Protein AF-0000000081660974 (afdb_homodimer)

Radius of gyration: 31.5 Å; Cα contacts (8 Å, |Δi|>4): 2701; chains: 2; bounding box: 84×96×92 Å

pLDDT: mean 81.44, std 21.47, range [17.28, 98.81]

Structure (mmCIF, N/CA/C/O backbone):
data_AF-0000000081660974-model_v1
#
loop_
_entity.id
_entity.type
_entity.pdbx_description
1 polymer 'Uncharacterized protein LOC100376679'
#
loop_
_atom_site.group_PDB
_atom_site.id
_atom_site.type_symbol
_atom_site.label_atom_id
_atom_site.label_alt_id
_atom_site.label_comp_id
_atom_site.label_asym_id
_atom_site.label_entity_id
_atom_site.label_seq_id
_atom_site.pdbx_PDB_ins_code
_atom_site.Cartn_x
_atom_site.Cartn_y
_atom_site.Cartn_z
_atom_site.occupancy
_atom_site.B_iso_or_equiv
_atom_site.auth_seq_id
_atom_site.auth_comp_id
_atom_site.auth_asym_id
_atom_site.auth_atom_id
_atom_site.pdbx_PDB_model_num
ATOM 1 N N . MET A 1 1 ? -19.922 19.297 -21.625 1 21.47 1 MET A N 1
ATOM 2 C CA . MET A 1 1 ? -19.812 17.859 -21.906 1 21.47 1 MET A CA 1
ATOM 3 C C . MET A 1 1 ? -18.5 17.297 -21.375 1 21.47 1 MET A C 1
ATOM 5 O O . MET A 1 1 ? -18.422 16.125 -20.984 1 21.47 1 MET A O 1
ATOM 9 N N . GLY A 1 2 ? -17.344 17.953 -21.578 1 26.83 2 GLY A N 1
ATOM 10 C CA . GLY A 1 2 ? -15.922 17.859 -21.234 1 26.83 2 GLY A CA 1
ATOM 11 C C . GLY A 1 2 ? -15.664 17.938 -19.734 1 26.83 2 GLY A C 1
ATOM 12 O O . GLY A 1 2 ? -14.516 17.844 -19.297 1 26.83 2 GLY A O 1
ATOM 13 N N . ASN A 1 3 ? -16.547 18.469 -19.031 1 27.78 3 ASN A N 1
ATOM 14 C CA . ASN A 1 3 ? -16.188 19.062 -17.75 1 27.78 3 ASN A CA 1
ATOM 15 C C . ASN A 1 3 ? -15.922 18 -16.703 1 27.78 3 ASN A C 1
ATOM 17 O O . ASN A 1 3 ? -15.219 18.25 -15.719 1 27.78 3 ASN A O 1
ATOM 21 N N . SER A 1 4 ? -17.094 17.203 -16.438 1 29.16 4 SER A N 1
ATOM 22 C CA . SER A 1 4 ? -17.078 16.5 -15.164 1 29.16 4 SER A CA 1
ATOM 23 C C . SER A 1 4 ? -16.328 15.172 -15.273 1 29.16 4 SER A C 1
ATOM 25 O O . SER A 1 4 ? -16.266 14.398 -14.32 1 29.16 4 SER A O 1
ATOM 27 N N . CYS A 1 5 ? -16.266 14.641 -16.5 1 30.95 5 CYS A N 1
ATOM 28 C CA . CYS A 1 5 ? -15.766 13.273 -16.625 1 30.95 5 CYS A CA 1
ATOM 29 C C . CYS A 1 5 ? -14.297 13.195 -16.234 1 30.95 5 CYS A C 1
ATOM 31 O O . CYS A 1 5 ? -13.453 13.883 -16.812 1 30.95 5 CYS A O 1
ATOM 33 N N . SER A 1 6 ? -14.07 13.148 -15.023 1 30.02 6 SER A N 1
ATOM 34 C CA . SER A 1 6 ? -12.711 12.836 -14.578 1 30.02 6 SER A CA 1
ATOM 35 C C . SER A 1 6 ? -12.18 11.586 -15.273 1 30.02 6 SER A C 1
ATOM 37 O O . SER A 1 6 ? -11.328 10.883 -14.727 1 30.02 6 SER A O 1
ATOM 39 N N . CYS A 1 7 ? -12.883 11.094 -16.234 1 32.19 7 CYS A N 1
ATOM 40 C CA . CYS A 1 7 ? -12.633 9.875 -17 1 32.19 7 CYS A CA 1
ATOM 41 C C . CYS A 1 7 ? -11.203 9.859 -17.547 1 32.19 7 CYS A C 1
ATOM 43 O O . CYS A 1 7 ? -10.906 9.133 -18.484 1 32.19 7 CYS A O 1
ATOM 45 N N . VAL A 1 8 ? -10.461 10.852 -17.328 1 32.81 8 VAL A N 1
ATOM 46 C CA . VAL A 1 8 ? -9.07 10.711 -17.766 1 32.81 8 VAL A CA 1
ATOM 47 C C . VAL A 1 8 ? -8.523 9.359 -17.312 1 32.81 8 VAL A C 1
ATOM 49 O O . VAL A 1 8 ? -7.531 8.875 -17.859 1 32.81 8 VAL A O 1
ATOM 52 N N . ASP A 1 9 ? -9.125 8.836 -16.312 1 33.75 9 ASP A N 1
ATOM 53 C CA . ASP A 1 9 ? -8.633 7.52 -15.922 1 33.75 9 ASP A CA 1
ATOM 54 C C . ASP A 1 9 ? -9 6.469 -16.969 1 33.75 9 ASP A C 1
ATOM 56 O O . ASP A 1 9 ? -8.32 5.449 -17.094 1 33.75 9 ASP A O 1
ATOM 60 N N . CYS A 1 10 ? -10.242 6.441 -17.484 1 35.22 10 CYS A N 1
ATOM 61 C CA . CYS A 1 10 ? -10.664 5.441 -18.469 1 35.22 10 CYS A CA 1
ATOM 62 C C . CYS A 1 10 ? -9.836 5.547 -19.734 1 35.22 10 CYS A C 1
ATOM 64 O O . CYS A 1 10 ? -9.414 4.531 -20.297 1 35.22 10 CYS A O 1
ATOM 66 N N . CYS A 1 11 ? -10.055 6.715 -20.438 1 35.94 11 CYS A N 1
ATOM 67 C CA . CYS A 1 11 ? -9.453 6.789 -21.75 1 35.94 11 CYS A CA 1
ATOM 68 C C . CYS A 1 11 ? -7.934 6.781 -21.672 1 35.94 11 CYS A C 1
ATOM 70 O O . CYS A 1 11 ? -7.25 6.613 -22.672 1 35.94 11 CYS A O 1
ATOM 72 N N . PHE A 1 12 ? -7.449 7.441 -20.719 1 33.09 12 PHE A N 1
ATOM 73 C CA . PHE A 1 12 ? -6.008 7.664 -20.656 1 33.09 12 PHE A CA 1
ATOM 74 C C . PHE A 1 12 ? -5.273 6.367 -20.359 1 33.09 12 PHE A C 1
ATOM 76 O O . PHE A 1 12 ? -4.039 6.336 -20.344 1 33.09 12 PHE A O 1
ATOM 83 N N . GLY A 1 13 ? -5.867 5.477 -19.625 1 32.16 13 GLY A N 1
ATOM 84 C CA . GLY A 1 13 ? -5.07 4.273 -19.469 1 32.16 13 GLY A CA 1
ATOM 85 C C . GLY A 1 13 ? -4.609 3.68 -20.781 1 32.16 13 GLY A C 1
ATOM 86 O O . GLY A 1 13 ? -5.004 2.566 -21.141 1 32.16 13 GLY A O 1
ATOM 87 N N . LEU A 1 14 ? -4.629 4.387 -21.781 1 33.91 14 LEU A N 1
ATOM 88 C CA . LEU A 1 14 ? -3.84 3.879 -22.906 1 33.91 14 LEU A CA 1
ATOM 89 C C . LEU A 1 14 ? -2.498 3.338 -22.422 1 33.91 14 LEU A C 1
ATOM 91 O O . LEU A 1 14 ? -1.508 4.07 -22.375 1 33.91 14 LEU A O 1
ATOM 95 N N . ARG A 1 15 ? -2.459 2.961 -21.344 1 32.66 15 ARG A N 1
ATOM 96 C CA . ARG A 1 15 ? -1.166 2.404 -20.953 1 32.66 15 ARG A CA 1
ATOM 97 C C . ARG A 1 15 ? -0.509 1.685 -22.141 1 32.66 15 ARG A C 1
ATOM 99 O O . ARG A 1 15 ? -1.162 1.403 -23.141 1 32.66 15 ARG A O 1
ATOM 106 N N . LYS A 1 16 ? 0.643 1.191 -21.828 1 31.88 16 LYS A N 1
ATOM 107 C CA . LYS A 1 16 ? 1.523 0.52 -22.781 1 31.88 16 LYS A CA 1
ATOM 108 C C . LYS A 1 16 ? 0.741 -0.44 -23.672 1 31.88 16 LYS A C 1
ATOM 110 O O . LYS A 1 16 ? 1.082 -0.627 -24.844 1 31.88 16 LYS A O 1
ATOM 115 N N . TYR A 1 17 ? -0.188 -1.217 -23.062 1 32.28 17 TYR A N 1
ATOM 116 C CA . TYR A 1 17 ? -0.63 -2.256 -23.984 1 32.28 17 TYR A CA 1
ATOM 117 C C . TYR A 1 17 ? -1.712 -1.732 -24.922 1 32.28 17 TYR A C 1
ATOM 119 O O . TYR A 1 17 ? -2.49 -2.51 -25.484 1 32.28 17 TYR A O 1
ATOM 127 N N . GLY A 1 18 ? -1.571 -0.512 -25.484 1 29.7 18 GLY A N 1
ATOM 128 C CA . GLY A 1 18 ? -2.336 -0.144 -26.656 1 29.7 18 GLY A CA 1
ATOM 129 C C . GLY A 1 18 ? -3.826 -0.036 -26.391 1 29.7 18 GLY A C 1
ATOM 130 O O . GLY A 1 18 ? -4.637 -0.197 -27.312 1 29.7 18 GLY A O 1
ATOM 131 N N . GLN A 1 19 ? -4.293 -0.214 -25.25 1 29.94 19 GLN A N 1
ATOM 132 C CA . GLN A 1 19 ? -5.75 -0.218 -25.25 1 29.94 19 GLN A CA 1
ATOM 133 C C . GLN A 1 19 ? -6.305 1.193 -25.438 1 29.94 19 GLN A C 1
ATOM 135 O O . GLN A 1 19 ? -6.055 2.072 -24.609 1 29.94 19 GLN A O 1
ATOM 140 N N . CYS A 1 20 ? -6.156 1.876 -26.578 1 33.44 20 CYS A N 1
ATOM 141 C CA . CYS A 1 20 ? -6.824 3.09 -27.031 1 33.44 20 CYS A CA 1
ATOM 142 C C . CYS A 1 20 ? -8.32 3.023 -26.766 1 33.44 20 CYS A C 1
ATOM 144 O O . CYS A 1 20 ? -9.023 2.18 -27.328 1 33.44 20 CYS A O 1
ATOM 146 N N . TRP A 1 21 ? -8.812 3.133 -25.594 1 33.34 21 TRP A N 1
ATOM 147 C CA . TRP A 1 21 ? -10.258 3.123 -25.797 1 33.34 21 TRP A CA 1
ATOM 148 C C . TRP A 1 21 ? -10.695 4.305 -26.656 1 33.34 21 TRP A C 1
ATOM 150 O O . TRP A 1 21 ? -9.945 5.266 -26.828 1 33.34 21 TRP A O 1
ATOM 160 N N . TRP A 1 22 ? -12.039 4.133 -27.156 1 33.41 22 TRP A N 1
ATOM 161 C CA . TRP A 1 22 ? -13.008 4.945 -27.875 1 33.41 22 TRP A CA 1
ATOM 162 C C . TRP A 1 22 ? -13.125 6.336 -27.266 1 33.41 22 TRP A C 1
ATOM 164 O O . TRP A 1 22 ? -12.805 6.527 -26.094 1 33.41 22 TRP A O 1
ATOM 174 N N . PRO A 1 23 ? -13.539 7.32 -28.031 1 31.92 23 PRO A N 1
ATOM 175 C CA . PRO A 1 23 ? -14.062 8.609 -27.578 1 31.92 23 PRO A CA 1
ATOM 176 C C . PRO A 1 23 ? -14.758 8.531 -26.219 1 31.92 23 PRO A C 1
ATOM 178 O O . PRO A 1 23 ? -15.281 7.473 -25.859 1 31.92 23 PRO A O 1
ATOM 181 N N . CYS A 1 24 ? -14.406 9.336 -25.219 1 37.97 24 CYS A N 1
ATOM 182 C CA . CYS A 1 24 ? -15.102 9.508 -23.953 1 37.97 24 CYS A CA 1
ATOM 183 C C . CYS A 1 24 ? -16.594 9.195 -24.094 1 37.97 24 CYS A C 1
ATOM 185 O O . CYS A 1 24 ? -17.344 9.984 -24.656 1 37.97 24 CYS A O 1
ATOM 187 N N . ILE A 1 25 ? -17 8.117 -24.594 1 34.34 25 ILE A N 1
ATOM 188 C CA . ILE A 1 25 ? -18.453 7.98 -24.484 1 34.34 25 ILE A CA 1
ATOM 189 C C . ILE A 1 25 ? -18.891 8.188 -23.047 1 34.34 25 ILE A C 1
ATOM 191 O O . ILE A 1 25 ? -18.234 7.703 -22.109 1 34.34 25 ILE A O 1
ATOM 195 N N . GLN A 1 26 ? -19.359 9.375 -22.703 1 36.81 26 GLN A N 1
ATOM 196 C CA . GLN A 1 26 ? -20.062 9.672 -21.469 1 36.81 26 GLN A CA 1
ATOM 197 C C . GLN A 1 26 ? -20.406 8.391 -20.703 1 36.81 26 GLN A C 1
ATOM 199 O O . GLN A 1 26 ? -20.75 8.438 -19.531 1 36.81 26 GLN A O 1
ATOM 204 N N . SER A 1 27 ? -20.5 7.363 -21.375 1 37.72 27 SER A N 1
ATOM 205 C CA . SER A 1 27 ? -20.953 6.117 -20.766 1 37.72 27 SER A CA 1
ATOM 206 C C . SER A 1 27 ? -19.906 5.566 -19.781 1 37.72 27 SER A C 1
ATOM 208 O O . SER A 1 27 ? -20.156 4.582 -19.094 1 37.72 27 SER A O 1
ATOM 210 N N . CYS A 1 28 ? -18.703 6.055 -19.938 1 44.09 28 CYS A N 1
ATOM 211 C CA . CYS A 1 28 ? -17.656 5.484 -19.109 1 44.09 28 CYS A CA 1
ATOM 212 C C . CYS A 1 28 ? -17.703 6.051 -17.703 1 44.09 28 CYS A C 1
ATOM 214 O O . CYS A 1 28 ? -16.984 5.582 -16.812 1 44.09 28 CYS A O 1
ATOM 216 N N . SER A 1 29 ? -18.234 7.293 -17.531 1 44.97 29 SER A N 1
ATOM 217 C CA . SER A 1 29 ? -18.234 7.824 -16.172 1 44.97 29 SER A CA 1
ATOM 218 C C . SER A 1 29 ? -19.328 7.195 -15.336 1 44.97 29 SER A C 1
ATOM 220 O O . SER A 1 29 ? -20.422 6.902 -15.836 1 44.97 29 SER A O 1
ATOM 222 N N . TYR A 1 30 ? -18.891 6.258 -14.461 1 51.25 30 TYR A N 1
ATOM 223 C CA . TYR A 1 30 ? -19.891 5.891 -13.461 1 51.25 30 TYR A CA 1
ATOM 224 C C . TYR A 1 30 ? -20.656 7.113 -12.992 1 51.25 30 TYR A C 1
ATOM 226 O O . TYR A 1 30 ? -20.391 7.648 -11.914 1 51.25 30 TYR A O 1
ATOM 234 N N . GLY A 1 31 ? -21.188 7.949 -13.938 1 50.75 31 GLY A N 1
ATOM 235 C CA . GLY A 1 31 ? -21.828 9.234 -13.719 1 50.75 31 GLY A CA 1
ATOM 236 C C . GLY A 1 31 ? -22.469 9.359 -12.344 1 50.75 31 GLY A C 1
ATOM 237 O O . GLY A 1 31 ? -22.469 10.438 -11.742 1 50.75 31 GLY A O 1
ATOM 238 N N . HIS A 1 32 ? -23.031 8.219 -11.859 1 59.94 32 HIS A N 1
ATOM 239 C CA . HIS A 1 32 ? -23.734 8.383 -10.594 1 59.94 32 HIS A CA 1
ATOM 240 C C . HIS A 1 32 ? -22.797 8.164 -9.406 1 59.94 32 HIS A C 1
ATOM 242 O O . HIS A 1 32 ? -23.172 8.422 -8.258 1 59.94 32 HIS A O 1
ATOM 248 N N . LYS A 1 33 ? -21.641 7.723 -9.75 1 71.44 33 LYS A N 1
ATOM 249 C CA . LYS A 1 33 ? -20.672 7.531 -8.664 1 71.44 33 LYS A CA 1
ATOM 250 C C . LYS A 1 33 ? -19.516 8.523 -8.773 1 71.44 33 LYS A C 1
ATOM 252 O O . LYS A 1 33 ? -18.953 8.711 -9.852 1 71.44 33 LYS A O 1
ATOM 257 N N . ARG A 1 34 ? -19.344 9.258 -7.746 1 74.5 34 ARG A N 1
ATOM 258 C CA . ARG A 1 34 ? -18.312 10.281 -7.695 1 74.5 34 ARG A CA 1
ATOM 259 C C . ARG A 1 34 ? -17.031 9.734 -7.07 1 74.5 34 ARG A C 1
ATOM 261 O O . ARG A 1 34 ? -17.078 9.008 -6.078 1 74.5 34 ARG A O 1
ATOM 268 N N . SER A 1 35 ? -15.938 10 -7.777 1 77.94 35 SER A N 1
ATOM 269 C CA . SER A 1 35 ? -14.625 9.68 -7.242 1 77.94 35 SER A CA 1
ATOM 270 C C . SER A 1 35 ? -13.984 10.898 -6.57 1 77.94 35 SER A C 1
ATOM 272 O O . SER A 1 35 ? -14.297 12.039 -6.922 1 77.94 35 SER A O 1
ATOM 274 N N . PHE A 1 36 ? -13.242 10.68 -5.527 1 83.75 36 PHE A N 1
ATOM 275 C CA . PHE A 1 36 ? -12.438 11.719 -4.891 1 83.75 36 PHE A CA 1
ATOM 276 C C . PHE A 1 36 ? -10.969 11.578 -5.266 1 83.75 36 PHE A C 1
ATOM 278 O O . PHE A 1 36 ? -10.445 10.461 -5.328 1 83.75 36 PHE A O 1
ATOM 285 N N . TYR A 1 37 ? -10.336 12.688 -5.586 1 79.81 37 TYR A N 1
ATOM 286 C CA . TYR A 1 37 ? -8.906 12.742 -5.852 1 79.81 37 TYR A CA 1
ATOM 287 C C . TYR A 1 37 ? -8.188 13.586 -4.801 1 79.81 37 TYR A C 1
ATOM 289 O O . TYR A 1 37 ? -8.672 14.648 -4.406 1 79.81 37 TYR A O 1
ATOM 297 N N . ASN A 1 38 ? -7.098 13.047 -4.336 1 82.38 38 ASN A N 1
ATOM 298 C CA . ASN A 1 38 ? -6.312 13.875 -3.43 1 82.38 38 ASN A CA 1
ATOM 299 C C . ASN A 1 38 ? -5.648 15.039 -4.164 1 82.38 38 ASN A C 1
ATOM 301 O O . ASN A 1 38 ? -5.816 15.188 -5.375 1 82.38 38 ASN A O 1
ATOM 305 N N . TYR A 1 39 ? -4.941 15.844 -3.443 1 76.06 39 TYR A N 1
ATOM 306 C CA . TYR A 1 39 ? -4.457 17.156 -3.873 1 76.06 39 TYR A CA 1
ATOM 307 C C . TYR A 1 39 ? -3.67 17.047 -5.172 1 76.06 39 TYR A C 1
ATOM 309 O O . TYR A 1 39 ? -3.775 17.906 -6.047 1 76.06 39 TYR A O 1
ATOM 317 N N . ASP A 1 40 ? -2.914 15.945 -5.371 1 70.06 40 ASP A N 1
ATOM 318 C CA . ASP A 1 40 ? -2.094 15.859 -6.578 1 70.06 40 ASP A CA 1
ATOM 319 C C . ASP A 1 40 ? -2.574 14.734 -7.492 1 70.06 40 ASP A C 1
ATOM 321 O O . ASP A 1 40 ? -1.931 14.43 -8.5 1 70.06 40 ASP A O 1
ATOM 325 N N . GLY A 1 41 ? -3.613 14.055 -7.082 1 70.31 41 GLY A N 1
ATOM 326 C CA . GLY A 1 41 ? -4.246 13.07 -7.945 1 70.31 41 GLY A CA 1
ATOM 327 C C . GLY A 1 41 ? -3.617 11.688 -7.84 1 70.31 41 GLY A C 1
ATOM 328 O O . GLY A 1 41 ? -3.998 10.773 -8.57 1 70.31 41 GLY A O 1
ATOM 329 N N . THR A 1 42 ? -2.75 11.523 -7.035 1 72.12 42 THR A N 1
ATOM 330 C CA . THR A 1 42 ? -2.059 10.242 -6.941 1 72.12 42 THR A CA 1
ATOM 331 C C . THR A 1 42 ? -2.922 9.219 -6.211 1 72.12 42 THR A C 1
ATOM 333 O O . THR A 1 42 ? -2.684 8.008 -6.316 1 72.12 42 THR A O 1
ATOM 336 N N . GLU A 1 43 ? -3.881 9.695 -5.504 1 77.38 43 GLU A N 1
ATOM 337 C CA . GLU A 1 43 ? -4.824 8.805 -4.832 1 77.38 43 GLU A CA 1
ATOM 338 C C . GLU A 1 43 ? -6.25 9.031 -5.328 1 77.38 43 GLU A C 1
ATOM 340 O O . GLU A 1 43 ? -6.723 10.164 -5.367 1 77.38 43 GLU A O 1
ATOM 345 N N . ILE A 1 44 ? -6.805 7.934 -5.699 1 77.38 44 ILE A N 1
ATOM 346 C CA . ILE A 1 44 ? -8.203 7.949 -6.102 1 77.38 44 ILE A CA 1
ATOM 347 C C . ILE A 1 44 ? -9.031 7.129 -5.113 1 77.38 44 ILE A C 1
ATOM 349 O O . ILE A 1 44 ? -8.664 6.004 -4.77 1 77.38 44 ILE A O 1
ATOM 353 N N . VAL A 1 45 ? -10 7.73 -4.637 1 84 45 VAL A N 1
ATOM 354 C CA . VAL A 1 45 ? -10.914 7.066 -3.711 1 84 45 VAL A CA 1
ATOM 355 C C . VAL A 1 45 ? -12.281 6.883 -4.371 1 84 45 VAL A C 1
ATOM 357 O O . VAL A 1 45 ? -12.883 7.852 -4.84 1 84 45 VAL A O 1
ATOM 360 N N . ASN A 1 46 ? -12.734 5.637 -4.434 1 83.56 46 ASN A N 1
ATOM 361 C CA . ASN A 1 46 ? -14.039 5.293 -4.992 1 83.56 46 ASN A CA 1
ATOM 362 C C . ASN A 1 46 ? -14.969 4.703 -3.936 1 83.56 46 ASN A C 1
ATOM 364 O O . ASN A 1 46 ? -15.039 3.484 -3.779 1 83.56 46 ASN A O 1
ATOM 368 N N . PRO A 1 47 ? -15.68 5.602 -3.24 1 87.94 47 PRO A N 1
ATOM 369 C CA . PRO A 1 47 ? -16.609 5.059 -2.238 1 87.94 47 PRO A CA 1
ATOM 370 C C . PRO A 1 47 ? -17.734 4.234 -2.857 1 87.94 47 PRO A C 1
ATOM 372 O O . PRO A 1 47 ? -18.438 4.719 -3.748 1 87.94 47 PRO A O 1
ATOM 375 N N . MET A 1 48 ? -18 3.125 -2.393 1 87 48 MET A N 1
ATOM 376 C CA . MET A 1 48 ? -18.953 2.195 -2.99 1 87 48 MET A CA 1
ATOM 377 C C . MET A 1 48 ? -20.391 2.625 -2.705 1 87 48 MET A C 1
ATOM 379 O O . MET A 1 48 ? -21.297 2.34 -3.49 1 87 48 MET A O 1
ATOM 383 N N . VAL A 1 49 ? -20.531 3.301 -1.61 1 87.88 49 VAL A N 1
ATOM 384 C CA . VAL A 1 49 ? -21.891 3.574 -1.169 1 87.88 49 VAL A CA 1
ATOM 385 C C . VAL A 1 49 ? -22.266 5.027 -1.477 1 87.88 49 VAL A C 1
ATOM 387 O O . VAL A 1 49 ? -23.266 5.297 -2.127 1 87.88 49 VAL A O 1
ATOM 390 N N . ALA A 1 50 ? -21.344 5.965 -0.967 1 89.06 50 ALA A N 1
ATOM 391 C CA . ALA A 1 50 ? -21.766 7.348 -1.188 1 89.06 50 ALA A CA 1
ATOM 392 C C . ALA A 1 50 ? -20.594 8.312 -1.006 1 89.06 50 ALA A C 1
ATOM 394 O O . ALA A 1 50 ? -19.656 8.031 -0.246 1 89.06 50 ALA A O 1
ATOM 395 N N . TYR A 1 51 ? -20.656 9.352 -1.788 1 88.69 51 TYR A N 1
ATOM 396 C CA . TYR A 1 51 ? -19.891 10.578 -1.587 1 88.69 51 TYR A CA 1
ATOM 397 C C . TYR A 1 51 ? -20.781 11.695 -1.06 1 88.69 51 TYR A C 1
ATOM 399 O O . TYR A 1 51 ? -21.641 12.211 -1.78 1 88.69 51 TYR A O 1
ATOM 407 N N . LEU A 1 52 ? -20.547 12.047 0.235 1 91.69 52 LEU A N 1
ATOM 408 C CA . LEU A 1 52 ? -21.453 12.984 0.895 1 91.69 52 LEU A CA 1
ATOM 409 C C . LEU A 1 52 ? -20.734 14.289 1.229 1 91.69 52 LEU A C 1
ATOM 411 O O . LEU A 1 52 ? -19.562 14.273 1.625 1 91.69 52 LEU A O 1
ATOM 415 N N . GLN A 1 53 ? -21.469 15.398 1.096 1 93.81 53 GLN A N 1
ATOM 416 C CA . GLN A 1 53 ? -21.031 16.719 1.531 1 93.81 53 GLN A CA 1
ATOM 417 C C . GLN A 1 53 ? -22.047 17.359 2.465 1 93.81 53 GLN A C 1
ATOM 419 O O . GLN A 1 53 ? -23 18 2.006 1 93.81 53 GLN A O 1
ATOM 424 N N . PRO A 1 54 ? -21.812 17.188 3.768 1 96.38 54 PRO A N 1
ATOM 425 C CA . PRO A 1 54 ? -22.734 17.891 4.672 1 96.38 54 PRO A CA 1
ATOM 426 C C . PRO A 1 54 ? -22.75 19.391 4.449 1 96.38 54 PRO A C 1
ATOM 428 O O . PRO A 1 54 ? -21.75 19.969 3.979 1 96.38 54 PRO A O 1
ATOM 431 N N . VAL A 1 55 ? -23.875 19.984 4.836 1 95.81 55 VAL A N 1
ATOM 432 C CA . VAL A 1 55 ? -24.031 21.406 4.586 1 95.81 55 VAL A CA 1
ATOM 433 C C . VAL A 1 55 ? -24.516 22.109 5.859 1 95.81 55 VAL A C 1
ATOM 435 O O . VAL A 1 55 ? -25.031 21.469 6.766 1 95.81 55 VAL A O 1
ATOM 438 N N . ASN A 1 56 ? -24.344 23.406 5.914 1 96.81 56 ASN A N 1
ATOM 439 C CA . ASN A 1 56 ? -24.703 24.203 7.086 1 96.81 56 ASN A CA 1
ATOM 440 C C . ASN A 1 56 ? -26.203 24.531 7.098 1 96.81 56 ASN A C 1
ATOM 442 O O . ASN A 1 56 ? -26.703 25.125 8.055 1 96.81 56 ASN A O 1
ATOM 446 N N . ARG A 1 57 ? -26.984 24.078 6.258 1 94.38 57 ARG A N 1
ATOM 447 C CA . ARG A 1 57 ? -28.438 24.281 6.258 1 94.38 57 ARG A CA 1
ATOM 448 C C . ARG A 1 57 ? -29.156 23.047 6.762 1 94.38 57 ARG A C 1
ATOM 450 O O . ARG A 1 57 ? -28.578 21.953 6.809 1 94.38 57 ARG A O 1
ATOM 457 N N . ILE A 1 58 ? -30.359 23.203 7.102 1 94.69 58 ILE A N 1
ATOM 458 C CA . ILE A 1 58 ? -31.172 22.094 7.59 1 94.69 58 ILE A CA 1
ATOM 459 C C . ILE A 1 58 ? -31.531 21.172 6.43 1 94.69 58 ILE A C 1
ATOM 461 O O . ILE A 1 58 ? -31.984 21.641 5.379 1 94.69 58 ILE A O 1
ATOM 465 N N . VAL A 1 59 ? -31.297 19.875 6.609 1 92.5 59 VAL A N 1
ATOM 466 C CA . VAL A 1 59 ? -31.594 18.891 5.586 1 92.5 59 VAL A CA 1
ATOM 467 C C . VAL A 1 59 ? -32.625 17.891 6.109 1 92.5 59 VAL A C 1
ATOM 469 O O . VAL A 1 59 ? -32.562 17.469 7.262 1 92.5 59 VAL A O 1
ATOM 472 N N . ARG A 1 60 ? -33.594 17.531 5.266 1 90 60 ARG A N 1
ATOM 473 C CA . ARG A 1 60 ? -34.688 16.672 5.699 1 90 60 ARG A CA 1
ATOM 474 C C . ARG A 1 60 ? -34.719 15.391 4.867 1 90 60 ARG A C 1
ATOM 476 O O . ARG A 1 60 ? -35.625 14.562 5.035 1 90 60 ARG A O 1
ATOM 483 N N . LYS A 1 61 ? -33.875 15.25 3.914 1 83.19 61 LYS A N 1
ATOM 484 C CA . LYS A 1 61 ? -33.875 14.07 3.049 1 83.19 61 LYS A CA 1
ATOM 485 C C . LYS A 1 61 ? -32.562 13.273 3.242 1 83.19 61 LYS A C 1
ATOM 487 O O . LYS A 1 61 ? -31.609 13.781 3.801 1 83.19 61 LYS A O 1
ATOM 492 N N . THR A 1 62 ? -32.75 12.078 2.715 1 72.44 62 THR A N 1
ATOM 493 C CA . THR A 1 62 ? -31.641 11.156 2.916 1 72.44 62 THR A CA 1
ATOM 494 C C . THR A 1 62 ? -30.469 11.516 2.01 1 72.44 62 THR A C 1
ATOM 496 O O . THR A 1 62 ? -30.672 11.961 0.878 1 72.44 62 THR A O 1
ATOM 499 N N . ALA A 1 63 ? -29.375 11.234 2.666 1 68.38 63 ALA A N 1
ATOM 500 C CA . ALA A 1 63 ? -28.125 11.586 2.012 1 68.38 63 ALA A CA 1
ATOM 501 C C . ALA A 1 63 ? -27.531 10.383 1.281 1 68.38 63 ALA A C 1
ATOM 503 O O . ALA A 1 63 ? -26.719 10.539 0.367 1 68.38 63 ALA A O 1
ATOM 504 N N . ILE A 1 64 ? -27.875 9.227 1.715 1 83.06 64 ILE A N 1
ATOM 505 C CA . ILE A 1 64 ? -27.188 8.031 1.233 1 83.06 64 ILE A CA 1
ATOM 506 C C . ILE A 1 64 ? -28.219 6.973 0.826 1 83.06 64 ILE A C 1
ATOM 508 O O . ILE A 1 64 ? -29.234 6.801 1.493 1 83.06 64 ILE A O 1
ATOM 512 N N . PRO A 1 65 ? -27.984 6.355 -0.285 1 76.69 65 PRO A N 1
ATOM 513 C CA . PRO A 1 65 ? -28.875 5.246 -0.654 1 76.69 65 PRO A CA 1
ATOM 514 C C . PRO A 1 65 ? -29 4.207 0.457 1 76.69 65 PRO A C 1
ATOM 516 O O . PRO A 1 65 ? -28 3.82 1.071 1 76.69 65 PRO A O 1
ATOM 519 N N . GLY A 1 66 ? -30.234 3.861 0.829 1 78.19 66 GLY A N 1
ATOM 520 C CA . GLY A 1 66 ? -30.484 2.826 1.821 1 78.19 66 GLY A CA 1
ATOM 521 C C . GLY A 1 66 ? -30.656 3.375 3.225 1 78.19 66 GLY A C 1
ATOM 522 O O . GLY A 1 66 ? -31.078 2.654 4.129 1 78.19 66 GLY A O 1
ATOM 523 N N . MET A 1 67 ? -30.297 4.574 3.336 1 86.56 67 MET A N 1
ATOM 524 C CA . MET A 1 67 ? -30.438 5.195 4.652 1 86.56 67 MET A CA 1
ATOM 525 C C . MET A 1 67 ? -31.859 5.715 4.867 1 86.56 67 MET A C 1
ATOM 527 O O . MET A 1 67 ? -32.438 6.305 3.961 1 86.56 67 MET A O 1
ATOM 531 N N . VAL A 1 68 ? -32.375 5.336 6.027 1 84.62 68 VAL A N 1
ATOM 532 C CA . VAL A 1 68 ? -33.719 5.789 6.391 1 84.62 68 VAL A CA 1
ATOM 533 C C . VAL A 1 68 ? -33.656 6.742 7.582 1 84.62 68 VAL A C 1
ATOM 535 O O . VAL A 1 68 ? -32.969 6.457 8.562 1 84.62 68 VAL A O 1
ATOM 538 N N . LEU A 1 69 ? -34.312 7.824 7.406 1 87.19 69 LEU A N 1
ATOM 539 C CA . LEU A 1 69 ? -34.344 8.797 8.492 1 87.19 69 LEU A CA 1
ATOM 540 C C . LEU A 1 69 ? -35.531 8.516 9.414 1 87.19 69 LEU A C 1
ATOM 542 O O . LEU A 1 69 ? -36.594 8.047 8.961 1 87.19 69 LEU A O 1
ATOM 546 N N . ASP A 1 70 ? -35.281 8.734 10.68 1 83.06 70 ASP A N 1
ATOM 547 C CA . ASP A 1 70 ? -36.406 8.625 11.594 1 83.06 70 ASP A CA 1
ATOM 548 C C . ASP A 1 70 ? -37.375 9.789 11.391 1 83.06 70 ASP A C 1
ATOM 550 O O . ASP A 1 70 ? -37.062 10.766 10.719 1 83.06 70 ASP A O 1
ATOM 554 N N . MET A 1 71 ? -38.625 9.617 11.914 1 79.38 71 MET A N 1
ATOM 555 C CA . MET A 1 71 ? -39.688 10.594 11.742 1 79.38 71 MET A CA 1
ATOM 556 C C . MET A 1 71 ? -39.25 11.977 12.211 1 79.38 71 MET A C 1
ATOM 558 O O . MET A 1 71 ? -39.562 12.977 11.562 1 79.38 71 MET A O 1
ATOM 562 N N . GLY A 1 72 ? -38.625 12.062 13.367 1 78.81 72 GLY A N 1
ATOM 563 C CA . GLY A 1 72 ? -38.125 13.344 13.852 1 78.81 72 GLY A CA 1
ATOM 564 C C . GLY A 1 72 ? -37.125 14 12.906 1 78.81 72 GLY A C 1
ATOM 565 O O . GLY A 1 72 ? -37.219 15.203 12.648 1 78.81 72 GLY A O 1
ATOM 566 N N . GLU A 1 73 ? -36.25 13.227 12.352 1 84.38 73 GLU A N 1
ATOM 567 C CA . GLU A 1 73 ? -35.219 13.719 11.43 1 84.38 73 GLU A CA 1
ATOM 568 C C . GLU A 1 73 ? -35.844 14.211 10.125 1 84.38 73 GLU A C 1
ATOM 570 O O . GLU A 1 73 ? -35.406 15.203 9.547 1 84.38 73 GLU A O 1
ATOM 575 N N . SER A 1 74 ? -36.875 13.562 9.742 1 84.75 74 SER A N 1
ATOM 576 C CA . SER A 1 74 ? -37.531 13.953 8.5 1 84.75 74 SER A CA 1
ATOM 577 C C . SER A 1 74 ? -38.438 15.172 8.711 1 84.75 74 SER A C 1
ATOM 579 O O . SER A 1 74 ? -38.594 15.992 7.812 1 84.75 74 SER A O 1
ATOM 581 N N . GLU A 1 75 ? -38.969 15.352 9.859 1 87.06 75 GLU A N 1
ATOM 582 C CA . GLU A 1 75 ? -39.906 16.438 10.125 1 87.06 75 GLU A CA 1
ATOM 583 C C . GLU A 1 75 ? -39.156 17.703 10.57 1 87.06 75 GLU A C 1
ATOM 585 O O . GLU A 1 75 ? -39.375 18.781 10.023 1 87.06 75 GLU A O 1
ATOM 590 N N . VAL A 1 76 ? -38.375 17.547 11.531 1 88.94 76 VAL A N 1
ATOM 591 C CA . VAL A 1 76 ? -37.656 18.688 12.102 1 88.94 76 VAL A CA 1
ATOM 592 C C . VAL A 1 76 ? -36.438 19.031 11.234 1 88.94 76 VAL A C 1
ATOM 594 O O . VAL A 1 76 ? -36.094 20.203 11.102 1 88.94 76 VAL A O 1
ATOM 597 N N . GLY A 1 77 ? -35.906 17.984 10.688 1 92.44 77 GLY A N 1
ATOM 598 C CA . GLY A 1 77 ? -34.719 18.188 9.891 1 92.44 77 GLY A CA 1
ATOM 599 C C . GLY A 1 77 ? -33.438 18 10.688 1 92.44 77 GLY A C 1
ATOM 600 O O . GLY A 1 77 ? -33.469 17.938 11.922 1 92.44 77 GLY A O 1
ATOM 601 N N . MET A 1 78 ? -32.281 17.938 9.992 1 93.81 78 MET A N 1
ATOM 602 C CA . MET A 1 78 ? -30.953 17.719 10.578 1 93.81 78 MET A CA 1
ATOM 603 C C . MET A 1 78 ? -30.031 18.906 10.297 1 93.81 78 MET A C 1
ATOM 605 O O . MET A 1 78 ? -29.922 19.359 9.148 1 93.81 78 MET A O 1
ATOM 609 N N . ASP A 1 79 ? -29.422 19.453 11.336 1 95.56 79 ASP A N 1
ATOM 610 C CA . ASP A 1 79 ? -28.344 20.422 11.109 1 95.56 79 ASP A CA 1
ATOM 611 C C . ASP A 1 79 ? -27.062 19.719 10.703 1 95.56 79 ASP A C 1
ATOM 613 O O . ASP A 1 79 ? -27.047 18.5 10.453 1 95.56 79 ASP A O 1
ATOM 617 N N . ALA A 1 80 ? -26 20.484 10.586 1 96.19 80 ALA A N 1
ATOM 618 C CA . ALA A 1 80 ? -24.766 19.969 10 1 96.19 80 ALA A CA 1
ATOM 619 C C . ALA A 1 80 ? -24.25 18.75 10.773 1 96.19 80 ALA A C 1
ATOM 621 O O . ALA A 1 80 ? -23.922 17.719 10.18 1 96.19 80 ALA A O 1
ATOM 622 N N . VAL A 1 81 ? -24.109 18.891 12.117 1 97.5 81 VAL A N 1
ATOM 623 C CA . VAL A 1 81 ? -23.531 17.812 12.914 1 97.5 81 VAL A CA 1
ATOM 624 C C . VAL A 1 81 ? -24.484 16.625 12.938 1 97.5 81 VAL A C 1
ATOM 626 O O . VAL A 1 81 ? -24.047 15.461 12.953 1 97.5 81 VAL A O 1
ATOM 629 N N . GLU A 1 82 ? -25.781 16.859 12.891 1 96.19 82 GLU A N 1
ATOM 630 C CA . GLU A 1 82 ? -26.781 15.789 12.867 1 96.19 82 GLU A CA 1
ATOM 631 C C . GLU A 1 82 ? -26.734 15.023 11.547 1 96.19 82 GLU A C 1
ATOM 633 O O . GLU A 1 82 ? -26.969 13.812 11.523 1 96.19 82 GLU A O 1
ATOM 638 N N . GLN A 1 83 ? -26.516 15.758 10.453 1 96 83 GLN A N 1
ATOM 639 C CA . GLN A 1 83 ? -26.312 15.086 9.172 1 96 83 GLN A CA 1
ATOM 640 C C . GLN A 1 83 ? -25.188 14.055 9.266 1 96 83 GLN A C 1
ATOM 642 O O . GLN A 1 83 ? -25.359 12.914 8.828 1 96 83 GLN A O 1
ATOM 647 N N . ILE A 1 84 ? -24.062 14.445 9.859 1 97.38 84 ILE A N 1
ATOM 648 C CA . ILE A 1 84 ? -22.906 13.562 10.016 1 97.38 84 ILE A CA 1
ATOM 649 C C . ILE A 1 84 ? -23.281 12.391 10.93 1 97.38 84 ILE A C 1
ATOM 651 O O . ILE A 1 84 ? -22.969 11.242 10.617 1 97.38 84 ILE A O 1
ATOM 655 N N . ALA A 1 85 ? -23.922 12.711 12.016 1 97.12 85 ALA A N 1
ATOM 656 C CA . ALA A 1 85 ? -24.312 11.695 12.992 1 97.12 85 ALA A CA 1
ATOM 657 C C . ALA A 1 85 ? -25.203 10.633 12.352 1 97.12 85 ALA A C 1
ATOM 659 O O . ALA A 1 85 ? -25.031 9.438 12.602 1 97.12 85 ALA A O 1
ATOM 660 N N . ALA A 1 86 ? -26.156 11.055 11.57 1 95.5 86 ALA A N 1
ATOM 661 C CA . ALA A 1 86 ? -27.094 10.133 10.922 1 95.5 86 ALA A CA 1
ATOM 662 C C . ALA A 1 86 ? -26.359 9.18 9.984 1 95.5 86 ALA A C 1
ATOM 664 O O . ALA A 1 86 ? -26.656 7.988 9.945 1 95.5 86 ALA A O 1
ATOM 665 N N . VAL A 1 87 ? -25.438 9.719 9.266 1 95.75 87 VAL A N 1
ATOM 666 C CA . VAL A 1 87 ? -24.672 8.922 8.305 1 95.75 87 VAL A CA 1
ATOM 667 C C . VAL A 1 87 ? -23.812 7.91 9.047 1 95.75 87 VAL A C 1
ATOM 669 O O . VAL A 1 87 ? -23.734 6.742 8.656 1 95.75 87 VAL A O 1
ATOM 672 N N . VAL A 1 88 ? -23.094 8.367 10.102 1 97.06 88 VAL A N 1
ATOM 673 C CA . VAL A 1 88 ? -22.219 7.492 10.867 1 97.06 88 VAL A CA 1
ATOM 674 C C . VAL A 1 88 ? -23.047 6.398 11.539 1 97.06 88 VAL A C 1
ATOM 676 O O . VAL A 1 88 ? -22.594 5.25 11.633 1 97.06 88 VAL A O 1
ATOM 679 N N . ARG A 1 89 ? -24.203 6.742 11.977 1 96.19 89 ARG A N 1
ATOM 680 C CA . ARG A 1 89 ? -25.109 5.746 12.562 1 96.19 89 ARG A CA 1
ATOM 681 C C . ARG A 1 89 ? -25.484 4.68 11.531 1 96.19 89 ARG A C 1
ATOM 683 O O . ARG A 1 89 ? -25.453 3.484 11.836 1 96.19 89 ARG A O 1
ATOM 690 N N . HIS A 1 90 ? -25.875 5.18 10.391 1 94.25 90 HIS A N 1
ATOM 691 C CA . HIS A 1 90 ? -26.234 4.258 9.32 1 94.25 90 HIS A CA 1
ATOM 692 C C . HIS A 1 90 ? -25.078 3.316 8.992 1 94.25 90 HIS A C 1
ATOM 694 O O . HIS A 1 90 ? -25.281 2.113 8.812 1 94.25 90 HIS A O 1
ATOM 700 N N . ALA A 1 91 ? -23.875 3.893 8.906 1 95.06 91 ALA A N 1
ATOM 701 C CA . ALA A 1 91 ? -22.688 3.086 8.625 1 95.06 91 ALA A CA 1
ATOM 702 C C . ALA A 1 91 ? -22.5 2.014 9.695 1 95.06 91 ALA A C 1
ATOM 704 O O . ALA A 1 91 ? -22.266 0.847 9.375 1 95.06 91 ALA A O 1
ATOM 705 N N . TYR A 1 92 ? -22.625 2.453 10.938 1 95.75 92 TYR A N 1
ATOM 706 C CA . TYR A 1 92 ? -22.453 1.532 12.055 1 95.75 92 TYR A CA 1
ATOM 707 C C . TYR A 1 92 ? -23.469 0.405 12 1 95.75 92 TYR A C 1
ATOM 709 O O . TYR A 1 92 ? -23.125 -0.771 12.117 1 95.75 92 TYR A O 1
ATOM 717 N N . ARG A 1 93 ? -24.703 0.703 11.734 1 93.44 93 ARG A N 1
ATOM 718 C CA . ARG A 1 93 ? -25.812 -0.256 11.766 1 93.44 93 ARG A CA 1
ATOM 719 C C . ARG A 1 93 ? -25.719 -1.236 10.602 1 93.44 93 ARG A C 1
ATOM 721 O O . ARG A 1 93 ? -26.109 -2.396 10.734 1 93.44 93 ARG A O 1
ATOM 728 N N . THR A 1 94 ? -25.219 -0.73 9.508 1 90.19 94 THR A N 1
ATOM 729 C CA . THR A 1 94 ? -25.203 -1.545 8.297 1 90.19 94 THR A CA 1
ATOM 730 C C . THR A 1 94 ? -23.797 -2.061 8.016 1 90.19 94 THR A C 1
ATOM 732 O O . THR A 1 94 ? -23.516 -2.539 6.91 1 90.19 94 THR A O 1
ATOM 735 N N . LYS A 1 95 ? -22.859 -1.861 8.961 1 89.25 95 LYS A N 1
ATOM 736 C CA . LYS A 1 95 ? -21.484 -2.381 8.914 1 89.25 95 LYS A CA 1
ATOM 737 C C . LYS A 1 95 ? -20.734 -1.832 7.707 1 89.25 95 LYS A C 1
ATOM 739 O O . LYS A 1 95 ? -20.094 -2.588 6.973 1 89.25 95 LYS A O 1
ATOM 744 N N . LEU A 1 96 ? -20.938 -0.607 7.488 1 92.75 96 LEU A N 1
ATOM 745 C CA . LEU A 1 96 ? -20.203 0.128 6.465 1 92.75 96 LEU A CA 1
ATOM 746 C C . LEU A 1 96 ? -19.047 0.914 7.086 1 92.75 96 LEU A C 1
ATOM 748 O O . LEU A 1 96 ? -19 1.103 8.305 1 92.75 96 LEU A O 1
ATOM 752 N N . HIS A 1 97 ? -18.125 1.258 6.285 1 94.94 97 HIS A N 1
ATOM 753 C CA . HIS A 1 97 ? -17.031 2.139 6.695 1 94.94 97 HIS A CA 1
ATOM 754 C C . HIS A 1 97 ? -17.266 3.566 6.211 1 94.94 97 HIS A C 1
ATOM 756 O O . HIS A 1 97 ? -17.844 3.773 5.141 1 94.94 97 HIS A O 1
ATOM 762 N N . ALA A 1 98 ? -16.844 4.516 6.992 1 96.12 98 ALA A N 1
ATOM 763 C CA . ALA A 1 98 ? -16.938 5.934 6.648 1 96.12 98 ALA A CA 1
ATOM 764 C C . ALA A 1 98 ? -15.648 6.672 7 1 96.12 98 ALA A C 1
ATOM 766 O O . ALA A 1 98 ? -14.969 6.324 7.969 1 96.12 98 ALA A O 1
ATOM 767 N N . ARG A 1 99 ? -15.289 7.625 6.195 1 96.38 99 ARG A N 1
ATOM 768 C CA . ARG A 1 99 ? -14.094 8.43 6.43 1 96.38 99 ARG A CA 1
ATOM 769 C C . ARG A 1 99 ? -14.328 9.883 6.023 1 96.38 99 ARG A C 1
ATOM 771 O O . ARG A 1 99 ? -15.031 10.156 5.047 1 96.38 99 ARG A O 1
ATOM 778 N N . ALA A 1 100 ? -13.766 10.797 6.82 1 97 100 ALA A N 1
ATOM 779 C CA . ALA A 1 100 ? -13.82 12.211 6.473 1 97 100 ALA A CA 1
ATOM 780 C C . ALA A 1 100 ? -12.625 12.609 5.605 1 97 100 ALA A C 1
ATOM 782 O O . ALA A 1 100 ? -11.555 12 5.699 1 97 100 ALA A O 1
ATOM 783 N N . VAL A 1 101 ? -12.875 13.578 4.781 1 96.12 101 VAL A N 1
ATOM 784 C CA . VAL A 1 101 ? -11.797 14.141 3.979 1 96.12 101 VAL A CA 1
ATOM 785 C C . VAL A 1 101 ? -11.938 15.656 3.908 1 96.12 101 VAL A C 1
ATOM 787 O O . VAL A 1 101 ? -13.047 16.188 4.027 1 96.12 101 VAL A O 1
ATOM 790 N N . GLY A 1 102 ? -10.812 16.344 3.918 1 96.06 102 GLY A N 1
ATOM 791 C CA . GLY A 1 102 ? -10.773 17.766 3.596 1 96.06 102 GLY A CA 1
ATOM 792 C C . GLY A 1 102 ? -10.336 18.031 2.168 1 96.06 102 GLY A C 1
ATOM 793 O O . GLY A 1 102 ? -10.977 17.578 1.22 1 96.06 102 GLY A O 1
ATOM 794 N N . THR A 1 103 ? -9.156 18.609 2.057 1 92.38 103 THR A N 1
ATOM 795 C CA . THR A 1 103 ? -8.68 18.984 0.731 1 92.38 103 THR A CA 1
ATOM 796 C C . THR A 1 103 ? -7.836 17.859 0.119 1 92.38 103 THR A C 1
ATOM 798 O O . THR A 1 103 ? -7.355 18 -1.009 1 92.38 103 THR A O 1
ATOM 801 N N . GLY A 1 104 ? -7.652 16.797 0.811 1 91.62 104 GLY A N 1
ATOM 802 C CA . GLY A 1 104 ? -6.891 15.688 0.272 1 91.62 104 GLY A CA 1
ATOM 803 C C . GLY A 1 104 ? -5.402 15.969 0.179 1 91.62 104 GLY A C 1
ATOM 804 O O . GLY A 1 104 ? -4.742 15.539 -0.768 1 91.62 104 GLY A O 1
ATOM 805 N N . SER A 1 105 ? -4.828 16.641 1.145 1 90.12 105 SER A N 1
ATOM 806 C CA . SER A 1 105 ? -3.439 17.078 1.104 1 90.12 105 SER A CA 1
ATOM 807 C C . SER A 1 105 ? -2.502 16.031 1.68 1 90.12 105 SER A C 1
ATOM 809 O O . SER A 1 105 ? -1.354 16.328 2.018 1 90.12 105 SER A O 1
ATOM 811 N N . SER A 1 106 ? -2.961 14.836 1.854 1 91.12 106 SER A N 1
ATOM 812 C CA . SER A 1 106 ? -2.133 13.766 2.402 1 91.12 106 SER A CA 1
ATOM 813 C C . SER A 1 106 ? -1.747 12.758 1.326 1 91.12 106 SER A C 1
ATOM 815 O O . SER A 1 106 ? -2.496 12.547 0.369 1 91.12 106 SER A O 1
ATOM 817 N N . TRP A 1 107 ? -0.561 12.156 1.481 1 89.62 107 TRP A N 1
ATOM 818 C CA . TRP A 1 107 ? -0.086 11.133 0.551 1 89.62 107 TRP A CA 1
ATOM 819 C C . TRP A 1 107 ? -0.118 9.75 1.194 1 89.62 107 TRP A C 1
ATOM 821 O O . TRP A 1 107 ? 0.241 8.758 0.56 1 89.62 107 TRP A O 1
ATOM 831 N N . SER A 1 108 ? -0.514 9.586 2.391 1 87.06 108 SER A N 1
ATOM 832 C CA . SER A 1 108 ? -0.379 8.336 3.139 1 87.06 108 SER A CA 1
ATOM 833 C C . SER A 1 108 ? -1.676 7.535 3.117 1 87.06 108 SER A C 1
ATOM 835 O O . SER A 1 108 ? -1.878 6.648 3.949 1 87.06 108 SER A O 1
ATOM 837 N N . LYS A 1 109 ? -2.629 7.832 2.266 1 85.44 109 LYS A N 1
ATOM 838 C CA . LYS A 1 109 ? -3.891 7.117 2.078 1 85.44 109 LYS A CA 1
ATOM 839 C C . LYS A 1 109 ? -4.801 7.289 3.291 1 85.44 109 LYS A C 1
ATOM 841 O O . LYS A 1 109 ? -5.629 6.422 3.576 1 85.44 109 LYS A O 1
ATOM 846 N N . LEU A 1 110 ? -4.691 8.344 3.967 1 89.69 110 LEU A N 1
ATOM 847 C CA . LEU A 1 110 ? -5.52 8.641 5.133 1 89.69 110 LEU A CA 1
ATOM 848 C C . LEU A 1 110 ? -6.988 8.75 4.746 1 89.69 110 LEU A C 1
ATOM 850 O O . LEU A 1 110 ? -7.871 8.477 5.562 1 89.69 110 LEU A O 1
ATOM 854 N N . THR A 1 111 ? -7.262 9.031 3.471 1 85.25 111 THR A N 1
ATOM 855 C CA . THR A 1 111 ? -8.633 9.344 3.076 1 85.25 111 THR A CA 1
ATOM 856 C C . THR A 1 111 ? -9.266 8.164 2.346 1 85.25 111 THR A C 1
ATOM 858 O O . THR A 1 111 ? -10.43 8.219 1.954 1 85.25 111 THR A O 1
ATOM 861 N N . SER A 1 112 ? -8.508 7.082 2.232 1 86.56 112 SER A N 1
ATOM 862 C CA . SER A 1 112 ? -9.094 5.902 1.603 1 86.56 112 SER A CA 1
ATOM 863 C C . SER A 1 112 ? -10.336 5.434 2.352 1 86.56 112 SER A C 1
ATOM 865 O O . SER A 1 112 ? -10.414 5.57 3.574 1 86.56 112 SER A O 1
ATOM 867 N N . VAL A 1 113 ? -11.359 5.016 1.59 1 86.56 113 VAL A N 1
ATOM 868 C CA . VAL A 1 113 ? -12.539 4.492 2.266 1 86.56 113 VAL A CA 1
ATOM 869 C C . VAL A 1 113 ? -13.203 3.418 1.399 1 86.56 113 VAL A C 1
ATOM 871 O O . VAL A 1 113 ? -13.094 3.449 0.172 1 86.56 113 VAL A O 1
ATOM 874 N N . ARG A 1 114 ? -13.883 2.588 2.045 1 84.38 114 ARG A N 1
ATOM 875 C CA . ARG A 1 114 ? -14.594 1.505 1.377 1 84.38 114 ARG A CA 1
ATOM 876 C C . ARG A 1 114 ? -15.961 1.973 0.886 1 84.38 114 ARG A C 1
ATOM 878 O O . ARG A 1 114 ? -16.312 1.756 -0.274 1 84.38 114 ARG A O 1
ATOM 885 N N . ASP A 1 115 ? -16.688 2.695 1.812 1 90.19 115 ASP A N 1
ATOM 886 C CA . ASP A 1 115 ? -18.125 2.793 1.544 1 90.19 115 ASP A CA 1
ATOM 887 C C . ASP A 1 115 ? -18.562 4.25 1.431 1 90.19 115 ASP A C 1
ATOM 889 O O . ASP A 1 115 ? -19.125 4.66 0.41 1 90.19 115 ASP A O 1
ATOM 893 N N . ILE A 1 116 ? -18.312 5.055 2.459 1 94 116 ILE A N 1
ATOM 894 C CA . ILE A 1 116 ? -18.859 6.406 2.494 1 94 116 ILE A CA 1
ATOM 895 C C . ILE A 1 116 ? -17.734 7.414 2.723 1 94 116 ILE A C 1
ATOM 897 O O . ILE A 1 116 ? -17.031 7.344 3.73 1 94 116 ILE A O 1
ATOM 901 N N . LEU A 1 117 ? -17.547 8.273 1.768 1 94.56 117 LEU A N 1
ATOM 902 C CA . LEU A 1 117 ? -16.625 9.398 1.93 1 94.56 117 LEU A CA 1
ATOM 903 C C . LEU A 1 117 ? -17.391 10.672 2.287 1 94.56 117 LEU A C 1
ATOM 905 O O . LEU A 1 117 ? -18.328 11.062 1.585 1 94.56 117 LEU A O 1
ATOM 909 N N . ILE A 1 118 ? -17.016 11.258 3.398 1 96.44 118 ILE A N 1
ATOM 910 C CA . ILE A 1 118 ? -17.656 12.492 3.852 1 96.44 118 ILE A CA 1
ATOM 911 C C . ILE A 1 118 ? -16.719 13.68 3.607 1 96.44 118 ILE A C 1
ATOM 913 O O . ILE A 1 118 ? -15.742 13.859 4.336 1 96.44 118 ILE A O 1
ATOM 917 N N . ASP A 1 119 ? -17.016 14.453 2.594 1 95.5 119 ASP A N 1
ATOM 918 C CA . ASP A 1 119 ? -16.266 15.664 2.262 1 95.5 119 ASP A CA 1
ATOM 919 C C . ASP A 1 119 ? -16.703 16.844 3.137 1 95.5 119 ASP A C 1
ATOM 921 O O . ASP A 1 119 ? -17.797 17.375 2.959 1 95.5 119 ASP A O 1
ATOM 925 N N . MET A 1 120 ? -15.867 17.312 3.99 1 97.81 120 MET A N 1
ATOM 926 C CA . MET A 1 120 ? -16.219 18.219 5.078 1 97.81 120 MET A CA 1
ATOM 927 C C . MET A 1 120 ? -16.094 19.672 4.637 1 97.81 120 MET A C 1
ATOM 929 O O . MET A 1 120 ? -16.406 20.594 5.398 1 97.81 120 MET A O 1
ATOM 933 N N . LYS A 1 121 ? -15.766 20.031 3.457 1 96.88 121 LYS A N 1
ATOM 934 C CA . LYS A 1 121 ? -15.289 21.344 3.041 1 96.88 121 LYS A CA 1
ATOM 935 C C . LYS A 1 121 ? -16.406 22.375 3.076 1 96.88 121 LYS A C 1
ATOM 937 O O . LYS A 1 121 ? -16.141 23.578 3.129 1 96.88 121 LYS A O 1
ATOM 942 N N . ASN A 1 122 ? -17.656 21.922 3.039 1 97.12 122 ASN A N 1
ATOM 943 C CA . ASN A 1 122 ? -18.75 22.875 3.104 1 97.12 122 ASN A CA 1
ATOM 944 C C . ASN A 1 122 ? -18.953 23.406 4.52 1 97.12 122 ASN A C 1
ATOM 946 O O . ASN A 1 122 ? -19.641 24.406 4.719 1 97.12 122 ASN A O 1
ATOM 950 N N . LEU A 1 123 ? -18.484 22.703 5.473 1 98.5 123 LEU A N 1
ATOM 951 C CA . LEU A 1 123 ? -18.578 23.141 6.859 1 98.5 123 LEU A CA 1
ATOM 952 C C . LEU A 1 123 ? -17.375 24 7.234 1 98.5 123 LEU A C 1
ATOM 954 O O . LEU A 1 123 ? -16.438 23.531 7.895 1 98.5 123 LEU A O 1
ATOM 958 N N . ASP A 1 124 ? -17.453 25.281 6.91 1 98.31 124 ASP A N 1
ATOM 959 C CA . ASP A 1 124 ? -16.297 26.172 6.914 1 98.31 124 ASP A CA 1
ATOM 960 C C . ASP A 1 124 ? -16.594 27.469 7.664 1 98.31 124 ASP A C 1
ATOM 962 O O . ASP A 1 124 ? -16.219 28.547 7.223 1 98.31 124 ASP A O 1
ATOM 966 N N . ARG A 1 125 ? -17.188 27.359 8.805 1 98 125 ARG A N 1
ATOM 967 C CA . ARG A 1 125 ? -17.562 28.562 9.547 1 98 125 ARG A CA 1
ATOM 968 C C . ARG A 1 125 ? -16.859 28.609 10.898 1 98 125 ARG A C 1
ATOM 970 O O . ARG A 1 125 ? -16.562 27.578 11.484 1 98 125 ARG A O 1
ATOM 977 N N . ILE A 1 126 ? -16.578 29.812 11.352 1 98.12 126 ILE A N 1
ATOM 978 C CA . ILE A 1 126 ? -16.234 30.062 12.742 1 98.12 126 ILE A CA 1
ATOM 979 C C . ILE A 1 126 ? -17.516 30.219 13.562 1 98.12 126 ILE A C 1
ATOM 981 O O . ILE A 1 126 ? -18.344 31.078 13.281 1 98.12 126 ILE A O 1
ATOM 985 N N . LEU A 1 127 ? -17.703 29.422 14.547 1 97.62 127 LEU A N 1
ATOM 986 C CA . LEU A 1 127 ? -18.984 29.328 15.242 1 97.62 127 LEU A CA 1
ATOM 987 C C . LEU A 1 127 ? -18.984 30.172 16.516 1 97.62 127 LEU A C 1
ATOM 989 O O . LEU A 1 127 ? -20.031 30.641 16.969 1 97.62 127 LEU A O 1
ATOM 993 N N . ASP A 1 128 ? -17.812 30.266 17.125 1 96.31 128 ASP A N 1
ATOM 994 C CA . ASP A 1 128 ? -17.734 30.953 18.406 1 96.31 128 ASP A CA 1
ATOM 995 C C . ASP A 1 128 ? -16.344 31.516 18.641 1 96.31 128 ASP A C 1
ATOM 997 O O . ASP A 1 128 ? -15.344 30.938 18.219 1 96.31 128 ASP A O 1
ATOM 1001 N N . VAL A 1 129 ? -16.219 32.719 19.234 1 95.56 129 VAL A N 1
ATOM 1002 C CA . VAL A 1 129 ? -14.992 33.375 19.672 1 95.56 129 VAL A CA 1
ATOM 1003 C C . VAL A 1 129 ? -15.164 33.906 21.094 1 95.56 129 VAL A C 1
ATOM 1005 O O . VAL A 1 129 ? -15.992 34.781 21.328 1 95.56 129 VAL A O 1
ATOM 1008 N N . ARG A 1 130 ? -14.336 33.344 21.969 1 92 130 ARG A N 1
ATOM 1009 C CA . ARG A 1 130 ? -14.469 33.781 23.375 1 92 130 ARG A CA 1
ATOM 1010 C C . ARG A 1 130 ? -13.102 33.969 24.016 1 92 130 ARG A C 1
ATOM 1012 O O . ARG A 1 130 ? -12.164 33.25 23.734 1 92 130 ARG A O 1
ATOM 1019 N N . SER A 1 131 ? -13.055 34.906 24.844 1 87.69 131 SER A N 1
ATOM 1020 C CA . SER A 1 131 ? -11.836 35.094 25.625 1 87.69 131 SER A CA 1
ATOM 1021 C C . SER A 1 131 ? -11.734 34.094 26.75 1 87.69 131 SER A C 1
ATOM 1023 O O . SER A 1 131 ? -12.734 33.781 27.406 1 87.69 131 SER A O 1
ATOM 1025 N N . SER A 1 132 ? -10.648 33.375 26.891 1 76 132 SER A N 1
ATOM 1026 C CA . SER A 1 132 ? -10.492 32.312 27.875 1 76 132 SER A CA 1
ATOM 1027 C C . SER A 1 132 ? -9.719 32.781 29.094 1 76 132 SER A C 1
ATOM 1029 O O . SER A 1 132 ? -9.648 32.094 30.109 1 76 132 SER A O 1
ATOM 1031 N N . SER A 1 133 ? -9.055 33.906 28.969 1 74.25 133 SER A N 1
ATOM 1032 C CA . SER A 1 133 ? -8.25 34.406 30.078 1 74.25 133 SER A CA 1
ATOM 1033 C C . SER A 1 133 ? -8.625 35.844 30.453 1 74.25 133 SER A C 1
ATOM 1035 O O . SER A 1 133 ? -9.109 36.594 29.625 1 74.25 133 SER A O 1
ATOM 1037 N N . SER A 1 134 ? -8.438 36.031 31.656 1 69.69 134 SER A N 1
ATOM 1038 C CA . SER A 1 134 ? -8.766 37.344 32.188 1 69.69 134 SER A CA 1
ATOM 1039 C C . SER A 1 134 ? -7.906 38.438 31.531 1 69.69 134 SER A C 1
ATOM 1041 O O . SER A 1 134 ? -8.352 39.562 31.375 1 69.69 134 SER A O 1
ATOM 1043 N N . ASP A 1 135 ? -6.723 38 31.188 1 70.56 135 ASP A N 1
ATOM 1044 C CA . ASP A 1 135 ? -5.816 39 30.609 1 70.56 135 ASP A CA 1
ATOM 1045 C C . ASP A 1 135 ? -5.973 39.062 29.094 1 70.56 135 ASP A C 1
ATOM 1047 O O . ASP A 1 135 ? -5.238 39.781 28.422 1 70.56 135 ASP A O 1
ATOM 1051 N N . HIS A 1 136 ? -6.953 38.406 28.672 1 73.69 136 HIS A N 1
ATOM 1052 C CA . HIS A 1 136 ? -7.312 38.438 27.266 1 73.69 136 HIS A CA 1
ATOM 1053 C C . HIS A 1 136 ? -6.121 38.062 26.391 1 73.69 136 HIS A C 1
ATOM 1055 O O . HIS A 1 136 ? -5.945 38.625 25.312 1 73.69 136 HIS A O 1
ATOM 1061 N N . SER A 1 137 ? -5.348 37.188 26.859 1 80.25 137 SER A N 1
ATOM 1062 C CA . SER A 1 137 ? -4.18 36.781 26.094 1 80.25 137 SER A CA 1
ATOM 1063 C C . SER A 1 137 ? -4.492 35.594 25.219 1 80.25 137 SER A C 1
ATOM 1065 O O . SER A 1 137 ? -3.834 35.344 24.203 1 80.25 137 SER A O 1
ATOM 1067 N N . VAL A 1 138 ? -5.441 34.875 25.609 1 87.44 138 VAL A N 1
ATOM 1068 C CA . VAL A 1 138 ? -5.801 33.656 24.859 1 87.44 138 VAL A CA 1
ATOM 1069 C C . VAL A 1 138 ? -7.297 33.688 24.547 1 87.44 138 VAL A C 1
ATOM 1071 O O . VAL A 1 138 ? -8.109 34.031 25.406 1 87.44 138 VAL A O 1
ATOM 1074 N N . TYR A 1 139 ? -7.613 33.344 23.344 1 93.62 139 TYR A N 1
ATOM 1075 C CA . TYR A 1 139 ? -8.992 33.25 22.891 1 93.62 139 TYR A CA 1
ATOM 1076 C C . TYR A 1 139 ? -9.312 31.859 22.406 1 93.62 139 TYR A C 1
ATOM 1078 O O . TYR A 1 139 ? -8.508 31.234 21.703 1 93.62 139 TYR A O 1
ATOM 1086 N N . HIS A 1 140 ? -10.398 31.359 22.844 1 95.38 140 HIS A N 1
ATOM 1087 C CA . HIS A 1 140 ? -10.914 30.109 22.297 1 95.38 140 HIS A CA 1
ATOM 1088 C C . HIS A 1 140 ? -11.797 30.359 21.078 1 95.38 140 HIS A C 1
ATOM 1090 O O . HIS A 1 140 ? -12.781 31.094 21.172 1 95.38 140 HIS A O 1
ATOM 1096 N N . VAL A 1 141 ? -11.438 29.859 19.984 1 97.75 141 VAL A N 1
ATOM 1097 C CA . VAL A 1 141 ? -12.172 30.016 18.734 1 97.75 141 VAL A CA 1
ATOM 1098 C C . VAL A 1 141 ? -12.641 28.656 18.219 1 97.75 141 VAL A C 1
ATOM 1100 O O . VAL A 1 141 ? -11.82 27.781 17.938 1 97.75 141 VAL A O 1
ATOM 1103 N N . THR A 1 142 ? -13.93 28.453 18.109 1 98.31 142 THR A N 1
ATOM 1104 C CA . THR A 1 142 ? -14.484 27.188 17.625 1 98.31 142 THR A CA 1
ATOM 1105 C C . THR A 1 142 ? -14.742 27.266 16.109 1 98.31 142 THR A C 1
ATOM 1107 O O . THR A 1 142 ? -15.492 28.125 15.648 1 98.31 142 THR A O 1
ATOM 1110 N N . VAL A 1 143 ? -14.125 26.391 15.422 1 98.69 143 VAL A N 1
ATOM 1111 C CA . VAL A 1 143 ? -14.133 26.422 13.961 1 98.69 143 VAL A CA 1
ATOM 1112 C C . VAL A 1 143 ? -14.625 25.078 13.422 1 98.69 143 VAL A C 1
ATOM 1114 O O . VAL A 1 143 ? -14.258 24.031 13.945 1 98.69 143 VAL A O 1
ATOM 1117 N N . GLN A 1 144 ? -15.492 25.125 12.398 1 98.81 144 GLN A N 1
ATOM 1118 C CA . GLN A 1 144 ? -15.906 23.891 11.727 1 98.81 144 GLN A CA 1
ATOM 1119 C C . GLN A 1 144 ? -14.719 23.219 11.031 1 98.81 144 GLN A C 1
ATOM 1121 O O . GLN A 1 144 ? -13.867 23.906 10.461 1 98.81 144 GLN A O 1
ATOM 1126 N N . GLY A 1 145 ? -14.664 21.922 11.102 1 98.56 145 GLY A N 1
ATOM 1127 C CA . GLY A 1 145 ? -13.492 21.156 10.719 1 98.56 145 GLY A CA 1
ATOM 1128 C C . GLY A 1 145 ? -13.141 21.281 9.25 1 98.56 145 GLY A C 1
ATOM 1129 O O . GLY A 1 145 ? -11.992 21.047 8.867 1 98.56 145 GLY A O 1
ATOM 1130 N N . GLY A 1 146 ? -14.039 21.656 8.406 1 98.38 146 GLY A N 1
ATOM 1131 C CA . GLY A 1 146 ? -13.828 21.688 6.973 1 98.38 146 GLY A CA 1
ATOM 1132 C C . GLY A 1 146 ? -13.242 23 6.488 1 98.38 146 GLY A C 1
ATOM 1133 O O . GLY A 1 146 ? -12.93 23.156 5.305 1 98.38 146 GLY A O 1
ATOM 1134 N N . MET A 1 147 ? -13.031 23.906 7.387 1 98.44 147 MET A N 1
ATOM 1135 C CA . MET A 1 147 ? -12.5 25.203 6.984 1 98.44 147 MET A CA 1
ATOM 1136 C C . MET A 1 147 ? -11.031 25.094 6.602 1 98.44 147 MET A C 1
ATOM 1138 O O . MET A 1 147 ? -10.242 24.453 7.301 1 98.44 147 MET A O 1
ATOM 1142 N N . LYS A 1 148 ? -10.711 25.734 5.523 1 96.94 148 LYS A N 1
ATOM 1143 C CA . LYS A 1 148 ? -9.305 25.766 5.117 1 96.94 148 LYS A CA 1
ATOM 1144 C C . LYS A 1 148 ? -8.492 26.688 6.023 1 96.94 148 LYS A C 1
ATOM 1146 O O . LYS A 1 148 ? -8.969 27.766 6.418 1 96.94 148 LYS A O 1
ATOM 1151 N N . VAL A 1 149 ? -7.312 26.344 6.238 1 97.06 149 VAL A N 1
ATOM 1152 C CA . VAL A 1 149 ? -6.457 27.094 7.152 1 97.06 149 VAL A CA 1
ATOM 1153 C C . VAL A 1 149 ? -6.246 28.5 6.621 1 97.06 149 VAL A C 1
ATOM 1155 O O . VAL A 1 149 ? -6.324 29.484 7.379 1 97.06 149 VAL A O 1
ATOM 1158 N N . HIS A 1 150 ? -6.012 28.656 5.363 1 93.75 150 HIS A N 1
ATOM 1159 C CA . HIS A 1 150 ? -5.777 29.969 4.773 1 93.75 150 HIS A CA 1
ATOM 1160 C C . HIS A 1 150 ? -6.977 30.891 4.977 1 93.75 150 HIS A C 1
ATOM 1162 O O . HIS A 1 150 ? -6.812 32.062 5.277 1 93.75 150 HIS A O 1
ATOM 1168 N N . ASP A 1 151 ? -8.156 30.391 4.82 1 95.31 151 ASP A N 1
ATOM 1169 C CA . ASP A 1 151 ? -9.359 31.172 5.051 1 95.31 151 ASP A CA 1
ATOM 1170 C C . ASP A 1 151 ? -9.539 31.484 6.539 1 95.31 151 ASP A C 1
ATOM 1172 O O . ASP A 1 151 ? -9.898 32.594 6.906 1 95.31 151 ASP A O 1
ATOM 1176 N N . CYS A 1 152 ? -9.289 30.516 7.297 1 97.5 152 CYS A N 1
ATOM 1177 C CA . CYS A 1 152 ? -9.453 30.656 8.742 1 97.5 152 CYS A CA 1
ATOM 1178 C C . CYS A 1 152 ? -8.578 31.781 9.281 1 97.5 152 CYS A C 1
ATOM 1180 O O . CYS A 1 152 ? -9.07 32.656 9.992 1 97.5 152 CYS A O 1
ATOM 1182 N N . VAL A 1 153 ? -7.285 31.797 8.93 1 96.06 153 VAL A N 1
ATOM 1183 C CA . VAL A 1 153 ? -6.359 32.781 9.508 1 96.06 153 VAL A CA 1
ATOM 1184 C C . VAL A 1 153 ? -6.691 34.156 8.992 1 96.06 153 VAL A C 1
ATOM 1186 O O . VAL A 1 153 ? -6.531 35.156 9.711 1 96.06 153 VAL A O 1
ATOM 1189 N N . ARG A 1 154 ? -7.184 34.312 7.816 1 94.25 154 ARG A N 1
ATOM 1190 C CA . ARG A 1 154 ? -7.57 35.594 7.266 1 94.25 154 ARG A CA 1
ATOM 1191 C C . ARG A 1 154 ? -8.805 36.156 7.969 1 94.25 154 ARG A C 1
ATOM 1193 O O . ARG A 1 154 ? -8.867 37.344 8.289 1 94.25 154 ARG A O 1
ATOM 1200 N N . ILE A 1 155 ? -9.75 35.281 8.172 1 96.56 155 ILE A N 1
ATOM 1201 C CA . ILE A 1 155 ? -10.961 35.688 8.859 1 96.56 155 ILE A CA 1
ATOM 1202 C C . ILE A 1 155 ? -10.641 36.062 10.305 1 96.56 155 ILE A C 1
ATOM 1204 O O . ILE A 1 155 ? -11.148 37.062 10.828 1 96.56 155 ILE A O 1
ATOM 1208 N N . LEU A 1 156 ? -9.828 35.281 10.945 1 97.31 156 LEU A N 1
ATOM 1209 C CA . LEU A 1 156 ? -9.398 35.594 12.305 1 97.31 156 LEU A CA 1
ATOM 1210 C C . LEU A 1 156 ? -8.758 36.969 12.367 1 97.31 156 LEU A C 1
ATOM 1212 O O . LEU A 1 156 ? -9.016 37.75 13.297 1 97.31 156 LEU A O 1
ATOM 1216 N N . ASP A 1 157 ? -7.93 37.281 11.406 1 95 157 ASP A N 1
ATOM 1217 C CA . ASP A 1 157 ? -7.246 38.562 11.336 1 95 157 ASP A CA 1
ATOM 1218 C C . ASP A 1 157 ? -8.242 39.688 11.109 1 95 157 ASP A C 1
ATOM 1220 O O . ASP A 1 157 ? -8.359 40.594 11.938 1 95 157 ASP A O 1
ATOM 1224 N N . LYS A 1 158 ? -9.023 39.594 10.086 1 94.81 158 LYS A N 1
ATOM 1225 C CA . LYS A 1 158 ? -9.859 40.719 9.625 1 94.81 158 LYS A CA 1
ATOM 1226 C C . LYS A 1 158 ? -11.031 40.938 10.57 1 94.81 158 LYS A C 1
ATOM 1228 O O . LYS A 1 158 ? -11.367 42.094 10.867 1 94.81 158 LYS A O 1
ATOM 1233 N N . ALA A 1 159 ? -11.562 39.906 11.039 1 95.31 159 ALA A N 1
ATOM 1234 C CA . ALA A 1 159 ? -12.805 40.031 11.797 1 95.31 159 ALA A CA 1
ATOM 1235 C C . ALA A 1 159 ? -12.523 40.094 13.297 1 95.31 159 ALA A C 1
ATOM 1237 O O . ALA A 1 159 ? -13.289 40.719 14.047 1 95.31 159 ALA A O 1
ATOM 1238 N N . HIS A 1 160 ? -11.406 39.531 13.781 1 94.81 160 HIS A N 1
ATOM 1239 C CA . HIS A 1 160 ? -11.281 39.375 15.227 1 94.81 160 HIS A CA 1
ATOM 1240 C C . HIS A 1 160 ? -9.914 39.844 15.711 1 94.81 160 HIS A C 1
ATOM 1242 O O . HIS A 1 160 ? -9.688 39.969 16.922 1 94.81 160 HIS A O 1
ATOM 1248 N N . GLY A 1 161 ? -9.016 40.125 14.82 1 94.94 161 GLY A N 1
ATOM 1249 C CA . GLY A 1 161 ? -7.676 40.531 15.227 1 94.94 161 GLY A CA 1
ATOM 1250 C C . GLY A 1 161 ? -6.922 39.438 15.953 1 94.94 161 GLY A C 1
ATOM 1251 O O . GLY A 1 161 ? -6.188 39.719 16.906 1 94.94 161 GLY A O 1
ATOM 1252 N N . LEU A 1 162 ? -7.156 38.219 15.609 1 96.69 162 LEU A N 1
ATOM 1253 C CA . LEU A 1 162 ? -6.559 37.094 16.281 1 96.69 162 LEU A CA 1
ATOM 1254 C C . LEU A 1 162 ? -5.668 36.281 15.32 1 96.69 162 LEU A C 1
ATOM 1256 O O . LEU A 1 162 ? -5.73 36.5 14.102 1 96.69 162 LEU A O 1
ATOM 1260 N N . ALA A 1 163 ? -4.816 35.469 15.898 1 96.19 163 ALA A N 1
ATOM 1261 C CA . ALA A 1 163 ? -3.869 34.656 15.141 1 96.19 163 ALA A CA 1
ATOM 1262 C C . ALA A 1 163 ? -3.668 33.281 15.805 1 96.19 163 ALA A C 1
ATOM 1264 O O . ALA A 1 163 ? -3.877 33.156 17.016 1 96.19 163 ALA A O 1
ATOM 1265 N N . PHE A 1 164 ? -3.365 32.219 14.961 1 95.19 164 PHE A N 1
ATOM 1266 C CA . PHE A 1 164 ? -2.74 31.031 15.523 1 95.19 164 PHE A CA 1
ATOM 1267 C C . PHE A 1 164 ? -1.328 31.328 16.016 1 95.19 164 PHE A C 1
ATOM 1269 O O . PHE A 1 164 ? -0.691 32.281 15.523 1 95.19 164 PHE A O 1
ATOM 1276 N N . PRO A 1 165 ? -0.841 30.562 16.953 1 91.12 165 PRO A N 1
ATOM 1277 C CA . PRO A 1 165 ? 0.544 30.781 17.375 1 91.12 165 PRO A CA 1
ATOM 1278 C C . PRO A 1 165 ? 1.552 30.531 16.266 1 91.12 165 PRO A C 1
ATOM 1280 O O . PRO A 1 165 ? 2.592 31.188 16.203 1 91.12 165 PRO A O 1
ATOM 1283 N N . ALA A 1 166 ? 1.341 29.547 15.453 1 92.19 166 ALA A N 1
ATOM 1284 C CA . ALA A 1 166 ? 2.205 29.172 14.336 1 92.19 166 ALA A CA 1
ATOM 1285 C C . ALA A 1 166 ? 1.416 28.438 13.266 1 92.19 166 ALA A C 1
ATOM 1287 O O . ALA A 1 166 ? 0.247 28.094 13.461 1 92.19 166 ALA A O 1
ATOM 1288 N N . MET A 1 167 ? 2.051 28.297 12.172 1 93.38 167 MET A N 1
ATOM 1289 C CA . MET A 1 167 ? 1.434 27.516 11.102 1 93.38 167 MET A CA 1
ATOM 1290 C C . MET A 1 167 ? 2.492 26.953 10.156 1 93.38 167 MET A C 1
ATOM 1292 O O . MET A 1 167 ? 3.65 27.375 10.195 1 93.38 167 MET A O 1
ATOM 1296 N N . GLY A 1 168 ? 2.066 25.969 9.414 1 92.06 168 GLY A N 1
ATOM 1297 C CA . GLY A 1 168 ? 2.963 25.422 8.414 1 92.06 168 GLY A CA 1
ATOM 1298 C C . GLY A 1 168 ? 3.148 26.328 7.207 1 92.06 168 GLY A C 1
ATOM 1299 O O . GLY A 1 168 ? 2.564 27.406 7.145 1 92.06 168 GLY A O 1
ATOM 1300 N N . ASN A 1 169 ? 3.98 25.859 6.27 1 89.5 169 ASN A N 1
ATOM 1301 C CA . ASN A 1 169 ? 4.312 26.688 5.113 1 89.5 169 ASN A CA 1
ATOM 1302 C C . ASN A 1 169 ? 3.27 26.531 4.004 1 89.5 169 ASN A C 1
ATOM 1304 O O . ASN A 1 169 ? 3.348 27.219 2.982 1 89.5 169 ASN A O 1
ATOM 1308 N N . TYR A 1 170 ? 2.414 25.641 4.164 1 89.69 170 TYR A N 1
ATOM 1309 C CA . TYR A 1 170 ? 1.254 25.453 3.301 1 89.69 170 TYR A CA 1
ATOM 1310 C C . TYR A 1 170 ? -0.039 25.516 4.105 1 89.69 170 TYR A C 1
ATOM 1312 O O . TYR A 1 170 ? -0.143 24.922 5.18 1 89.69 170 TYR A O 1
ATOM 1320 N N . ALA A 1 171 ? -0.998 26.266 3.6 1 92 171 ALA A N 1
ATOM 1321 C CA . ALA A 1 171 ? -2.211 26.484 4.383 1 92 171 ALA A CA 1
ATOM 1322 C C . ALA A 1 171 ? -3.451 26.062 3.604 1 92 171 ALA A C 1
ATOM 1324 O O . ALA A 1 171 ? -4.566 26.484 3.926 1 92 171 ALA A O 1
ATOM 1325 N N . GLY A 1 172 ? -3.26 25.25 2.629 1 91.75 172 GLY A N 1
ATOM 1326 C CA . GLY A 1 172 ? -4.395 24.797 1.837 1 91.75 172 GLY A CA 1
ATOM 1327 C C . GLY A 1 172 ? -5.156 23.656 2.48 1 91.75 172 GLY A C 1
ATOM 1328 O O . GLY A 1 172 ? -6.242 23.297 2.023 1 91.75 172 GLY A O 1
ATOM 1329 N N . GLN A 1 173 ? -4.754 23.141 3.602 1 95.44 173 GLN A N 1
ATOM 1330 C CA . GLN A 1 173 ? -5.406 22.047 4.305 1 95.44 173 GLN A CA 1
ATOM 1331 C C . GLN A 1 173 ? -6.613 22.547 5.098 1 95.44 173 GLN A C 1
ATOM 1333 O O . GLN A 1 173 ? -6.77 23.75 5.312 1 95.44 173 GLN A O 1
ATOM 1338 N N . THR A 1 174 ? -7.43 21.656 5.52 1 97.5 174 THR A N 1
ATOM 1339 C CA . THR A 1 174 ? -8.5 22 6.445 1 97.5 174 THR A CA 1
ATOM 1340 C C . THR A 1 174 ? -8 21.969 7.887 1 97.5 174 THR A C 1
ATOM 1342 O O . THR A 1 174 ? -7.004 21.312 8.188 1 97.5 174 THR A O 1
ATOM 1345 N N . VAL A 1 175 ? -8.695 22.641 8.75 1 98.19 175 VAL A N 1
ATOM 1346 C CA . VAL A 1 175 ? -8.242 22.766 10.133 1 98.19 175 VAL A CA 1
ATOM 1347 C C . VAL A 1 175 ? -8.305 21.391 10.812 1 98.19 175 VAL A C 1
ATOM 1349 O O . VAL A 1 175 ? -7.434 21.062 11.609 1 98.19 175 VAL A O 1
ATOM 1352 N N . ALA A 1 176 ? -9.344 20.578 10.547 1 98.06 176 ALA A N 1
ATOM 1353 C CA . ALA A 1 176 ? -9.391 19.234 11.125 1 98.06 176 ALA A CA 1
ATOM 1354 C C . ALA A 1 176 ? -8.25 18.375 10.602 1 98.06 176 ALA A C 1
ATOM 1356 O O . ALA A 1 176 ? -7.707 17.547 11.336 1 98.06 176 ALA A O 1
ATOM 1357 N N . GLY A 1 177 ? -7.918 18.578 9.344 1 97.06 177 GLY A N 1
ATOM 1358 C CA . GLY A 1 177 ? -6.828 17.812 8.75 1 97.06 177 GLY A CA 1
ATOM 1359 C C . GLY A 1 177 ? -5.484 18.094 9.398 1 97.06 177 GLY A C 1
ATOM 1360 O O . GLY A 1 177 ? -4.738 17.172 9.711 1 97.06 177 GLY A O 1
ATOM 1361 N N . ILE A 1 178 ? -5.168 19.359 9.648 1 97.19 178 ILE A N 1
ATOM 1362 C CA . ILE A 1 178 ? -3.854 19.703 10.18 1 97.19 178 ILE A CA 1
ATOM 1363 C C . ILE A 1 178 ? -3.725 19.203 11.617 1 97.19 178 ILE A C 1
ATOM 1365 O O . ILE A 1 178 ? -2.645 18.781 12.039 1 97.19 178 ILE A O 1
ATOM 1369 N N . VAL A 1 179 ? -4.805 19.203 12.336 1 97.25 179 VAL A N 1
ATOM 1370 C CA . VAL A 1 179 ? -4.766 18.75 13.719 1 97.25 179 VAL A CA 1
ATOM 1371 C C . VAL A 1 179 ? -4.652 17.234 13.773 1 97.25 179 VAL A C 1
ATOM 1373 O O . VAL A 1 179 ? -3.834 16.688 14.516 1 97.25 179 VAL A O 1
ATOM 1376 N N . SER A 1 180 ? -5.387 16.562 12.906 1 97.31 180 SER A N 1
ATOM 1377 C CA . SER A 1 180 ? -5.445 15.109 12.906 1 97.31 180 SER A CA 1
ATOM 1378 C C . SER A 1 180 ? -4.098 14.492 12.539 1 97.31 180 SER A C 1
ATOM 1380 O O . SER A 1 180 ? -3.832 13.336 12.852 1 97.31 180 SER A O 1
ATOM 1382 N N . THR A 1 181 ? -3.223 15.266 11.891 1 97.31 181 THR A N 1
ATOM 1383 C CA . THR A 1 181 ? -1.974 14.703 11.391 1 97.31 181 THR A CA 1
ATOM 1384 C C . THR A 1 181 ? -0.773 15.375 12.055 1 97.31 181 THR A C 1
ATOM 1386 O O . THR A 1 181 ? 0.364 15.203 11.609 1 97.31 181 THR A O 1
ATOM 1389 N N . SER A 1 182 ? -1.009 16.219 13.008 1 97.31 182 SER A N 1
ATOM 1390 C CA . SER A 1 182 ? 0.034 16.844 13.805 1 97.31 182 SER A CA 1
ATOM 1391 C C . SER A 1 182 ? 0.916 17.75 12.945 1 97.31 182 SER A C 1
ATOM 1393 O O . SER A 1 182 ? 2.145 17.688 13.031 1 97.31 182 SER A O 1
ATOM 1395 N N . THR A 1 183 ? 0.318 18.5 12.164 1 96.06 183 THR A N 1
ATOM 1396 C CA . THR A 1 183 ? 1.051 19.5 11.391 1 96.06 183 THR A CA 1
ATOM 1397 C C . THR A 1 183 ? 1.793 20.469 12.312 1 96.06 183 THR A C 1
ATOM 1399 O O . THR A 1 183 ? 1.334 20.75 13.422 1 96.06 183 THR A O 1
ATOM 1402 N N . HIS A 1 184 ? 2.955 20.953 11.844 1 94.81 184 HIS A N 1
ATOM 1403 C CA . HIS A 1 184 ? 3.756 21.859 12.664 1 94.81 184 HIS A CA 1
ATOM 1404 C C . HIS A 1 184 ? 4.281 23.031 11.844 1 94.81 184 HIS A C 1
ATOM 1406 O O . HIS A 1 184 ? 4.281 22.984 10.609 1 94.81 184 HIS A O 1
ATOM 1412 N N . GLY A 1 185 ? 4.664 24.047 12.539 1 92.19 185 GLY A N 1
ATOM 1413 C CA . GLY A 1 185 ? 5.258 25.234 11.93 1 92.19 185 GLY A CA 1
ATOM 1414 C C . GLY A 1 185 ? 6.742 25.359 12.203 1 92.19 185 GLY A C 1
ATOM 1415 O O . GLY A 1 185 ? 7.453 24.359 12.297 1 92.19 185 GLY A O 1
ATOM 1416 N N . SER A 1 186 ? 7.203 26.656 12.227 1 88.69 186 SER A N 1
ATOM 1417 C CA . SER A 1 186 ? 8.641 26.891 12.344 1 88.69 186 SER A CA 1
ATOM 1418 C C . SER A 1 186 ? 8.961 27.703 13.594 1 88.69 186 SER A C 1
ATOM 1420 O O . SER A 1 186 ? 10.094 28.172 13.766 1 88.69 186 SER A O 1
ATOM 1422 N N . LEU A 1 187 ? 8.039 27.922 14.43 1 84.25 187 LEU A N 1
ATOM 1423 C CA . LEU A 1 187 ? 8.305 28.656 15.656 1 84.25 187 LEU A CA 1
ATOM 1424 C C . LEU A 1 187 ? 9.031 27.781 16.672 1 84.25 187 LEU A C 1
ATOM 1426 O O . LEU A 1 187 ? 8.453 26.844 17.203 1 84.25 187 LEU A O 1
ATOM 1430 N N . VAL A 1 188 ? 10.195 28.234 16.984 1 89 188 VAL A N 1
ATOM 1431 C CA . VAL A 1 188 ? 11.008 27.453 17.906 1 89 188 VAL A CA 1
ATOM 1432 C C . VAL A 1 188 ? 10.414 27.516 19.312 1 89 188 VAL A C 1
ATOM 1434 O O . VAL A 1 188 ? 9.984 28.578 19.75 1 89 188 VAL A O 1
ATOM 1437 N N . GLY A 1 189 ? 10.32 26.422 19.906 1 89.75 189 GLY A N 1
ATOM 1438 C CA . GLY A 1 189 ? 9.773 26.359 21.25 1 89.75 189 GLY A CA 1
ATOM 1439 C C . GLY A 1 189 ? 8.266 26.203 21.281 1 89.75 189 GLY A C 1
ATOM 1440 O O . GLY A 1 189 ? 7.656 26.25 22.359 1 89.75 189 GLY A O 1
ATOM 1441 N N . THR A 1 190 ? 7.73 26.031 20.188 1 92.25 190 THR A N 1
ATOM 1442 C CA . THR A 1 190 ? 6.289 25.828 20.094 1 92.25 190 THR A CA 1
ATOM 1443 C C . THR A 1 190 ? 5.969 24.406 19.656 1 92.25 190 THR A C 1
ATOM 1445 O O . THR A 1 190 ? 6.695 23.828 18.844 1 92.25 190 THR A O 1
ATOM 1448 N N . GLN A 1 191 ? 4.891 23.938 20.188 1 95.38 191 GLN A N 1
ATOM 1449 C CA . GLN A 1 191 ? 4.461 22.578 19.859 1 95.38 191 GLN A CA 1
ATOM 1450 C C . GLN A 1 191 ? 3.723 22.547 18.531 1 95.38 191 GLN A C 1
ATOM 1452 O O . GLN A 1 191 ? 3.578 23.562 17.859 1 95.38 191 GLN A O 1
ATOM 1457 N N . THR A 1 192 ? 3.367 21.281 18.078 1 96.69 192 THR A N 1
ATOM 1458 C CA . THR A 1 192 ? 2.643 21.109 16.828 1 96.69 192 THR A CA 1
ATOM 1459 C C . THR A 1 192 ? 1.264 21.766 16.906 1 96.69 192 THR A C 1
ATOM 1461 O O . THR A 1 192 ? 0.791 22.094 18 1 96.69 192 THR A O 1
ATOM 1464 N N . MET A 1 193 ? 0.638 21.938 15.836 1 96.75 193 MET A N 1
ATOM 1465 C CA . MET A 1 193 ? -0.622 22.672 15.758 1 96.75 193 MET A CA 1
ATOM 1466 C C . MET A 1 193 ? -1.748 21.891 16.422 1 96.75 193 MET A C 1
ATOM 1468 O O . MET A 1 193 ? -2.783 22.453 16.781 1 96.75 193 MET A O 1
ATOM 1472 N N . SER A 1 194 ? -1.592 20.578 16.562 1 97.69 194 SER A N 1
ATOM 1473 C CA . SER A 1 194 ? -2.557 19.781 17.312 1 97.69 194 SER A CA 1
ATOM 1474 C C . SER A 1 194 ? -2.646 20.25 18.766 1 97.69 194 SER A C 1
ATOM 1476 O O . SER A 1 194 ? -3.67 20.047 19.422 1 97.69 194 SER A O 1
ATOM 1478 N N . ASN A 1 195 ? -1.59 20.875 19.219 1 96.56 195 ASN A N 1
ATOM 1479 C CA . ASN A 1 195 ? -1.533 21.344 20.609 1 96.56 195 ASN A CA 1
ATOM 1480 C C . ASN A 1 195 ? -2.158 22.719 20.766 1 96.56 195 ASN A C 1
ATOM 1482 O O . ASN A 1 195 ? -2.326 23.203 21.891 1 96.56 195 ASN A O 1
ATOM 1486 N N . PHE A 1 196 ? -2.537 23.359 19.656 1 96.19 196 PHE A N 1
ATOM 1487 C CA . PHE A 1 196 ? -3.229 24.641 19.719 1 96.19 196 PHE A CA 1
ATOM 1488 C C . PHE A 1 196 ? -4.715 24.438 20 1 96.19 196 PHE A C 1
ATOM 1490 O O . PHE A 1 196 ? -5.492 25.391 19.969 1 96.19 196 PHE A O 1
ATOM 1497 N N . THR A 1 197 ? -5.074 23.219 20.25 1 96.81 197 THR A N 1
ATOM 1498 C CA . THR A 1 197 ? -6.488 22.891 20.406 1 96.81 197 THR A CA 1
ATOM 1499 C C . THR A 1 197 ? -6.84 22.703 21.891 1 96.81 197 THR A C 1
ATOM 1501 O O . THR A 1 197 ? -6.047 22.141 22.656 1 96.81 197 THR A O 1
ATOM 1504 N N . SER A 1 198 ? -7.996 23.172 22.25 1 94.62 198 SER A N 1
ATOM 1505 C CA . SER A 1 198 ? -8.469 23 23.609 1 94.62 198 SER A CA 1
ATOM 1506 C C . SER A 1 198 ? -9.703 22.094 23.656 1 94.62 198 SER A C 1
ATOM 1508 O O . SER A 1 198 ? -10.102 21.625 24.719 1 94.62 198 SER A O 1
ATOM 1510 N N . GLY A 1 199 ? -10.234 21.844 22.469 1 96.81 199 GLY A N 1
ATOM 1511 C CA . GLY A 1 199 ? -11.406 20.984 22.469 1 96.81 199 GLY A CA 1
ATOM 1512 C C . GLY A 1 199 ? -11.82 20.516 21.078 1 96.81 199 GLY A C 1
ATOM 1513 O O . GLY A 1 199 ? -11.438 21.125 20.078 1 96.81 199 GLY A O 1
ATOM 1514 N N . PHE A 1 200 ? -12.609 19.438 21.125 1 98.44 200 PHE A N 1
ATOM 1515 C CA . PHE A 1 200 ? -13.133 18.844 19.906 1 98.44 200 PHE A CA 1
ATOM 1516 C C . PHE A 1 200 ? -14.602 18.484 20.047 1 98.44 200 PHE A C 1
ATOM 1518 O O . PHE A 1 200 ? -15.047 18.109 21.141 1 98.44 200 PHE A O 1
ATOM 1525 N N . HIS A 1 201 ? -15.359 18.703 19.031 1 98.75 201 HIS A N 1
ATOM 1526 C CA . HIS A 1 201 ? -16.672 18.094 18.859 1 98.75 201 HIS A CA 1
ATOM 1527 C C . HIS A 1 201 ? -16.656 17.062 17.734 1 98.75 201 HIS A C 1
ATOM 1529 O O . HIS A 1 201 ? -16.438 17.406 16.578 1 98.75 201 HIS A O 1
ATOM 1535 N N . LEU A 1 202 ? -16.828 15.789 18.109 1 98.31 202 LEU A N 1
ATOM 1536 C CA . LEU A 1 202 ? -16.734 14.68 17.156 1 98.31 202 LEU A CA 1
ATOM 1537 C C . LEU A 1 202 ? -18.062 13.914 17.094 1 98.31 202 LEU A C 1
ATOM 1539 O O . LEU A 1 202 ? -18.859 13.977 18.031 1 98.31 202 LEU A O 1
ATOM 1543 N N . VAL A 1 203 ? -18.266 13.227 16.016 1 98.81 203 VAL A N 1
ATOM 1544 C CA . VAL A 1 203 ? -19.266 12.172 15.906 1 98.81 203 VAL A CA 1
ATOM 1545 C C . VAL A 1 203 ? -18.562 10.812 15.836 1 98.81 203 VAL A C 1
ATOM 1547 O O . VAL A 1 203 ? -17.844 10.523 14.875 1 98.81 203 VAL A O 1
ATOM 1550 N N . ILE A 1 204 ? -18.703 9.992 16.828 1 98.75 204 ILE A N 1
ATOM 1551 C CA . ILE A 1 204 ? -18.031 8.695 16.891 1 98.75 204 ILE A CA 1
ATOM 1552 C C . ILE A 1 204 ? -18.984 7.598 16.438 1 98.75 204 ILE A C 1
ATOM 1554 O O . ILE A 1 204 ? -20.125 7.875 16.031 1 98.75 204 ILE A O 1
ATOM 1558 N N . SER A 1 205 ? -18.5 6.363 16.422 1 97.81 205 SER A N 1
ATOM 1559 C CA . SER A 1 205 ? -19.297 5.23 15.953 1 97.81 205 SER A CA 1
ATOM 1560 C C . SER A 1 205 ? -20.672 5.215 16.609 1 97.81 205 SER A C 1
ATOM 1562 O O . SER A 1 205 ? -20.828 5.609 17.766 1 97.81 205 SER A O 1
ATOM 1564 N N . GLY A 1 206 ? -21.688 4.785 15.867 1 96.81 206 GLY A N 1
ATOM 1565 C CA . GLY A 1 206 ? -23.062 4.773 16.359 1 96.81 206 GLY A CA 1
ATOM 1566 C C . GLY A 1 206 ? -23.766 6.102 16.156 1 96.81 206 GLY A C 1
ATOM 1567 O O . GLY A 1 206 ? -24.969 6.215 16.422 1 96.81 206 GLY A O 1
ATOM 1568 N N . GLY A 1 207 ? -23.031 7.078 15.625 1 97.81 207 GLY A N 1
ATOM 1569 C CA . GLY A 1 207 ? -23.609 8.406 15.445 1 97.81 207 GLY A CA 1
ATOM 1570 C C . GLY A 1 207 ? -23.656 9.211 16.719 1 97.81 207 GLY A C 1
ATOM 1571 O O . GLY A 1 207 ? -24.438 10.148 16.844 1 97.81 207 GLY A O 1
ATOM 1572 N N . ILE A 1 208 ? -22.859 8.859 17.719 1 98.5 208 ILE A N 1
ATOM 1573 C CA . ILE A 1 208 ? -22.828 9.5 19.016 1 98.5 208 ILE A CA 1
ATOM 1574 C C . ILE A 1 208 ? -21.969 10.758 18.969 1 98.5 208 ILE A C 1
ATOM 1576 O O . ILE A 1 208 ? -20.828 10.711 18.484 1 98.5 208 ILE A O 1
ATOM 1580 N N . GLN A 1 209 ? -22.516 11.828 19.438 1 98.62 209 GLN A N 1
ATOM 1581 C CA . GLN A 1 209 ? -21.75 13.07 19.516 1 98.62 209 GLN A CA 1
ATOM 1582 C C . GLN A 1 209 ? -20.984 13.172 20.828 1 98.62 209 GLN A C 1
ATOM 1584 O O . GLN A 1 209 ? -21.547 12.906 21.891 1 98.62 209 GLN A O 1
ATOM 1589 N N . VAL A 1 210 ? -19.719 13.5 20.75 1 98.81 210 VAL A N 1
ATOM 1590 C CA . VAL A 1 210 ? -18.891 13.688 21.953 1 98.81 210 VAL A CA 1
ATOM 1591 C C . VAL A 1 210 ? -18.141 15.016 21.859 1 98.81 210 VAL A C 1
ATOM 1593 O O . VAL A 1 210 ? -17.719 15.422 20.766 1 98.81 210 VAL A O 1
ATOM 1596 N N . LYS A 1 211 ? -18.047 15.703 22.938 1 98.69 211 LYS A N 1
ATOM 1597 C CA . LYS A 1 211 ? -17.172 16.859 23.094 1 98.69 211 LYS A CA 1
ATOM 1598 C C . LYS A 1 211 ? -16.016 16.547 24.047 1 98.69 211 LYS A C 1
ATOM 1600 O O . LYS A 1 211 ? -16.234 16.219 25.219 1 98.69 211 LYS A O 1
ATOM 1605 N N . VAL A 1 212 ? -14.828 16.562 23.516 1 98.75 212 VAL A N 1
ATOM 1606 C CA . VAL A 1 212 ? -13.641 16.188 24.281 1 98.75 212 VAL A CA 1
ATOM 1607 C C . VAL A 1 212 ? -12.797 17.422 24.562 1 98.75 212 VAL A C 1
ATOM 1609 O O . VAL A 1 212 ? -12.531 18.219 23.656 1 98.75 212 VAL A O 1
ATOM 1612 N N . ARG A 1 213 ? -12.43 17.625 25.766 1 97.25 213 ARG A N 1
ATOM 1613 C CA . ARG A 1 213 ? -11.523 18.719 26.109 1 97.25 213 ARG A CA 1
ATOM 1614 C C . ARG A 1 213 ? -10.617 18.328 27.266 1 97.25 213 ARG A C 1
ATOM 1616 O O . ARG A 1 213 ? -10.875 17.344 27.953 1 97.25 213 ARG A O 1
ATOM 1623 N N . LYS A 1 214 ? -9.578 19.109 27.453 1 94.06 214 LYS A N 1
ATOM 1624 C CA . LYS A 1 214 ? -8.703 18.969 28.609 1 94.06 214 LYS A CA 1
ATOM 1625 C C . LYS A 1 214 ? -9.336 19.594 29.844 1 94.06 214 LYS A C 1
ATOM 1627 O O . LYS A 1 214 ? -10.094 20.562 29.75 1 94.06 214 LYS A O 1
ATOM 1632 N N . PRO A 1 215 ? -8.992 19 30.984 1 94.94 215 PRO A N 1
ATOM 1633 C CA . PRO A 1 215 ? -9.484 19.625 32.219 1 94.94 215 PRO A CA 1
ATOM 1634 C C . PRO A 1 215 ? -8.828 20.984 32.469 1 94.94 215 PRO A C 1
ATOM 1636 O O . PRO A 1 215 ? -7.633 21.156 32.25 1 94.94 215 PRO A O 1
ATOM 1639 N N . GLU A 1 216 ? -9.672 21.891 32.812 1 88.44 216 GLU A N 1
ATOM 1640 C CA . GLU A 1 216 ? -9.156 23.172 33.312 1 88.44 216 GLU A CA 1
ATOM 1641 C C . GLU A 1 216 ? -8.68 23.062 34.75 1 88.44 216 GLU A C 1
ATOM 1643 O O . GLU A 1 216 ? -8.859 22.031 35.406 1 88.44 216 GLU A O 1
ATOM 1648 N N . THR A 1 217 ? -8.016 24.188 35.156 1 86.38 217 THR A N 1
ATOM 1649 C CA . THR A 1 217 ? -7.551 24.203 36.531 1 86.38 217 THR A CA 1
ATOM 1650 C C . THR A 1 217 ? -8.711 23.969 37.5 1 86.38 217 THR A C 1
ATOM 1652 O O . THR A 1 217 ? -9.742 24.641 37.406 1 86.38 217 THR A O 1
ATOM 1655 N N . GLY A 1 218 ? -8.562 23.062 38.406 1 89.31 218 GLY A N 1
ATOM 1656 C CA . GLY A 1 218 ? -9.57 22.797 39.406 1 89.31 218 GLY A CA 1
ATOM 1657 C C . GLY A 1 218 ? -10.562 21.719 39 1 89.31 218 GLY A C 1
ATOM 1658 O O . GLY A 1 218 ? -11.344 21.234 39.812 1 89.31 218 GLY A O 1
ATOM 1659 N N . GLU A 1 219 ? -10.547 21.328 37.719 1 93.69 219 GLU A N 1
ATOM 1660 C CA . GLU A 1 219 ? -11.469 20.312 37.219 1 93.69 219 GLU A CA 1
ATOM 1661 C C . GLU A 1 219 ? -10.867 18.906 37.344 1 93.69 219 GLU A C 1
ATOM 1663 O O . GLU A 1 219 ? -9.648 18.75 37.312 1 93.69 219 GLU A O 1
ATOM 1668 N N . THR A 1 220 ? -11.719 17.953 37.531 1 95.38 220 THR A N 1
ATOM 1669 C CA . THR A 1 220 ? -11.281 16.562 37.656 1 95.38 220 THR A CA 1
ATOM 1670 C C . THR A 1 220 ? -10.961 16 36.25 1 95.38 220 THR A C 1
ATOM 1672 O O . THR A 1 220 ? -11.703 16.219 35.312 1 95.38 220 THR A O 1
ATOM 1675 N N . ASP A 1 221 ? -9.859 15.328 36.156 1 97.5 221 ASP A N 1
ATOM 1676 C CA . ASP A 1 221 ? -9.484 14.594 34.969 1 97.5 221 ASP A CA 1
ATOM 1677 C C . ASP A 1 221 ? -10.164 13.234 34.906 1 97.5 221 ASP A C 1
ATOM 1679 O O . ASP A 1 221 ? -9.781 12.312 35.625 1 97.5 221 ASP A O 1
ATOM 1683 N N . GLU A 1 222 ? -11.109 13.102 34.062 1 97.69 222 GLU A N 1
ATOM 1684 C CA . GLU A 1 222 ? -11.938 11.906 34.031 1 97.69 222 GLU A CA 1
ATOM 1685 C C . GLU A 1 222 ? -11.117 10.688 33.594 1 97.69 222 GLU A C 1
ATOM 1687 O O . GLU A 1 222 ? -10.391 10.734 32.625 1 97.69 222 GLU A O 1
ATOM 1692 N N . GLU A 1 223 ? -11.305 9.586 34.312 1 97.06 223 GLU A N 1
ATOM 1693 C CA . GLU A 1 223 ? -10.609 8.344 34 1 97.06 223 GLU A CA 1
ATOM 1694 C C . GLU A 1 223 ? -11.234 7.652 32.781 1 97.06 223 GLU A C 1
ATOM 1696 O O . GLU A 1 223 ? -12.445 7.719 32.594 1 97.06 223 GLU A O 1
ATOM 1701 N N . PHE A 1 224 ? -10.406 6.926 32.156 1 97.31 224 PHE A N 1
ATOM 1702 C CA . PHE A 1 224 ? -10.844 6.273 30.938 1 97.31 224 PHE A CA 1
ATOM 1703 C C . PHE A 1 224 ? -11.992 5.312 31.203 1 97.31 224 PHE A C 1
ATOM 1705 O O . PHE A 1 224 ? -12.914 5.18 30.406 1 97.31 224 PHE A O 1
ATOM 1712 N N . SER A 1 225 ? -11.953 4.555 32.312 1 96.94 225 SER A N 1
ATOM 1713 C CA . SER A 1 225 ? -13 3.592 32.625 1 96.94 225 SER A CA 1
ATOM 1714 C C . SER A 1 225 ? -14.359 4.27 32.719 1 96.94 225 SER A C 1
ATOM 1716 O O . SER A 1 225 ? -15.367 3.707 32.281 1 96.94 225 SER A O 1
ATOM 1718 N N . SER A 1 226 ? -14.336 5.41 33.25 1 97.69 226 SER A N 1
ATOM 1719 C CA . SER A 1 226 ? -15.57 6.188 33.344 1 97.69 226 SER A CA 1
ATOM 1720 C C . SER A 1 226 ? -16.047 6.633 31.969 1 97.69 226 SER A C 1
ATOM 1722 O O . SER A 1 226 ? -17.234 6.555 31.656 1 97.69 226 SER A O 1
ATOM 1724 N N . VAL A 1 227 ? -15.156 7.137 31.188 1 98.25 227 VAL A N 1
ATOM 1725 C CA . VAL A 1 227 ? -15.477 7.543 29.812 1 98.25 227 VAL A CA 1
ATOM 1726 C C . VAL A 1 227 ? -16.062 6.359 29.047 1 98.25 227 VAL A C 1
ATOM 1728 O O . VAL A 1 227 ? -17.062 6.504 28.344 1 98.25 227 VAL A O 1
ATOM 1731 N N . GLU A 1 228 ? -15.414 5.203 29.172 1 97.75 228 GLU A N 1
ATOM 1732 C CA . GLU A 1 228 ? -15.852 3.992 28.484 1 97.75 228 GLU A CA 1
ATOM 1733 C C . GLU A 1 228 ? -17.297 3.643 28.859 1 97.75 228 GLU A C 1
ATOM 1735 O O . GLU A 1 228 ? -18.109 3.344 27.969 1 97.75 228 GLU A O 1
ATOM 1740 N N . GLU A 1 229 ? -17.609 3.682 30.109 1 97.69 229 GLU A N 1
ATOM 1741 C CA . GLU A 1 229 ? -18.953 3.373 30.562 1 97.69 229 GLU A CA 1
ATOM 1742 C C . GLU A 1 229 ? -19.969 4.352 29.984 1 97.69 229 GLU A C 1
ATOM 1744 O O . GLU A 1 229 ? -21.031 3.941 29.516 1 97.69 229 GLU A O 1
ATOM 1749 N N . ARG A 1 230 ? -19.672 5.562 29.984 1 98 230 ARG A N 1
ATOM 1750 C CA . ARG A 1 230 ? -20.594 6.594 29.516 1 98 230 ARG A CA 1
ATOM 1751 C C . ARG A 1 230 ? -20.797 6.516 28.016 1 98 230 ARG A C 1
ATOM 1753 O O . ARG A 1 230 ? -21.906 6.688 27.516 1 98 230 ARG A O 1
ATOM 1760 N N . VAL A 1 231 ? -19.719 6.277 27.312 1 98 231 VAL A N 1
ATOM 1761 C CA . VAL A 1 231 ? -19.812 6.141 25.859 1 98 231 VAL A CA 1
ATOM 1762 C C . VAL A 1 231 ? -20.656 4.906 25.516 1 98 231 VAL A C 1
ATOM 1764 O O . VAL A 1 231 ? -21.484 4.945 24.609 1 98 231 VAL A O 1
ATOM 1767 N N . ASN A 1 232 ? -20.484 3.822 26.25 1 96.38 232 ASN A N 1
ATOM 1768 C CA . ASN A 1 232 ? -21.219 2.584 26 1 96.38 232 ASN A CA 1
ATOM 1769 C C . ASN A 1 232 ? -22.703 2.756 26.266 1 96.38 232 ASN A C 1
ATOM 1771 O O . ASN A 1 232 ? -23.531 2.043 25.688 1 96.38 232 ASN A O 1
ATOM 1775 N N . ASN A 1 233 ? -23.047 3.684 27.078 1 96.75 233 ASN A N 1
ATOM 1776 C CA . ASN A 1 233 ? -24.453 3.902 27.438 1 96.75 233 ASN A CA 1
ATOM 1777 C C . ASN A 1 233 ? -25.047 5.078 26.672 1 96.75 233 ASN A C 1
ATOM 1779 O O . ASN A 1 233 ? -26.219 5.414 26.844 1 96.75 233 ASN A O 1
ATOM 1783 N N . ALA A 1 234 ? -24.203 5.691 25.859 1 97.12 234 ALA A N 1
ATOM 1784 C CA . ALA A 1 234 ? -24.688 6.852 25.109 1 97.12 234 ALA A CA 1
ATOM 1785 C C . ALA A 1 234 ? -25.688 6.434 24.031 1 97.12 234 ALA A C 1
ATOM 1787 O O . ALA A 1 234 ? -25.625 5.312 23.516 1 97.12 234 ALA A O 1
ATOM 1788 N N . THR A 1 235 ? -26.594 7.336 23.688 1 95 235 THR A N 1
ATOM 1789 C CA . THR A 1 235 ? -27.625 7.035 22.719 1 95 235 THR A CA 1
ATOM 1790 C C . THR A 1 235 ? -27.609 8.039 21.562 1 95 235 THR A C 1
ATOM 1792 O O . THR A 1 235 ? -27.359 9.227 21.781 1 95 235 THR A O 1
ATOM 1795 N N . TYR A 1 236 ? -27.906 7.598 20.438 1 95.25 236 TYR A N 1
ATOM 1796 C CA . TYR A 1 236 ? -28.047 8.438 19.25 1 95.25 236 TYR A CA 1
ATOM 1797 C C . TYR A 1 236 ? -29.141 9.477 19.438 1 95.25 236 TYR A C 1
ATOM 1799 O O . TYR A 1 236 ? -30.219 9.172 19.969 1 95.25 236 TYR A O 1
ATOM 1807 N N . GLY A 1 237 ? -28.875 10.664 19.016 1 92.31 237 GLY A N 1
ATOM 1808 C CA . GLY A 1 237 ? -29.859 11.719 19.078 1 92.31 237 GLY A CA 1
ATOM 1809 C C . GLY A 1 237 ? -29.797 12.539 20.344 1 92.31 237 GLY A C 1
ATOM 1810 O O . GLY A 1 237 ? -30.391 13.625 20.422 1 92.31 237 GLY A O 1
ATOM 1811 N N . ALA A 1 238 ? -29.078 12.023 21.344 1 94.62 238 ALA A N 1
ATOM 1812 C CA . ALA A 1 238 ? -28.922 12.766 22.594 1 94.62 238 ALA A CA 1
ATOM 1813 C C . ALA A 1 238 ? -27.953 13.922 22.438 1 94.62 238 ALA A C 1
ATOM 1815 O O . ALA A 1 238 ? -27.266 14.016 21.406 1 94.62 238 ALA A O 1
ATOM 1816 N N . ASP A 1 239 ? -27.938 14.789 23.406 1 96 239 ASP A N 1
ATOM 1817 C CA . ASP A 1 239 ? -26.938 15.844 23.438 1 96 239 ASP A CA 1
ATOM 1818 C C . ASP A 1 239 ? -25.516 15.258 23.5 1 96 239 ASP A C 1
ATOM 1820 O O . ASP A 1 239 ? -25.328 14.141 23.984 1 96 239 ASP A O 1
ATOM 1824 N N . PRO A 1 240 ? -24.578 16 23 1 98.06 240 PRO A N 1
ATOM 1825 C CA . PRO A 1 240 ? -23.203 15.484 22.984 1 98.06 240 PRO A CA 1
ATOM 1826 C C . PRO A 1 240 ? -22.703 15.109 24.391 1 98.06 240 PRO A C 1
ATOM 1828 O O . PRO A 1 240 ? -22.984 15.828 25.344 1 98.06 240 PRO A O 1
ATOM 1831 N N . LEU A 1 241 ? -22.047 14.008 24.453 1 98.12 241 LEU A N 1
ATOM 1832 C CA . LEU A 1 241 ? -21.391 13.609 25.703 1 98.12 241 LEU A CA 1
ATOM 1833 C C . LEU A 1 241 ? -20.156 14.461 25.969 1 98.12 241 LEU A C 1
ATOM 1835 O O . LEU A 1 241 ? -19.234 14.5 25.156 1 98.12 241 LEU A O 1
ATOM 1839 N N . GLU A 1 242 ? -20.141 15.133 27.094 1 98 242 GLU A N 1
ATOM 1840 C CA . GLU A 1 242 ? -18.984 15.945 27.469 1 98 242 GLU A CA 1
ATOM 1841 C C . GLU A 1 242 ? -17.906 15.094 28.156 1 98 242 GLU A C 1
ATOM 1843 O O . GLU A 1 242 ? -18.156 14.547 29.234 1 98 242 GLU A O 1
ATOM 1848 N N . ILE A 1 243 ? -16.828 14.977 27.547 1 98.62 243 ILE A N 1
ATOM 1849 C CA . ILE A 1 243 ? -15.711 14.188 28.078 1 98.62 243 ILE A CA 1
ATOM 1850 C C . ILE A 1 243 ? -14.555 15.109 28.453 1 98.62 243 ILE A C 1
ATOM 1852 O O . ILE A 1 243 ? -13.938 15.719 27.578 1 98.62 243 ILE A O 1
ATOM 1856 N N . VAL A 1 244 ? -14.289 15.227 29.734 1 98.38 244 VAL A N 1
ATOM 1857 C CA . VAL A 1 244 ? -13.148 15.992 30.25 1 98.38 244 VAL A CA 1
ATOM 1858 C C . VAL A 1 244 ? -12.055 15.031 30.719 1 98.38 244 VAL A C 1
ATOM 1860 O O . VAL A 1 244 ? -12.031 14.648 31.891 1 98.38 244 VAL A O 1
ATOM 1863 N N . SER A 1 245 ? -11.188 14.688 29.844 1 98.44 245 SER A N 1
ATOM 1864 C CA . SER A 1 245 ? -10.164 13.68 30.078 1 98.44 245 SER A CA 1
ATOM 1865 C C . SER A 1 245 ? -8.898 13.969 29.281 1 98.44 245 SER A C 1
ATOM 1867 O O . SER A 1 245 ? -8.938 14.062 28.062 1 98.44 245 SER A O 1
ATOM 1869 N N . SER A 1 246 ? -7.746 14.055 30.016 1 97.56 246 SER A N 1
ATOM 1870 C CA . SER A 1 246 ? -6.465 14.281 29.359 1 97.56 246 SER A CA 1
ATOM 1871 C C . SER A 1 246 ? -6.102 13.109 28.453 1 97.56 246 SER A C 1
ATOM 1873 O O . SER A 1 246 ? -5.57 13.305 27.359 1 97.56 246 SER A O 1
ATOM 1875 N N . ASP A 1 247 ? -6.426 11.922 28.906 1 97.88 247 ASP A N 1
ATOM 1876 C CA . ASP A 1 247 ? -6.086 10.71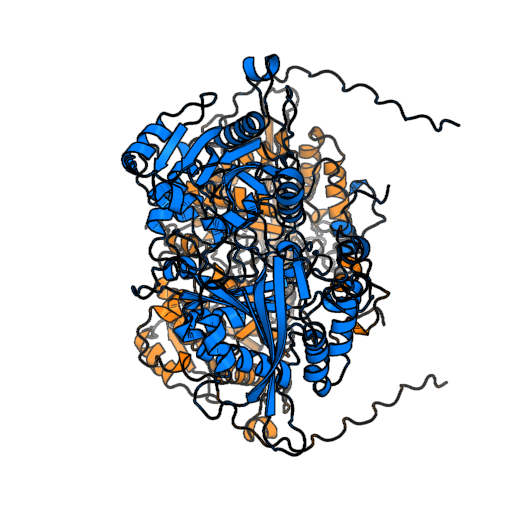9 28.156 1 97.88 247 ASP A CA 1
ATOM 1877 C C . ASP A 1 247 ? -6.855 10.656 26.844 1 97.88 247 ASP A C 1
ATOM 1879 O O . ASP A 1 247 ? -6.273 10.391 25.781 1 97.88 247 ASP A O 1
ATOM 1883 N N . VAL A 1 248 ? -8.117 10.945 26.906 1 98.69 248 VAL A N 1
ATOM 1884 C CA . VAL A 1 248 ? -8.938 10.898 25.703 1 98.69 248 VAL A CA 1
ATOM 1885 C C . VAL A 1 248 ? -8.531 12.031 24.766 1 98.69 248 VAL A C 1
ATOM 1887 O O . VAL A 1 248 ? -8.461 11.844 23.547 1 98.69 248 VAL A O 1
ATOM 1890 N N . PHE A 1 249 ? -8.234 13.156 25.359 1 98.62 249 PHE A N 1
ATOM 1891 C CA . PHE A 1 249 ? -7.812 14.305 24.562 1 98.62 249 PHE A CA 1
ATOM 1892 C C . PHE A 1 249 ? -6.52 13.992 23.812 1 98.62 249 PHE A C 1
ATOM 1894 O O . PHE A 1 249 ? -6.402 14.281 22.609 1 98.62 249 PHE A O 1
ATOM 1901 N N . ARG A 1 250 ? -5.527 13.375 24.516 1 98.12 250 ARG A N 1
ATOM 1902 C CA . ARG A 1 250 ? -4.23 13.055 23.938 1 98.12 250 ARG A CA 1
ATOM 1903 C C . ARG A 1 250 ? -4.387 12.102 22.75 1 98.12 250 ARG A C 1
ATOM 1905 O O . ARG A 1 250 ? -3.607 12.148 21.797 1 98.12 250 ARG A O 1
ATOM 1912 N N . ALA A 1 251 ? -5.402 11.297 22.766 1 98.56 251 ALA A N 1
ATOM 1913 C CA . ALA A 1 251 ? -5.652 10.336 21.688 1 98.56 251 ALA A CA 1
ATOM 1914 C C . ALA A 1 251 ? -6.34 11.008 20.516 1 98.56 251 ALA A C 1
ATOM 1916 O O . ALA A 1 251 ? -5.934 10.82 19.359 1 98.56 251 ALA A O 1
ATOM 1917 N N . VAL A 1 252 ? -7.289 11.867 20.75 1 98.38 252 VAL A N 1
ATOM 1918 C CA . VAL A 1 252 ? -8.164 12.445 19.734 1 98.38 252 VAL A CA 1
ATOM 1919 C C . VAL A 1 252 ? -7.406 13.523 18.969 1 98.38 252 VAL A C 1
ATOM 1921 O O . VAL A 1 252 ? -7.617 13.688 17.766 1 98.38 252 VAL A O 1
ATOM 1924 N N . ALA A 1 253 ? -6.5 14.164 19.609 1 98.12 253 ALA A N 1
ATOM 1925 C CA . ALA A 1 253 ? -5.801 15.305 19.016 1 98.12 253 ALA A CA 1
ATOM 1926 C C . ALA A 1 253 ? -5.012 14.875 17.781 1 98.12 253 ALA A C 1
ATOM 1928 O O . ALA A 1 253 ? -4.867 15.648 16.828 1 98.12 253 ALA A O 1
ATOM 1929 N N . VAL A 1 254 ? -4.465 13.711 17.859 1 98.38 254 VAL A N 1
ATOM 1930 C CA . VAL A 1 254 ? -3.861 13.094 16.688 1 98.38 254 VAL A CA 1
ATOM 1931 C C . VAL A 1 254 ? -4.531 11.75 16.422 1 98.38 254 VAL A C 1
ATOM 1933 O O . VAL A 1 254 ? -3.908 10.695 16.562 1 98.38 254 VAL A O 1
ATOM 1936 N N . GLY A 1 255 ? -5.746 11.898 15.969 1 97.56 255 GLY A N 1
ATOM 1937 C CA . GLY A 1 255 ? -6.586 10.727 15.781 1 97.56 255 GLY A CA 1
ATOM 1938 C C . GLY A 1 255 ? -6.535 10.172 14.375 1 97.56 255 GLY A C 1
ATOM 1939 O O . GLY A 1 255 ? -7.059 9.094 14.109 1 97.56 255 GLY A O 1
ATOM 1940 N N . LEU A 1 256 ? -5.926 10.867 13.453 1 97.5 256 LEU A N 1
ATOM 1941 C CA . LEU A 1 256 ? -5.691 10.445 12.078 1 97.5 256 LEU A CA 1
ATOM 1942 C C . LEU A 1 256 ? -7.012 10.141 11.375 1 97.5 256 LEU A C 1
ATOM 1944 O O . LEU A 1 256 ? -7.07 9.266 10.508 1 97.5 256 LEU A O 1
ATOM 1948 N N . GLY A 1 257 ? -8.094 10.734 11.844 1 95.94 257 GLY A N 1
ATOM 1949 C CA . GLY A 1 257 ? -9.398 10.523 11.242 1 95.94 257 GLY A CA 1
ATOM 1950 C C . GLY A 1 257 ? -10 9.18 11.586 1 95.94 257 GLY A C 1
ATOM 1951 O O . GLY A 1 257 ? -11.023 8.781 11.016 1 95.94 257 GLY A O 1
ATOM 1952 N N . SER A 1 258 ? -9.484 8.492 12.539 1 96.25 258 SER A N 1
ATOM 1953 C CA . SER A 1 258 ? -9.875 7.105 12.797 1 96.25 258 SER A CA 1
ATOM 1954 C C . SER A 1 258 ? -10.727 6.996 14.062 1 96.25 258 SER A C 1
ATOM 1956 O O . SER A 1 258 ? -11.086 5.895 14.477 1 96.25 258 SER A O 1
ATOM 1958 N N . MET A 1 259 ? -11.031 8.094 14.734 1 96.56 259 MET A N 1
ATOM 1959 C CA . MET A 1 259 ? -11.75 8.047 16 1 96.56 259 MET A CA 1
ATOM 1960 C C . MET A 1 259 ? -13.086 8.766 15.891 1 96.56 259 MET A C 1
ATOM 1962 O O . MET A 1 259 ? -13.75 9.016 16.906 1 96.56 259 MET A O 1
ATOM 1966 N N . GLY A 1 260 ? -13.414 9.055 14.719 1 97.94 260 GLY A N 1
ATOM 1967 C CA . GLY A 1 260 ? -14.641 9.797 14.484 1 97.94 260 GLY A CA 1
ATOM 1968 C C . GLY A 1 260 ? -14.469 10.953 13.531 1 97.94 260 GLY A C 1
ATOM 1969 O O . GLY A 1 260 ? -13.352 11.273 13.125 1 97.94 260 GLY A O 1
ATOM 1970 N N . ILE A 1 261 ? -15.57 11.539 13.203 1 98.5 261 ILE A N 1
ATOM 1971 C CA . ILE A 1 261 ? -15.57 12.695 12.312 1 98.5 261 ILE A CA 1
ATOM 1972 C C . ILE A 1 261 ? -15.539 13.977 13.141 1 98.5 261 ILE A C 1
ATOM 1974 O O . ILE A 1 261 ? -16.453 14.234 13.938 1 98.5 261 ILE A O 1
ATOM 1978 N N . ILE A 1 262 ? -14.5 14.766 12.961 1 98.75 262 ILE A N 1
ATOM 1979 C CA . ILE A 1 262 ? -14.391 16.031 13.68 1 98.75 262 ILE A CA 1
ATOM 1980 C C . ILE A 1 262 ? -15.328 17.062 13.055 1 98.75 262 ILE A C 1
ATOM 1982 O O . ILE A 1 262 ? -15.117 17.5 11.922 1 98.75 262 ILE A O 1
ATOM 1986 N N . TYR A 1 263 ? -16.297 17.453 13.789 1 98.81 263 TYR A N 1
ATOM 1987 C CA . TYR A 1 263 ? -17.219 18.5 13.344 1 98.81 263 TYR A CA 1
ATOM 1988 C C . TYR A 1 263 ? -16.609 19.875 13.57 1 98.81 263 TYR A C 1
ATOM 1990 O O . TYR A 1 263 ? -16.562 20.703 12.656 1 98.81 263 TYR A O 1
ATOM 1998 N N . THR A 1 264 ? -16.172 20.078 14.828 1 98.75 264 THR A N 1
ATOM 1999 C CA . THR A 1 264 ? -15.531 21.359 15.125 1 98.75 264 THR A CA 1
ATOM 2000 C C . THR A 1 264 ? -14.266 21.141 15.961 1 98.75 264 THR A C 1
ATOM 2002 O O . THR A 1 264 ? -14.141 20.125 16.656 1 98.75 264 THR A O 1
ATOM 2005 N N . VAL A 1 265 ? -13.398 22.062 15.812 1 98.56 265 VAL A N 1
ATOM 2006 C CA . VAL A 1 265 ? -12.203 22.172 16.641 1 98.56 265 VAL A CA 1
ATOM 2007 C C . VAL A 1 265 ? -12.195 23.531 17.344 1 98.56 265 VAL A C 1
ATOM 2009 O O . VAL A 1 265 ? -12.539 24.562 16.75 1 98.56 265 VAL A O 1
ATOM 2012 N N . THR A 1 266 ? -11.867 23.516 18.578 1 98.06 266 THR A N 1
ATOM 2013 C CA . THR A 1 266 ? -11.656 24.766 19.297 1 98.06 266 THR A CA 1
ATOM 2014 C C . THR A 1 266 ? -10.164 25.062 19.453 1 98.06 266 THR A C 1
ATOM 2016 O O . THR A 1 266 ? -9.438 24.297 20.094 1 98.06 266 THR A O 1
ATOM 2019 N N . PHE A 1 267 ? -9.758 26.188 18.906 1 97.69 267 PHE A N 1
ATOM 2020 C CA . PHE A 1 267 ? -8.344 26.562 18.906 1 97.69 267 PHE A CA 1
ATOM 2021 C C . PHE A 1 267 ? -8.078 27.625 19.984 1 97.69 267 PHE A C 1
ATOM 2023 O O . PHE A 1 267 ? -8.93 28.469 20.25 1 97.69 267 PHE A O 1
ATOM 2030 N N . ASP A 1 268 ? -6.895 27.531 20.531 1 95.62 268 ASP A N 1
ATOM 2031 C CA . ASP A 1 268 ? -6.352 28.625 21.344 1 95.62 268 ASP A CA 1
ATOM 2032 C C . ASP A 1 268 ? -5.625 29.641 20.453 1 95.62 268 ASP A C 1
ATOM 2034 O O . ASP A 1 268 ? -4.562 29.344 19.906 1 95.62 268 ASP A O 1
ATOM 2038 N N . CYS A 1 269 ? -6.16 30.812 20.328 1 96.38 269 CYS A N 1
ATOM 2039 C CA . CYS A 1 269 ? -5.613 31.859 19.469 1 96.38 269 CYS A CA 1
ATOM 2040 C C . CYS A 1 269 ? -5.023 33 20.297 1 96.38 269 CYS A C 1
ATOM 2042 O O . CYS A 1 269 ? -5.297 33.094 21.5 1 96.38 269 CYS A O 1
ATOM 2044 N N . ARG A 1 270 ? -4.211 33.75 19.719 1 94.19 270 ARG A N 1
ATOM 2045 C CA . ARG A 1 270 ? -3.604 34.938 20.344 1 94.19 270 ARG A CA 1
ATOM 2046 C C . ARG A 1 270 ? -3.848 36.188 19.5 1 94.19 270 ARG A C 1
ATOM 2048 O O . ARG A 1 270 ? -4.457 36.125 18.422 1 94.19 270 ARG A O 1
ATOM 2055 N N . LYS A 1 271 ? -3.404 37.219 20.031 1 94.25 271 LYS A N 1
ATOM 2056 C CA . LYS A 1 271 ? -3.568 38.5 19.312 1 94.25 271 LYS A CA 1
ATOM 2057 C C . LYS A 1 271 ? -2.734 38.5 18.031 1 94.25 271 LYS A C 1
ATOM 2059 O O . LYS A 1 271 ? -1.647 37.906 17.984 1 94.25 271 LYS A O 1
ATOM 2064 N N . MET A 1 272 ? -3.221 39.219 17.094 1 94.25 272 MET A N 1
ATOM 2065 C CA . MET A 1 272 ? -2.566 39.312 15.789 1 94.25 272 MET A CA 1
ATOM 2066 C C . MET A 1 272 ? -1.171 39.938 15.93 1 94.25 272 MET A C 1
ATOM 2068 O O . MET A 1 272 ? -0.914 40.688 16.859 1 94.25 272 MET A O 1
ATOM 2072 N N . PHE A 1 273 ? -0.251 39.531 15.039 1 93.62 273 PHE A N 1
ATOM 2073 C CA . PHE A 1 273 ? 1.113 40.062 15.031 1 93.62 273 PHE A CA 1
ATOM 2074 C C . PHE A 1 273 ? 1.698 40 13.625 1 93.62 273 PHE A C 1
ATOM 2076 O O . PHE A 1 273 ? 1.104 39.438 12.719 1 93.62 273 PHE A O 1
ATOM 2083 N N . ASN A 1 274 ? 2.771 40.688 13.406 1 91.5 274 ASN A N 1
ATOM 2084 C CA . ASN A 1 274 ? 3.572 40.625 12.188 1 91.5 274 ASN A CA 1
ATOM 2085 C C . ASN A 1 274 ? 4.93 39.969 12.438 1 91.5 274 ASN A C 1
ATOM 2087 O O . ASN A 1 274 ? 5.336 39.812 13.586 1 91.5 274 ASN A O 1
ATOM 2091 N N . ILE A 1 275 ? 5.52 39.531 11.391 1 91.75 275 ILE A N 1
ATOM 2092 C CA . ILE A 1 275 ? 6.852 38.969 11.492 1 91.75 275 ILE A CA 1
ATOM 2093 C C . ILE A 1 275 ? 7.828 39.75 10.633 1 91.75 275 ILE A C 1
ATOM 2095 O O . ILE A 1 275 ? 7.504 40.125 9.5 1 91.75 275 ILE A O 1
ATOM 2099 N N . LYS A 1 276 ? 8.906 40.094 11.188 1 90.25 276 LYS A N 1
ATOM 2100 C CA . LYS A 1 276 ? 10.078 40.562 10.438 1 90.25 276 LYS A CA 1
ATOM 2101 C C . LYS A 1 276 ? 11.039 39.406 10.164 1 90.25 276 LYS A C 1
ATOM 2103 O O . LYS A 1 276 ? 11.703 38.906 11.078 1 90.25 276 LYS A O 1
ATOM 2108 N N . GLU A 1 277 ? 11.133 39 8.93 1 89.88 277 GLU A N 1
ATOM 2109 C CA . GLU A 1 277 ? 11.93 37.812 8.57 1 89.88 277 GLU A CA 1
ATOM 2110 C C . GLU A 1 277 ? 13.188 38.219 7.805 1 89.88 277 GLU A C 1
ATOM 2112 O O . GLU A 1 277 ? 13.133 39.062 6.922 1 89.88 277 GLU A O 1
ATOM 2117 N N . ARG A 1 278 ? 14.273 37.625 8.203 1 86.62 278 ARG A N 1
ATOM 2118 C CA . ARG A 1 278 ? 15.547 37.75 7.496 1 86.62 278 ARG A CA 1
ATOM 2119 C C . ARG A 1 278 ? 15.945 36.406 6.863 1 86.62 278 ARG A C 1
ATOM 2121 O O . ARG A 1 278 ? 15.805 35.344 7.488 1 86.62 278 ARG A O 1
ATOM 2128 N N . ARG A 1 279 ? 16.344 36.5 5.656 1 88.19 279 ARG A N 1
ATOM 2129 C CA . ARG A 1 279 ? 16.812 35.312 4.918 1 88.19 279 ARG A CA 1
ATOM 2130 C C . ARG A 1 279 ? 18.297 35.438 4.594 1 88.19 279 ARG A C 1
ATOM 2132 O O . ARG A 1 279 ? 18.719 36.344 3.867 1 88.19 279 ARG A O 1
ATOM 2139 N N . THR A 1 280 ? 19.047 34.531 5.125 1 88 280 THR A N 1
ATOM 2140 C CA . THR A 1 280 ? 20.5 34.625 5.02 1 88 280 THR A CA 1
ATOM 2141 C C . THR A 1 280 ? 21.094 33.344 4.414 1 88 280 THR A C 1
ATOM 2143 O O . THR A 1 280 ? 20.766 32.25 4.84 1 88 280 THR A O 1
ATOM 2146 N N . GLU A 1 281 ? 21.969 33.562 3.463 1 89.44 281 GLU A N 1
ATOM 2147 C CA . GLU A 1 281 ? 22.672 32.469 2.848 1 89.44 281 GLU A CA 1
ATOM 2148 C C . GLU A 1 281 ? 23.906 32.062 3.668 1 89.44 281 GLU A C 1
ATOM 2150 O O . GLU A 1 281 ? 24.609 32.938 4.195 1 89.44 281 GLU A O 1
ATOM 2155 N N . VAL A 1 282 ? 24.125 30.781 3.77 1 88.62 282 VAL A N 1
ATOM 2156 C CA . VAL A 1 282 ? 25.312 30.281 4.449 1 88.62 282 VAL A CA 1
ATOM 2157 C C . VAL A 1 282 ? 25.922 29.141 3.633 1 88.62 282 VAL A C 1
ATOM 2159 O O . VAL A 1 282 ? 25.203 28.406 2.959 1 88.62 282 VAL A O 1
ATOM 2162 N N . LYS A 1 283 ? 27.234 29.062 3.676 1 87.88 283 LYS A N 1
ATOM 2163 C CA . LYS A 1 283 ? 27.984 27.984 3.049 1 87.88 283 LYS A CA 1
ATOM 2164 C C . LYS A 1 283 ? 28.578 27.047 4.098 1 87.88 283 LYS A C 1
ATOM 2166 O O . LYS A 1 283 ? 29.266 27.5 5.016 1 87.88 283 LYS A O 1
ATOM 2171 N N . ILE A 1 284 ? 28.281 25.844 4.016 1 88.62 284 ILE A N 1
ATOM 2172 C CA . ILE A 1 284 ? 28.75 24.844 4.969 1 88.62 284 ILE A CA 1
ATOM 2173 C C . ILE A 1 284 ? 29.766 23.922 4.297 1 88.62 284 ILE A C 1
ATOM 2175 O O . ILE A 1 284 ? 29.469 23.297 3.283 1 88.62 284 ILE A O 1
ATOM 2179 N N . ASP A 1 285 ? 30.906 23.734 4.902 1 85.06 285 ASP A N 1
ATOM 2180 C CA . ASP A 1 285 ? 31.969 22.938 4.312 1 85.06 285 ASP A CA 1
ATOM 2181 C C . ASP A 1 285 ? 31.547 21.484 4.156 1 85.06 285 ASP A C 1
ATOM 2183 O O . ASP A 1 285 ? 30.891 20.922 5.039 1 85.06 285 ASP A O 1
ATOM 2187 N N . TRP A 1 286 ? 32.031 20.922 3.023 1 86.5 286 TRP A N 1
ATOM 2188 C CA . TRP A 1 286 ? 31.703 19.531 2.711 1 86.5 286 TRP A CA 1
ATOM 2189 C C . TRP A 1 286 ? 32.875 18.859 1.973 1 86.5 286 TRP A C 1
ATOM 2191 O O . TRP A 1 286 ? 33.438 19.453 1.046 1 86.5 286 TRP A O 1
ATOM 2201 N N . PRO A 1 287 ? 33.25 17.516 2.279 1 80.44 287 PRO A N 1
ATOM 2202 C CA . PRO A 1 287 ? 32.719 16.688 3.367 1 80.44 287 PRO A CA 1
ATOM 2203 C C . PRO A 1 287 ? 33.156 17.188 4.746 1 80.44 287 PRO A C 1
ATOM 2205 O O . PRO A 1 287 ? 34.094 17.969 4.859 1 80.44 287 PRO A O 1
ATOM 2208 N N . PRO A 1 288 ? 32.312 16.766 5.688 1 75.31 288 PRO A N 1
ATOM 2209 C CA . PRO A 1 288 ? 32.688 17.234 7.023 1 75.31 288 PRO A CA 1
ATOM 2210 C C . PRO A 1 288 ? 34.094 16.766 7.457 1 75.31 288 PRO A C 1
ATOM 2212 O O . PRO A 1 288 ? 34.5 15.68 7.082 1 75.31 288 PRO A O 1
ATOM 2215 N N . ASN A 1 289 ? 34.812 17.734 7.973 1 63.72 289 ASN A N 1
ATOM 2216 C CA . ASN A 1 289 ? 36.125 17.391 8.516 1 63.72 289 ASN A CA 1
ATOM 2217 C C . ASN A 1 289 ? 36 16.438 9.711 1 63.72 289 ASN A C 1
ATOM 2219 O O . ASN A 1 289 ? 36.938 15.695 10.016 1 63.72 289 ASN A O 1
ATOM 2223 N N . THR A 1 290 ? 34.906 16.625 10.289 1 63.12 290 THR A N 1
ATOM 2224 C CA . THR A 1 290 ? 34.594 15.742 11.406 1 63.12 290 THR A CA 1
ATOM 2225 C C . THR A 1 290 ? 33.625 14.625 10.969 1 63.12 290 THR A C 1
ATOM 2227 O O . THR A 1 290 ? 33.281 14.539 9.789 1 63.12 290 THR A O 1
ATOM 2230 N N . GLU A 1 291 ? 33.438 13.695 11.891 1 59.84 291 GLU A N 1
ATOM 2231 C CA . GLU A 1 291 ? 32.531 12.57 11.648 1 59.84 291 GLU A CA 1
ATOM 2232 C C . GLU A 1 291 ? 31.172 13.055 11.148 1 59.84 291 GLU A C 1
ATOM 2234 O O . GLU A 1 291 ? 30.594 12.453 10.234 1 59.84 291 GLU A O 1
ATOM 2239 N N . ASN A 1 292 ? 30.797 14.25 11.648 1 69.94 292 ASN A N 1
ATOM 2240 C CA . ASN A 1 292 ? 29.5 14.805 11.25 1 69.94 292 ASN A CA 1
ATOM 2241 C C . ASN A 1 292 ? 29.641 16.234 10.727 1 69.94 292 ASN A C 1
ATOM 2243 O O . ASN A 1 292 ? 30.547 16.953 11.125 1 69.94 292 ASN A O 1
ATOM 2247 N N . PHE A 1 293 ? 28.781 16.516 9.719 1 76.25 293 PHE A N 1
ATOM 2248 C CA . PHE A 1 293 ? 28.75 17.906 9.297 1 76.25 293 PHE A CA 1
ATOM 2249 C C . PHE A 1 293 ? 28.25 18.797 10.43 1 76.25 293 PHE A C 1
ATOM 2251 O O . PHE A 1 293 ? 27.516 18.344 11.305 1 76.25 293 PHE A O 1
ATOM 2258 N N . ARG A 1 294 ? 28.797 20.016 10.594 1 82 294 ARG A N 1
ATOM 2259 C CA . ARG A 1 294 ? 28.438 20.953 11.656 1 82 294 ARG A CA 1
ATOM 2260 C C . ARG A 1 294 ? 27.828 22.219 11.086 1 82 294 ARG A C 1
ATOM 2262 O O . ARG A 1 294 ? 28.391 22.828 10.172 1 82 294 ARG A O 1
ATOM 2269 N N . LEU A 1 295 ? 26.625 22.469 11.562 1 87.81 295 LEU A N 1
ATOM 2270 C CA . LEU A 1 295 ? 26.016 23.75 11.219 1 87.81 295 LEU A CA 1
ATOM 2271 C C . LEU A 1 295 ? 26.797 24.906 11.836 1 87.81 295 LEU A C 1
ATOM 2273 O O . LEU A 1 295 ? 27.375 24.766 12.922 1 87.81 295 LEU A O 1
ATOM 2277 N N . PRO A 1 296 ? 26.844 25.969 11.133 1 87.12 296 PRO A N 1
ATOM 2278 C CA . PRO A 1 296 ? 27.516 27.156 11.695 1 87.12 296 PRO A CA 1
ATOM 2279 C C . PRO A 1 296 ? 26.953 27.531 13.062 1 87.12 296 PRO A C 1
ATOM 2281 O O . PRO A 1 296 ? 25.766 27.344 13.328 1 87.12 296 PRO A O 1
ATOM 2284 N N . GLU A 1 297 ? 27.766 28.109 13.867 1 86.75 297 GLU A N 1
ATOM 2285 C CA . GLU A 1 297 ? 27.438 28.453 15.25 1 86.75 297 GLU A CA 1
ATOM 2286 C C . GLU A 1 297 ? 26.25 29.406 15.312 1 86.75 297 GLU A C 1
ATOM 2288 O O . GLU A 1 297 ? 25.406 29.297 16.203 1 86.75 297 GLU A O 1
ATOM 2293 N N . ASP A 1 298 ? 26.188 30.297 14.438 1 84.75 298 ASP A N 1
ATOM 2294 C CA . ASP A 1 298 ? 25.109 31.266 14.422 1 84.75 298 ASP A CA 1
ATOM 2295 C C . ASP A 1 298 ? 23.766 30.578 14.148 1 84.75 298 ASP A C 1
ATOM 2297 O O . ASP A 1 298 ? 22.75 30.938 14.742 1 84.75 298 ASP A O 1
ATOM 2301 N N . VAL A 1 299 ? 23.844 29.672 13.312 1 87.25 299 VAL A N 1
ATOM 2302 C CA . VAL A 1 299 ? 22.641 28.922 12.977 1 87.25 299 VAL A CA 1
ATOM 2303 C C . VAL A 1 299 ? 22.219 28.078 14.18 1 87.25 299 VAL A C 1
ATOM 2305 O O . VAL A 1 299 ? 21.031 28.031 14.523 1 87.25 299 VAL A O 1
ATOM 2308 N N . ARG A 1 300 ? 23.109 27.484 14.844 1 88.06 300 ARG A N 1
ATOM 2309 C CA . ARG A 1 300 ? 22.828 26.672 16.016 1 88.06 300 ARG A CA 1
ATOM 2310 C C . ARG A 1 300 ? 22.234 27.516 17.141 1 88.06 300 ARG A C 1
ATOM 2312 O O . ARG A 1 300 ? 21.328 27.078 17.844 1 88.06 300 ARG A O 1
ATOM 2319 N N . ALA A 1 301 ? 22.734 28.625 17.234 1 86.12 301 ALA A N 1
ATOM 2320 C CA . ALA A 1 301 ? 22.25 29.547 18.266 1 86.12 301 ALA A CA 1
ATOM 2321 C C . ALA A 1 301 ? 20.812 29.953 18 1 86.12 301 ALA A C 1
ATOM 2323 O O . ALA A 1 301 ? 20.031 30.156 18.922 1 86.12 301 ALA A O 1
ATOM 2324 N N . MET A 1 302 ? 20.5 30.031 16.844 1 84 302 MET A N 1
ATOM 2325 C CA . MET A 1 302 ? 19.188 30.531 16.469 1 84 302 MET A CA 1
ATOM 2326 C C . MET A 1 302 ? 18.109 29.484 16.781 1 84 302 MET A C 1
ATOM 2328 O O . MET A 1 302 ? 17.016 29.828 17.25 1 84 302 MET A O 1
ATOM 2332 N N . TYR A 1 303 ? 18.359 28.25 16.5 1 83 303 TYR A N 1
ATOM 2333 C CA . TYR A 1 303 ? 17.297 27.281 16.75 1 83 303 TYR A CA 1
ATOM 2334 C C . TYR A 1 303 ? 17.297 26.844 18.219 1 83 303 TYR A C 1
ATOM 2336 O O . TYR A 1 303 ? 16.453 26.062 18.641 1 83 303 TYR A O 1
ATOM 2344 N N . SER A 1 304 ? 18.219 27.375 18.953 1 82.25 304 SER A N 1
ATOM 2345 C CA . SER A 1 304 ? 18.234 27.125 20.391 1 82.25 304 SER A CA 1
ATOM 2346 C C . SER A 1 304 ? 17.453 28.203 21.141 1 82.25 304 SER A C 1
ATOM 2348 O O . SER A 1 304 ? 17.141 28.047 22.312 1 82.25 304 SER A O 1
ATOM 2350 N N . GLN A 1 305 ? 17.188 29.281 20.422 1 77.94 305 GLN A N 1
ATOM 2351 C CA . GLN A 1 305 ? 16.438 30.375 21.047 1 77.94 305 GLN A CA 1
ATOM 2352 C C . GLN A 1 305 ? 14.938 30.156 20.922 1 77.94 305 GLN A C 1
ATOM 2354 O O . GLN A 1 305 ? 14.414 30.016 19.812 1 77.94 305 GLN A O 1
ATOM 2359 N N . GLN A 1 306 ? 14.305 30.281 22.031 1 81.5 306 GLN A N 1
ATOM 2360 C CA . GLN A 1 306 ? 12.859 30.078 22.047 1 81.5 306 GLN A CA 1
ATOM 2361 C C . GLN A 1 306 ? 12.117 31.328 21.578 1 81.5 306 GLN A C 1
ATOM 2363 O O . GLN A 1 306 ? 12.594 32.438 21.781 1 81.5 306 GLN A O 1
ATOM 2368 N N . GLY A 1 307 ? 11.07 31.156 20.891 1 82.25 307 GLY A N 1
ATOM 2369 C CA . GLY A 1 307 ? 10.18 32.25 20.547 1 82.25 307 GLY A CA 1
ATOM 2370 C C . GLY A 1 307 ? 10.523 32.906 19.219 1 82.25 307 GLY A C 1
ATOM 2371 O O . GLY A 1 307 ? 10.023 34 18.922 1 82.25 307 GLY A O 1
ATOM 2372 N N . LYS A 1 308 ? 11.422 32.375 18.531 1 88.31 308 LYS A N 1
ATOM 2373 C CA . LYS A 1 308 ? 11.766 32.875 17.219 1 88.31 308 LYS A CA 1
ATOM 2374 C C . LYS A 1 308 ? 11.375 31.906 16.125 1 88.31 308 LYS A C 1
ATOM 2376 O O . LYS A 1 308 ? 11.445 30.688 16.312 1 88.31 308 LYS A O 1
ATOM 2381 N N . PHE A 1 309 ? 10.828 32.562 15.078 1 93.31 309 PHE A N 1
ATOM 2382 C CA . PHE A 1 309 ? 10.602 31.75 13.898 1 93.31 309 PHE A CA 1
ATOM 2383 C C . PHE A 1 309 ? 11.914 31.422 13.203 1 93.31 309 PHE A C 1
ATOM 2385 O O . PHE A 1 309 ? 12.758 32.281 13.008 1 93.31 309 PHE A O 1
ATOM 2392 N N . PHE A 1 310 ? 12.117 30.141 12.938 1 94.06 310 PHE A N 1
ATOM 2393 C CA . PHE A 1 310 ? 13.383 29.734 12.328 1 94.06 310 PHE A CA 1
ATOM 2394 C C . PHE A 1 310 ? 13.211 28.5 11.469 1 94.06 310 PHE A C 1
ATOM 2396 O O . PHE A 1 310 ? 12.5 27.562 11.852 1 94.06 310 PHE A O 1
ATOM 2403 N N . SER A 1 311 ? 13.781 28.484 10.328 1 94.12 311 SER A N 1
ATOM 2404 C CA . SER A 1 311 ? 13.867 27.312 9.461 1 94.12 311 SER A CA 1
ATOM 2405 C C . SER A 1 311 ? 15.133 27.344 8.609 1 94.12 311 SER A C 1
ATOM 2407 O O . SER A 1 311 ? 15.773 28.391 8.484 1 94.12 311 SER A O 1
ATOM 2409 N N . LEU A 1 312 ? 15.516 26.219 8.211 1 94.06 312 LEU A N 1
ATOM 2410 C CA . LEU A 1 312 ? 16.75 26.047 7.438 1 94.06 312 LEU A CA 1
ATOM 2411 C C . LEU A 1 312 ? 16.469 25.281 6.145 1 94.06 312 LEU A C 1
ATOM 2413 O O . LEU A 1 312 ? 15.82 24.25 6.16 1 94.06 312 LEU A O 1
ATOM 2417 N N . LEU A 1 313 ? 16.875 25.828 5.016 1 93.25 313 LEU A N 1
ATOM 2418 C CA . LEU A 1 313 ? 16.844 25.172 3.715 1 93.25 313 LEU A CA 1
ATOM 2419 C C . LEU A 1 313 ? 18.25 24.781 3.273 1 93.25 313 LEU A C 1
ATOM 2421 O O . LEU A 1 313 ? 19.172 25.609 3.328 1 93.25 313 LEU A O 1
ATOM 2425 N N . ILE A 1 314 ? 18.438 23.547 2.82 1 93.5 314 ILE A N 1
ATOM 2426 C CA . ILE A 1 314 ? 19.766 23.062 2.492 1 93.5 314 ILE A CA 1
ATOM 2427 C C . ILE A 1 314 ? 19.766 22.422 1.107 1 93.5 314 ILE A C 1
ATOM 2429 O O . ILE A 1 314 ? 18.906 21.578 0.812 1 93.5 314 ILE A O 1
ATOM 2433 N N . ASN A 1 315 ? 20.641 22.844 0.278 1 92.81 315 ASN A N 1
ATOM 2434 C CA . ASN A 1 315 ? 20.969 22.109 -0.946 1 92.81 315 ASN A CA 1
ATOM 2435 C C . ASN A 1 315 ? 21.938 20.969 -0.679 1 92.81 315 ASN A C 1
ATOM 2437 O O . ASN A 1 315 ? 23.109 21.188 -0.366 1 92.81 315 ASN A O 1
ATOM 2441 N N . PRO A 1 316 ? 21.484 19.781 -0.848 1 90.94 316 PRO A N 1
ATOM 2442 C CA . PRO A 1 316 ? 22.344 18.641 -0.466 1 90.94 316 PRO A CA 1
ATOM 2443 C C . PRO A 1 316 ? 23.5 18.422 -1.445 1 90.94 316 PRO A C 1
ATOM 2445 O O . PRO A 1 316 ? 24.406 17.641 -1.164 1 90.94 316 PRO A O 1
ATOM 2448 N N . PHE A 1 317 ? 23.547 19.062 -2.541 1 89.5 317 PHE A N 1
ATOM 2449 C CA . PHE A 1 317 ? 24.578 18.844 -3.545 1 89.5 317 PHE A CA 1
ATOM 2450 C C . PHE A 1 317 ? 25.75 19.812 -3.359 1 89.5 317 PHE A C 1
ATOM 2452 O O . PHE A 1 317 ? 25.547 21.031 -3.352 1 89.5 317 PHE A O 1
ATOM 2459 N N . ALA A 1 318 ? 26.906 19.25 -3.256 1 86.88 318 ALA A N 1
ATOM 2460 C CA . ALA A 1 318 ? 28.109 20.031 -2.953 1 86.88 318 ALA A CA 1
ATOM 2461 C C . ALA A 1 318 ? 28.594 20.797 -4.184 1 86.88 318 ALA A C 1
ATOM 2463 O O . ALA A 1 318 ? 28.469 20.312 -5.312 1 86.88 318 ALA A O 1
ATOM 2464 N N . ARG A 1 319 ? 29.078 21.938 -3.924 1 85 319 ARG A N 1
ATOM 2465 C CA . ARG A 1 319 ? 29.672 22.781 -4.949 1 85 319 ARG A CA 1
ATOM 2466 C C . ARG A 1 319 ? 31.141 23.047 -4.66 1 85 319 ARG A C 1
ATOM 2468 O O . ARG A 1 319 ? 31.562 23.031 -3.504 1 85 319 ARG A O 1
ATOM 2475 N N . ASN A 1 320 ? 31.781 23.219 -5.793 1 80.19 320 ASN A N 1
ATOM 2476 C CA . ASN A 1 320 ? 33.188 23.547 -5.664 1 80.19 320 ASN A CA 1
ATOM 2477 C C . ASN A 1 320 ? 33.375 25.016 -5.285 1 80.19 320 ASN A C 1
ATOM 2479 O O . ASN A 1 320 ? 32.625 25.875 -5.703 1 80.19 320 ASN A O 1
ATOM 2483 N N . ARG A 1 321 ? 34.281 25.172 -4.324 1 73.81 321 ARG A N 1
ATOM 2484 C CA . ARG A 1 321 ? 34.688 26.547 -4.012 1 73.81 321 ARG A CA 1
ATOM 2485 C C . ARG A 1 321 ? 35.719 27.062 -5.027 1 73.81 321 ARG A C 1
ATOM 2487 O O . ARG A 1 321 ? 36.531 26.297 -5.516 1 73.81 321 ARG A O 1
ATOM 2494 N N . CYS A 1 322 ? 35.469 28.328 -5.328 1 65.25 322 CYS A N 1
A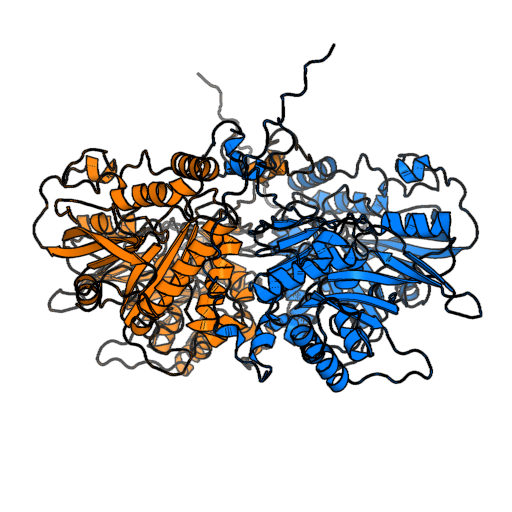TOM 2495 C CA . CYS A 1 322 ? 36.469 28.922 -6.215 1 65.25 322 CYS A CA 1
ATOM 2496 C C . CYS A 1 322 ? 37.844 28.891 -5.594 1 65.25 322 CYS A C 1
ATOM 2498 O O . CYS A 1 322 ? 38.031 29.344 -4.465 1 65.25 322 CYS A O 1
ATOM 2500 N N . CYS A 1 323 ? 38.875 28.266 -6.211 1 63.19 323 CYS A N 1
ATOM 2501 C CA . CYS A 1 323 ? 40.281 28.328 -5.871 1 63.19 323 CYS A CA 1
ATOM 2502 C C . CYS A 1 323 ? 40.594 27.422 -4.684 1 63.19 323 CYS A C 1
ATOM 2504 O O . CYS A 1 323 ? 41.5 27.703 -3.912 1 63.19 323 CYS A O 1
ATOM 2506 N N . SER A 1 324 ? 39.625 26.719 -4.238 1 66.44 324 SER A N 1
ATOM 2507 C CA . SER A 1 324 ? 39.906 25.781 -3.146 1 66.44 324 SER A CA 1
ATOM 2508 C C . SER A 1 324 ? 39.5 24.359 -3.52 1 66.44 324 SER A C 1
ATOM 2510 O O . SER A 1 324 ? 38.656 24.172 -4.402 1 66.44 324 SER A O 1
ATOM 2512 N N . SER A 1 325 ? 40.156 23.453 -3.01 1 69.56 325 SER A N 1
ATOM 2513 C CA . SER A 1 325 ? 39.875 22.031 -3.24 1 69.56 325 SER A CA 1
ATOM 2514 C C . SER A 1 325 ? 38.688 21.578 -2.393 1 69.56 325 SER A C 1
ATOM 2516 O O . SER A 1 325 ? 38.156 20.5 -2.623 1 69.56 325 SER A O 1
ATOM 2518 N N . ARG A 1 326 ? 38.281 22.516 -1.494 1 75.88 326 ARG A N 1
ATOM 2519 C CA . ARG A 1 326 ? 37.188 22.094 -0.628 1 75.88 326 ARG A CA 1
ATOM 2520 C C . ARG A 1 326 ? 35.844 22.438 -1.248 1 75.88 326 ARG A C 1
ATOM 2522 O O . ARG A 1 326 ? 35.719 23.438 -1.951 1 75.88 326 ARG A O 1
ATOM 2529 N N . LYS A 1 327 ? 34.906 21.562 -1.016 1 87.81 327 LYS A N 1
ATOM 2530 C CA . LYS A 1 327 ? 33.531 21.766 -1.488 1 87.81 327 LYS A CA 1
ATOM 2531 C C . LYS A 1 327 ? 32.625 22.266 -0.363 1 87.81 327 LYS A C 1
ATOM 2533 O O . LYS A 1 327 ? 33.062 22.344 0.791 1 87.81 327 LYS A O 1
ATOM 2538 N N . TYR A 1 328 ? 31.547 22.875 -0.692 1 88.31 328 TYR A N 1
ATOM 2539 C CA . TYR A 1 328 ? 30.578 23.312 0.301 1 88.31 328 TYR A CA 1
ATOM 2540 C C . TYR A 1 328 ? 29.156 22.969 -0.133 1 88.31 328 TYR A C 1
ATOM 2542 O O . TYR A 1 328 ? 28.906 22.734 -1.318 1 88.31 328 TYR A O 1
ATOM 2550 N N . VAL A 1 329 ? 28.312 22.875 0.889 1 90.38 329 VAL A N 1
ATOM 2551 C CA . VAL A 1 329 ? 26.875 22.812 0.654 1 90.38 329 VAL A CA 1
ATOM 2552 C C . VAL A 1 329 ? 26.25 24.156 1.021 1 90.38 329 VAL A C 1
ATOM 2554 O O . VAL A 1 329 ? 26.594 24.766 2.039 1 90.38 329 VAL A O 1
ATOM 2557 N N . LYS A 1 330 ? 25.422 24.625 0.139 1 91.25 330 LYS A N 1
ATOM 2558 C CA . LYS A 1 330 ? 24.766 25.922 0.34 1 91.25 330 LYS A CA 1
ATOM 2559 C C . LYS A 1 330 ? 23.469 25.75 1.124 1 91.25 330 LYS A C 1
ATOM 2561 O O . LYS A 1 330 ? 22.719 24.797 0.908 1 91.25 330 LYS A O 1
ATOM 2566 N N . ALA A 1 331 ? 23.234 26.656 2.072 1 92.19 331 ALA A N 1
ATOM 2567 C CA . ALA A 1 331 ? 22 26.688 2.854 1 92.19 331 ALA A CA 1
ATOM 2568 C C . ALA A 1 331 ? 21.484 28.109 3.035 1 92.19 331 ALA A C 1
ATOM 2570 O O . ALA A 1 331 ? 22.234 29.062 2.85 1 92.19 331 ALA A O 1
ATOM 2571 N N . VAL A 1 332 ? 20.219 28.234 3.223 1 90.81 332 VAL A N 1
ATOM 2572 C CA . VAL A 1 332 ? 19.578 29.5 3.568 1 90.81 332 VAL A CA 1
ATOM 2573 C C . VAL A 1 332 ? 18.75 29.328 4.84 1 90.81 332 VAL A C 1
ATOM 2575 O O . VAL A 1 332 ? 17.938 28.406 4.941 1 90.81 332 VAL A O 1
ATOM 2578 N N . TYR A 1 333 ? 19.016 30.109 5.812 1 91.75 333 TYR A N 1
ATOM 2579 C CA . TYR A 1 333 ? 18.125 30.047 6.973 1 91.75 333 TYR A CA 1
ATOM 2580 C C . TYR A 1 333 ? 17.203 31.266 7.012 1 91.75 333 TYR A C 1
ATOM 2582 O O . TYR A 1 333 ? 17.578 32.344 6.562 1 91.75 333 TYR A O 1
ATOM 2590 N N . LEU A 1 334 ? 16.016 31.016 7.457 1 90.31 334 LEU A N 1
ATOM 2591 C CA . LEU A 1 334 ? 14.977 32.031 7.676 1 90.31 334 LEU A CA 1
ATOM 2592 C C . LEU A 1 334 ? 14.773 32.281 9.164 1 90.31 334 LEU A C 1
ATOM 2594 O O . LEU A 1 334 ? 14.477 31.359 9.922 1 90.31 334 LEU A O 1
ATOM 2598 N N . ALA A 1 335 ? 15.023 33.5 9.539 1 91 335 ALA A N 1
ATOM 2599 C CA . ALA A 1 335 ? 14.844 33.906 10.93 1 91 335 ALA A CA 1
ATOM 2600 C C . ALA A 1 335 ? 13.828 35.062 11.047 1 91 335 ALA A C 1
ATOM 2602 O O . ALA A 1 335 ? 13.938 36.062 10.359 1 91 335 ALA A O 1
ATOM 2603 N N . GLY A 1 336 ? 12.844 34.812 11.852 1 91.62 336 GLY A N 1
ATOM 2604 C CA . GLY A 1 336 ? 11.773 35.781 11.992 1 91.62 336 GLY A CA 1
ATOM 2605 C C . GLY A 1 336 ? 11.523 36.188 13.438 1 91.62 336 GLY A C 1
ATOM 2606 O O . GLY A 1 336 ? 11.586 35.344 14.344 1 91.62 336 GLY A O 1
ATOM 2607 N N . ASP A 1 337 ? 11.242 37.531 13.586 1 92.12 337 ASP A N 1
ATOM 2608 C CA . ASP A 1 337 ? 10.844 38.094 14.875 1 92.12 337 ASP A CA 1
ATOM 2609 C C . ASP A 1 337 ? 9.422 38.656 14.812 1 92.12 337 ASP A C 1
ATOM 2611 O O . ASP A 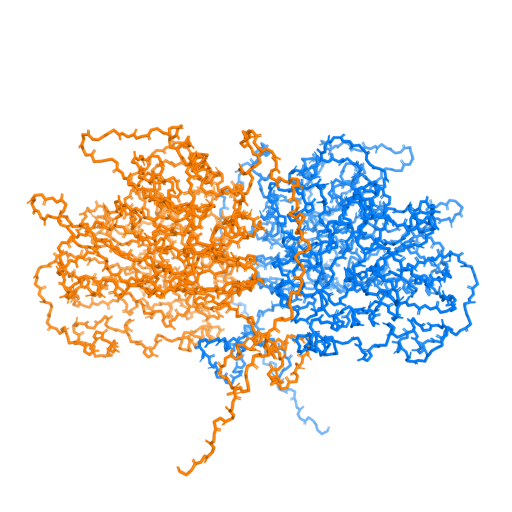1 337 ? 9.016 39.219 13.797 1 92.12 337 ASP A O 1
ATOM 2615 N N . GLU A 1 338 ? 8.773 38.438 15.922 1 92.94 338 GLU A N 1
ATOM 2616 C CA . GLU A 1 338 ? 7.469 39.094 16.031 1 92.94 338 GLU A CA 1
ATOM 2617 C C . GLU A 1 338 ? 7.621 40.594 16.172 1 92.94 338 GLU A C 1
ATOM 2619 O O . GLU A 1 338 ? 8.461 41.094 16.938 1 92.94 338 GLU A O 1
ATOM 2624 N 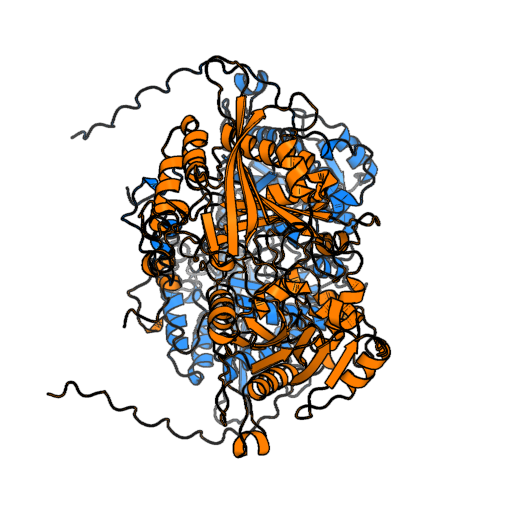N . VAL A 1 339 ? 6.852 41.281 15.352 1 91.75 339 VAL A N 1
ATOM 2625 C CA . VAL A 1 339 ? 6.863 42.719 15.438 1 91.75 339 VAL A CA 1
ATOM 2626 C C . VAL A 1 339 ? 5.43 43.25 15.445 1 91.75 339 VAL A C 1
ATOM 2628 O O . VAL A 1 339 ? 4.496 42.531 15.07 1 91.75 339 VAL A O 1
ATOM 2631 N N . ASP A 1 340 ? 5.266 44.438 15.883 1 87.38 340 ASP A N 1
ATOM 2632 C CA . ASP A 1 340 ? 3.934 45.031 15.969 1 87.38 340 ASP A CA 1
ATOM 2633 C C . ASP A 1 340 ? 3.752 46.125 14.922 1 87.38 340 ASP A C 1
ATOM 2635 O O . ASP A 1 340 ? 2.701 46.781 14.859 1 87.38 340 ASP A O 1
ATOM 2639 N N . TYR A 1 341 ? 4.812 46.375 14.117 1 84.56 341 TYR A N 1
ATOM 2640 C CA . TYR A 1 341 ? 4.703 47.406 13.086 1 84.56 341 TYR A CA 1
ATOM 2641 C C . TYR A 1 341 ? 4.594 46.781 11.703 1 84.56 341 TYR A C 1
ATOM 2643 O O . TYR A 1 341 ? 4.883 45.594 11.523 1 84.56 341 TYR A O 1
ATOM 2651 N N . ASN A 1 342 ? 4.031 47.594 10.758 1 76.62 342 ASN A N 1
ATOM 2652 C CA . ASN A 1 342 ? 3.822 47.156 9.391 1 76.62 342 ASN A CA 1
ATOM 2653 C C . ASN A 1 342 ? 5.055 47.406 8.523 1 76.62 342 ASN A C 1
ATOM 2655 O O . ASN A 1 342 ? 5.844 48.312 8.797 1 76.62 342 ASN A O 1
ATOM 2659 N N . GLY A 1 343 ? 5.281 46.406 7.621 1 72 343 GLY A N 1
ATOM 2660 C CA . GLY A 1 343 ? 6.328 46.625 6.637 1 72 343 GLY A CA 1
ATOM 2661 C C . GLY A 1 343 ? 5.938 47.625 5.574 1 72 343 GLY A C 1
ATOM 2662 O O . GLY A 1 343 ? 4.812 48.125 5.574 1 72 343 GLY A O 1
ATOM 2663 N N . CYS A 1 344 ? 6.898 48.094 4.777 1 58.16 344 CYS A N 1
ATOM 2664 C CA . CYS A 1 344 ? 6.648 49.156 3.795 1 58.16 344 CYS A CA 1
ATOM 2665 C C . CYS A 1 344 ? 5.637 48.688 2.754 1 58.16 344 CYS A C 1
ATOM 2667 O O . CYS A 1 344 ? 4.668 49.406 2.469 1 58.16 344 CYS A O 1
ATOM 2669 N N . CYS A 1 345 ? 5.902 47.781 1.694 1 54.12 345 CYS A N 1
ATOM 2670 C CA . CYS A 1 345 ? 4.992 47.469 0.595 1 54.12 345 CYS A CA 1
ATOM 2671 C C . CYS A 1 345 ? 4.066 46.312 0.951 1 54.12 345 CYS A C 1
ATOM 2673 O O . CYS A 1 345 ? 4.504 45.156 1.017 1 54.12 345 CYS A O 1
ATOM 2675 N N . GLN A 1 346 ? 3.117 46.531 1.658 1 51.34 346 GLN A N 1
ATOM 2676 C CA . GLN A 1 346 ? 2.059 45.625 2.029 1 51.34 346 GLN A CA 1
ATOM 2677 C C . GLN A 1 346 ? 0.903 45.656 1.034 1 51.34 346 GLN A C 1
ATOM 2679 O O . GLN A 1 346 ? -0.265 45.625 1.428 1 51.34 346 GLN A O 1
ATOM 2684 N N . CYS A 1 347 ? 1.183 45.875 -0.32 1 50.41 347 CYS A N 1
ATOM 2685 C CA . CYS A 1 347 ? 0.038 46 -1.213 1 50.41 347 CYS A CA 1
ATOM 2686 C C . CYS A 1 347 ? -0.644 44.656 -1.432 1 50.41 347 CYS A C 1
ATOM 2688 O O . CYS A 1 347 ? 0.004 43.594 -1.371 1 50.41 347 CYS A O 1
ATOM 2690 N N . ASP A 1 348 ? -1.978 44.719 -1.402 1 48.16 348 ASP A N 1
ATOM 2691 C CA . ASP A 1 348 ? -2.863 43.562 -1.591 1 48.16 348 ASP A CA 1
ATOM 2692 C C . ASP A 1 348 ? -2.48 42.781 -2.842 1 48.16 348 ASP A C 1
ATOM 2694 O O . ASP A 1 348 ? -2.633 41.562 -2.879 1 48.16 348 ASP A O 1
ATOM 2698 N N . TYR A 1 349 ? -2.191 43.562 -3.83 1 47.31 349 TYR A N 1
ATOM 2699 C CA . TYR A 1 349 ? -1.875 42.906 -5.102 1 47.31 349 TYR A CA 1
ATOM 2700 C C . TYR A 1 349 ? -0.676 42 -4.965 1 47.31 349 TYR A C 1
ATOM 2702 O O . TYR A 1 349 ? -0.669 40.875 -5.52 1 47.31 349 TYR A O 1
ATOM 2710 N N . CYS A 1 350 ? 0.243 42.438 -4.355 1 51.34 350 CYS A N 1
ATOM 2711 C CA . CYS A 1 350 ? 1.422 41.594 -4.129 1 51.34 350 CYS A CA 1
ATOM 2712 C C . CYS A 1 350 ? 1.065 40.344 -3.33 1 51.34 350 CYS A C 1
ATOM 2714 O O . CYS A 1 350 ? 1.618 39.281 -3.57 1 51.34 350 CYS A O 1
ATOM 2716 N N . LEU A 1 351 ? 0.191 40.594 -2.379 1 46.31 351 LEU A N 1
ATOM 2717 C CA . LEU A 1 351 ? -0.236 39.5 -1.505 1 46.31 351 LEU A CA 1
ATOM 2718 C C . LEU A 1 351 ? -0.907 38.375 -2.305 1 46.31 351 LEU A C 1
ATOM 2720 O O . LEU A 1 351 ? -0.713 37.188 -2.016 1 46.31 351 LEU A O 1
ATOM 2724 N N . ASP A 1 352 ? -1.894 38.969 -3.135 1 45.47 352 ASP A N 1
ATOM 2725 C CA . ASP A 1 352 ? -2.736 38 -3.832 1 45.47 352 ASP A CA 1
ATOM 2726 C C . ASP A 1 352 ? -2.047 37.5 -5.094 1 45.47 352 ASP A C 1
ATOM 2728 O O . ASP A 1 352 ? -2.184 36.312 -5.445 1 45.47 352 ASP A O 1
ATOM 2732 N N . CYS A 1 353 ? -1.551 38.594 -5.836 1 46.38 353 CYS A N 1
ATOM 2733 C CA . CYS A 1 353 ? -1.074 38.219 -7.164 1 46.38 353 CYS A CA 1
ATOM 2734 C C . CYS A 1 353 ? 0.391 37.812 -7.121 1 46.38 353 CYS A C 1
ATOM 2736 O O . CYS A 1 353 ? 0.918 37.281 -8.102 1 46.38 353 CYS A O 1
ATOM 2738 N N . GLN A 1 354 ? 0.929 37.594 -5.844 1 48.38 354 GLN A N 1
ATOM 2739 C CA . GLN A 1 354 ? 2.342 37.219 -5.789 1 48.38 354 GLN A CA 1
ATOM 2740 C C . GLN A 1 354 ? 3.141 37.969 -6.859 1 48.38 354 GLN A C 1
ATOM 2742 O O . GLN A 1 354 ? 3.641 37.344 -7.805 1 48.38 354 GLN A O 1
ATOM 2747 N N . CYS A 1 355 ? 3.139 39.25 -7.191 1 47.91 355 CYS A N 1
ATOM 2748 C CA . CYS A 1 355 ? 3.605 40.125 -8.258 1 47.91 355 CYS A CA 1
ATOM 2749 C C . CYS A 1 355 ? 5.129 40.125 -8.336 1 47.91 355 CYS A C 1
ATOM 2751 O O . CYS A 1 355 ? 5.805 39.844 -7.355 1 47.91 355 CYS A O 1
ATOM 2753 N N . GLY A 1 356 ? 5.742 39.656 -9.273 1 49.66 356 GLY A N 1
ATOM 2754 C CA . GLY A 1 356 ? 7.145 39.781 -9.633 1 49.66 356 GLY A CA 1
ATOM 2755 C C . GLY A 1 356 ? 7.754 41.094 -9.203 1 49.66 356 GLY A C 1
ATOM 2756 O O . GLY A 1 356 ? 8.82 41.5 -9.688 1 49.66 356 GLY A O 1
ATOM 2757 N N . CYS A 1 357 ? 7.008 41.812 -8.484 1 48.47 357 CYS A N 1
ATOM 2758 C CA . CYS A 1 357 ? 7.574 43.125 -8.133 1 48.47 357 CYS A CA 1
ATOM 2759 C C . CYS A 1 357 ? 8.523 43 -6.949 1 48.47 357 CYS A C 1
ATOM 2761 O O . CYS A 1 357 ? 8.375 42.094 -6.121 1 48.47 357 CYS A O 1
ATOM 2763 N N . CYS A 1 358 ? 9.758 42.969 -7.066 1 45.06 358 CYS A N 1
ATOM 2764 C CA . CYS A 1 358 ? 10.812 43.031 -6.066 1 45.06 358 CYS A CA 1
ATOM 2765 C C . CYS A 1 358 ? 10.398 43.906 -4.895 1 45.06 358 CYS A C 1
ATOM 2767 O O . CYS A 1 358 ? 11.234 44.594 -4.273 1 45.06 358 CYS A O 1
ATOM 2769 N N . CYS A 1 359 ? 9.133 44.062 -4.727 1 46.44 359 CYS A N 1
ATOM 2770 C CA . CYS A 1 359 ? 8.805 44.938 -3.604 1 46.44 359 CYS A CA 1
ATOM 2771 C C . CYS A 1 359 ? 8.961 44.188 -2.279 1 46.44 359 CYS A C 1
ATOM 2773 O O . CYS A 1 359 ? 9 42.969 -2.254 1 46.44 359 CYS A O 1
ATOM 2775 N N . SER A 1 360 ? 9.312 44.875 -1.289 1 44.69 360 SER A N 1
ATOM 2776 C CA . SER A 1 360 ? 9.578 44.375 0.059 1 44.69 360 SER A CA 1
ATOM 2777 C C . SER A 1 360 ? 8.461 43.469 0.54 1 44.69 360 SER A C 1
ATOM 2779 O O . SER A 1 360 ? 8.641 42.719 1.508 1 44.69 360 SER A O 1
ATOM 2781 N N . GLY A 1 361 ? 7.246 43.688 0.135 1 47.88 361 GLY A N 1
ATOM 2782 C CA . GLY A 1 361 ? 6.133 42.875 0.6 1 47.88 361 GLY A CA 1
ATOM 2783 C C . GLY A 1 361 ? 5.996 41.562 -0.151 1 47.88 361 GLY A C 1
ATOM 2784 O O . GLY A 1 361 ? 5.207 40.688 0.238 1 47.88 361 GLY A O 1
ATOM 2785 N N . CYS A 1 362 ? 6.781 41.531 -1.215 1 53.78 362 CYS A N 1
ATOM 2786 C CA . CYS A 1 362 ? 6.676 40.312 -2.018 1 53.78 362 CYS A CA 1
ATOM 2787 C C . CYS A 1 362 ? 7.695 39.25 -1.564 1 53.78 362 CYS A C 1
ATOM 2789 O O . CYS A 1 362 ? 8.758 39.625 -1.041 1 53.78 362 CYS A O 1
ATOM 2791 N N . ARG A 1 363 ? 7.16 38.094 -1.291 1 60.91 363 ARG A N 1
ATOM 2792 C CA . ARG A 1 363 ? 8.078 37.031 -0.881 1 60.91 363 ARG A CA 1
ATOM 2793 C C . ARG A 1 363 ? 9.141 36.781 -1.945 1 60.91 363 ARG A C 1
ATOM 2795 O O . ARG A 1 363 ? 9.781 35.75 -1.95 1 60.91 363 ARG A O 1
ATOM 2802 N N . GLY A 1 364 ? 9.258 37.875 -2.834 1 56.34 364 GLY A N 1
ATOM 2803 C CA . GLY A 1 364 ? 10.273 37.719 -3.861 1 56.34 364 GLY A CA 1
ATOM 2804 C C . GLY A 1 364 ? 9.906 36.688 -4.902 1 56.34 364 GLY A C 1
ATOM 2805 O O . GLY A 1 364 ? 8.727 36.469 -5.184 1 56.34 364 GLY A O 1
ATOM 2806 N N . LYS A 1 365 ? 10.852 36.156 -5.551 1 54.69 365 LYS A N 1
ATOM 2807 C CA . LYS A 1 365 ? 10.742 35.188 -6.652 1 54.69 365 LYS A CA 1
ATOM 2808 C C . LYS A 1 365 ? 10.023 33.938 -6.215 1 54.69 365 LYS A C 1
ATOM 2810 O O . LYS A 1 365 ? 9.359 33.281 -7.02 1 54.69 365 LYS A O 1
ATOM 2815 N N . SER A 1 366 ? 10.07 33.812 -4.941 1 56.97 366 SER A N 1
ATOM 2816 C CA . SER A 1 366 ? 9.469 32.562 -4.457 1 56.97 366 SER A CA 1
ATOM 2817 C C . SER A 1 366 ? 7.945 32.625 -4.512 1 56.97 366 SER A C 1
ATOM 2819 O O . SER A 1 366 ? 7.273 31.594 -4.508 1 56.97 366 SER A O 1
ATOM 2821 N N . ALA A 1 367 ? 7.477 33.844 -4.684 1 58.16 367 ALA A N 1
ATOM 2822 C CA . ALA A 1 367 ? 6.023 34 -4.68 1 58.16 367 ALA A CA 1
ATOM 2823 C C . ALA A 1 367 ? 5.48 34.125 -6.102 1 58.16 367 ALA A C 1
ATOM 2825 O O . ALA A 1 367 ? 4.273 34.25 -6.301 1 58.16 367 ALA A O 1
ATOM 2826 N N . CYS A 1 368 ? 6.402 34.094 -6.941 1 59.34 368 CYS A N 1
ATOM 2827 C CA . CYS A 1 368 ? 5.953 34.281 -8.312 1 59.34 368 CYS A CA 1
ATOM 2828 C C . CYS A 1 368 ? 5.117 33.094 -8.781 1 59.34 368 CYS A C 1
ATOM 2830 O O . CYS A 1 368 ? 5.664 32.031 -9.133 1 59.34 368 CYS A O 1
ATOM 2832 N N . GLN A 1 369 ? 3.904 33.25 -8.844 1 58.91 369 GLN A N 1
ATOM 2833 C CA . GLN A 1 369 ? 2.947 32.188 -9.109 1 58.91 369 GLN A CA 1
ATOM 2834 C C . GLN A 1 369 ? 3.07 31.688 -10.547 1 58.91 369 GLN A C 1
ATOM 2836 O O . GLN A 1 369 ? 2.74 30.531 -10.836 1 58.91 369 GLN A O 1
ATOM 2841 N N . VAL A 1 370 ? 3.543 32.625 -11.32 1 54.62 370 VAL A N 1
ATOM 2842 C CA . VAL A 1 370 ? 3.652 32.219 -12.719 1 54.62 370 VAL A CA 1
ATOM 2843 C C . VAL A 1 370 ? 4.672 31.094 -12.859 1 54.62 370 VAL A C 1
ATOM 2845 O O . VAL A 1 370 ? 4.535 30.219 -13.727 1 54.62 370 VAL A O 1
ATOM 2848 N N . VAL A 1 371 ? 5.535 31.234 -11.883 1 59.75 371 VAL A N 1
ATOM 2849 C CA . VAL A 1 371 ? 6.59 30.234 -11.992 1 59.75 371 VAL A CA 1
ATOM 2850 C C . VAL A 1 371 ? 6.285 29.047 -11.078 1 59.75 371 VAL A C 1
ATOM 2852 O O . VAL A 1 371 ? 6.863 27.969 -11.227 1 59.75 371 VAL A O 1
ATOM 2855 N N . GLN A 1 372 ? 5.328 29.266 -10.297 1 66.56 372 GLN A N 1
ATOM 2856 C CA . GLN A 1 372 ? 4.996 28.188 -9.359 1 66.56 372 GLN A CA 1
ATOM 2857 C C . GLN A 1 372 ? 3.84 27.344 -9.875 1 66.56 372 GLN A C 1
ATOM 2859 O O . GLN A 1 372 ? 2.76 27.328 -9.281 1 66.56 372 GLN A O 1
ATOM 2864 N N . THR A 1 373 ? 4.043 26.797 -10.961 1 65.44 373 THR A N 1
ATOM 2865 C CA . THR A 1 373 ? 3.059 25.891 -11.547 1 65.44 373 THR A CA 1
ATOM 2866 C C . THR A 1 373 ? 3.668 24.516 -11.797 1 65.44 373 THR A C 1
ATOM 2868 O O . THR A 1 373 ? 4.891 24.375 -11.875 1 65.44 373 THR A O 1
ATOM 2871 N N . ASP A 1 374 ? 2.764 23.656 -11.938 1 68.88 374 ASP A N 1
ATOM 2872 C CA . ASP A 1 374 ? 3.23 22.312 -12.258 1 68.88 374 ASP A CA 1
ATOM 2873 C C . ASP A 1 374 ? 3.967 22.281 -13.594 1 68.88 374 ASP A C 1
ATOM 2875 O O . ASP A 1 374 ? 4.941 21.547 -13.758 1 68.88 374 ASP A O 1
ATOM 2879 N N . CYS A 1 375 ? 3.521 23.078 -14.414 1 65.25 375 CYS A N 1
ATOM 2880 C CA . CYS A 1 375 ? 4.148 23.141 -15.727 1 65.25 375 CYS A CA 1
ATOM 2881 C C . CYS A 1 375 ? 5.582 23.641 -15.625 1 65.25 375 CYS A C 1
ATOM 2883 O O . CYS A 1 375 ? 6.496 23.031 -16.188 1 65.25 375 CYS A O 1
ATOM 2885 N N . SER A 1 376 ? 5.703 24.719 -14.914 1 69 376 SER A N 1
ATOM 2886 C CA . SER A 1 376 ? 7.047 25.266 -14.742 1 69 376 SER A CA 1
ATOM 2887 C C . SER A 1 376 ? 7.945 24.297 -13.977 1 69 376 SER A C 1
ATOM 2889 O O . SER A 1 376 ? 9.117 24.125 -14.312 1 69 376 SER A O 1
ATOM 2891 N N . ALA A 1 377 ? 7.402 23.703 -12.992 1 74.31 377 ALA A N 1
ATOM 2892 C CA . ALA A 1 377 ? 8.148 22.75 -12.188 1 74.31 377 ALA A CA 1
ATOM 2893 C C . ALA A 1 377 ? 8.602 21.547 -13.023 1 74.31 377 ALA A C 1
ATOM 2895 O O . ALA A 1 377 ? 9.734 21.094 -12.898 1 74.31 377 ALA A O 1
ATOM 2896 N N . MET A 1 378 ? 7.742 21.125 -13.836 1 69.88 378 MET A N 1
ATOM 2897 C CA . MET A 1 378 ? 8.055 19.984 -14.695 1 69.88 378 MET A CA 1
ATOM 2898 C C . MET A 1 378 ? 9.133 20.359 -15.711 1 69.88 378 MET A C 1
ATOM 2900 O O . MET A 1 378 ? 9.969 19.516 -16.062 1 69.88 378 MET A O 1
ATOM 2904 N N . CYS A 1 379 ? 9.047 21.531 -16.188 1 69.62 379 CYS A N 1
ATOM 2905 C CA . CYS A 1 379 ? 10.062 22 -17.125 1 69.62 379 CYS A CA 1
ATOM 2906 C C . CYS A 1 379 ? 11.445 22.016 -16.469 1 69.62 379 CYS A C 1
ATOM 2908 O O . CYS A 1 379 ? 12.43 21.609 -17.094 1 69.62 379 CYS A O 1
ATOM 2910 N N . ILE A 1 380 ? 11.445 22.438 -15.32 1 73.75 380 ILE A N 1
ATOM 2911 C CA . ILE A 1 380 ? 12.711 22.469 -14.594 1 73.75 380 ILE A CA 1
ATOM 2912 C C . ILE A 1 380 ? 13.211 21.047 -14.359 1 73.75 380 ILE A C 1
ATOM 2914 O O . ILE A 1 380 ? 14.406 20.781 -14.508 1 73.75 380 ILE A O 1
ATOM 2918 N N . GLN A 1 381 ? 12.312 20.188 -14 1 75.44 381 GLN A N 1
ATOM 2919 C CA . GLN A 1 381 ? 12.664 18.797 -13.766 1 75.44 381 GLN A CA 1
ATOM 2920 C C . GLN A 1 381 ? 13.203 18.141 -15.031 1 75.44 381 GLN A C 1
ATOM 2922 O O . GLN A 1 381 ? 14.18 17.391 -14.977 1 75.44 381 GLN A O 1
ATOM 2927 N N . ASN A 1 382 ? 12.594 18.469 -16.094 1 69.31 382 ASN A N 1
ATOM 2928 C CA . ASN A 1 382 ? 13.023 17.922 -17.375 1 69.31 382 ASN A CA 1
ATOM 2929 C C . ASN A 1 382 ? 14.383 18.484 -17.797 1 69.31 382 ASN A C 1
ATOM 2931 O O . ASN A 1 382 ? 15.203 17.766 -18.375 1 69.31 382 ASN A O 1
ATOM 2935 N N . CYS A 1 383 ? 14.547 19.672 -17.531 1 69.12 383 CYS A N 1
ATOM 2936 C CA . CYS A 1 383 ? 15.836 20.297 -17.828 1 69.12 383 CYS A CA 1
ATOM 2937 C C . CYS A 1 383 ? 16.953 19.641 -17.031 1 69.12 383 CYS A C 1
ATOM 2939 O O . CYS A 1 383 ? 18.047 19.406 -17.562 1 69.12 383 CYS A O 1
ATOM 2941 N N . ALA A 1 384 ? 16.656 19.344 -15.852 1 71.25 384 ALA A N 1
ATOM 2942 C CA . ALA A 1 384 ? 17.641 18.688 -15 1 71.25 384 ALA A CA 1
ATOM 2943 C C . ALA A 1 384 ? 18.016 17.312 -15.531 1 71.25 384 ALA A C 1
ATOM 2945 O O . ALA A 1 384 ? 19.172 16.891 -15.445 1 71.25 384 ALA A O 1
ATOM 2946 N N . HIS A 1 385 ? 17.078 16.734 -16.062 1 66.94 385 HIS A N 1
ATOM 2947 C CA . HIS A 1 385 ? 17.312 15.391 -16.609 1 66.94 385 HIS A CA 1
ATOM 2948 C C . HIS A 1 385 ? 18.156 15.445 -17.875 1 66.94 385 HIS A C 1
ATOM 2950 O O . HIS A 1 385 ? 18.922 14.516 -18.156 1 66.94 385 HIS A O 1
ATOM 2956 N N . CYS A 1 386 ? 17.906 16.547 -18.578 1 63.59 386 CYS A N 1
ATOM 2957 C CA . CYS A 1 386 ? 18.594 16.656 -19.859 1 63.59 386 CYS A CA 1
ATOM 2958 C C . CYS A 1 386 ? 19.969 17.297 -19.688 1 63.59 386 CYS A C 1
ATOM 2960 O O . CYS A 1 386 ? 20.828 17.172 -20.562 1 63.59 386 CYS A O 1
ATOM 2962 N N . CYS A 1 387 ? 20.016 18 -18.641 1 62.78 387 CYS A N 1
ATOM 2963 C CA . CYS A 1 387 ? 21.281 18.719 -18.438 1 62.78 387 CYS A CA 1
ATOM 2964 C C . CYS A 1 387 ? 22.328 17.812 -17.812 1 62.78 387 CYS A C 1
ATOM 2966 O O . CYS A 1 387 ? 22 16.734 -17.312 1 62.78 387 CYS A O 1
ATOM 2968 N N . CYS A 1 388 ? 23.484 18.188 -18.062 1 60.03 388 CYS A N 1
ATOM 2969 C CA . CYS A 1 388 ? 24.609 17.484 -17.453 1 60.03 388 CYS A CA 1
ATOM 2970 C C . CYS A 1 388 ? 24.516 17.5 -15.938 1 60.03 388 CYS A C 1
ATOM 2972 O O . CYS A 1 388 ? 24.062 18.5 -15.352 1 60.03 388 CYS A O 1
ATOM 2974 N N . THR A 1 389 ? 24.656 16.359 -15.305 1 63.06 389 THR A N 1
ATOM 2975 C CA . THR A 1 389 ? 24.656 16.125 -13.859 1 63.06 389 THR A CA 1
ATOM 2976 C C . THR A 1 389 ? 25.453 17.219 -13.141 1 63.06 389 THR A C 1
ATOM 2978 O O . THR A 1 389 ? 25.141 17.562 -12 1 63.06 389 THR A O 1
ATOM 2981 N N . GLN A 1 390 ? 26.328 17.844 -13.906 1 64.44 390 GLN A N 1
ATOM 2982 C CA . GLN A 1 390 ? 27.203 18.828 -13.281 1 64.44 390 GLN A CA 1
ATOM 2983 C C . GLN A 1 390 ? 26.469 20.125 -13.008 1 64.44 390 GLN A C 1
ATOM 2985 O O . GLN A 1 390 ? 26.922 20.938 -12.188 1 64.44 390 GLN A O 1
ATOM 2990 N N . CYS A 1 391 ? 25.359 20.25 -13.656 1 72.19 391 CYS A N 1
ATOM 2991 C CA . CYS A 1 391 ? 24.625 21.516 -13.516 1 72.19 391 CYS A CA 1
ATOM 2992 C C . CYS A 1 391 ? 23.625 21.438 -12.375 1 72.19 391 CYS A C 1
ATOM 2994 O O . CYS A 1 391 ? 23.062 22.469 -11.977 1 72.19 391 CYS A O 1
ATOM 2996 N N . MET A 1 392 ? 23.578 20.297 -11.766 1 75.38 392 MET A N 1
ATOM 2997 C CA . MET A 1 392 ? 22.484 20.062 -10.828 1 75.38 392 MET A CA 1
ATOM 2998 C C . MET A 1 392 ? 22.625 20.953 -9.594 1 75.38 392 MET A C 1
ATOM 3000 O O . MET A 1 392 ? 21.656 21.547 -9.141 1 75.38 392 MET A O 1
ATOM 3004 N N . PRO A 1 393 ? 23.859 21 -9.039 1 74.62 393 PRO A N 1
ATOM 3005 C CA . PRO A 1 393 ? 23.969 21.875 -7.875 1 74.62 393 PRO A CA 1
ATOM 3006 C C . PRO A 1 393 ? 23.562 23.312 -8.18 1 74.62 393 PRO A C 1
ATOM 3008 O O . PRO A 1 393 ? 22.906 23.969 -7.355 1 74.62 393 PRO A O 1
ATOM 3011 N N . GLY A 1 394 ? 23.812 23.734 -9.445 1 74.44 394 GLY A N 1
ATOM 3012 C CA . GLY A 1 394 ? 23.438 25.078 -9.852 1 74.44 394 GLY A CA 1
ATOM 3013 C C . GLY A 1 394 ? 21.953 25.266 -10 1 74.44 394 GLY A C 1
ATOM 3014 O O . GLY A 1 394 ? 21.406 26.312 -9.617 1 74.44 394 GLY A O 1
ATOM 3015 N N . ILE A 1 395 ? 21.391 24.312 -10.438 1 75.56 395 ILE A N 1
ATOM 3016 C CA . ILE A 1 395 ? 19.953 24.391 -10.641 1 75.56 395 ILE A CA 1
ATOM 3017 C C . ILE A 1 395 ? 19.234 24.422 -9.289 1 75.56 395 ILE A C 1
ATOM 3019 O O . ILE A 1 395 ? 18.312 25.219 -9.094 1 75.56 395 ILE A O 1
ATOM 3023 N N . THR A 1 396 ? 19.641 23.609 -8.375 1 78.69 396 THR A N 1
ATOM 3024 C CA . THR A 1 396 ? 19.047 23.578 -7.051 1 78.69 396 THR A CA 1
ATOM 3025 C C . THR A 1 396 ? 19.328 24.875 -6.301 1 78.69 396 THR A C 1
ATOM 3027 O O . THR A 1 396 ? 18.5 25.344 -5.512 1 78.69 396 THR A O 1
ATOM 3030 N N . ASP A 1 397 ? 20.469 25.453 -6.605 1 78.12 397 ASP A N 1
ATOM 3031 C CA . ASP A 1 397 ? 20.812 26.734 -5.996 1 78.12 397 ASP A CA 1
ATOM 3032 C C . ASP A 1 397 ? 19.844 27.828 -6.445 1 78.12 397 ASP A C 1
ATOM 3034 O O . ASP A 1 397 ? 19.562 28.766 -5.691 1 78.12 397 ASP A O 1
ATOM 3038 N N . CYS A 1 398 ? 19.422 27.656 -7.648 1 70.75 398 CYS A N 1
ATOM 3039 C CA . CYS A 1 398 ? 18.469 28.641 -8.141 1 70.75 398 CYS A CA 1
ATOM 3040 C C . CYS A 1 398 ? 17.203 28.641 -7.281 1 70.75 398 CYS A C 1
ATOM 3042 O O . CYS A 1 398 ? 16.625 29.703 -7.02 1 70.75 398 CYS A O 1
ATOM 3044 N N . GLY A 1 399 ? 16.812 27.469 -6.848 1 70.31 399 GLY A N 1
ATOM 3045 C CA . GLY A 1 399 ? 15.688 27.375 -5.938 1 70.31 399 GLY A CA 1
ATOM 3046 C C . GLY A 1 399 ? 15.961 28 -4.582 1 70.31 399 GLY A C 1
ATOM 3047 O O . GLY A 1 399 ? 15.094 28.672 -4.016 1 70.31 399 GLY A O 1
ATOM 3048 N N . LEU A 1 400 ? 17.188 27.828 -4.172 1 78.62 400 LEU A N 1
ATOM 3049 C CA . LEU A 1 400 ? 17.578 28.359 -2.875 1 78.62 400 LEU A CA 1
ATOM 3050 C C . LEU A 1 400 ? 17.703 29.875 -2.934 1 78.62 400 LEU A C 1
ATOM 3052 O O . LEU A 1 400 ? 17.359 30.578 -1.977 1 78.62 400 LEU A O 1
ATOM 3056 N N . ASP A 1 401 ? 18.203 30.328 -4.078 1 73.06 401 ASP A N 1
ATOM 3057 C CA . ASP A 1 401 ? 18.438 31.766 -4.238 1 73.06 401 ASP A CA 1
ATOM 3058 C C . ASP A 1 401 ? 17.125 32.531 -4.164 1 73.06 401 ASP A C 1
ATOM 3060 O O . ASP A 1 401 ? 17.109 33.688 -3.725 1 73.06 401 ASP A O 1
ATOM 3064 N N . ASN A 1 402 ? 16.141 31.875 -4.512 1 68.31 402 ASN A N 1
ATOM 3065 C CA . ASN A 1 402 ? 14.828 32.531 -4.449 1 68.31 402 ASN A CA 1
ATOM 3066 C C . ASN A 1 402 ? 14.383 32.75 -3.006 1 68.31 402 ASN A C 1
ATOM 3068 O O . ASN A 1 402 ? 13.492 33.562 -2.746 1 68.31 402 ASN A O 1
ATOM 3072 N N . PHE A 1 403 ? 15.094 32.094 -2.098 1 72.12 403 PHE A N 1
ATOM 3073 C CA . PHE A 1 403 ? 14.758 32.281 -0.689 1 72.12 403 PHE A CA 1
ATOM 3074 C C . PHE A 1 403 ? 15.758 33.188 0.006 1 72.12 403 PHE A C 1
ATOM 3076 O O . PHE A 1 403 ? 15.742 33.312 1.231 1 72.12 403 PHE A O 1
ATOM 3083 N N . SER A 1 404 ? 16.594 33.75 -0.729 1 69.5 404 SER A N 1
ATOM 3084 C CA . SER A 1 404 ? 17.531 34.688 -0.125 1 69.5 404 SER A CA 1
ATOM 3085 C C . SER A 1 404 ? 17.141 36.125 -0.432 1 69.5 404 SER A C 1
ATOM 3087 O O . SER A 1 404 ? 16.641 36.438 -1.521 1 69.5 404 SER A O 1
ATOM 3089 N N . ARG A 1 405 ? 17.203 36.906 0.718 1 70.81 405 ARG A N 1
ATOM 3090 C CA . ARG A 1 405 ? 16.875 38.312 0.576 1 70.81 405 ARG A CA 1
ATOM 3091 C C . ARG A 1 405 ? 17.891 39.188 1.307 1 70.81 405 ARG A C 1
ATOM 3093 O O . ARG A 1 405 ? 18.359 38.844 2.393 1 70.81 405 ARG A O 1
ATOM 3100 N N . PHE A 1 406 ? 18.078 40.344 0.598 1 67.62 406 PHE A N 1
ATOM 3101 C CA . PHE A 1 406 ? 19 41.281 1.215 1 67.62 406 PHE A CA 1
ATOM 3102 C C . PHE A 1 406 ? 18.328 42.031 2.344 1 67.62 406 PHE A C 1
ATOM 3104 O O . PHE A 1 406 ? 18.938 42.312 3.381 1 67.62 406 PHE A O 1
ATOM 3111 N N . LEU A 1 407 ? 17.078 42.375 2.146 1 72.81 407 LEU A N 1
ATOM 3112 C CA . LEU A 1 407 ? 16.344 43.125 3.154 1 72.81 407 LEU A CA 1
ATOM 3113 C C . LEU A 1 407 ? 15.305 42.25 3.844 1 72.81 407 LEU A C 1
ATOM 3115 O O . LEU A 1 407 ? 14.781 41.312 3.242 1 72.81 407 LEU A O 1
ATOM 3119 N N . PRO A 1 408 ? 15.062 42.625 5.078 1 79.19 408 PRO A N 1
ATOM 3120 C CA . PRO A 1 408 ? 14.047 41.844 5.805 1 79.19 408 PRO A CA 1
ATOM 3121 C C . PRO A 1 408 ? 12.656 42 5.195 1 79.19 408 PRO A C 1
ATOM 3123 O O . PRO A 1 408 ? 12.336 43.031 4.617 1 79.19 408 PRO A O 1
ATOM 3126 N N . TYR A 1 409 ? 11.938 40.969 5.324 1 78.94 409 TYR A N 1
ATOM 3127 C CA . TYR A 1 409 ? 10.547 40.906 4.906 1 78.94 409 TYR A CA 1
ATOM 3128 C C . TYR A 1 409 ? 9.609 41 6.109 1 78.94 409 TYR A C 1
ATOM 3130 O O . TYR A 1 409 ? 9.703 40.219 7.047 1 78.94 409 TYR A O 1
ATOM 3138 N N . ILE A 1 410 ? 8.773 42.125 6.137 1 83.38 410 ILE A N 1
ATOM 3139 C CA . ILE A 1 410 ? 7.855 42.312 7.25 1 83.38 410 ILE A CA 1
ATOM 3140 C C . ILE A 1 410 ? 6.414 42.25 6.746 1 83.38 410 ILE A C 1
ATOM 3142 O O . ILE A 1 410 ? 6.016 43.062 5.887 1 83.38 410 ILE A O 1
ATOM 3146 N N . HIS A 1 411 ? 5.652 41.406 7.277 1 85.12 411 HIS A N 1
ATOM 3147 C CA . HIS A 1 411 ? 4.254 41.25 6.898 1 85.12 411 HIS A CA 1
ATOM 3148 C C . HIS A 1 411 ? 3.473 40.5 7.98 1 85.12 411 HIS A C 1
ATOM 3150 O O . HIS A 1 411 ? 4.043 40.094 8.992 1 85.12 411 HIS A O 1
ATOM 3156 N N . LYS A 1 412 ? 2.195 40.438 7.734 1 87.81 412 LYS A N 1
ATOM 3157 C CA . LYS A 1 412 ? 1.382 39.625 8.625 1 87.81 412 LYS A CA 1
ATOM 3158 C C . LYS A 1 412 ? 1.968 38.219 8.766 1 87.81 412 LYS A C 1
ATOM 3160 O O . LYS A 1 412 ? 2.48 37.656 7.797 1 87.81 412 LYS A O 1
ATOM 3165 N N . TRP A 1 413 ? 1.88 37.688 9.898 1 90.62 413 TRP A N 1
ATOM 3166 C CA . TRP A 1 413 ? 2.547 36.438 10.242 1 90.62 413 TRP A CA 1
ATOM 3167 C C . TRP A 1 413 ? 2.207 35.344 9.242 1 90.62 413 TRP A C 1
ATOM 3169 O O . TRP A 1 413 ? 3.088 34.594 8.812 1 90.62 413 TRP A O 1
ATOM 3179 N N . TYR A 1 414 ? 0.901 35.156 8.859 1 89.81 414 TYR A N 1
ATOM 3180 C CA . TYR A 1 414 ? 0.489 34.062 8.008 1 89.81 414 TYR A CA 1
ATOM 3181 C C . TYR A 1 414 ? 0.956 34.25 6.574 1 89.81 414 TYR A C 1
ATOM 3183 O O . TYR A 1 414 ? 1.096 33.281 5.816 1 89.81 414 TYR A O 1
ATOM 3191 N N . ASN A 1 415 ? 1.225 35.438 6.176 1 84.19 415 ASN A N 1
ATOM 3192 C CA . ASN A 1 415 ? 1.806 35.688 4.863 1 84.19 415 ASN A CA 1
ATOM 3193 C C . ASN A 1 415 ? 3.293 35.344 4.832 1 84.19 415 ASN A C 1
ATOM 3195 O O . ASN A 1 415 ? 3.799 34.844 3.83 1 84.19 415 ASN A O 1
ATOM 3199 N N . VAL A 1 416 ? 3.982 35.688 5.906 1 84.62 416 VAL A N 1
ATOM 3200 C CA . VAL A 1 416 ? 5.414 35.406 5.988 1 84.62 416 VAL A CA 1
ATOM 3201 C C . VAL A 1 416 ? 5.652 33.906 6.012 1 84.62 416 VAL A C 1
ATOM 3203 O O . VAL A 1 416 ? 6.566 33.406 5.355 1 84.62 416 VAL A O 1
ATOM 3206 N N . LEU A 1 417 ? 4.828 33.188 6.699 1 89.12 417 LEU A N 1
ATOM 3207 C CA . LEU A 1 417 ? 5.066 31.75 6.926 1 89.12 417 LEU A CA 1
ATOM 3208 C C . LEU A 1 417 ? 4.586 30.922 5.738 1 89.12 417 LEU A C 1
ATOM 3210 O O . LEU A 1 417 ? 4.969 29.766 5.594 1 89.12 417 LEU A O 1
ATOM 3214 N N . THR A 1 418 ? 3.748 31.438 4.887 1 85.06 418 THR A N 1
ATOM 3215 C CA . THR A 1 418 ? 3.244 30.703 3.732 1 85.06 418 THR A CA 1
ATOM 3216 C C . THR A 1 418 ? 4.23 30.766 2.57 1 85.06 418 THR A C 1
ATOM 3218 O O . THR A 1 418 ? 4.5 31.859 2.049 1 85.06 418 THR A O 1
ATOM 3221 N N . PHE A 1 419 ? 4.715 29.609 2.139 1 78.62 419 PHE A N 1
ATOM 3222 C CA . PHE A 1 419 ? 5.68 29.562 1.049 1 78.62 419 PHE A CA 1
ATOM 3223 C C . PHE A 1 419 ? 4.988 29.266 -0.278 1 78.62 419 PHE A C 1
ATOM 3225 O O . PHE A 1 419 ? 5.496 29.625 -1.341 1 78.62 419 PHE A O 1
ATOM 3232 N N . THR A 1 420 ? 3.918 28.5 -0.172 1 75.69 420 THR A N 1
ATOM 3233 C CA . THR A 1 420 ? 3.277 28.047 -1.406 1 75.69 420 THR A CA 1
ATOM 3234 C C . THR A 1 420 ? 1.758 28.109 -1.273 1 75.69 420 THR A C 1
ATOM 3236 O O . THR A 1 420 ? 1.218 27.906 -0.183 1 75.69 420 THR A O 1
ATOM 3239 N N . ASN A 1 421 ? 1.171 28.375 -2.404 1 72.31 421 ASN A N 1
ATOM 3240 C CA . ASN A 1 421 ? -0.288 28.359 -2.445 1 72.31 421 ASN A CA 1
ATOM 3241 C C . ASN A 1 421 ? -0.828 27.031 -2.936 1 72.31 421 ASN A C 1
ATOM 3243 O O . ASN A 1 421 ? -2.031 26.875 -3.156 1 72.31 421 ASN A O 1
ATOM 3247 N N . GLY A 1 422 ? 0.009 26.203 -3.137 1 72.44 422 GLY A N 1
ATOM 3248 C CA . GLY A 1 422 ? -0.416 24.859 -3.518 1 72.44 422 GLY A CA 1
ATOM 3249 C C . GLY A 1 422 ? -0.554 24.688 -5.02 1 72.44 422 GLY A C 1
ATOM 3250 O O . GLY A 1 422 ? -1.253 23.781 -5.48 1 72.44 422 GLY A O 1
ATOM 3251 N N . ASN A 1 423 ? 0.096 25.516 -5.758 1 70 423 ASN A N 1
ATOM 3252 C CA . ASN A 1 423 ? 0.017 25.438 -7.211 1 70 423 ASN A CA 1
ATOM 3253 C C . ASN A 1 423 ? 1.007 24.422 -7.77 1 70 423 ASN A C 1
ATOM 3255 O O . ASN A 1 423 ? 0.848 23.938 -8.898 1 70 423 ASN A O 1
ATOM 3259 N N . ILE A 1 424 ? 2.055 24.234 -6.98 1 76.19 424 ILE A N 1
ATOM 3260 C CA . ILE A 1 424 ? 2.992 23.188 -7.348 1 76.19 424 ILE A CA 1
ATOM 3261 C C . ILE A 1 424 ? 2.707 21.938 -6.52 1 76.19 424 ILE A C 1
ATOM 3263 O O . ILE A 1 424 ? 2.738 21.969 -5.289 1 76.19 424 ILE A O 1
ATOM 3267 N N . HIS A 1 425 ? 2.436 20.891 -7.25 1 80.25 425 HIS A N 1
ATOM 3268 C CA . HIS A 1 425 ? 2.098 19.656 -6.555 1 80.25 425 HIS A CA 1
ATOM 3269 C C . HIS A 1 425 ? 3.342 18.828 -6.281 1 80.25 425 HIS A C 1
ATOM 3271 O O . HIS A 1 425 ? 3.564 17.797 -6.93 1 80.25 425 HIS A O 1
ATOM 3277 N N . ILE A 1 426 ? 4.016 19.219 -5.281 1 85.56 426 ILE A N 1
ATOM 3278 C CA . ILE A 1 426 ? 5.219 18.484 -4.895 1 85.56 426 ILE A CA 1
ATOM 3279 C C . ILE A 1 426 ? 4.84 17.234 -4.105 1 85.56 426 ILE A C 1
ATOM 3281 O O . ILE A 1 426 ? 3.748 17.156 -3.533 1 85.56 426 ILE A O 1
ATOM 3285 N N . LYS A 1 427 ? 5.602 16.266 -4.156 1 89.69 427 LYS A N 1
ATOM 3286 C CA . LYS A 1 427 ? 5.531 15.125 -3.238 1 89.69 427 LYS A CA 1
ATOM 3287 C C . LYS A 1 427 ? 6.684 15.156 -2.236 1 89.69 427 LYS A C 1
ATOM 3289 O O . LYS A 1 427 ? 7.844 15.297 -2.623 1 89.69 427 LYS A O 1
ATOM 3294 N N . THR A 1 428 ? 6.312 15.039 -0.933 1 93.88 428 THR A N 1
ATOM 3295 C CA . THR A 1 428 ? 7.371 15.219 0.057 1 93.88 428 THR A CA 1
ATOM 3296 C C . THR A 1 428 ? 7.234 14.203 1.186 1 93.88 428 THR A C 1
ATOM 3298 O O . THR A 1 428 ? 6.195 13.555 1.325 1 93.88 428 THR A O 1
ATOM 3301 N N . ALA A 1 429 ? 8.328 13.891 1.795 1 96.81 429 ALA A N 1
ATOM 3302 C CA . ALA A 1 429 ? 8.422 13.117 3.029 1 96.81 429 ALA A CA 1
ATOM 3303 C C . ALA A 1 429 ? 9.125 13.922 4.125 1 96.81 429 ALA A C 1
ATOM 3305 O O . ALA A 1 429 ? 10.008 14.727 3.84 1 96.81 429 ALA A O 1
ATOM 3306 N N . GLU A 1 430 ? 8.688 13.758 5.293 1 98.19 430 GLU A N 1
ATOM 3307 C CA . GLU A 1 430 ? 9.227 14.508 6.426 1 98.19 430 GLU A CA 1
ATOM 3308 C C . GLU A 1 430 ? 9.391 13.609 7.648 1 98.19 430 GLU A C 1
ATOM 3310 O O . GLU A 1 430 ? 8.523 12.789 7.949 1 98.19 430 GLU A O 1
ATOM 3315 N N . TYR A 1 431 ? 10.531 13.789 8.352 1 98.5 431 TYR A N 1
ATOM 3316 C CA . TYR A 1 431 ? 10.859 12.914 9.469 1 98.5 431 TYR A CA 1
ATOM 3317 C C . TYR A 1 431 ? 11.203 13.719 10.711 1 98.5 431 TYR A C 1
ATOM 3319 O O . TYR A 1 431 ? 11.984 14.672 10.641 1 98.5 431 TYR A O 1
ATOM 3327 N N . CYS A 1 432 ? 10.602 13.344 11.805 1 98.56 432 CYS A N 1
ATOM 3328 C CA . CYS A 1 432 ? 10.805 13.977 13.102 1 98.56 432 CYS A CA 1
ATOM 3329 C C . CYS A 1 432 ? 11.828 13.203 13.922 1 98.56 432 CYS A C 1
ATOM 3331 O O . CYS A 1 432 ? 11.719 11.984 14.07 1 98.56 432 CYS A O 1
ATOM 3333 N N . LEU A 1 433 ? 12.828 13.844 14.438 1 97.5 433 LEU A N 1
ATOM 3334 C CA . LEU A 1 433 ? 13.836 13.227 15.305 1 97.5 433 LEU A CA 1
ATOM 3335 C C . LEU A 1 433 ? 14.359 14.227 16.328 1 97.5 433 LEU A C 1
ATOM 3337 O O . LEU A 1 433 ? 14.164 15.43 16.172 1 97.5 433 LEU A O 1
ATOM 3341 N N . PRO A 1 434 ? 14.953 13.734 17.391 1 96.62 434 PRO A N 1
ATOM 3342 C CA . PRO A 1 434 ? 15.492 14.641 18.406 1 96.62 434 PRO A CA 1
ATOM 3343 C C . PRO A 1 434 ? 16.516 15.617 17.844 1 96.62 434 PRO A C 1
ATOM 3345 O O . PRO A 1 434 ? 17.328 15.25 17 1 96.62 434 PRO A O 1
ATOM 3348 N N . VAL A 1 435 ? 16.484 16.859 18.359 1 95 435 VAL A N 1
ATOM 3349 C CA . VAL A 1 435 ? 17.344 17.922 17.859 1 95 435 VAL A CA 1
ATOM 3350 C C . VAL A 1 435 ? 18.797 17.531 18.016 1 95 435 VAL A C 1
ATOM 3352 O O . VAL A 1 435 ? 19.641 17.875 17.188 1 95 435 VAL A O 1
ATOM 3355 N N . CYS A 1 436 ? 19.156 16.75 19.062 1 93.31 436 CYS A N 1
ATOM 3356 C CA . CYS A 1 436 ? 20.547 16.375 19.328 1 93.31 436 CYS A CA 1
ATOM 3357 C C . CYS A 1 436 ? 21.078 15.469 18.219 1 93.31 436 CYS A C 1
ATOM 3359 O O . CYS A 1 436 ? 22.297 15.312 18.078 1 93.31 436 CYS A O 1
ATOM 3361 N N . GLN A 1 437 ? 20.203 14.938 17.422 1 95 437 GLN A N 1
ATOM 3362 C CA . GLN A 1 437 ? 20.625 14.023 16.359 1 95 437 GLN A CA 1
ATOM 3363 C C . GLN A 1 437 ? 20.578 14.711 15 1 95 437 GLN A C 1
ATOM 3365 O O . GLN A 1 437 ? 20.859 14.094 13.969 1 95 437 GLN A O 1
ATOM 3370 N N . LEU A 1 438 ? 20.266 15.977 14.938 1 95.5 438 LEU A N 1
ATOM 3371 C CA . LEU A 1 438 ? 20 16.703 13.695 1 95.5 438 LEU A CA 1
ATOM 3372 C C . LEU A 1 438 ? 21.219 16.656 12.781 1 95.5 438 LEU A C 1
ATOM 3374 O O . LEU A 1 438 ? 21.109 16.281 11.609 1 95.5 438 LEU A O 1
ATOM 3378 N N . GLU A 1 439 ? 22.391 17.031 13.297 1 94.19 439 GLU A N 1
ATOM 3379 C CA . GLU A 1 439 ? 23.578 17.172 12.453 1 94.19 439 GLU A CA 1
ATOM 3380 C C . GLU A 1 439 ? 24.031 15.82 11.914 1 94.19 439 GLU A C 1
ATOM 3382 O O . GLU A 1 439 ? 24.453 15.711 10.758 1 94.19 439 GLU A O 1
ATOM 3387 N N . SER A 1 440 ? 23.906 14.781 12.734 1 94.62 440 SER A N 1
ATOM 3388 C CA . SER A 1 440 ? 24.219 13.438 12.266 1 94.62 440 SER A CA 1
ATOM 3389 C C . SER A 1 440 ? 23.25 12.984 11.18 1 94.62 440 SER A C 1
ATOM 3391 O O . SER A 1 440 ? 23.656 12.398 10.172 1 94.62 440 SER A O 1
ATOM 3393 N N . ALA A 1 441 ? 21.984 13.219 11.414 1 96.62 441 ALA A N 1
ATOM 3394 C CA . ALA A 1 441 ? 20.969 12.836 10.445 1 96.62 441 ALA A CA 1
ATOM 3395 C C . ALA A 1 441 ? 21.141 13.594 9.133 1 96.62 441 ALA A C 1
ATOM 3397 O O . ALA A 1 441 ? 21.016 13.016 8.047 1 96.62 441 ALA A O 1
ATOM 3398 N N . LEU A 1 442 ? 21.453 14.891 9.219 1 95.62 442 LEU A N 1
ATOM 3399 C CA . LEU A 1 442 ? 21.672 15.695 8.023 1 95.62 442 LEU A CA 1
ATOM 3400 C C . LEU A 1 442 ? 22.859 15.172 7.223 1 95.62 442 LEU A C 1
ATOM 3402 O O . LEU A 1 442 ? 22.812 15.148 5.988 1 95.62 442 LEU A O 1
ATOM 3406 N N . THR A 1 443 ? 23.891 14.781 7.926 1 94.75 443 THR A N 1
ATOM 3407 C CA . THR A 1 443 ? 25.062 14.211 7.262 1 94.75 443 THR A CA 1
ATOM 3408 C C . THR A 1 443 ? 24.672 12.992 6.43 1 94.75 443 THR A C 1
ATOM 3410 O O . THR A 1 443 ? 25.031 12.891 5.258 1 94.75 443 THR A O 1
ATOM 3413 N N . ASP A 1 444 ? 23.875 12.156 7.043 1 94.75 444 ASP A N 1
ATOM 3414 C CA . ASP A 1 444 ? 23.484 10.922 6.367 1 94.75 444 ASP A CA 1
ATOM 3415 C C . ASP A 1 444 ? 22.547 11.219 5.191 1 94.75 444 ASP A C 1
ATOM 3417 O O . ASP A 1 444 ? 22.656 10.586 4.141 1 94.75 444 ASP A O 1
ATOM 3421 N N . VAL A 1 445 ? 21.641 12.148 5.355 1 95.56 445 VAL A N 1
ATOM 3422 C CA . VAL A 1 445 ? 20.688 12.492 4.305 1 95.56 445 VAL A CA 1
ATOM 3423 C C . VAL A 1 445 ? 21.422 13.117 3.121 1 95.56 445 VAL A C 1
ATOM 3425 O O . VAL A 1 445 ? 21.109 12.82 1.965 1 95.56 445 VAL A O 1
ATOM 3428 N N . ILE A 1 446 ? 22.391 13.977 3.402 1 93.56 446 ILE A N 1
ATOM 3429 C CA . ILE A 1 446 ? 23.172 14.625 2.359 1 93.56 446 ILE A CA 1
ATOM 3430 C C . ILE A 1 446 ? 24 13.586 1.607 1 93.56 446 ILE A C 1
ATOM 3432 O O . ILE A 1 446 ? 24.031 13.578 0.375 1 93.56 446 ILE A O 1
ATOM 3436 N N . LYS A 1 447 ? 24.609 12.672 2.336 1 92.31 447 LYS A N 1
ATOM 3437 C CA . LYS A 1 447 ? 25.391 11.609 1.711 1 92.31 447 LYS A CA 1
ATOM 3438 C C . LYS A 1 447 ? 24.531 10.742 0.811 1 92.31 447 LYS A C 1
ATOM 3440 O O . LYS A 1 447 ? 24.938 10.359 -0.286 1 92.31 447 LYS A O 1
ATOM 3445 N N . LEU A 1 448 ? 23.391 10.445 1.312 1 92.19 448 LEU A N 1
ATOM 3446 C CA . LEU A 1 448 ? 22.469 9.625 0.535 1 92.19 448 LEU A CA 1
ATOM 3447 C C . LEU A 1 448 ? 22.078 10.328 -0.76 1 92.19 448 LEU A C 1
ATOM 3449 O O . LEU A 1 448 ? 22.047 9.703 -1.824 1 92.19 448 LEU A O 1
ATOM 3453 N N . SER A 1 449 ? 21.734 11.602 -0.644 1 91.25 449 SER A N 1
ATOM 3454 C CA . SER A 1 449 ? 21.344 12.383 -1.815 1 91.25 449 SER A CA 1
ATOM 3455 C C . SER A 1 449 ? 22.469 12.445 -2.838 1 91.25 449 SER A C 1
ATOM 3457 O O . SER A 1 449 ? 22.234 12.32 -4.043 1 91.25 449 SER A O 1
ATOM 3459 N N . GLN A 1 450 ? 23.641 12.586 -2.385 1 88.94 450 GLN A N 1
ATOM 3460 C CA . GLN A 1 450 ? 24.781 12.695 -3.277 1 88.94 450 GLN A CA 1
ATOM 3461 C C . GLN A 1 450 ? 25.125 11.352 -3.914 1 88.94 450 GLN A C 1
ATOM 3463 O O . GLN A 1 450 ? 25.562 11.297 -5.062 1 88.94 450 GLN A O 1
ATOM 3468 N N . PHE A 1 451 ? 24.891 10.344 -3.217 1 86.69 451 PHE A N 1
ATOM 3469 C CA . PHE A 1 451 ? 25.125 9.008 -3.756 1 86.69 451 PHE A CA 1
ATOM 3470 C C . PHE A 1 451 ? 24.219 8.742 -4.949 1 86.69 451 PHE A C 1
ATOM 3472 O O . PHE A 1 451 ? 24.703 8.352 -6.023 1 86.69 451 PHE A O 1
ATOM 3479 N N . TYR A 1 452 ? 22.984 8.938 -4.785 1 86 452 TYR A N 1
ATOM 3480 C CA . TYR A 1 452 ? 22.031 8.609 -5.844 1 86 452 TYR A CA 1
ATOM 3481 C C . TYR A 1 452 ? 22.125 9.609 -6.988 1 86 452 TYR A C 1
ATOM 3483 O O . TYR A 1 452 ? 21.906 9.258 -8.148 1 86 452 TYR A O 1
ATOM 3491 N N . SER A 1 453 ? 22.406 10.836 -6.633 1 80.12 453 SER A N 1
ATOM 3492 C CA . SER A 1 453 ? 22.562 11.812 -7.703 1 80.12 453 SER A CA 1
ATOM 3493 C C . SER A 1 453 ? 23.828 11.555 -8.516 1 80.12 453 SER A C 1
ATOM 3495 O O . SER A 1 453 ? 23.797 11.625 -9.75 1 80.12 453 SER A O 1
ATOM 3497 N N . GLY A 1 454 ? 24.953 11.289 -7.941 1 74.69 454 GLY A N 1
ATOM 3498 C CA . GLY A 1 454 ? 26.234 11.125 -8.609 1 74.69 454 GLY A CA 1
ATOM 3499 C C . GLY A 1 454 ? 26.312 9.844 -9.422 1 74.69 454 GLY A C 1
ATOM 3500 O O . GLY A 1 454 ? 26.828 9.844 -10.539 1 74.69 454 GLY A O 1
ATOM 3501 N N . THR A 1 455 ? 25.75 8.82 -8.812 1 70.81 455 THR A N 1
ATOM 3502 C CA . THR A 1 455 ? 25.969 7.523 -9.43 1 70.81 455 THR A CA 1
ATOM 3503 C C . THR A 1 455 ? 24.766 7.105 -10.266 1 70.81 455 THR A C 1
ATOM 3505 O O . THR A 1 455 ? 24.906 6.398 -11.266 1 70.81 455 THR A O 1
ATOM 3508 N N . HIS A 1 456 ? 23.656 7.672 -9.914 1 73.25 456 HIS A N 1
ATOM 3509 C CA . HIS A 1 456 ? 22.469 7.094 -10.531 1 73.25 456 HIS A CA 1
ATOM 3510 C C . HIS A 1 456 ? 21.547 8.18 -11.086 1 73.25 456 HIS A C 1
ATOM 3512 O O . HIS A 1 456 ? 20.438 7.887 -11.547 1 73.25 456 HIS A O 1
ATOM 3518 N N . ASN A 1 457 ? 21.891 9.406 -11 1 75.69 457 ASN A N 1
ATOM 3519 C CA . ASN A 1 457 ? 21.203 10.555 -11.594 1 75.69 457 ASN A CA 1
ATOM 3520 C C . ASN A 1 457 ? 19.797 10.711 -11.031 1 75.69 457 ASN A C 1
ATOM 3522 O O . ASN A 1 457 ? 18.844 10.93 -11.781 1 75.69 457 ASN A O 1
ATOM 3526 N N . VAL A 1 458 ? 19.625 10.422 -9.828 1 76.62 458 VAL A N 1
ATOM 3527 C CA . VAL A 1 458 ? 18.391 10.688 -9.102 1 76.62 458 VAL A CA 1
ATOM 3528 C C . VAL A 1 458 ? 18.578 11.914 -8.203 1 76.62 458 VAL A C 1
ATOM 3530 O O . VAL A 1 458 ? 19.391 11.898 -7.277 1 76.62 458 VAL A O 1
ATOM 3533 N N . TYR A 1 459 ? 17.75 13.031 -8.508 1 78.06 459 TYR A N 1
ATOM 3534 C CA . TYR A 1 459 ? 17.984 14.297 -7.828 1 78.06 459 TYR A CA 1
ATOM 3535 C C . TYR A 1 459 ? 16.688 14.852 -7.242 1 78.06 459 TYR A C 1
ATOM 3537 O O . TYR A 1 459 ? 15.625 14.75 -7.863 1 78.06 459 TYR A O 1
ATOM 3545 N N . THR A 1 460 ? 16.891 15.383 -6.074 1 82.25 460 THR A N 1
ATOM 3546 C CA . THR A 1 460 ? 15.875 16.281 -5.543 1 82.25 460 THR A CA 1
ATOM 3547 C C . THR A 1 460 ? 16.172 17.734 -5.906 1 82.25 460 THR A C 1
ATOM 3549 O O . THR A 1 460 ? 17.172 18.297 -5.457 1 82.25 460 THR A O 1
ATOM 3552 N N . LEU A 1 461 ? 15.422 18.344 -6.715 1 81.75 461 LEU A N 1
ATOM 3553 C CA . LEU A 1 461 ? 15.711 19.703 -7.191 1 81.75 461 LEU A CA 1
ATOM 3554 C C . LEU A 1 461 ? 15.25 20.734 -6.18 1 81.75 461 LEU A C 1
ATOM 3556 O O . LEU A 1 461 ? 15.609 21.922 -6.281 1 81.75 461 LEU A O 1
ATOM 3560 N N . LEU A 1 462 ? 14.508 20.344 -5.223 1 86.44 462 LEU A N 1
ATOM 3561 C CA . LEU A 1 462 ? 14.109 21.234 -4.145 1 86.44 462 LEU A CA 1
ATOM 3562 C C . LEU A 1 462 ? 15 21.047 -2.92 1 86.44 462 LEU A C 1
ATOM 3564 O O . LEU A 1 462 ? 15.422 19.922 -2.623 1 86.44 462 LEU A O 1
ATOM 3568 N N . PRO A 1 463 ? 15.289 22.156 -2.264 1 89.88 463 PRO A N 1
ATOM 3569 C CA . PRO A 1 463 ? 16.109 22.016 -1.064 1 89.88 463 PRO A CA 1
ATOM 3570 C C . PRO A 1 463 ? 15.414 21.25 0.052 1 89.88 463 PRO A C 1
ATOM 3572 O O . PRO A 1 463 ? 14.188 21.281 0.155 1 89.88 463 PRO A O 1
ATOM 3575 N N . MET A 1 464 ? 16.234 20.609 0.812 1 93.94 464 MET A N 1
ATOM 3576 C CA . MET A 1 464 ? 15.711 20.031 2.047 1 93.94 464 MET A CA 1
ATOM 3577 C C . MET A 1 464 ? 15.266 21.125 3.014 1 93.94 464 MET A C 1
ATOM 3579 O O . MET A 1 464 ? 15.867 22.203 3.061 1 93.94 464 MET A O 1
ATOM 3583 N N . TYR A 1 465 ? 14.297 20.891 3.74 1 94.88 465 TYR A N 1
ATOM 3584 C CA . TYR A 1 465 ? 13.695 21.875 4.641 1 94.88 465 TYR A CA 1
ATOM 3585 C C . TYR A 1 465 ? 13.719 21.375 6.082 1 94.88 465 TYR A C 1
ATOM 3587 O O . TYR A 1 465 ? 13.211 20.297 6.387 1 94.88 465 TYR A O 1
ATOM 3595 N N . VAL A 1 466 ? 14.391 22.141 6.957 1 96.31 466 VAL A N 1
ATOM 3596 C CA . VAL A 1 466 ? 14.523 21.75 8.359 1 96.31 466 VAL A CA 1
ATOM 3597 C C . VAL A 1 466 ? 13.758 22.734 9.242 1 96.31 466 VAL A C 1
ATOM 3599 O O . VAL A 1 466 ? 13.961 23.953 9.148 1 96.31 466 VAL A O 1
ATOM 3602 N N . ARG A 1 467 ? 12.914 22.219 10.102 1 96 467 ARG A N 1
ATOM 3603 C CA . ARG A 1 467 ? 12.156 23 11.07 1 96 467 ARG A CA 1
ATOM 3604 C C . ARG A 1 467 ? 12.25 22.375 12.461 1 96 467 ARG A C 1
ATOM 3606 O O . ARG A 1 467 ? 12.82 21.297 12.633 1 96 467 ARG A O 1
ATOM 3613 N N . PHE A 1 468 ? 11.719 23.156 13.43 1 94.81 468 PHE A N 1
ATOM 3614 C CA . PHE A 1 468 ? 11.867 22.719 14.82 1 94.81 468 PHE A CA 1
ATOM 3615 C C . PHE A 1 468 ? 10.531 22.797 15.547 1 94.81 468 PHE A C 1
ATOM 3617 O O . PHE A 1 468 ? 9.664 23.594 15.195 1 94.81 468 PHE A O 1
ATOM 3624 N N . ALA A 1 469 ? 10.336 21.922 16.516 1 94.81 469 ALA A N 1
ATOM 3625 C CA . ALA A 1 469 ? 9.117 21.891 17.328 1 94.81 469 ALA A CA 1
ATOM 3626 C C . ALA A 1 469 ? 9.422 21.438 18.75 1 94.81 469 ALA A C 1
ATOM 3628 O O . ALA A 1 469 ? 10.273 20.578 18.969 1 94.81 469 ALA A O 1
ATOM 3629 N N . LYS A 1 470 ? 8.75 22.078 19.656 1 95.75 470 LYS A N 1
ATOM 3630 C CA . LYS A 1 470 ? 8.805 21.609 21.047 1 95.75 470 LYS A CA 1
ATOM 3631 C C . LYS A 1 470 ? 8.078 20.281 21.219 1 95.75 470 LYS A C 1
ATOM 3633 O O . LYS A 1 470 ? 7.082 20.016 20.531 1 95.75 470 LYS A O 1
ATOM 3638 N N . ALA A 1 471 ? 8.555 19.5 22.125 1 97.06 471 ALA A N 1
ATOM 3639 C CA . ALA A 1 471 ? 7.945 18.203 22.391 1 97.06 471 ALA A CA 1
ATOM 3640 C C . ALA A 1 471 ? 6.555 18.359 22.984 1 97.06 471 ALA A C 1
ATOM 3642 O O . ALA A 1 471 ? 6.254 19.375 23.609 1 97.06 471 ALA A O 1
ATOM 3643 N N . ASP A 1 472 ? 5.715 17.375 22.781 1 97.69 472 ASP A N 1
ATOM 3644 C CA . ASP A 1 472 ? 4.387 17.297 23.375 1 97.69 472 ASP A CA 1
ATOM 3645 C C . ASP A 1 472 ? 4.121 15.914 23.953 1 97.69 472 ASP A C 1
ATOM 3647 O O . ASP A 1 472 ? 5.059 15.156 24.203 1 97.69 472 ASP A O 1
ATOM 3651 N N . ASP A 1 473 ? 2.852 15.672 24.312 1 96.81 473 ASP A N 1
ATOM 3652 C CA . ASP A 1 473 ? 2.557 14.367 24.906 1 96.81 473 ASP A CA 1
ATOM 3653 C C . ASP A 1 473 ? 1.334 13.727 24.25 1 96.81 473 ASP A C 1
ATOM 3655 O O . ASP A 1 473 ? 0.651 12.906 24.859 1 96.81 473 ASP A O 1
ATOM 3659 N N . LEU A 1 474 ? 1.017 14.227 23.125 1 98.31 474 LEU A N 1
ATOM 3660 C CA . LEU A 1 474 ? -0.029 13.547 22.359 1 98.31 474 LEU A CA 1
ATOM 3661 C C . LEU A 1 474 ? 0.442 12.172 21.906 1 98.31 474 LEU A C 1
ATOM 3663 O O . LEU A 1 474 ? 1.558 12.023 21.406 1 98.31 474 LEU A O 1
ATOM 3667 N N . TYR A 1 475 ? -0.343 11.164 22 1 98.44 475 TYR A N 1
ATOM 3668 C CA . TYR A 1 475 ? 0.091 9.773 21.922 1 98.44 475 TYR A CA 1
ATOM 3669 C C . TYR A 1 475 ? 0.737 9.484 20.562 1 98.44 475 TYR A C 1
ATOM 3671 O O . TYR A 1 475 ? 1.786 8.844 20.5 1 98.44 475 TYR A O 1
ATOM 3679 N N . LEU A 1 476 ? 0.148 9.961 19.469 1 98.31 476 LEU A N 1
ATOM 3680 C CA . LEU A 1 476 ? 0.663 9.617 18.141 1 98.31 476 LEU A CA 1
ATOM 3681 C C . LEU A 1 476 ? 1.271 10.836 17.453 1 98.31 476 LEU A C 1
ATOM 3683 O O . LEU A 1 476 ? 1.392 10.867 16.234 1 98.31 476 LEU A O 1
ATOM 3687 N N . SER A 1 477 ? 1.613 11.867 18.25 1 98.5 477 SER A N 1
ATOM 3688 C CA . SER A 1 477 ? 2.385 12.977 17.703 1 98.5 477 SER A CA 1
ATOM 3689 C C . SER A 1 477 ? 3.812 12.555 17.375 1 98.5 477 SER A C 1
ATOM 3691 O O . SER A 1 477 ? 4.473 11.898 18.188 1 98.5 477 SER A O 1
ATOM 3693 N N . PRO A 1 478 ? 4.281 12.891 16.203 1 98.12 478 PRO A N 1
ATOM 3694 C CA . PRO A 1 478 ? 5.695 12.609 15.945 1 98.12 478 PRO A CA 1
ATOM 3695 C C . PRO A 1 478 ? 6.629 13.312 16.922 1 98.12 478 PRO A C 1
ATOM 3697 O O . PRO A 1 478 ? 7.762 12.867 17.141 1 98.12 478 PRO A O 1
ATOM 3700 N N . ALA A 1 479 ? 6.137 14.383 17.562 1 98 479 ALA A N 1
ATOM 3701 C CA . ALA A 1 479 ? 6.949 15.133 18.516 1 98 479 ALA A CA 1
ATOM 3702 C C . ALA A 1 479 ? 6.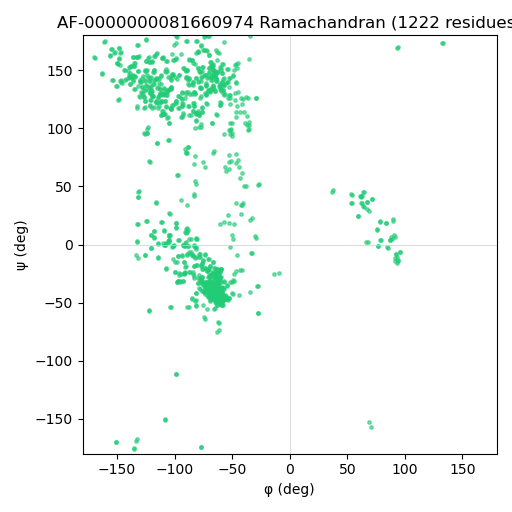629 14.727 19.953 1 98 479 ALA A C 1
ATOM 3704 O O . ALA A 1 479 ? 6.84 15.5 20.875 1 98 479 ALA A O 1
ATOM 3705 N N . ASN A 1 480 ? 6.023 13.578 20.094 1 98.12 480 ASN A N 1
ATOM 3706 C CA . ASN A 1 480 ? 5.781 13.07 21.438 1 98.12 480 ASN A CA 1
ATOM 3707 C C . ASN A 1 480 ? 7.082 12.914 22.219 1 98.12 480 ASN A C 1
ATOM 3709 O O . ASN A 1 480 ? 8.039 12.305 21.734 1 98.12 480 ASN A O 1
ATOM 3713 N N . ARG A 1 481 ? 7.129 13.359 23.391 1 97.94 481 ARG A N 1
ATOM 3714 C CA . ARG A 1 481 ? 8.352 13.445 24.188 1 97.94 481 ARG A CA 1
ATOM 3715 C C . ARG A 1 481 ? 8.859 12.055 24.547 1 97.94 481 ARG A C 1
ATOM 3717 O O . ARG A 1 481 ? 10.039 11.883 24.859 1 97.94 481 ARG A O 1
ATOM 3724 N N . HIS A 1 482 ? 7.996 11.055 24.609 1 97.12 482 HIS A N 1
ATOM 3725 C CA . HIS A 1 482 ? 8.414 9.695 24.938 1 97.12 482 HIS A CA 1
ATOM 3726 C C . HIS A 1 482 ? 9.031 9.008 23.719 1 97.12 482 HIS A C 1
ATOM 3728 O O . HIS A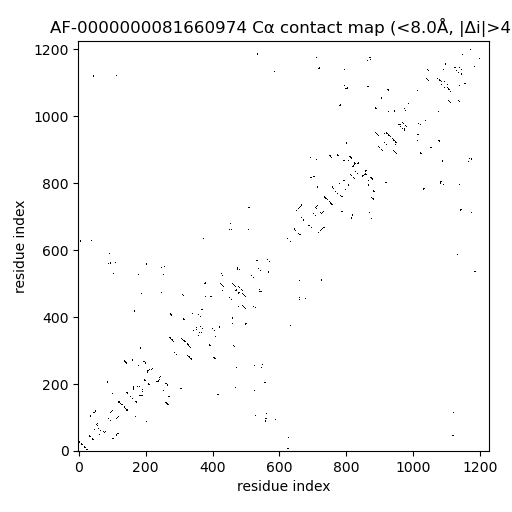 1 482 ? 8.32 8.648 22.781 1 97.12 482 HIS A O 1
ATOM 3734 N N . CYS A 1 483 ? 10.258 8.766 23.766 1 94.81 483 CYS A N 1
ATOM 3735 C CA . CYS A 1 483 ? 10.992 8.203 22.641 1 94.81 483 CYS A CA 1
ATOM 3736 C C . CYS A 1 483 ? 10.938 6.676 22.672 1 94.81 483 CYS A C 1
ATOM 3738 O O . CYS A 1 483 ? 10.672 6.074 23.703 1 94.81 483 CYS A O 1
ATOM 3740 N N . PRO A 1 484 ? 11.172 6.047 21.547 1 91.88 484 PRO A N 1
ATOM 3741 C CA . PRO A 1 484 ? 11.117 4.586 21.453 1 91.88 484 PRO A CA 1
ATOM 3742 C C . PRO A 1 484 ? 12.141 3.898 22.359 1 91.88 484 PRO A C 1
ATOM 3744 O O . PRO A 1 484 ? 11.906 2.77 22.797 1 91.88 484 PRO A O 1
ATOM 3747 N N . ASP A 1 485 ? 13.219 4.5 22.641 1 90.62 485 ASP A N 1
ATOM 3748 C CA . ASP A 1 485 ? 14.258 3.885 23.453 1 90.62 485 ASP A CA 1
ATOM 3749 C C . ASP A 1 485 ? 13.984 4.102 24.938 1 90.62 485 ASP A C 1
ATOM 3751 O O . ASP A 1 485 ? 14.797 3.73 25.797 1 90.62 485 ASP A O 1
ATOM 3755 N N . GLY A 1 486 ? 12.859 4.699 25.234 1 92.19 486 GLY A N 1
ATOM 3756 C CA . GLY A 1 486 ? 12.477 4.91 26.625 1 92.19 486 GLY A CA 1
ATOM 3757 C C . GLY A 1 486 ? 12.922 6.258 27.172 1 92.19 486 GLY A C 1
ATOM 3758 O O . GLY A 1 486 ? 12.492 6.668 28.25 1 92.19 486 GLY A O 1
ATOM 3759 N N . SER A 1 487 ? 13.734 6.977 26.391 1 94.62 487 SER A N 1
ATOM 3760 C CA . SER A 1 487 ? 14.203 8.289 26.828 1 94.62 487 SER A CA 1
ATOM 3761 C C . SER A 1 487 ? 13.148 9.359 26.609 1 94.62 487 SER A C 1
ATOM 3763 O O . SER A 1 487 ? 12.133 9.109 25.953 1 94.62 487 SER A O 1
ATOM 3765 N N . ILE A 1 488 ? 13.383 10.523 27.25 1 96.75 488 ILE A N 1
ATOM 3766 C CA . ILE A 1 488 ? 12.516 11.688 27.078 1 96.75 488 ILE A CA 1
ATOM 3767 C C . ILE A 1 488 ? 13.258 12.773 26.312 1 96.75 488 ILE A C 1
ATOM 3769 O O . ILE A 1 488 ? 14.43 13.047 26.562 1 96.75 488 ILE A O 1
ATOM 3773 N N . CYS A 1 489 ? 12.594 13.266 25.297 1 96.06 489 CYS A N 1
ATOM 3774 C CA . CYS A 1 489 ? 13.141 14.352 24.484 1 96.06 489 CYS A CA 1
ATOM 3775 C C . CYS A 1 489 ? 12.258 15.594 24.578 1 96.06 489 CYS A C 1
ATOM 3777 O O . CYS A 1 489 ? 11.031 15.484 24.562 1 96.06 489 CYS A O 1
ATOM 3779 N N . GLU A 1 490 ? 12.914 16.781 24.625 1 95.31 490 GLU A N 1
ATOM 3780 C CA . GLU A 1 490 ? 12.141 18 24.828 1 95.31 490 GLU A CA 1
ATOM 3781 C C . GLU A 1 490 ? 12.055 18.828 23.531 1 95.31 490 GLU A C 1
ATOM 3783 O O . GLU A 1 490 ? 11.211 19.719 23.422 1 95.31 490 GLU A O 1
ATOM 3788 N N . GLU A 1 491 ? 12.992 18.547 22.688 1 94.62 491 GLU A N 1
ATOM 3789 C CA . GLU A 1 491 ? 13.016 19.312 21.453 1 94.62 491 GLU A CA 1
ATOM 3790 C C . GLU A 1 491 ? 13.234 18.406 20.25 1 94.62 491 GLU A C 1
ATOM 3792 O O . GLU A 1 491 ? 14.117 17.547 20.266 1 94.62 491 GLU A O 1
ATOM 3797 N N . PHE A 1 492 ? 12.406 18.672 19.266 1 96.62 492 PHE A N 1
ATOM 3798 C CA . PHE A 1 492 ? 12.5 17.875 18.047 1 96.62 492 PHE A CA 1
ATOM 3799 C C . PHE A 1 492 ? 12.766 18.75 16.844 1 96.62 492 PHE A C 1
ATOM 3801 O O . PHE A 1 492 ? 12.594 19.969 16.906 1 96.62 492 PHE A O 1
ATOM 3808 N N . CYS A 1 493 ? 13.312 18.156 15.836 1 96.88 493 CYS A N 1
ATOM 3809 C CA . CYS A 1 493 ? 13.438 18.781 14.523 1 96.88 493 CYS A CA 1
ATOM 3810 C C . CYS A 1 493 ? 12.805 17.906 13.445 1 96.88 493 CYS A C 1
ATOM 3812 O O . CYS A 1 493 ? 12.555 16.719 13.672 1 96.88 493 CYS A O 1
ATOM 3814 N N . TYR A 1 494 ? 12.469 18.531 12.375 1 97.94 494 TYR A N 1
ATOM 3815 C CA . TYR A 1 494 ? 11.883 17.859 11.211 1 97.94 494 TYR A CA 1
ATOM 3816 C C . TYR A 1 494 ? 12.75 18.078 9.977 1 97.94 494 TYR A C 1
ATOM 3818 O O . TYR A 1 494 ? 13.141 19.203 9.672 1 97.94 494 TYR A O 1
ATOM 3826 N N . ILE A 1 495 ? 13.07 17.016 9.258 1 98.06 495 ILE A N 1
ATOM 3827 C CA . ILE A 1 495 ? 13.766 17.078 7.977 1 98.06 495 ILE A CA 1
ATOM 3828 C C . ILE A 1 495 ? 12.812 16.688 6.852 1 98.06 495 ILE A C 1
ATOM 3830 O O . ILE A 1 495 ? 12.352 15.539 6.793 1 98.06 495 ILE A O 1
ATOM 3834 N N . GLU A 1 496 ? 12.5 17.625 6.035 1 97.5 496 GLU A N 1
ATOM 3835 C CA . GLU A 1 496 ? 11.625 17.391 4.887 1 97.5 496 GLU A CA 1
ATOM 3836 C C . GLU A 1 496 ? 12.43 17.312 3.59 1 97.5 496 GLU A C 1
ATOM 3838 O O . GLU A 1 496 ? 13.344 18.109 3.371 1 97.5 496 GLU A O 1
ATOM 3843 N N . VAL A 1 497 ? 12.125 16.328 2.752 1 96.5 497 VAL A N 1
ATOM 3844 C CA . VAL A 1 497 ? 12.797 16.125 1.472 1 96.5 497 VAL A CA 1
ATOM 3845 C C . VAL A 1 497 ? 11.766 16.109 0.344 1 96.5 497 VAL A C 1
ATOM 3847 O O . VAL A 1 497 ? 11.258 15.055 -0.027 1 96.5 497 VAL A O 1
ATOM 3850 N N . PRO A 1 498 ? 11.555 17.234 -0.311 1 92.88 498 PRO A N 1
ATOM 3851 C CA . PRO A 1 498 ? 10.523 17.344 -1.35 1 92.88 498 PRO A CA 1
ATOM 3852 C C . PRO A 1 498 ? 11.07 17.062 -2.748 1 92.88 498 PRO A C 1
ATOM 3854 O O . PRO A 1 498 ? 12.258 17.281 -3.01 1 92.88 498 PRO A O 1
ATOM 3857 N N . PHE A 1 499 ? 10.219 16.578 -3.609 1 89.44 499 PHE A N 1
ATOM 3858 C CA . PHE A 1 499 ? 10.477 16.375 -5.031 1 89.44 499 PHE A CA 1
ATOM 3859 C C . PHE A 1 499 ? 9.477 17.156 -5.875 1 89.44 499 PHE A C 1
ATOM 3861 O O . PHE A 1 499 ? 8.297 17.234 -5.531 1 89.44 499 PHE A O 1
ATOM 3868 N N . LEU A 1 500 ? 9.953 17.719 -6.934 1 83.12 500 LEU A N 1
ATOM 3869 C CA . LEU A 1 500 ? 9.062 18.359 -7.902 1 83.12 500 LEU A CA 1
ATOM 3870 C C . LEU A 1 500 ? 8.219 17.312 -8.625 1 83.12 500 LEU A C 1
ATOM 3872 O O . LEU A 1 500 ? 8.617 16.156 -8.727 1 83.12 500 LEU A O 1
ATOM 3876 N N . PRO A 1 501 ? 7.07 17.797 -9.07 1 76.56 501 PRO A N 1
ATOM 3877 C CA . PRO A 1 501 ? 6.281 16.859 -9.867 1 76.56 501 PRO A CA 1
ATOM 3878 C C . PRO A 1 501 ? 7.023 16.359 -11.102 1 76.56 501 PRO A C 1
ATOM 3880 O O . PRO A 1 501 ? 7.746 17.125 -11.742 1 76.56 501 PRO A O 1
ATOM 3883 N N . GLY A 1 502 ? 6.91 15.07 -11.375 1 70.75 502 GLY A N 1
ATOM 3884 C CA . GLY A 1 502 ? 7.539 14.5 -12.555 1 70.75 502 GLY A CA 1
ATOM 3885 C C . GLY A 1 502 ? 8.898 13.891 -12.273 1 70.75 502 GLY A C 1
ATOM 3886 O O . GLY A 1 502 ? 9.508 13.289 -13.164 1 70.75 502 GLY A O 1
ATOM 3887 N N . ALA A 1 503 ? 9.375 14.062 -11.062 1 78.06 503 ALA A N 1
ATOM 3888 C CA . ALA A 1 503 ? 10.648 13.445 -10.703 1 78.06 503 ALA A CA 1
ATOM 3889 C C . ALA A 1 503 ? 10.555 11.922 -10.758 1 78.06 503 ALA A C 1
ATOM 3891 O O . ALA A 1 503 ? 9.484 11.352 -10.531 1 78.06 503 ALA A O 1
ATOM 3892 N N . PHE A 1 504 ? 11.672 11.352 -11.102 1 77.75 504 PHE A N 1
ATOM 3893 C CA . PHE A 1 504 ? 11.742 9.898 -11.234 1 77.75 504 PHE A CA 1
ATOM 3894 C C . PHE A 1 504 ? 12 9.242 -9.891 1 77.75 504 PHE A C 1
ATOM 3896 O O . PHE A 1 504 ? 12.781 9.75 -9.086 1 77.75 504 PHE A O 1
ATOM 3903 N N . ALA A 1 505 ? 11.312 8.125 -9.539 1 84 505 ALA A N 1
ATOM 3904 C CA . ALA A 1 505 ? 11.578 7.199 -8.445 1 84 505 ALA A CA 1
ATOM 3905 C C . ALA A 1 505 ? 11.453 7.898 -7.094 1 84 505 ALA A C 1
ATOM 3907 O O . ALA A 1 505 ? 12.344 7.777 -6.242 1 84 505 ALA A O 1
ATOM 3908 N N . ILE A 1 506 ? 10.438 8.734 -6.953 1 86.88 506 ILE A N 1
ATOM 3909 C CA . ILE A 1 506 ? 10.227 9.477 -5.715 1 86.88 506 ILE A CA 1
ATOM 3910 C C . ILE A 1 506 ? 9.977 8.508 -4.566 1 86.88 506 ILE A C 1
ATOM 3912 O O . ILE A 1 506 ? 10.617 8.602 -3.514 1 86.88 506 ILE A O 1
ATOM 3916 N N . ASP A 1 507 ? 9.078 7.562 -4.805 1 87.62 507 ASP A N 1
ATOM 3917 C CA . ASP A 1 507 ? 8.711 6.629 -3.748 1 87.62 507 ASP A CA 1
ATOM 3918 C C . ASP A 1 507 ? 9.898 5.762 -3.342 1 87.62 507 ASP A C 1
ATOM 3920 O O . ASP A 1 507 ? 10.109 5.504 -2.154 1 87.62 507 ASP A O 1
ATOM 3924 N N . GLU A 1 508 ? 10.656 5.336 -4.328 1 87.56 508 GLU A N 1
ATOM 3925 C CA . GLU A 1 508 ? 11.828 4.508 -4.059 1 87.56 508 GLU A CA 1
ATOM 3926 C C . GLU A 1 508 ? 12.859 5.266 -3.227 1 87.56 508 GLU A C 1
ATOM 3928 O O . GLU A 1 508 ? 13.422 4.719 -2.273 1 87.56 508 GLU A O 1
ATOM 3933 N N . TYR A 1 509 ? 13.078 6.488 -3.57 1 91.75 509 TYR A N 1
ATOM 3934 C CA . TYR A 1 509 ? 14.023 7.316 -2.832 1 91.75 509 TYR A CA 1
ATOM 3935 C C . TYR A 1 509 ? 13.547 7.551 -1.403 1 91.75 509 TYR A C 1
ATOM 3937 O O . TYR A 1 509 ? 14.312 7.402 -0.451 1 91.75 509 TYR A O 1
ATOM 3945 N N . HIS A 1 510 ? 12.289 7.922 -1.266 1 94.38 510 HIS A N 1
ATOM 3946 C CA . HIS A 1 510 ? 11.734 8.172 0.061 1 94.38 510 HIS A CA 1
ATOM 3947 C C . HIS A 1 510 ? 11.773 6.914 0.921 1 94.38 510 HIS A C 1
ATOM 3949 O O . HIS A 1 510 ? 11.977 6.996 2.137 1 94.38 510 HIS A O 1
ATOM 3955 N N . ARG A 1 511 ? 11.539 5.828 0.328 1 91.56 511 ARG A N 1
ATOM 3956 C CA . ARG A 1 511 ? 11.633 4.574 1.067 1 91.56 511 ARG A CA 1
ATOM 3957 C C . ARG A 1 511 ? 13.047 4.352 1.588 1 91.56 511 ARG A C 1
ATOM 3959 O O . ARG A 1 511 ? 13.234 3.916 2.727 1 91.56 511 ARG A O 1
ATOM 3966 N N . THR A 1 512 ? 14.062 4.57 0.729 1 92.25 512 THR A N 1
ATOM 3967 C CA . THR A 1 512 ? 15.461 4.434 1.117 1 92.25 512 THR A CA 1
ATOM 3968 C C . THR A 1 512 ? 15.797 5.379 2.27 1 92.25 512 THR A C 1
ATOM 3970 O O . THR A 1 512 ? 16.453 4.98 3.23 1 92.25 512 THR A O 1
ATOM 3973 N N . LEU A 1 513 ? 15.297 6.531 2.082 1 95.5 513 LEU A N 1
ATOM 3974 C CA . LEU A 1 513 ? 15.523 7.543 3.109 1 95.5 513 LEU A CA 1
ATOM 3975 C C . LEU A 1 513 ? 14.875 7.137 4.426 1 95.5 513 LEU A C 1
ATOM 3977 O O . LEU A 1 513 ? 15.5 7.23 5.484 1 95.5 513 LEU A O 1
ATOM 3981 N N . GLU A 1 514 ? 13.656 6.727 4.395 1 95.94 514 GLU A N 1
ATOM 3982 C CA . GLU A 1 514 ? 12.922 6.344 5.598 1 95.94 514 GLU A CA 1
ATOM 3983 C C . GLU A 1 514 ? 13.594 5.16 6.293 1 95.94 514 GLU A C 1
ATOM 3985 O O . GLU A 1 514 ? 13.68 5.125 7.523 1 95.94 514 GLU A O 1
ATOM 3990 N N . ASN A 1 515 ? 14.062 4.164 5.5 1 92.56 515 ASN A N 1
ATOM 3991 C CA . ASN A 1 515 ? 14.766 3.027 6.078 1 92.56 515 ASN A CA 1
ATOM 3992 C C . ASN A 1 515 ? 16.016 3.467 6.832 1 92.56 515 ASN A C 1
ATOM 3994 O O . ASN A 1 515 ? 16.266 3.006 7.945 1 92.56 515 ASN A O 1
ATOM 3998 N N . LEU A 1 516 ? 16.734 4.352 6.242 1 94.88 516 LEU A N 1
ATOM 3999 C CA . LEU A 1 516 ? 17.953 4.867 6.855 1 94.88 516 LEU A CA 1
ATOM 4000 C C . LEU A 1 516 ? 17.656 5.574 8.172 1 94.88 516 LEU A C 1
ATOM 4002 O O . LEU A 1 516 ? 18.266 5.289 9.195 1 94.88 516 LEU A O 1
ATOM 4006 N N . LEU A 1 517 ? 16.688 6.406 8.141 1 97.62 517 LEU A N 1
ATOM 4007 C CA . LEU A 1 517 ? 16.375 7.234 9.305 1 97.62 517 LEU A CA 1
ATOM 4008 C C . LEU A 1 517 ? 15.695 6.414 10.391 1 97.62 517 LEU A C 1
ATOM 4010 O O . LEU A 1 517 ? 15.852 6.699 11.578 1 97.62 517 LEU A O 1
ATOM 4014 N N . PHE A 1 518 ? 14.898 5.453 10 1 95.81 518 PHE A N 1
ATOM 4015 C CA . PHE A 1 518 ? 14.289 4.547 10.969 1 95.81 518 PHE A CA 1
ATOM 4016 C C . PHE A 1 518 ? 15.352 3.703 11.656 1 95.81 518 PHE A C 1
ATOM 4018 O O . PHE A 1 518 ? 15.352 3.582 12.883 1 95.81 518 PHE A O 1
ATOM 4025 N N . ASP A 1 519 ? 16.281 3.15 10.914 1 93.62 519 ASP A N 1
ATOM 4026 C CA . ASP A 1 519 ? 17.266 2.209 11.43 1 93.62 519 ASP A CA 1
ATOM 4027 C C . ASP A 1 519 ? 18.25 2.904 12.367 1 93.62 519 ASP A C 1
ATOM 4029 O O . ASP A 1 519 ? 18.578 2.385 13.438 1 93.62 519 ASP A O 1
ATOM 4033 N N . LYS A 1 520 ? 18.672 4.094 12.008 1 95.25 520 LYS A N 1
ATOM 4034 C CA . LYS A 1 520 ? 19.766 4.727 12.742 1 95.25 520 LYS A CA 1
ATOM 4035 C C . LYS A 1 520 ? 19.234 5.656 13.82 1 95.25 520 LYS A C 1
ATOM 4037 O O . LYS A 1 520 ? 19.859 5.809 14.875 1 95.25 520 LYS A O 1
ATOM 4042 N N . TYR A 1 521 ? 18.047 6.266 13.555 1 96.69 521 TYR A N 1
ATOM 4043 C CA . TYR A 1 521 ? 17.656 7.359 14.438 1 96.69 521 TYR A CA 1
ATOM 4044 C C . TYR A 1 521 ? 16.266 7.125 15.016 1 96.69 521 TYR A C 1
ATOM 4046 O O . TYR A 1 521 ? 15.805 7.883 15.867 1 96.69 521 TYR A O 1
ATOM 4054 N N . ARG A 1 522 ? 15.531 6.098 14.531 1 96.38 522 ARG A N 1
ATOM 4055 C CA . ARG A 1 522 ? 14.141 5.867 14.898 1 96.38 522 ARG A CA 1
ATOM 4056 C C . ARG A 1 522 ? 13.297 7.117 14.672 1 96.38 522 ARG A C 1
ATOM 4058 O O . ARG A 1 522 ? 12.547 7.539 15.547 1 96.38 522 ARG A O 1
ATOM 4065 N N . ALA A 1 523 ? 13.547 7.73 13.531 1 98.12 523 ALA A N 1
ATOM 4066 C CA . ALA A 1 523 ? 12.82 8.945 13.18 1 98.12 523 ALA A CA 1
ATOM 4067 C C . ALA A 1 523 ? 11.352 8.648 12.898 1 98.12 523 ALA A C 1
ATOM 4069 O O . ALA A 1 523 ? 11.016 7.594 12.352 1 98.12 523 ALA A O 1
ATOM 4070 N N . ARG A 1 524 ? 10.492 9.508 13.305 1 98.5 524 ARG A N 1
ATOM 4071 C CA . ARG A 1 524 ? 9.055 9.359 13.109 1 98.5 524 ARG A CA 1
ATOM 4072 C C . ARG A 1 524 ? 8.586 10.125 11.875 1 98.5 524 ARG A C 1
ATOM 4074 O O . ARG A 1 524 ? 8.719 11.352 11.812 1 98.5 524 ARG A O 1
ATOM 4081 N N . PRO A 1 525 ? 8.07 9.422 10.898 1 97.94 525 PRO A N 1
ATOM 4082 C CA . PRO A 1 525 ? 7.562 10.117 9.711 1 97.94 525 PRO A CA 1
ATOM 4083 C C . PRO A 1 525 ? 6.312 10.945 10 1 97.94 525 PRO A C 1
ATOM 4085 O O . PRO A 1 525 ? 5.512 10.578 10.867 1 97.94 525 PRO A O 1
ATOM 4088 N N . HIS A 1 526 ? 6.188 12.094 9.336 1 97.94 526 HIS A N 1
ATOM 4089 C CA . HIS A 1 526 ? 4.945 12.852 9.391 1 97.94 526 HIS A CA 1
ATOM 4090 C C . HIS A 1 526 ? 3.781 12.047 8.828 1 97.94 526 HIS A C 1
ATOM 4092 O O . HIS A 1 526 ? 3.869 11.5 7.727 1 97.94 526 HIS A O 1
ATOM 4098 N N . TRP A 1 527 ? 2.664 12.055 9.438 1 97.19 527 TRP A N 1
ATOM 4099 C CA . TRP A 1 527 ? 1.552 11.148 9.156 1 97.19 527 TRP A CA 1
ATOM 4100 C C . TRP A 1 527 ? 0.927 11.469 7.801 1 97.19 527 TRP A C 1
ATOM 4102 O O . TRP A 1 527 ? 0.415 10.578 7.121 1 97.19 527 TRP A O 1
ATOM 4112 N N . ALA A 1 528 ? 0.906 12.727 7.418 1 95.38 528 ALA A N 1
ATOM 4113 C CA . ALA A 1 528 ? 0.176 13.133 6.223 1 95.38 528 ALA A CA 1
ATOM 4114 C C . ALA A 1 528 ? 1.075 13.078 4.988 1 95.38 528 ALA A C 1
ATOM 4116 O O . ALA A 1 528 ? 0.587 13.102 3.855 1 95.38 528 ALA A O 1
ATOM 4117 N N . LYS A 1 529 ? 2.352 13.078 5.184 1 96 529 LYS A N 1
ATOM 4118 C CA . LYS A 1 529 ? 3.281 13.078 4.059 1 96 529 LYS A CA 1
ATOM 4119 C C . LYS A 1 529 ? 3.621 11.656 3.621 1 96 529 LYS A C 1
ATOM 4121 O O . LYS A 1 529 ? 3.086 10.695 4.164 1 96 529 LYS A O 1
ATOM 4126 N N . ASN A 1 530 ? 4.395 11.586 2.514 1 94.69 530 ASN A N 1
ATOM 4127 C CA . ASN A 1 530 ? 4.75 10.266 1.999 1 94.69 530 ASN A CA 1
ATOM 4128 C C . ASN A 1 530 ? 5.531 9.461 3.027 1 94.69 530 ASN A C 1
ATOM 4130 O O . ASN A 1 530 ? 6.535 9.93 3.566 1 94.69 530 ASN A O 1
ATOM 4134 N N . ASN A 1 531 ? 5.008 8.328 3.412 1 94.94 531 ASN A N 1
ATOM 4135 C CA . ASN A 1 531 ? 5.703 7.453 4.348 1 94.94 531 ASN A CA 1
ATOM 4136 C C . ASN A 1 531 ? 5.383 5.984 4.086 1 94.94 531 ASN A C 1
ATOM 4138 O O . ASN A 1 531 ? 4.527 5.668 3.252 1 94.94 531 ASN A O 1
ATOM 4142 N N . PHE A 1 532 ? 6.07 5.121 4.684 1 92.25 532 PHE A N 1
ATOM 4143 C CA . PHE A 1 532 ? 5.977 3.684 4.461 1 92.25 532 PHE A CA 1
ATOM 4144 C C . PHE A 1 532 ? 5.883 2.934 5.781 1 92.25 532 PHE A C 1
ATOM 4146 O O . PHE A 1 532 ? 6.516 1.892 5.957 1 92.25 532 PHE A O 1
ATOM 4153 N N . LEU A 1 533 ? 5.102 3.535 6.645 1 92.75 533 LEU A N 1
ATOM 4154 C CA . LEU A 1 533 ? 4.875 2.943 7.957 1 92.75 533 LEU A CA 1
ATOM 4155 C C . LEU A 1 533 ? 4.074 1.65 7.84 1 92.75 533 LEU A C 1
ATOM 4157 O O . LEU A 1 533 ? 3.273 1.493 6.914 1 92.75 533 LEU A O 1
ATOM 4161 N N . ASN A 1 534 ? 4.355 0.747 8.664 1 91.69 534 ASN A N 1
ATOM 4162 C CA . ASN A 1 534 ? 3.607 -0.496 8.82 1 91.69 534 ASN A CA 1
ATOM 4163 C C . ASN A 1 534 ? 3.367 -0.825 10.289 1 91.69 534 ASN A C 1
ATOM 4165 O O . ASN A 1 534 ? 3.705 -0.034 11.172 1 91.69 534 ASN A O 1
ATOM 4169 N N . CYS A 1 535 ? 2.793 -1.948 10.5 1 93.06 535 CYS A N 1
ATOM 4170 C CA . CYS A 1 535 ? 2.418 -2.346 11.852 1 93.06 535 CYS A CA 1
ATOM 4171 C C . CYS A 1 535 ? 3.635 -2.373 12.773 1 93.06 535 CYS A C 1
ATOM 4173 O O . CYS A 1 535 ? 3.592 -1.841 13.883 1 93.06 535 CYS A O 1
ATOM 4175 N N . TYR A 1 536 ? 4.703 -2.904 12.297 1 90.75 536 TYR A N 1
ATOM 4176 C CA . TYR A 1 536 ? 5.906 -3.072 13.109 1 90.75 536 TYR A CA 1
ATOM 4177 C C . TYR A 1 536 ? 6.539 -1.725 13.43 1 90.75 536 TYR A C 1
ATOM 4179 O O . TYR A 1 536 ? 6.855 -1.44 14.586 1 90.75 536 TYR A O 1
ATOM 4187 N N . ARG A 1 537 ? 6.691 -0.905 12.43 1 93.56 537 ARG A N 1
ATOM 4188 C CA . ARG A 1 537 ? 7.359 0.38 12.617 1 93.56 537 ARG A CA 1
ATOM 4189 C C . ARG A 1 537 ? 6.559 1.284 13.547 1 93.56 537 ARG A C 1
ATOM 4191 O O . ARG A 1 537 ? 7.129 1.972 14.398 1 93.56 537 ARG A O 1
ATOM 4198 N N . VAL A 1 538 ? 5.234 1.275 13.398 1 96.44 538 VAL A N 1
ATOM 4199 C CA . VAL A 1 538 ? 4.395 2.107 14.258 1 96.44 538 VAL A CA 1
ATOM 4200 C C . VAL A 1 538 ? 4.535 1.66 15.711 1 96.44 538 VAL A C 1
ATOM 4202 O O . VAL A 1 538 ? 4.676 2.49 16.609 1 96.44 538 VAL A O 1
ATOM 4205 N N . SER A 1 539 ? 4.52 0.352 15.906 1 94.38 539 SER A N 1
ATOM 4206 C CA . SER A 1 539 ? 4.641 -0.18 17.25 1 94.38 539 SER A CA 1
ATOM 4207 C C . SER A 1 539 ? 6 0.16 17.859 1 94.38 539 SER A C 1
ATOM 4209 O O . SER A 1 539 ? 6.105 0.394 19.062 1 94.38 539 SER A O 1
ATOM 4211 N N . GLU A 1 540 ? 7.031 0.229 17.047 1 94.31 540 GLU A N 1
ATOM 4212 C CA . GLU A 1 540 ? 8.383 0.529 17.516 1 94.31 540 GLU A CA 1
ATOM 4213 C C . GLU A 1 540 ? 8.547 2.018 17.812 1 94.31 540 GLU A C 1
ATOM 4215 O O . GLU A 1 540 ? 9.266 2.395 18.734 1 94.31 540 GLU A O 1
ATOM 4220 N N . LEU A 1 541 ? 7.852 2.814 17.125 1 97.44 541 LEU A N 1
ATOM 4221 C CA . LEU A 1 541 ? 8.117 4.25 17.156 1 97.44 541 LEU A CA 1
ATOM 4222 C C . LEU A 1 541 ? 7.281 4.93 18.234 1 97.44 541 LEU A C 1
ATOM 4224 O O . LEU A 1 541 ? 7.641 6.008 18.719 1 97.44 541 LEU A O 1
ATOM 4228 N N . TYR A 1 542 ? 6.164 4.309 18.609 1 97.94 542 TYR A N 1
ATOM 4229 C CA . TYR A 1 542 ? 5.262 4.996 19.516 1 97.94 542 TYR A CA 1
ATOM 4230 C C . TYR A 1 542 ? 4.996 4.152 20.766 1 97.94 542 TYR A C 1
ATOM 4232 O O . TYR A 1 542 ? 4.082 3.328 20.781 1 97.94 542 TYR A O 1
ATOM 4240 N N . PRO A 1 543 ? 5.664 4.453 21.828 1 96.44 543 PRO A N 1
ATOM 4241 C CA . PRO A 1 543 ? 5.578 3.656 23.062 1 96.44 543 PRO A CA 1
ATOM 4242 C C . PRO A 1 543 ? 4.191 3.697 23.703 1 96.44 543 PRO A C 1
ATOM 4244 O O . PRO A 1 543 ? 3.816 2.781 24.438 1 96.44 543 PRO A O 1
ATOM 4247 N N . GLN A 1 544 ? 3.422 4.73 23.438 1 97.06 544 GLN A N 1
ATOM 4248 C CA . GLN A 1 544 ? 2.109 4.844 24.062 1 97.06 544 GLN A CA 1
ATOM 4249 C C . GLN A 1 544 ? 0.998 4.508 23.078 1 97.06 544 GLN A C 1
ATOM 4251 O O . GLN A 1 544 ? -0.116 5.023 23.188 1 97.06 544 GLN A O 1
ATOM 4256 N N . LEU A 1 545 ? 1.313 3.691 22.109 1 97.62 545 LEU A N 1
ATOM 4257 C CA . LEU A 1 545 ? 0.365 3.262 21.094 1 97.62 545 LEU A CA 1
ATOM 4258 C C . LEU A 1 545 ? -0.838 2.568 21.719 1 97.62 545 LEU A C 1
ATOM 4260 O O . LEU A 1 545 ? -1.972 2.752 21.266 1 97.62 545 LEU A O 1
ATOM 4264 N N . ASN A 1 546 ? -0.683 1.798 22.766 1 96.56 546 ASN A N 1
ATOM 4265 C CA . ASN A 1 546 ? -1.771 1.062 23.406 1 96.56 546 ASN A CA 1
ATOM 4266 C C . ASN A 1 546 ? -2.77 2.004 24.078 1 96.56 546 ASN A C 1
ATOM 4268 O O . ASN A 1 546 ? -3.971 1.725 24.094 1 96.56 546 ASN A O 1
ATOM 4272 N N . GLU A 1 547 ? -2.26 3.07 24.688 1 97.5 547 GLU A N 1
ATOM 4273 C CA . GLU A 1 547 ? -3.156 4.059 25.266 1 97.5 547 GLU A CA 1
ATOM 4274 C C . GLU A 1 547 ? -4.023 4.723 24.203 1 97.5 547 GLU A C 1
ATOM 4276 O O . GLU A 1 547 ? -5.219 4.945 24.422 1 97.5 547 GLU A O 1
ATOM 4281 N N . TRP A 1 548 ? -3.381 5.012 23.125 1 98.31 548 TRP A N 1
ATOM 4282 C CA . TRP A 1 548 ? -4.117 5.551 21.984 1 98.31 548 TRP A CA 1
ATOM 4283 C C . TRP A 1 548 ? -5.172 4.559 21.5 1 98.31 548 TRP A C 1
ATOM 4285 O O . TRP A 1 548 ? -6.312 4.945 21.219 1 98.31 548 TRP A O 1
ATOM 4295 N N . ALA A 1 549 ? -4.824 3.303 21.453 1 98 549 ALA A N 1
ATOM 4296 C CA . ALA A 1 549 ? -5.664 2.242 20.906 1 98 549 ALA A CA 1
ATOM 4297 C C . ALA A 1 549 ? -6.926 2.053 21.75 1 98 549 ALA A C 1
ATOM 4299 O O . ALA A 1 549 ? -7.992 1.733 21.203 1 98 549 ALA A O 1
ATOM 4300 N N . LYS A 1 550 ? -6.832 2.244 23.031 1 97.62 550 LYS A N 1
ATOM 4301 C CA . LYS A 1 550 ? -8.008 2.121 23.891 1 97.62 550 LYS A CA 1
ATOM 4302 C C . LYS A 1 550 ? -9.117 3.068 23.453 1 97.62 550 LYS A C 1
ATOM 4304 O O . LYS A 1 550 ? -10.281 2.668 23.359 1 97.62 550 LYS A O 1
ATOM 4309 N N . VAL A 1 551 ? -8.75 4.246 23.203 1 98.5 551 VAL A N 1
ATOM 4310 C CA . VAL A 1 551 ? -9.727 5.242 22.781 1 98.5 551 VAL A CA 1
ATOM 4311 C C . VAL A 1 551 ? -10.195 4.938 21.359 1 98.5 551 VAL A C 1
ATOM 4313 O O . VAL A 1 551 ? -11.383 5.055 21.047 1 98.5 551 VAL A O 1
ATOM 4316 N N . PHE A 1 552 ? -9.266 4.5 20.516 1 98.25 552 PHE A N 1
ATOM 4317 C CA . PHE A 1 552 ? -9.547 4.137 19.141 1 98.25 552 PHE A CA 1
ATOM 4318 C C . PHE A 1 552 ? -10.609 3.047 19.062 1 98.25 552 PHE A C 1
ATOM 4320 O O . PHE A 1 552 ? -11.586 3.17 18.328 1 98.25 552 PHE A O 1
ATOM 4327 N N . VAL A 1 553 ? -10.445 2.061 19.828 1 97.62 553 VAL A N 1
ATOM 4328 C CA . VAL A 1 553 ? -11.375 0.936 19.828 1 97.62 553 VAL A CA 1
ATOM 4329 C C . VAL A 1 553 ? -12.734 1.384 20.359 1 97.62 553 VAL A C 1
ATOM 4331 O O . VAL A 1 553 ? -13.781 1.003 19.812 1 97.62 553 VAL A O 1
ATOM 4334 N N . LEU A 1 554 ? -12.742 2.184 21.391 1 98.06 554 LEU A N 1
ATOM 4335 C CA . LEU A 1 554 ? -13.977 2.65 22 1 98.06 554 LEU A CA 1
ATOM 4336 C C . LEU A 1 554 ? -14.758 3.539 21.031 1 98.06 554 LEU A C 1
ATOM 4338 O O . LEU A 1 554 ? -15.977 3.383 20.875 1 98.06 554 LEU A O 1
ATOM 4342 N N . PHE A 1 555 ? -14.086 4.488 20.375 1 98.62 555 PHE A N 1
ATOM 4343 C CA . PHE A 1 555 ? -14.734 5.484 19.531 1 98.62 555 PHE A CA 1
ATOM 4344 C C . PHE A 1 555 ? -15.031 4.906 18.156 1 98.62 555 PHE A C 1
ATOM 4346 O O . PHE A 1 555 ? -15.82 5.477 17.391 1 98.62 555 PHE A O 1
ATOM 4353 N N . ASN A 1 556 ? -14.406 3.816 17.781 1 98.12 556 ASN A N 1
ATOM 4354 C CA . ASN A 1 556 ? -14.523 3.211 16.469 1 98.12 556 ASN A CA 1
ATOM 4355 C C . ASN A 1 556 ? -15.156 1.822 16.531 1 98.12 556 ASN A C 1
ATOM 4357 O O . ASN A 1 556 ? -14.766 0.92 15.789 1 98.12 556 ASN A O 1
ATOM 4361 N N . LYS A 1 557 ? -16.078 1.726 17.453 1 95.06 557 LYS A N 1
ATOM 4362 C CA . LYS A 1 557 ? -16.797 0.457 17.547 1 95.06 557 LYS A CA 1
ATOM 4363 C C . LYS A 1 557 ? -17.391 0.067 16.188 1 95.06 557 LYS A C 1
ATOM 4365 O O . LYS A 1 557 ? -17.906 0.919 15.469 1 95.06 557 LYS A O 1
ATOM 4370 N N . GLY A 1 558 ? -17.297 -1.255 15.906 1 93.69 558 GLY A N 1
ATOM 4371 C CA . GLY A 1 558 ? -17.812 -1.717 14.625 1 93.69 558 GLY A CA 1
ATOM 4372 C C . GLY A 1 558 ? -16.891 -1.394 13.461 1 93.69 558 GLY A C 1
ATOM 4373 O O . GLY A 1 558 ? -17.234 -1.658 12.305 1 93.69 558 GLY A O 1
ATOM 4374 N N . ARG A 1 559 ? -15.773 -0.734 13.672 1 94.44 559 ARG A N 1
ATOM 4375 C CA . ARG A 1 559 ? -14.734 -0.442 12.695 1 94.44 559 ARG A CA 1
ATOM 4376 C C . ARG A 1 559 ? -15.234 0.52 11.625 1 94.44 559 ARG A C 1
ATOM 4378 O O . ARG A 1 559 ? -14.883 0.392 10.453 1 94.44 559 ARG A O 1
ATOM 4385 N N . VAL A 1 560 ? -16.031 1.412 12.055 1 96.75 560 VAL A N 1
ATOM 4386 C CA . VAL A 1 560 ? -16.672 2.342 11.141 1 96.75 560 VAL A CA 1
ATOM 4387 C C . VAL A 1 560 ? -15.625 3.188 10.43 1 96.75 560 VAL A C 1
ATOM 4389 O O . VAL A 1 560 ? -15.781 3.516 9.25 1 96.75 560 VAL A O 1
ATOM 4392 N N . PHE A 1 561 ? -14.547 3.463 11.117 1 97.31 561 PHE A N 1
ATOM 4393 C CA . PHE A 1 561 ? -13.609 4.438 10.57 1 97.31 561 PHE A CA 1
ATOM 4394 C C . PHE A 1 561 ? -12.328 3.758 10.102 1 97.31 561 PHE A C 1
ATOM 4396 O O . PHE A 1 561 ? -11.32 4.422 9.859 1 97.31 561 PHE A O 1
ATOM 4403 N N . ASP A 1 562 ? -12.305 2.436 10.016 1 94.19 562 ASP A N 1
ATOM 4404 C CA . ASP A 1 562 ? -11.156 1.706 9.492 1 94.19 562 ASP A CA 1
ATOM 4405 C C . ASP A 1 562 ? -11.031 1.898 7.98 1 94.19 562 ASP A C 1
ATOM 4407 O O . ASP A 1 562 ? -12.031 2.107 7.289 1 94.19 562 ASP A O 1
ATOM 4411 N N . ASN A 1 563 ? -9.875 1.964 7.562 1 93.56 563 ASN A N 1
ATOM 4412 C CA . ASN A 1 563 ? -9.586 2.045 6.133 1 93.56 563 ASN A CA 1
ATOM 4413 C C . ASN A 1 563 ? -8.234 1.422 5.793 1 93.56 563 ASN A C 1
ATOM 4415 O O . ASN A 1 563 ? -7.684 0.659 6.59 1 93.56 563 ASN A O 1
ATOM 4419 N N . GLN A 1 564 ? -7.762 1.613 4.562 1 89.69 564 GLN A N 1
ATOM 4420 C CA . GLN A 1 564 ? -6.5 1.029 4.121 1 89.69 564 GLN A CA 1
ATOM 4421 C C . GLN A 1 564 ? -5.34 1.504 4.988 1 89.69 564 GLN A C 1
ATOM 4423 O O . GLN A 1 564 ? -4.438 0.727 5.309 1 89.69 564 GLN A O 1
ATOM 4428 N N . PHE A 1 565 ? -5.348 2.76 5.363 1 93.19 565 PHE A N 1
ATOM 4429 C CA . PHE A 1 565 ? -4.301 3.33 6.199 1 93.19 565 PHE A CA 1
ATOM 4430 C C . PHE A 1 565 ? -4.238 2.627 7.547 1 93.19 565 PHE A C 1
ATOM 4432 O O . PHE A 1 565 ? -3.16 2.248 8.008 1 93.19 565 PHE A O 1
ATOM 4439 N N . THR A 1 566 ? -5.391 2.48 8.211 1 94.38 566 THR A N 1
ATOM 4440 C CA . THR A 1 566 ? -5.41 1.827 9.516 1 94.38 566 THR A CA 1
ATOM 4441 C C . THR A 1 566 ? -4.953 0.377 9.398 1 94.38 566 THR A C 1
ATOM 4443 O O . THR A 1 566 ? -4.305 -0.149 10.312 1 94.38 566 THR A O 1
ATOM 4446 N N . ASN A 1 567 ? -5.289 -0.232 8.281 1 90.69 567 ASN A N 1
ATOM 4447 C CA . ASN A 1 567 ? -4.84 -1.6 8.039 1 90.69 567 ASN A CA 1
ATOM 4448 C C . ASN A 1 567 ? -3.322 -1.68 7.93 1 90.69 567 ASN A C 1
ATOM 4450 O O . ASN A 1 567 ? -2.691 -2.518 8.578 1 90.69 567 ASN A O 1
ATOM 4454 N N . TYR A 1 568 ? -2.742 -0.825 7.203 1 89.31 568 TYR A N 1
ATOM 4455 C CA . TYR A 1 568 ? -1.301 -0.836 6.973 1 89.31 568 TYR A CA 1
ATOM 4456 C C . TYR A 1 568 ? -0.542 -0.55 8.266 1 89.31 568 TYR A C 1
ATOM 4458 O O . TYR A 1 568 ? 0.522 -1.125 8.508 1 89.31 568 TYR A O 1
ATOM 4466 N N . CYS A 1 569 ? -1.12 0.377 9.047 1 93.75 569 CYS A N 1
ATOM 4467 C CA . CYS A 1 569 ? -0.465 0.751 10.297 1 93.75 569 CYS A CA 1
ATOM 4468 C C . CYS A 1 569 ? -0.723 -0.288 11.383 1 93.75 569 CYS A C 1
ATOM 4470 O O . CYS A 1 569 ? -0.116 -0.237 12.453 1 93.75 569 CYS A O 1
ATOM 4472 N N . GLY A 1 570 ? -1.643 -1.229 11.141 1 91.69 570 GLY A N 1
ATOM 4473 C CA . GLY A 1 570 ? -1.918 -2.305 12.086 1 91.69 570 GLY A CA 1
ATOM 4474 C C . GLY A 1 570 ? -2.889 -1.904 13.18 1 91.69 570 GLY A C 1
ATOM 4475 O O . GLY A 1 570 ? -2.932 -2.535 14.234 1 91.69 570 GLY A O 1
ATOM 4476 N N . PHE A 1 571 ? -3.633 -0.837 12.969 1 95.19 571 PHE A N 1
ATOM 4477 C CA . PHE A 1 571 ? -4.562 -0.406 14.008 1 95.19 571 PHE A CA 1
ATOM 4478 C C . PHE A 1 571 ? -5.727 -1.382 14.125 1 95.19 571 PHE A C 1
ATOM 4480 O O . PHE A 1 571 ? -6.293 -1.548 15.211 1 95.19 571 PHE A O 1
ATOM 4487 N N . ASP A 1 572 ? -6.051 -2.051 13.039 1 90.25 572 ASP A N 1
ATOM 4488 C CA . ASP A 1 572 ? -7.191 -2.961 13.016 1 90.25 572 ASP A CA 1
ATOM 4489 C C . ASP A 1 572 ? -7.008 -4.102 14.008 1 90.25 572 ASP A C 1
ATOM 4491 O O . ASP A 1 572 ? -7.988 -4.695 14.469 1 90.25 572 ASP A O 1
ATOM 4495 N N . GLN A 1 573 ? -5.801 -4.418 14.289 1 90.44 573 GLN A N 1
ATOM 4496 C CA . GLN A 1 573 ? -5.523 -5.527 15.195 1 90.44 573 GLN A CA 1
ATOM 4497 C C . GLN A 1 573 ? -6.074 -5.25 16.594 1 90.44 573 GLN A C 1
ATOM 4499 O O . GLN A 1 573 ? -6.375 -6.18 17.344 1 90.44 573 GLN A O 1
ATOM 4504 N N . PHE A 1 574 ? -6.246 -4.027 16.906 1 94 574 PHE A N 1
ATOM 4505 C CA . PHE A 1 574 ? -6.664 -3.656 18.25 1 94 574 PHE A CA 1
ATOM 4506 C C . PHE A 1 574 ? -8.133 -3.994 18.469 1 94 574 PHE A C 1
ATOM 4508 O O . PHE A 1 574 ? -8.594 -4.07 19.625 1 94 574 PHE A O 1
ATOM 4515 N N . HIS A 1 575 ? -8.844 -4.137 17.359 1 91.31 575 HIS A N 1
ATOM 4516 C CA . HIS A 1 575 ? -10.234 -4.566 17.469 1 91.31 575 HIS A CA 1
ATOM 4517 C C . HIS A 1 575 ? -10.328 -6 17.984 1 91.31 575 HIS A C 1
ATOM 4519 O O . HIS A 1 575 ? -11.359 -6.41 18.516 1 91.31 575 HIS A O 1
ATOM 4525 N N . TYR A 1 576 ? -9.242 -6.781 17.766 1 83.5 576 TYR A N 1
ATOM 4526 C CA . TYR A 1 576 ? -9.258 -8.195 18.125 1 83.5 576 TYR A CA 1
ATOM 4527 C C . TYR A 1 576 ? -8.711 -8.414 19.531 1 83.5 576 TYR A C 1
ATOM 4529 O O . TYR A 1 576 ? -8.945 -9.469 20.141 1 83.5 576 TYR A O 1
ATOM 4537 N N . GLN A 1 577 ? -7.809 -7.691 20.094 1 73.94 577 GLN A N 1
ATOM 4538 C CA . GLN A 1 577 ? -7.129 -7.879 21.375 1 73.94 577 GLN A CA 1
ATOM 4539 C C . GLN A 1 577 ? -8.039 -7.492 22.531 1 73.94 577 GLN A C 1
ATOM 4541 O O . GLN A 1 577 ? -7.832 -7.941 23.672 1 73.94 577 GLN A O 1
ATOM 4546 N N . GLN A 1 578 ? -8.891 -6.547 22.469 1 57.81 578 GLN A N 1
ATOM 4547 C CA . GLN A 1 578 ? -9.648 -6.137 23.641 1 57.81 578 GLN A CA 1
ATOM 4548 C C . GLN A 1 578 ? -10.82 -7.086 23.891 1 57.81 578 GLN A C 1
ATOM 4550 O O . GLN A 1 578 ? -11.523 -7.48 22.969 1 57.81 578 GLN A O 1
ATOM 4555 N N . PRO A 1 579 ? -10.781 -7.855 25.016 1 46.59 579 PRO A N 1
ATOM 4556 C CA . PRO A 1 579 ? -11.844 -8.75 25.469 1 46.59 579 PRO A CA 1
ATOM 4557 C C . PRO A 1 579 ? -13.234 -8.148 25.281 1 46.59 579 PRO A C 1
ATOM 4559 O O . PRO A 1 579 ? -13.664 -7.316 26.094 1 46.59 579 PRO A O 1
ATOM 4562 N N . SER A 1 580 ? -13.555 -7.422 24.328 1 40.06 580 SER A N 1
ATOM 4563 C CA . SER A 1 580 ? -14.914 -6.914 24.516 1 40.06 580 SER A CA 1
ATOM 4564 C C . SER A 1 580 ? -15.898 -8.047 24.797 1 40.06 580 SER A C 1
ATOM 4566 O O . SER A 1 580 ? -15.695 -9.172 24.344 1 40.06 580 SER A O 1
ATOM 4568 N N . GLY A 1 581 ? -16.641 -8.008 25.844 1 34.22 581 GLY A N 1
ATOM 4569 C CA . GLY A 1 581 ? -17.875 -8.742 26.047 1 34.22 581 GLY A CA 1
ATOM 4570 C C . GLY A 1 581 ? -18.609 -9.055 24.766 1 34.22 581 GLY A C 1
ATOM 4571 O O . GLY A 1 581 ? -19.484 -9.922 24.734 1 34.22 581 GLY A O 1
ATOM 4572 N N . THR A 1 582 ? -19.016 -8.023 23.922 1 33.53 582 THR A N 1
ATOM 4573 C CA . THR A 1 582 ? -20 -8.219 22.859 1 33.53 582 THR A CA 1
ATOM 4574 C C . THR A 1 582 ? -19.328 -8.812 21.609 1 33.53 582 THR A C 1
ATOM 4576 O O . THR A 1 582 ? -18.734 -8.094 20.812 1 33.53 582 THR A O 1
ATOM 4579 N N . SER A 1 583 ? -18.688 -9.805 21.656 1 34.31 583 SER A N 1
ATOM 4580 C CA . SER A 1 583 ? -18.312 -10.68 20.547 1 34.31 583 SER A CA 1
ATOM 4581 C C . SER A 1 583 ? -19.406 -10.719 19.469 1 34.31 583 SER A C 1
ATOM 4583 O O . SER A 1 583 ? -19.328 -11.508 18.531 1 34.31 583 SER A O 1
ATOM 4585 N N . ASP A 1 584 ? -20.578 -10.133 19.656 1 32.97 584 ASP A N 1
ATOM 4586 C CA . ASP A 1 584 ? -21.766 -10.352 18.844 1 32.97 584 ASP A CA 1
ATOM 4587 C C . ASP A 1 584 ? -21.578 -9.789 17.438 1 32.97 584 ASP A C 1
ATOM 4589 O O . ASP A 1 584 ? -22.391 -10.047 16.547 1 32.97 584 ASP A O 1
ATOM 4593 N N . TYR A 1 585 ? -20.75 -8.781 17.312 1 32.53 585 TYR A N 1
ATOM 4594 C CA . TYR A 1 585 ? -20.875 -8.109 16.031 1 32.53 585 TYR A CA 1
ATOM 4595 C C . TYR A 1 585 ? -20.297 -8.961 14.906 1 32.53 585 TYR A C 1
ATOM 4597 O O . TYR A 1 585 ? -20.344 -8.578 13.734 1 32.53 585 TYR A O 1
ATOM 4605 N N . ILE A 1 586 ? -19.281 -9.672 15.172 1 32.94 586 ILE A N 1
ATOM 4606 C CA . ILE A 1 586 ? -18.688 -10.32 14.008 1 32.94 586 ILE A CA 1
ATOM 4607 C C . ILE A 1 586 ? -19.703 -11.273 13.367 1 32.94 586 ILE A C 1
ATOM 4609 O O . ILE A 1 586 ? -19.422 -11.867 12.328 1 32.94 586 ILE A O 1
ATOM 4613 N N . ARG A 1 587 ? -20.688 -11.758 14.133 1 30.64 587 ARG A N 1
ATOM 4614 C CA . ARG A 1 587 ? -21.531 -12.836 13.617 1 30.64 587 ARG A CA 1
ATOM 4615 C C . ARG A 1 587 ? -22.531 -12.312 12.594 1 30.64 587 ARG A C 1
ATOM 4617 O O . ARG A 1 587 ? -23.031 -13.07 11.766 1 30.64 587 ARG A O 1
ATOM 4624 N N . GLY A 1 588 ? -23.375 -11.18 12.938 1 27.28 588 GLY A N 1
ATOM 4625 C CA . GLY A 1 588 ? -24.625 -10.977 12.203 1 27.28 588 GLY A CA 1
ATOM 4626 C C . GLY A 1 588 ? -24.422 -10.273 10.883 1 27.28 588 GLY A C 1
ATOM 4627 O O . GLY A 1 588 ? -23.906 -9.156 10.836 1 27.28 588 GLY A O 1
ATOM 4628 N N . CYS A 1 589 ? -23.984 -10.859 9.984 1 29.75 589 CYS A N 1
ATOM 4629 C CA . CYS A 1 589 ? -24.266 -10.297 8.664 1 29.75 589 CYS A CA 1
ATOM 4630 C C . CYS A 1 589 ? -25.656 -9.672 8.617 1 29.75 589 CYS A C 1
ATOM 4632 O O . CYS A 1 589 ? -26.609 -10.258 9.117 1 29.75 589 CYS A O 1
ATOM 4634 N N . PRO A 1 590 ? -25.844 -8.391 8.617 1 30.39 590 PRO A N 1
ATOM 4635 C CA . PRO A 1 590 ? -27.234 -7.918 8.648 1 30.39 590 PRO A CA 1
ATOM 4636 C C . PRO A 1 590 ? -28.172 -8.805 7.828 1 30.39 590 PRO A C 1
ATOM 4638 O O . PRO A 1 590 ? -27.844 -9.188 6.707 1 30.39 590 PRO A O 1
ATOM 4641 N N . PRO A 1 591 ? -28.984 -9.695 8.484 1 28.97 591 PRO A N 1
ATOM 4642 C CA . PRO A 1 591 ? -30.172 -10.156 7.766 1 28.97 591 PRO A CA 1
ATOM 4643 C C . PRO A 1 591 ? -31.031 -9.016 7.223 1 28.97 591 PRO A C 1
ATOM 4645 O O . PRO A 1 591 ? -31.516 -8.18 7.992 1 28.97 591 PRO A O 1
ATOM 4648 N N . GLY A 1 592 ? -30.703 -8.234 6.211 1 28.06 592 GLY A N 1
ATOM 4649 C CA . GLY A 1 592 ? -31.75 -7.348 5.734 1 28.06 592 GLY A CA 1
ATOM 4650 C C . GLY A 1 592 ? -33.125 -7.969 5.797 1 28.06 592 GLY A C 1
ATOM 4651 O O . GLY A 1 592 ? -33.344 -9.109 5.383 1 28.06 592 GLY A O 1
ATOM 4652 N N . ASP A 1 593 ? -34 -7.711 6.828 1 25.88 593 ASP A N 1
ATOM 4653 C CA . ASP A 1 593 ? -35.438 -7.934 6.621 1 25.88 593 ASP A CA 1
ATOM 4654 C C . ASP A 1 593 ? -35.844 -7.523 5.211 1 25.88 593 ASP A C 1
ATOM 4656 O O . ASP A 1 593 ? -35.375 -6.52 4.68 1 25.88 593 ASP A O 1
ATOM 4660 N N . ALA A 1 594 ? -36.5 -8.383 4.449 1 26.86 594 ALA A N 1
ATOM 4661 C CA . ALA A 1 594 ? -37.219 -8.172 3.197 1 26.86 594 ALA A CA 1
ATOM 4662 C C . ALA A 1 594 ? -38.062 -6.895 3.252 1 26.86 594 ALA A C 1
ATOM 4664 O O . ALA A 1 594 ? -39.125 -6.863 3.875 1 26.86 594 ALA A O 1
ATOM 4665 N N . VAL A 1 595 ? -37.688 -5.652 3.486 1 24.34 595 VAL A N 1
ATOM 4666 C CA . VAL A 1 595 ? -38.594 -4.527 3.295 1 24.34 595 VAL A CA 1
ATOM 4667 C C . VAL A 1 595 ? -39.312 -4.668 1.956 1 24.34 595 VAL A C 1
ATOM 4669 O O . VAL A 1 595 ? -38.688 -4.941 0.931 1 24.34 595 VAL A O 1
ATOM 4672 N N . THR A 1 596 ? -40.625 -4.762 1.937 1 23.45 596 THR A N 1
ATOM 4673 C CA . THR A 1 596 ? -41.562 -4.633 0.846 1 23.45 596 THR A CA 1
ATOM 4674 C C . THR A 1 596 ? -41.312 -3.365 0.039 1 23.45 596 THR A C 1
ATOM 4676 O O . THR A 1 596 ? -41.188 -2.279 0.606 1 23.45 596 THR A O 1
ATOM 4679 N N . SER A 1 597 ? -40.75 -3.475 -1.091 1 24.47 597 SER A N 1
ATOM 4680 C CA . SER A 1 597 ? -40.531 -2.49 -2.143 1 24.47 597 SER A CA 1
ATOM 4681 C C . SER A 1 597 ? -41.781 -1.64 -2.385 1 24.47 597 SER A C 1
ATOM 4683 O O . SER A 1 597 ? -42.781 -2.139 -2.877 1 24.47 597 SER A O 1
ATOM 4685 N N . GLN A 1 598 ? -42.281 -0.76 -1.463 1 22.7 598 GLN A N 1
ATOM 4686 C CA . GLN A 1 598 ? -43.281 0.088 -2.082 1 22.7 598 GLN A CA 1
ATOM 4687 C C . GLN A 1 598 ? -42.75 0.756 -3.344 1 22.7 598 GLN A C 1
ATOM 4689 O O . GLN A 1 598 ? -41.562 1.128 -3.402 1 22.7 598 GLN A O 1
ATOM 4694 N N . PRO A 1 599 ? -43.5 0.82 -4.52 1 24.69 599 PRO A N 1
ATOM 4695 C CA . PRO A 1 599 ? -43.219 1.363 -5.852 1 24.69 599 PRO A CA 1
ATOM 4696 C C . PRO A 1 599 ? -42.812 2.83 -5.816 1 24.69 599 PRO A C 1
ATOM 4698 O O . PRO A 1 599 ? -43.562 3.686 -5.352 1 24.69 599 PRO A O 1
ATOM 4701 N N . THR A 1 600 ? -41.781 3.23 -5.238 1 22.14 600 THR A N 1
ATOM 4702 C CA . THR A 1 600 ? -41.625 4.68 -5.281 1 22.14 600 THR A CA 1
ATOM 4703 C C . THR A 1 600 ? -41.844 5.203 -6.703 1 22.14 600 THR A C 1
ATOM 4705 O O . THR A 1 600 ? -41.406 4.562 -7.668 1 22.14 600 THR A O 1
ATOM 4708 N N . ALA A 1 601 ? -42.719 6.293 -6.914 1 23.48 601 ALA A N 1
ATOM 4709 C CA . ALA A 1 601 ? -43.156 7.066 -8.07 1 23.48 601 ALA A CA 1
ATOM 4710 C C . ALA A 1 601 ? -41.969 7.504 -8.93 1 23.48 601 ALA A C 1
ATOM 4712 O O . ALA A 1 601 ? -40.875 7.668 -8.422 1 23.48 601 ALA A O 1
ATOM 4713 N N . ALA A 1 602 ? -42.188 7.656 -10.25 1 24.5 602 ALA A N 1
ATOM 4714 C CA . ALA A 1 602 ? -41.469 8.055 -11.477 1 24.5 602 ALA A CA 1
ATOM 4715 C C . ALA A 1 602 ? -40.875 9.438 -11.328 1 24.5 602 ALA A C 1
ATOM 4717 O O . ALA A 1 602 ? -41.531 10.391 -10.922 1 24.5 602 ALA A O 1
ATOM 4718 N N . TYR A 1 603 ? -39.594 9.578 -10.945 1 21.56 603 TYR A N 1
ATOM 4719 C CA . TYR A 1 603 ? -38.969 10.898 -10.922 1 21.56 603 TYR A CA 1
ATOM 4720 C C . TYR A 1 603 ? -39.344 11.695 -12.172 1 21.56 603 TYR A C 1
ATOM 4722 O O . TYR A 1 603 ? -39.344 11.156 -13.281 1 21.56 603 TYR A O 1
ATOM 4730 N N . PRO A 1 604 ? -40.094 12.805 -12.055 1 23.53 604 PRO A N 1
ATOM 4731 C CA . PRO A 1 604 ? -40.562 13.633 -13.172 1 23.53 604 PRO A CA 1
ATOM 4732 C C . PRO A 1 604 ? -39.438 13.961 -14.164 1 23.53 604 PRO A C 1
ATOM 4734 O O . PRO A 1 604 ? -38.25 13.859 -13.812 1 23.53 604 PRO A O 1
ATOM 4737 N N . ASP A 1 605 ? -39.875 14.227 -15.469 1 21.56 605 ASP A N 1
ATOM 4738 C CA . ASP A 1 605 ? -39.281 14.609 -16.75 1 21.56 605 ASP A CA 1
ATOM 4739 C C . ASP A 1 605 ? -38.469 15.891 -16.625 1 21.56 605 ASP A C 1
ATOM 4741 O O . ASP A 1 605 ? -39.031 16.969 -16.359 1 21.56 605 ASP A O 1
ATOM 4745 N N . ILE A 1 606 ? -37.375 15.969 -15.922 1 22.97 606 ILE A N 1
ATOM 4746 C CA . ILE A 1 606 ? -36.719 17.266 -15.945 1 22.97 606 ILE A CA 1
ATOM 4747 C C . ILE A 1 606 ? -36.531 17.719 -17.391 1 22.97 606 ILE A C 1
ATOM 4749 O O . ILE A 1 606 ? -35.938 17 -18.203 1 22.97 606 ILE A O 1
ATOM 4753 N N . HIS A 1 607 ? -37.438 18.609 -17.875 1 20.33 607 HIS A N 1
ATOM 4754 C CA . HIS A 1 607 ? -37.5 19.391 -19.109 1 20.33 607 HIS A CA 1
ATOM 4755 C C . HIS A 1 607 ? -36.156 20.047 -19.438 1 20.33 607 HIS A C 1
ATOM 4757 O O . HIS A 1 607 ? -35.438 20.422 -18.531 1 20.33 607 HIS A O 1
ATOM 4763 N N . PRO A 1 608 ? -35.75 19.859 -20.719 1 22.64 608 PRO A N 1
ATOM 4764 C CA . PRO A 1 608 ? -34.594 20.406 -21.422 1 22.64 608 PRO A CA 1
ATOM 4765 C C . PRO A 1 608 ? -34.5 21.922 -21.312 1 22.64 608 PRO A C 1
ATOM 4767 O O . PRO A 1 608 ? -35.531 22.609 -21.375 1 22.64 608 PRO A O 1
ATOM 4770 N N . PHE A 1 609 ? -33.75 22.547 -20.375 1 20.22 609 PHE A N 1
ATOM 4771 C CA . PHE A 1 609 ? -33.594 24 -20.422 1 20.22 609 PHE A CA 1
ATOM 4772 C C . PHE A 1 609 ? -33.438 24.469 -21.875 1 20.22 609 PHE A C 1
ATOM 4774 O O . PHE A 1 609 ? -32.844 23.781 -22.688 1 20.22 609 PHE A O 1
ATOM 4781 N N . GLY A 1 610 ? -34.406 25.219 -22.375 1 18.38 610 GLY A N 1
ATOM 4782 C CA . GLY A 1 610 ? -34.594 26.062 -23.547 1 18.38 610 GLY A CA 1
ATOM 4783 C C . GLY A 1 610 ? -33.344 26.891 -23.859 1 18.38 610 GLY A C 1
ATOM 4784 O O . GLY A 1 610 ? -32.594 27.266 -22.953 1 18.38 610 GLY A O 1
ATOM 4785 N N . VAL A 1 611 ? -32.812 26.781 -25.141 1 19.92 611 VAL A N 1
ATOM 4786 C CA . VAL A 1 611 ? -31.984 27.656 -25.953 1 19.92 611 VAL A CA 1
ATOM 4787 C C . VAL A 1 611 ? -32.531 29.078 -25.922 1 19.92 611 VAL A C 1
ATOM 4789 O O . VAL A 1 611 ? -33.594 29.359 -26.531 1 19.92 611 VAL A O 1
ATOM 4792 N N . GLY A 1 612 ? -33.094 29.5 -24.703 1 17.28 612 GLY A N 1
ATOM 4793 C CA . GLY A 1 612 ? -33.531 30.875 -24.891 1 17.28 612 GLY A CA 1
ATOM 4794 C C . GLY A 1 612 ? -32.5 31.75 -25.562 1 17.28 612 GLY A C 1
ATOM 4795 O O . GLY A 1 612 ? -31.297 31.531 -25.406 1 17.28 612 GLY A O 1
ATOM 4796 N N . GLU A 1 613 ? -33.031 32.625 -26.484 1 19.31 613 GLU A N 1
ATOM 4797 C CA . GLU A 1 613 ? -32.688 33.969 -26.984 1 19.31 613 GLU A CA 1
ATOM 4798 C C . GLU A 1 613 ? -32.25 34.875 -25.844 1 19.31 613 GLU A C 1
ATOM 4800 O O . GLU A 1 613 ? -32.812 34.844 -24.75 1 19.31 613 GLU A O 1
ATOM 4805 N N . MET B 1 1 ? 9.367 7.711 -32.875 1 21.94 1 MET B N 1
ATOM 4806 C CA . MET B 1 1 ? 9.336 8.82 -31.938 1 21.94 1 MET B CA 1
ATOM 4807 C C . MET B 1 1 ? 8.336 8.555 -30.812 1 21.94 1 MET B C 1
ATOM 4809 O O . MET B 1 1 ? 8.555 8.961 -29.672 1 21.94 1 MET B O 1
ATOM 4813 N N . GLY B 1 2 ? 7.105 8.07 -31.094 1 27.05 2 GLY B N 1
ATOM 4814 C CA . GLY B 1 2 ? 5.898 7.602 -30.438 1 27.05 2 GLY B CA 1
ATOM 4815 C C . GLY B 1 2 ? 6.129 6.371 -29.578 1 27.05 2 GLY B C 1
ATOM 4816 O O . GLY B 1 2 ? 5.207 5.879 -28.938 1 27.05 2 GLY B O 1
ATOM 4817 N N . ASN B 1 3 ? 7.148 5.699 -29.859 1 27.94 3 ASN B N 1
ATOM 4818 C CA . ASN B 1 3 ? 7.145 4.289 -29.484 1 27.94 3 ASN B CA 1
ATOM 4819 C C . ASN B 1 3 ? 7.324 4.098 -27.984 1 27.94 3 ASN B C 1
ATOM 4821 O O . ASN B 1 3 ? 6.949 3.059 -27.438 1 27.94 3 ASN B O 1
ATOM 4825 N N . SER B 1 4 ? 8.617 4.574 -27.547 1 29.55 4 SER B N 1
ATOM 4826 C CA . SER B 1 4 ? 9.062 4.039 -26.266 1 29.55 4 SER B CA 1
ATOM 4827 C C . SER B 1 4 ? 8.461 4.816 -25.094 1 29.55 4 SER B C 1
ATOM 4829 O O . SER B 1 4 ? 8.742 4.52 -23.938 1 29.55 4 SER B O 1
ATOM 4831 N N . CYS B 1 5 ? 8.18 6.105 -25.328 1 31.17 5 CYS B N 1
ATOM 4832 C CA . CYS B 1 5 ? 7.824 6.945 -24.203 1 31.17 5 CYS B CA 1
ATOM 4833 C C . CYS B 1 5 ? 6.496 6.512 -23.594 1 31.17 5 CYS B C 1
ATOM 4835 O O . CYS B 1 5 ? 5.477 6.477 -24.281 1 31.17 5 CYS B O 1
ATOM 4837 N N . SER B 1 6 ? 6.535 5.543 -22.859 1 30.33 6 SER B N 1
ATOM 4838 C CA . SER B 1 6 ? 5.34 5.238 -22.078 1 30.33 6 SER B CA 1
ATOM 4839 C C . SER B 1 6 ? 4.805 6.484 -21.375 1 30.33 6 SER B C 1
ATOM 4841 O O . SER B 1 6 ? 4.926 6.617 -20.156 1 30.33 6 SER B O 1
ATOM 4843 N N . CYS B 1 7 ? 5.195 7.613 -21.797 1 32.03 7 CYS B N 1
ATOM 4844 C CA . CYS B 1 7 ? 4.945 8.969 -21.328 1 32.03 7 CYS B CA 1
ATOM 4845 C C . CYS B 1 7 ? 3.469 9.172 -21.016 1 32.03 7 CYS B C 1
ATOM 4847 O O . CYS B 1 7 ? 3.018 10.312 -20.844 1 32.03 7 CYS B O 1
ATOM 4849 N N . VAL B 1 8 ? 2.65 8.25 -21.359 1 32.69 8 VAL B N 1
ATOM 4850 C CA . VAL B 1 8 ? 1.248 8.445 -21 1 32.69 8 VAL B CA 1
ATOM 4851 C C . VAL B 1 8 ? 1.137 8.844 -19.531 1 32.69 8 VAL B C 1
ATOM 4853 O O . VAL B 1 8 ? 0.12 9.391 -19.109 1 32.69 8 VAL B O 1
ATOM 4856 N N . ASP B 1 9 ? 2.119 8.453 -18.812 1 33.41 9 ASP B N 1
ATOM 4857 C CA . ASP B 1 9 ? 2.021 8.898 -17.422 1 33.41 9 ASP B CA 1
ATOM 4858 C C . ASP B 1 9 ? 2.178 10.414 -17.328 1 33.41 9 ASP B C 1
ATOM 4860 O O . ASP B 1 9 ? 1.676 11.031 -16.375 1 33.41 9 ASP B O 1
ATOM 4864 N N . CYS B 1 10 ? 3.156 11.016 -18 1 34.78 10 CYS B N 1
ATOM 4865 C CA . CYS B 1 10 ? 3.391 12.453 -17.938 1 34.78 10 CYS B CA 1
ATOM 4866 C C . CYS B 1 10 ? 2.195 13.227 -18.469 1 34.78 10 CYS B C 1
ATOM 4868 O O . CYS B 1 10 ? 1.792 14.242 -17.891 1 34.78 10 CYS B O 1
ATOM 4870 N N . CYS B 1 11 ? 1.992 13.031 -19.812 1 35.31 11 CYS B N 1
ATOM 4871 C CA . CYS B 1 11 ? 1.022 13.93 -20.438 1 35.31 11 CYS B CA 1
ATOM 4872 C C . CYS B 1 11 ? -0.367 13.719 -19.844 1 35.31 11 CYS B C 1
ATOM 4874 O O . CYS B 1 11 ? -1.259 14.547 -20.031 1 35.31 11 CYS B O 1
ATOM 4876 N N . PHE B 1 12 ? -0.7 12.5 -19.703 1 33.06 12 PHE B N 1
ATOM 4877 C CA . PHE B 1 12 ? -2.088 12.172 -19.406 1 33.06 12 PHE B CA 1
ATOM 4878 C C . PHE B 1 12 ? -2.455 12.609 -17.984 1 33.06 12 PHE B C 1
ATOM 4880 O O . PHE B 1 12 ? -3.582 12.391 -17.531 1 33.06 12 PHE B O 1
ATOM 4887 N N . GLY B 1 13 ? -1.534 12.695 -17.109 1 32.28 13 GLY B N 1
ATOM 4888 C CA . GLY B 1 13 ? -2.086 13.164 -15.844 1 32.28 13 GLY B CA 1
ATOM 4889 C C . GLY B 1 13 ? -2.867 14.453 -15.977 1 32.28 13 GLY B C 1
ATOM 4890 O O . GLY B 1 13 ? -2.373 15.523 -15.617 1 32.28 13 GLY B O 1
ATOM 4891 N N . LEU B 1 14 ? -3.363 14.703 -17.062 1 34.12 14 LEU B N 1
ATOM 4892 C CA . LEU B 1 14 ? -4.41 15.711 -16.969 1 34.12 14 LEU B CA 1
ATOM 4893 C C . LEU B 1 14 ? -5.293 15.461 -15.75 1 34.12 14 LEU B C 1
ATOM 4895 O O . LEU B 1 14 ? -6.273 14.727 -15.828 1 34.12 14 LEU B O 1
ATOM 4899 N N . ARG B 1 15 ? -4.711 15.016 -14.836 1 32.88 15 ARG B N 1
ATOM 4900 C CA . ARG B 1 15 ? -5.566 14.922 -13.656 1 32.88 15 ARG B CA 1
ATOM 4901 C C . ARG B 1 15 ? -6.551 16.094 -13.602 1 32.88 15 ARG B C 1
ATOM 4903 O O . ARG B 1 15 ? -6.352 17.109 -14.266 1 32.88 15 ARG B O 1
ATOM 4910 N N . LYS B 1 16 ? -7.531 15.875 -12.898 1 32.34 16 LYS B N 1
ATOM 4911 C CA . LYS B 1 16 ? -8.57 16.875 -12.664 1 32.34 16 LYS B CA 1
ATOM 4912 C C . LYS B 1 16 ? -7.984 18.281 -12.609 1 32.34 16 LYS B C 1
ATOM 4914 O O . LYS B 1 16 ? -8.633 19.234 -13.016 1 32.34 16 LYS B O 1
ATOM 4919 N N . TYR B 1 17 ? -6.82 18.453 -11.953 1 32.53 17 TYR B N 1
ATOM 4920 C CA . TYR B 1 17 ? -6.5 19.859 -11.805 1 32.53 17 TYR B CA 1
ATOM 4921 C C . TYR B 1 17 ? -5.82 20.391 -13.062 1 32.53 17 TYR B C 1
ATOM 4923 O O . TYR B 1 17 ? -5.121 21.422 -13.008 1 32.53 17 TYR B O 1
ATOM 4931 N N . GLY B 1 18 ? -6.277 20.031 -14.281 1 29.66 18 GLY B N 1
ATOM 4932 C CA . GLY B 1 18 ? -5.984 20.812 -15.469 1 29.66 18 GLY B CA 1
ATOM 4933 C C . GLY B 1 18 ? -4.52 20.781 -15.859 1 29.66 18 GLY B C 1
ATOM 4934 O O . GLY B 1 18 ? -4.02 21.703 -16.516 1 29.66 18 GLY B O 1
ATOM 4935 N N . GLN B 1 19 ? -3.703 20.109 -15.234 1 30.2 19 GLN B N 1
ATOM 4936 C CA . GLN B 1 19 ? -2.334 20.344 -15.688 1 30.2 19 GLN B CA 1
ATOM 4937 C C . GLN B 1 19 ? -2.074 19.656 -17.016 1 30.2 19 GLN B C 1
ATOM 4939 O O . GLN B 1 19 ? -2.215 18.438 -17.141 1 30.2 19 GLN B O 1
ATOM 4944 N N . CYS B 1 20 ? -2.625 20.094 -18.156 1 33.28 20 CYS B N 1
ATOM 4945 C CA . CYS B 1 20 ? -2.307 19.75 -19.531 1 33.28 20 CYS B CA 1
ATOM 4946 C C . CYS B 1 20 ? -0.802 19.797 -19.781 1 33.28 20 CYS B C 1
ATOM 4948 O O . CYS B 1 20 ? -0.175 20.844 -19.609 1 33.28 20 CYS B O 1
ATOM 4950 N N . TRP B 1 21 ? -0.036 18.859 -19.406 1 33.41 21 TRP B N 1
ATOM 4951 C CA . TRP B 1 21 ? 1.284 19.188 -19.938 1 33.41 21 TRP B CA 1
ATOM 4952 C C . TRP B 1 21 ? 1.266 19.203 -21.469 1 33.41 21 TRP B C 1
ATOM 4954 O O . TRP B 1 21 ? 0.351 18.656 -22.094 1 33.41 21 TRP B O 1
ATOM 4964 N N . TRP B 1 22 ? 2.338 19.953 -22.031 1 33.25 22 TRP B N 1
ATOM 4965 C CA . TRP B 1 22 ? 2.902 20.172 -23.359 1 33.25 22 TRP B CA 1
ATOM 4966 C C . TRP B 1 22 ? 3.039 18.844 -24.109 1 33.25 22 TRP B C 1
ATOM 4968 O O . TRP B 1 22 ? 3.096 17.781 -23.484 1 33.25 22 TRP B O 1
ATOM 4978 N N . PRO B 1 23 ? 3.064 18.891 -25.422 1 31.7 23 PRO B N 1
ATOM 4979 C CA . PRO B 1 23 ? 3.525 17.844 -26.328 1 31.7 23 PRO B CA 1
ATOM 4980 C C . PRO B 1 23 ? 4.617 16.969 -25.719 1 31.7 23 PRO B C 1
ATOM 4982 O O . PRO B 1 23 ? 5.375 17.422 -24.859 1 31.7 23 PRO B O 1
ATOM 4985 N N . CYS B 1 24 ? 4.492 15.633 -25.672 1 37.62 24 CYS B N 1
ATOM 4986 C CA . CYS B 1 24 ? 5.531 14.664 -25.328 1 37.62 24 CYS B CA 1
ATOM 4987 C C . CYS B 1 24 ? 6.914 15.211 -25.672 1 37.62 24 CYS B C 1
ATOM 4989 O O . CYS B 1 24 ? 7.305 15.25 -26.828 1 37.62 24 CYS B O 1
ATOM 4991 N N . ILE B 1 25 ? 7.32 16.312 -25.312 1 34.03 25 ILE B N 1
ATOM 4992 C CA . ILE B 1 25 ? 8.727 16.547 -25.625 1 34.03 25 ILE B CA 1
ATOM 4993 C C . ILE B 1 25 ? 9.57 15.383 -25.094 1 34.03 25 ILE B C 1
ATOM 4995 O O . ILE B 1 25 ? 9.32 14.875 -24 1 34.03 25 ILE B O 1
ATOM 4999 N N . GLN B 1 26 ? 10.016 14.516 -25.969 1 36.44 26 GLN B N 1
ATOM 5000 C CA . GLN B 1 26 ? 11.031 13.508 -25.703 1 36.44 26 GLN B CA 1
ATOM 5001 C C . GLN B 1 26 ? 11.75 13.789 -24.391 1 36.44 26 GLN B C 1
ATOM 5003 O O . GLN B 1 26 ? 12.398 12.898 -23.828 1 36.44 26 GLN B O 1
ATOM 5008 N N . SER B 1 27 ? 11.781 14.938 -24 1 37.28 27 SER B N 1
ATOM 5009 C CA . SER B 1 27 ? 12.539 15.328 -22.812 1 37.28 27 SER B CA 1
ATOM 5010 C C . SER B 1 27 ? 11.898 14.773 -21.547 1 37.28 27 SER B C 1
ATOM 5012 O O . SER B 1 27 ? 12.461 14.898 -20.453 1 37.28 27 SER B O 1
ATOM 5014 N N . CYS B 1 28 ? 10.648 14.406 -21.688 1 43.53 28 CYS B N 1
ATOM 5015 C CA . CYS B 1 28 ? 9.961 13.945 -20.484 1 43.53 28 CYS B CA 1
ATOM 5016 C C . CYS B 1 28 ? 10.367 12.516 -20.141 1 43.53 28 CYS B C 1
ATOM 5018 O O . CYS B 1 28 ? 10.023 12.016 -19.062 1 43.53 28 CYS B O 1
ATOM 5020 N N . SER B 1 29 ? 10.742 11.703 -21.156 1 44.44 29 SER B N 1
ATOM 5021 C CA . SER B 1 29 ? 11.078 10.328 -20.812 1 44.44 29 SER B CA 1
ATOM 5022 C C . SER B 1 29 ? 12.469 10.242 -20.188 1 44.44 29 SER B C 1
ATOM 5024 O O . SER B 1 29 ? 13.383 10.961 -20.594 1 44.44 29 SER B O 1
ATOM 5026 N N . TYR B 1 30 ? 12.453 10.133 -18.828 1 50.38 30 TYR B N 1
ATOM 5027 C CA . TYR B 1 30 ? 13.758 9.742 -18.297 1 50.38 30 TYR B CA 1
ATOM 5028 C C . TYR B 1 30 ? 14.438 8.727 -19.203 1 50.38 30 TYR B C 1
ATOM 5030 O O . TYR B 1 30 ? 14.414 7.523 -18.922 1 50.38 30 TYR B O 1
ATOM 5038 N N . GLY B 1 31 ? 14.531 9.016 -20.547 1 50.31 31 GLY B N 1
ATOM 5039 C CA . GLY B 1 31 ? 15 8.133 -21.594 1 50.31 31 GLY B CA 1
ATOM 5040 C C . GLY B 1 31 ? 16.016 7.113 -21.109 1 50.31 31 GLY B C 1
ATOM 5041 O O . GLY B 1 31 ? 16.047 5.98 -21.594 1 50.31 31 GLY B O 1
ATOM 5042 N N . HIS B 1 32 ? 16.875 7.555 -20.141 1 59.53 32 HIS B N 1
ATOM 5043 C CA . HIS B 1 32 ? 17.922 6.602 -19.766 1 59.53 32 HIS B CA 1
ATOM 5044 C C . HIS B 1 32 ? 17.453 5.688 -18.641 1 59.53 32 HIS B C 1
ATOM 5046 O O . HIS B 1 32 ? 18.141 4.73 -18.281 1 59.53 32 HIS B O 1
ATOM 5052 N N . LYS B 1 33 ? 16.312 6.055 -18.125 1 71.12 33 LYS B N 1
ATOM 5053 C CA . LYS B 1 33 ? 15.781 5.195 -17.078 1 71.12 33 LYS B CA 1
ATOM 5054 C C . LYS B 1 33 ? 14.516 4.477 -17.531 1 71.12 33 LYS B C 1
ATOM 5056 O O . LYS B 1 33 ? 13.625 5.094 -18.125 1 71.12 33 LYS B O 1
ATOM 5061 N N . ARG B 1 34 ? 14.57 3.211 -17.453 1 74.06 34 ARG B N 1
ATOM 5062 C CA . ARG B 1 34 ? 13.461 2.365 -17.891 1 74.06 34 ARG B CA 1
ATOM 5063 C C . ARG B 1 34 ? 12.539 2.039 -16.719 1 74.06 34 ARG B C 1
ATOM 5065 O O . ARG B 1 34 ? 13 1.757 -15.609 1 74.06 34 ARG B O 1
ATOM 5072 N N . SER B 1 35 ? 11.25 2.252 -16.984 1 77.62 35 SER B N 1
ATOM 5073 C CA . SER B 1 35 ? 10.234 1.846 -16.016 1 77.62 35 SER B CA 1
ATOM 5074 C C . SER B 1 35 ? 9.656 0.477 -16.375 1 77.62 35 SER B C 1
ATOM 5076 O O . SER B 1 35 ? 9.656 0.08 -17.547 1 77.62 35 SER B O 1
ATOM 5078 N N . PHE B 1 36 ? 9.32 -0.298 -15.383 1 83.56 36 PHE B N 1
ATOM 5079 C CA . PHE B 1 36 ? 8.609 -1.556 -15.562 1 83.56 36 PHE B CA 1
ATOM 5080 C C . PHE B 1 36 ? 7.133 -1.396 -15.203 1 83.56 36 PHE B C 1
ATOM 5082 O O . PHE B 1 36 ? 6.797 -0.725 -14.227 1 83.56 36 PHE B O 1
ATOM 5089 N N . TYR B 1 37 ? 6.277 -1.954 -16.047 1 79.56 37 TYR B N 1
ATOM 5090 C CA . TYR B 1 37 ? 4.844 -2.004 -15.781 1 79.56 37 TYR B CA 1
ATOM 5091 C C . TYR B 1 37 ? 4.371 -3.441 -15.602 1 79.56 37 TYR B C 1
ATOM 5093 O O . TYR B 1 37 ? 4.793 -4.34 -16.328 1 79.56 37 TYR B O 1
ATOM 5101 N N . ASN B 1 38 ? 3.566 -3.605 -14.586 1 82.31 38 ASN B N 1
ATOM 5102 C CA . ASN B 1 38 ? 2.988 -4.938 -14.453 1 82.31 38 ASN B CA 1
ATOM 5103 C C . ASN B 1 38 ? 1.959 -5.215 -15.547 1 82.31 38 ASN B C 1
ATOM 5105 O O . ASN B 1 38 ? 1.713 -4.359 -16.406 1 82.31 38 ASN B O 1
ATOM 5109 N N . TYR B 1 39 ? 1.401 -6.383 -15.523 1 76.12 39 TYR B N 1
ATOM 5110 C CA . TYR B 1 39 ? 0.611 -6.953 -16.609 1 76.12 39 TYR B CA 1
ATOM 5111 C C . TYR B 1 39 ? -0.519 -6.016 -17.016 1 76.12 39 TYR B C 1
ATOM 5113 O O . TYR B 1 39 ? -0.829 -5.883 -18.203 1 76.12 39 TYR B O 1
ATOM 5121 N N . ASP B 1 40 ? -1.119 -5.293 -16.062 1 70 40 ASP B N 1
ATOM 5122 C CA . ASP B 1 40 ? -2.254 -4.449 -16.422 1 70 40 ASP B CA 1
ATOM 5123 C C . ASP B 1 40 ? -1.921 -2.969 -16.234 1 70 40 ASP B C 1
ATOM 5125 O O . ASP B 1 40 ? -2.793 -2.109 -16.375 1 70 40 ASP B O 1
ATOM 5129 N N . GLY B 1 41 ? -0.716 -2.693 -15.82 1 70.44 41 GLY B N 1
ATOM 5130 C CA . GLY B 1 41 ? -0.245 -1.318 -15.758 1 70.44 41 GLY B CA 1
ATOM 5131 C C . GLY B 1 41 ? -0.592 -0.627 -14.453 1 70.44 41 GLY B C 1
ATOM 5132 O O . GLY B 1 41 ? -0.32 0.564 -14.281 1 70.44 41 GLY B O 1
ATOM 5133 N N . THR B 1 42 ? -1.124 -1.256 -13.594 1 72.06 42 THR B N 1
ATOM 5134 C CA . THR B 1 42 ? -1.546 -0.627 -12.344 1 72.06 42 THR B CA 1
ATOM 5135 C C . THR B 1 42 ? -0.352 -0.406 -11.422 1 72.06 42 THR B C 1
ATOM 5137 O O . THR B 1 42 ? -0.429 0.382 -10.477 1 72.06 42 THR B O 1
ATOM 5140 N N . GLU B 1 43 ? 0.708 -1.099 -11.703 1 77.19 43 GLU B N 1
ATOM 5141 C CA . GLU B 1 43 ? 1.938 -0.907 -10.938 1 77.19 43 GLU B CA 1
ATOM 5142 C C . GLU B 1 43 ? 3.082 -0.456 -11.844 1 77.19 43 GLU B C 1
ATOM 5144 O O . GLU B 1 43 ? 3.34 -1.07 -12.875 1 77.19 43 GLU B O 1
ATOM 5149 N N . ILE B 1 44 ? 3.646 0.606 -11.391 1 77.19 44 ILE B N 1
ATOM 5150 C CA . ILE B 1 44 ? 4.84 1.108 -12.07 1 77.19 44 ILE B CA 1
ATOM 5151 C C . ILE B 1 44 ? 6.047 0.993 -11.141 1 77.19 44 ILE B C 1
ATOM 5153 O O . ILE B 1 44 ? 5.977 1.385 -9.969 1 77.19 44 ILE B O 1
ATOM 5157 N N . VAL B 1 45 ? 7.02 0.377 -11.625 1 84 45 VAL B N 1
ATOM 5158 C CA . VAL B 1 45 ? 8.258 0.226 -10.875 1 84 45 VAL B CA 1
ATOM 5159 C C . VAL B 1 45 ? 9.367 1.054 -11.531 1 84 45 VAL B C 1
ATOM 5161 O O . VAL B 1 45 ? 9.641 0.902 -12.727 1 84 45 VAL B O 1
ATOM 5164 N N . ASN B 1 46 ? 9.961 1.951 -10.75 1 83.5 46 ASN B N 1
ATOM 5165 C CA . ASN B 1 46 ? 11.062 2.793 -11.203 1 83.5 46 ASN B CA 1
ATOM 5166 C C . ASN B 1 46 ? 12.352 2.496 -10.445 1 83.5 46 ASN B C 1
ATOM 5168 O O . ASN B 1 46 ? 12.641 3.145 -9.438 1 83.5 46 ASN B O 1
ATOM 5172 N N . PRO B 1 47 ? 13.102 1.513 -10.969 1 88.12 47 PRO B N 1
ATOM 5173 C CA . PRO B 1 47 ? 14.359 1.232 -10.273 1 88.12 47 PRO B CA 1
ATOM 5174 C C . PRO B 1 47 ? 15.344 2.396 -10.344 1 88.12 47 PRO B C 1
ATOM 5176 O O . PRO B 1 47 ? 15.648 2.887 -11.438 1 88.12 47 PRO B O 1
ATOM 5179 N N . MET B 1 48 ? 15.914 2.779 -9.312 1 87.38 48 MET B N 1
ATOM 5180 C CA . MET B 1 48 ? 16.766 3.971 -9.234 1 87.38 48 MET B CA 1
ATOM 5181 C C . MET B 1 48 ? 18.125 3.707 -9.852 1 87.38 48 MET B C 1
ATOM 5183 O O . MET B 1 48 ? 18.781 4.629 -10.352 1 87.38 48 MET B O 1
ATOM 5187 N N . VAL B 1 49 ? 18.516 2.461 -9.797 1 88.38 49 VAL B N 1
ATOM 5188 C CA . VAL B 1 49 ? 19.891 2.166 -10.18 1 88.38 49 VAL B CA 1
ATOM 5189 C C . VAL B 1 49 ? 19.906 1.54 -11.578 1 88.38 49 VAL B C 1
ATOM 5191 O O . VAL B 1 49 ? 20.625 2.02 -12.461 1 88.38 49 VAL B O 1
ATOM 5194 N N . ALA B 1 50 ? 19.078 0.431 -11.719 1 89.25 50 ALA B N 1
ATOM 5195 C CA . ALA B 1 50 ? 19.188 -0.212 -13.023 1 89.25 50 ALA B CA 1
ATOM 5196 C C . ALA B 1 50 ? 18 -1.13 -13.297 1 89.25 50 ALA B C 1
ATOM 5198 O O . ALA B 1 50 ? 17.406 -1.668 -12.359 1 89.25 50 ALA B O 1
ATOM 5199 N N . TYR B 1 51 ? 17.672 -1.188 -14.555 1 88.88 51 TYR B N 1
ATOM 5200 C CA . TYR B 1 51 ? 16.828 -2.225 -15.133 1 88.88 51 TYR B CA 1
ATOM 5201 C C . TYR B 1 51 ? 17.641 -3.197 -15.969 1 88.88 51 TYR B C 1
ATOM 5203 O O . TYR B 1 51 ? 18.156 -2.838 -17.031 1 88.88 51 TYR B O 1
ATOM 5211 N N . LEU B 1 52 ? 17.781 -4.434 -15.43 1 91.62 52 LEU B N 1
ATOM 5212 C CA . LEU B 1 52 ? 18.688 -5.391 -16.047 1 91.62 52 LEU B CA 1
ATOM 5213 C C . LEU B 1 52 ? 17.906 -6.57 -16.641 1 91.62 52 LEU B C 1
ATOM 5215 O O . LEU B 1 52 ? 16.953 -7.047 -16.031 1 91.62 52 LEU B O 1
ATOM 5219 N N . GLN B 1 53 ? 18.391 -7.043 -17.797 1 93.81 53 GLN B N 1
ATOM 5220 C CA . GLN B 1 53 ? 17.906 -8.273 -18.406 1 93.81 53 GLN B CA 1
ATOM 5221 C C . GLN B 1 53 ? 19.062 -9.234 -18.703 1 93.81 53 GLN B C 1
ATOM 5223 O O . GLN B 1 53 ? 19.719 -9.141 -19.734 1 93.81 53 GLN B O 1
ATOM 5228 N N . PRO B 1 54 ? 19.266 -10.156 -17.75 1 96.25 54 PRO B N 1
ATOM 5229 C CA . PRO B 1 54 ? 20.312 -11.141 -18.062 1 96.25 54 PRO B CA 1
ATOM 5230 C C . PRO B 1 54 ? 20.031 -11.922 -19.344 1 96.25 54 PRO B C 1
ATOM 5232 O O . PRO B 1 54 ? 18.859 -12.062 -19.734 1 96.25 54 PRO B O 1
ATOM 5235 N N . VAL B 1 55 ? 21.109 -12.406 -19.922 1 95.81 55 VAL B N 1
ATOM 5236 C CA . VAL B 1 55 ? 20.969 -13.102 -21.188 1 95.81 55 VAL B CA 1
ATOM 5237 C C . VAL B 1 55 ? 21.703 -14.43 -21.141 1 95.81 55 VAL B C 1
ATOM 5239 O O . VAL B 1 55 ? 22.578 -14.633 -20.297 1 95.81 55 VAL B O 1
ATOM 5242 N N . ASN B 1 56 ? 21.375 -15.312 -22.062 1 96.81 56 ASN B N 1
ATOM 5243 C CA . ASN B 1 56 ? 21.969 -16.641 -22.094 1 96.81 56 ASN B CA 1
ATOM 5244 C C . ASN B 1 56 ? 23.344 -16.625 -22.766 1 96.81 56 ASN B C 1
ATOM 5246 O O . ASN B 1 56 ? 24.078 -17.625 -22.719 1 96.81 56 ASN B O 1
ATOM 5250 N N . ARG B 1 57 ? 23.828 -15.617 -23.266 1 94.19 57 ARG B N 1
ATOM 5251 C CA . ARG B 1 57 ? 25.156 -15.523 -23.859 1 94.19 57 ARG B CA 1
ATOM 5252 C C . ARG B 1 57 ? 26.172 -15.016 -22.844 1 94.19 57 ARG B C 1
ATOM 5254 O O . ARG B 1 57 ? 25.812 -14.453 -21.812 1 94.19 57 ARG B O 1
ATOM 5261 N N . ILE B 1 58 ? 27.375 -15.195 -23.141 1 94.62 58 ILE B N 1
ATOM 5262 C CA . ILE B 1 58 ? 28.469 -14.75 -22.266 1 94.62 58 ILE B CA 1
ATOM 5263 C C . ILE B 1 58 ? 28.594 -13.227 -22.328 1 94.62 58 ILE B C 1
ATOM 5265 O O . ILE B 1 58 ? 28.609 -12.648 -23.422 1 94.62 58 ILE B O 1
ATOM 5269 N N . VAL B 1 59 ? 28.625 -12.586 -21.172 1 92.19 59 VAL B N 1
ATOM 5270 C CA . VAL B 1 59 ? 28.734 -11.133 -21.078 1 92.19 59 VAL B CA 1
ATOM 5271 C C . VAL B 1 59 ? 30.031 -10.75 -20.359 1 92.19 59 VAL B C 1
ATOM 5273 O O . VAL B 1 59 ? 30.391 -11.375 -19.359 1 92.19 59 VAL B O 1
ATOM 5276 N N . ARG B 1 60 ? 30.719 -9.734 -20.844 1 89.5 60 ARG B N 1
ATOM 5277 C CA . ARG B 1 60 ? 32 -9.344 -20.281 1 89.5 60 ARG B CA 1
ATOM 5278 C C . ARG B 1 60 ? 31.984 -7.906 -19.781 1 89.5 60 ARG B C 1
ATOM 5280 O O . ARG B 1 60 ? 33 -7.398 -19.281 1 89.5 60 ARG B O 1
ATOM 5287 N N . LYS B 1 61 ? 30.906 -7.219 -19.969 1 82.94 61 LYS B N 1
ATOM 5288 C CA . LYS B 1 61 ? 30.812 -5.82 -19.547 1 82.94 61 LYS B CA 1
ATOM 5289 C C . LYS B 1 61 ? 29.75 -5.645 -18.469 1 82.94 61 LYS B C 1
ATOM 5291 O O . LYS B 1 61 ? 28.891 -6.512 -18.297 1 82.94 61 LYS B O 1
ATOM 5296 N N . THR B 1 62 ? 29.953 -4.48 -17.891 1 72.25 62 THR B N 1
ATOM 5297 C CA . THR B 1 62 ? 29.047 -4.188 -16.781 1 72.25 62 THR B CA 1
ATOM 5298 C C . THR B 1 62 ? 27.672 -3.754 -17.297 1 72.25 62 THR B C 1
ATOM 5300 O O . THR B 1 62 ? 27.578 -3.061 -18.312 1 72.25 62 THR B O 1
ATOM 5303 N N . ALA B 1 63 ? 26.734 -4.305 -16.484 1 69.38 63 ALA B N 1
ATOM 5304 C CA . ALA B 1 63 ? 25.359 -4.004 -16.859 1 69.38 63 ALA B CA 1
ATOM 5305 C C . ALA B 1 63 ? 24.781 -2.9 -15.977 1 69.38 63 ALA B C 1
ATOM 5307 O O . ALA B 1 63 ? 23.703 -2.361 -16.266 1 69.38 63 ALA B O 1
ATOM 5308 N N . ILE B 1 64 ? 25.469 -2.576 -14.883 1 83.06 64 ILE B N 1
ATOM 5309 C CA . ILE B 1 64 ? 24.906 -1.666 -13.891 1 83.06 64 ILE B CA 1
ATOM 5310 C C . ILE B 1 64 ? 25.891 -0.533 -13.609 1 83.06 64 ILE B C 1
ATOM 5312 O O . ILE B 1 64 ? 27.078 -0.772 -13.438 1 83.06 64 ILE B O 1
ATOM 5316 N N . PRO B 1 65 ? 25.406 0.669 -13.672 1 76.94 65 PRO B N 1
ATOM 5317 C CA . PRO B 1 65 ? 26.281 1.777 -13.305 1 76.94 65 PRO B CA 1
ATOM 5318 C C . PRO B 1 65 ? 26.938 1.584 -11.938 1 76.94 65 PRO B C 1
ATOM 5320 O O . PRO B 1 65 ? 26.266 1.179 -10.984 1 76.94 65 PRO B O 1
ATOM 5323 N N . GLY B 1 66 ? 28.25 1.718 -11.867 1 77.75 66 GLY B N 1
ATOM 5324 C CA . GLY B 1 66 ? 28.969 1.643 -10.609 1 77.75 66 GLY B CA 1
ATOM 5325 C C . GLY B 1 66 ? 29.5 0.254 -10.305 1 77.75 66 GLY B C 1
ATOM 5326 O O . GLY B 1 66 ? 30.312 0.08 -9.391 1 77.75 66 GLY B O 1
ATOM 5327 N N . MET B 1 67 ? 29 -0.651 -11.023 1 86.25 67 MET B N 1
ATOM 5328 C CA . MET B 1 67 ? 29.438 -2.023 -10.797 1 86.25 67 MET B CA 1
ATOM 5329 C C . MET B 1 67 ? 30.766 -2.287 -11.516 1 86.25 67 MET B C 1
ATOM 5331 O O . MET B 1 67 ? 30.953 -1.859 -12.656 1 86.25 67 MET B O 1
ATOM 5335 N N . VAL B 1 68 ? 31.688 -2.848 -10.742 1 83.81 68 VAL B N 1
ATOM 5336 C CA . VAL B 1 68 ? 33 -3.201 -11.297 1 83.81 68 VAL B CA 1
ATOM 5337 C C . VAL B 1 68 ? 33.156 -4.719 -11.328 1 83.81 68 VAL B C 1
ATOM 5339 O O . VAL B 1 68 ? 32.844 -5.398 -10.336 1 83.81 68 VAL B O 1
ATOM 5342 N N . LEU B 1 69 ? 33.531 -5.172 -12.469 1 86.56 69 LEU B N 1
ATOM 5343 C CA . LEU B 1 69 ? 33.781 -6.605 -12.609 1 86.56 69 LEU B CA 1
ATOM 5344 C C . LEU B 1 69 ? 35.219 -6.953 -12.25 1 86.56 69 LEU B C 1
ATOM 5346 O O . LEU B 1 69 ? 36.125 -6.148 -12.469 1 86.56 69 LEU B O 1
ATOM 5350 N N . ASP B 1 70 ? 35.344 -8.078 -11.609 1 82.88 70 ASP B N 1
ATOM 5351 C CA . ASP B 1 70 ? 36.719 -8.531 -11.367 1 82.88 70 ASP B CA 1
ATOM 5352 C C . ASP B 1 70 ? 37.375 -8.969 -12.672 1 82.88 70 ASP B C 1
ATOM 5354 O O . ASP B 1 70 ? 36.719 -9.109 -13.703 1 82.88 70 ASP B O 1
ATOM 5358 N N . MET B 1 71 ? 38.719 -9.062 -12.617 1 78.94 71 MET B N 1
ATOM 5359 C CA . MET B 1 71 ? 39.531 -9.375 -13.797 1 78.94 71 MET B CA 1
ATOM 5360 C C . MET B 1 71 ? 39.031 -10.672 -14.453 1 78.94 71 MET B C 1
ATOM 5362 O O . MET B 1 71 ? 38.969 -10.766 -15.68 1 78.94 71 MET B O 1
ATOM 5366 N N . GLY B 1 72 ? 38.812 -11.719 -13.672 1 78.12 72 GLY B N 1
ATOM 5367 C CA . GLY B 1 72 ? 38.312 -12.961 -14.227 1 78.12 72 GLY B CA 1
ATOM 5368 C C . GLY B 1 72 ? 36.969 -12.805 -14.945 1 78.12 72 GLY B C 1
ATOM 5369 O O . GLY B 1 72 ? 36.781 -13.352 -16.031 1 78.12 72 GLY B O 1
ATOM 5370 N N . GLU B 1 73 ? 36.062 -12.031 -14.391 1 83.56 73 GLU B N 1
ATOM 5371 C CA . GLU B 1 73 ? 34.75 -11.789 -14.969 1 83.56 73 GLU B CA 1
ATOM 5372 C C . GLU B 1 73 ? 34.875 -11.008 -16.281 1 83.56 73 GLU B C 1
ATOM 5374 O O . GLU B 1 73 ? 34.094 -11.258 -17.219 1 83.56 73 GLU B O 1
ATOM 5379 N N . SER B 1 74 ? 35.781 -10.164 -16.297 1 84.25 74 SER B N 1
ATOM 5380 C CA . SER B 1 74 ? 35.969 -9.359 -17.516 1 84.25 74 SER B CA 1
ATOM 5381 C C . SER B 1 74 ? 36.688 -10.148 -18.594 1 84.25 74 SER B C 1
ATOM 5383 O O . SER B 1 74 ? 36.438 -9.953 -19.781 1 84.25 74 SER B O 1
ATOM 5385 N N . GLU B 1 75 ? 37.531 -11.047 -18.266 1 86.44 75 GLU B N 1
ATOM 5386 C CA . GLU B 1 75 ? 38.312 -11.789 -19.234 1 86.44 75 GLU B CA 1
ATOM 5387 C C . GLU B 1 75 ? 37.562 -13.039 -19.719 1 86.44 75 GLU B C 1
ATOM 5389 O O . GLU B 1 75 ? 37.438 -13.266 -20.922 1 86.44 75 GLU B O 1
ATOM 5394 N N . VAL B 1 76 ? 37.156 -13.812 -18.812 1 88.62 76 VAL B N 1
ATOM 5395 C CA . VAL B 1 76 ? 36.5 -15.07 -19.141 1 88.62 76 VAL B CA 1
ATOM 5396 C C . VAL B 1 76 ? 35.031 -14.812 -19.516 1 88.62 76 VAL B C 1
ATOM 5398 O O . VAL B 1 76 ? 34.469 -15.508 -20.359 1 88.62 76 VAL B O 1
ATOM 5401 N N . GLY B 1 77 ? 34.531 -13.812 -18.844 1 92.25 77 GLY B N 1
ATOM 5402 C CA . GLY B 1 77 ? 33.125 -13.508 -19.078 1 92.25 77 GLY B CA 1
ATOM 5403 C C . GLY B 1 77 ? 32.219 -14.195 -18.078 1 92.25 77 GLY B C 1
ATOM 5404 O O . GLY B 1 77 ? 32.625 -15.086 -17.344 1 92.25 77 GLY B O 1
ATOM 5405 N N . MET B 1 78 ? 30.906 -13.797 -18.078 1 93.75 78 MET B N 1
ATOM 5406 C CA . MET B 1 78 ? 29.891 -14.312 -17.172 1 93.75 78 MET B CA 1
ATOM 5407 C C . MET B 1 78 ? 28.75 -14.977 -17.938 1 93.75 78 MET B C 1
ATOM 5409 O O . MET B 1 78 ? 28.219 -14.406 -18.891 1 93.75 78 MET B O 1
ATOM 5413 N N . ASP B 1 79 ? 28.422 -16.203 -17.578 1 95.56 79 ASP B N 1
ATOM 5414 C CA . ASP B 1 79 ? 27.188 -16.797 -18.109 1 95.56 79 ASP B CA 1
ATOM 5415 C C . ASP B 1 79 ? 25.969 -16.234 -17.391 1 95.56 79 ASP B C 1
ATOM 5417 O O . ASP B 1 79 ? 26.062 -15.297 -16.609 1 95.56 79 ASP B O 1
ATOM 5421 N N . ALA B 1 80 ? 24.828 -16.781 -17.703 1 96.19 80 ALA B N 1
ATOM 5422 C CA . ALA B 1 80 ? 23.562 -16.203 -17.266 1 96.19 80 ALA B CA 1
ATOM 5423 C C . ALA B 1 80 ? 23.5 -16.109 -15.742 1 96.19 80 ALA B C 1
ATOM 5425 O O . ALA B 1 80 ? 23.188 -15.062 -15.188 1 96.19 80 ALA B O 1
ATOM 5426 N N . VAL B 1 81 ? 23.766 -17.25 -15.039 1 97.5 81 VAL B N 1
ATOM 5427 C CA . VAL B 1 81 ? 23.656 -17.266 -13.586 1 97.5 81 VAL B CA 1
ATOM 5428 C C . VAL B 1 81 ? 24.734 -16.391 -12.969 1 97.5 81 VAL B C 1
ATOM 5430 O O . VAL B 1 81 ? 24.516 -15.742 -11.938 1 97.5 81 VAL B O 1
ATOM 5433 N N . GLU B 1 82 ? 25.906 -16.312 -13.578 1 96.19 82 GLU B N 1
ATOM 5434 C CA . GLU B 1 82 ? 26.984 -15.461 -13.094 1 96.19 82 GLU B CA 1
ATOM 5435 C C . GLU B 1 82 ? 26.656 -13.984 -13.234 1 96.19 82 GLU B C 1
ATOM 5437 O O . GLU B 1 82 ? 27.047 -13.164 -12.398 1 96.19 82 GLU B O 1
ATOM 5442 N N . GLN B 1 83 ? 25.984 -13.633 -14.344 1 95.94 83 GLN B N 1
ATOM 5443 C CA . GLN B 1 83 ? 25.5 -12.266 -14.492 1 95.94 83 GLN B CA 1
ATOM 5444 C C . GLN B 1 83 ? 24.625 -11.859 -13.305 1 95.94 83 GLN B C 1
ATOM 5446 O O . GLN B 1 83 ? 24.812 -10.789 -12.734 1 95.94 83 GLN B O 1
ATOM 5451 N N . ILE B 1 84 ? 23.703 -12.742 -12.922 1 97.38 84 ILE B N 1
ATOM 5452 C CA . ILE B 1 84 ? 22.812 -12.484 -11.797 1 97.38 84 ILE B CA 1
ATOM 5453 C C . ILE B 1 84 ? 23.609 -12.383 -10.508 1 97.38 84 ILE B C 1
ATOM 5455 O O . ILE B 1 84 ? 23.406 -11.469 -9.703 1 97.38 84 ILE B O 1
ATOM 5459 N N . ALA B 1 85 ? 24.516 -13.32 -10.328 1 97.06 85 ALA B N 1
ATOM 5460 C CA . ALA B 1 85 ? 25.328 -13.359 -9.117 1 97.06 85 ALA B CA 1
ATOM 5461 C C . ALA B 1 85 ? 26.125 -12.078 -8.953 1 97.06 85 ALA B C 1
ATOM 5463 O O . ALA B 1 85 ? 26.219 -11.539 -7.844 1 97.06 85 ALA B O 1
ATOM 5464 N N . ALA B 1 86 ? 26.719 -11.594 -10.008 1 95.5 86 ALA B N 1
ATOM 5465 C CA . ALA B 1 86 ? 27.531 -10.383 -9.969 1 95.5 86 ALA B CA 1
ATOM 5466 C C . ALA B 1 86 ? 26.703 -9.18 -9.547 1 95.5 86 ALA B C 1
ATOM 5468 O O . ALA B 1 86 ? 27.141 -8.344 -8.75 1 95.5 86 ALA B O 1
ATOM 5469 N N . VAL B 1 87 ? 25.531 -9.109 -10.07 1 95.62 87 VAL B N 1
ATOM 5470 C CA . VAL B 1 87 ? 24.625 -7.996 -9.773 1 95.62 87 VAL B CA 1
ATOM 5471 C C . VAL B 1 87 ? 24.203 -8.055 -8.312 1 95.62 87 VAL B C 1
ATOM 5473 O O . VAL B 1 87 ? 24.188 -7.035 -7.617 1 95.62 87 VAL B O 1
ATOM 5476 N N . VAL B 1 88 ? 23.812 -9.242 -7.848 1 97 88 VAL B N 1
ATOM 5477 C CA . VAL B 1 88 ? 23.359 -9.414 -6.469 1 97 88 VAL B CA 1
ATOM 5478 C C . VAL B 1 88 ? 24.5 -9.117 -5.508 1 97 88 VAL B C 1
ATOM 5480 O O . VAL B 1 88 ? 24.297 -8.531 -4.441 1 97 88 VAL B O 1
ATOM 5483 N N . ARG B 1 89 ? 25.688 -9.5 -5.883 1 96.06 89 ARG B N 1
ATOM 5484 C CA . ARG B 1 89 ? 26.859 -9.18 -5.07 1 96.06 89 ARG B CA 1
ATOM 5485 C C . ARG B 1 89 ? 27.047 -7.668 -4.957 1 96.06 89 ARG B C 1
ATOM 5487 O O . ARG B 1 89 ? 27.297 -7.148 -3.869 1 96.06 89 ARG B O 1
ATOM 5494 N N . HIS B 1 90 ? 26.984 -7.051 -6.105 1 94.19 90 HIS B N 1
ATOM 5495 C CA . HIS B 1 90 ? 27.125 -5.598 -6.121 1 94.19 90 HIS B CA 1
ATOM 5496 C C . HIS B 1 90 ? 26.078 -4.934 -5.227 1 94.19 90 HIS B C 1
ATOM 5498 O O . HIS B 1 90 ? 26.406 -4.012 -4.477 1 94.19 90 HIS B O 1
ATOM 5504 N N . ALA B 1 91 ? 24.844 -5.414 -5.352 1 95 91 ALA B N 1
ATOM 5505 C CA . ALA B 1 91 ? 23.781 -4.871 -4.523 1 95 91 ALA B CA 1
ATOM 5506 C C . ALA B 1 91 ? 24.078 -5.043 -3.041 1 95 91 ALA B C 1
ATOM 5508 O O . ALA B 1 91 ? 23.938 -4.102 -2.258 1 95 91 ALA B O 1
ATOM 5509 N N . TYR B 1 92 ? 24.516 -6.254 -2.703 1 95.75 92 TYR B N 1
ATOM 5510 C CA . TYR B 1 92 ? 24.844 -6.559 -1.313 1 95.75 92 TYR B CA 1
ATOM 5511 C C . TYR B 1 92 ? 25.953 -5.652 -0.803 1 95.75 92 TYR B C 1
ATOM 5513 O O . TYR B 1 92 ? 25.844 -5.059 0.272 1 95.75 92 TYR B O 1
ATOM 5521 N N . ARG B 1 93 ? 26.984 -5.445 -1.57 1 93.44 93 ARG B N 1
ATOM 5522 C CA . ARG B 1 93 ? 28.172 -4.703 -1.159 1 93.44 93 ARG B CA 1
ATOM 5523 C C . ARG B 1 93 ? 27.875 -3.213 -1.045 1 93.44 93 ARG B C 1
ATOM 5525 O O . ARG B 1 93 ? 28.453 -2.52 -0.208 1 93.44 93 ARG B O 1
ATOM 5532 N N . THR B 1 94 ? 26.984 -2.777 -1.893 1 90.19 94 THR B N 1
ATOM 5533 C CA . THR B 1 94 ? 26.719 -1.345 -1.954 1 90.19 94 THR B CA 1
ATOM 5534 C C . THR B 1 94 ? 25.391 -1.016 -1.284 1 90.19 94 THR B C 1
ATOM 5536 O O . THR B 1 94 ? 24.859 0.084 -1.454 1 90.19 94 THR B O 1
ATOM 5539 N N . LYS B 1 95 ? 24.781 -1.997 -0.612 1 89.38 95 LYS B N 1
ATOM 5540 C CA . LYS B 1 95 ? 23.562 -1.842 0.184 1 89.38 95 LYS B CA 1
ATOM 5541 C C . LYS B 1 95 ? 22.391 -1.383 -0.681 1 89.38 95 LYS B C 1
ATOM 5543 O O . LYS B 1 95 ? 21.688 -0.446 -0.321 1 89.38 95 LYS B O 1
ATOM 5548 N N . LEU B 1 96 ? 22.328 -1.95 -1.79 1 92.81 96 LEU B N 1
ATOM 5549 C CA . LEU B 1 96 ? 21.203 -1.745 -2.699 1 92.81 96 LEU B CA 1
ATOM 5550 C C . LEU B 1 96 ? 20.203 -2.889 -2.59 1 92.81 96 LEU B C 1
ATOM 5552 O O . LEU B 1 96 ? 20.516 -3.939 -2.025 1 92.81 96 LEU B O 1
ATOM 5556 N N . HIS B 1 97 ? 19.031 -2.627 -3.023 1 95 97 HIS B N 1
ATOM 5557 C CA . HIS B 1 97 ? 18.016 -3.662 -3.127 1 95 97 HIS B CA 1
ATOM 5558 C C . HIS B 1 97 ? 17.859 -4.152 -4.562 1 95 97 HIS B C 1
ATOM 5560 O O . HIS B 1 97 ? 18.047 -3.379 -5.508 1 95 97 HIS B O 1
ATOM 5566 N N . ALA B 1 98 ? 17.547 -5.418 -4.707 1 96.12 98 ALA B N 1
ATOM 5567 C CA . ALA B 1 98 ? 17.312 -6.031 -6.012 1 96.12 98 ALA B CA 1
ATOM 5568 C C . ALA B 1 98 ? 16.109 -6.957 -5.973 1 96.12 98 ALA B C 1
ATOM 5570 O O . ALA B 1 98 ? 15.82 -7.574 -4.945 1 96.12 98 ALA B O 1
ATOM 5571 N N . ARG B 1 99 ? 15.375 -6.988 -7.047 1 96.44 99 ARG B N 1
ATOM 5572 C CA . ARG B 1 99 ? 14.203 -7.859 -7.156 1 96.44 99 ARG B CA 1
ATOM 5573 C C . ARG B 1 99 ? 14.078 -8.422 -8.562 1 96.44 99 ARG B C 1
ATOM 5575 O O . ARG B 1 99 ? 14.398 -7.746 -9.547 1 96.44 99 ARG B O 1
ATOM 5582 N N . ALA B 1 100 ? 13.656 -9.688 -8.633 1 96.94 100 ALA B N 1
ATOM 5583 C CA . ALA B 1 100 ? 13.383 -10.305 -9.93 1 96.94 100 ALA B CA 1
ATOM 5584 C C . ALA B 1 100 ? 11.93 -10.078 -10.352 1 96.94 100 ALA B C 1
ATOM 5586 O O . ALA B 1 100 ? 11.047 -9.922 -9.5 1 96.94 100 ALA B O 1
ATOM 5587 N N . VAL B 1 101 ? 11.758 -10.023 -11.633 1 96.06 101 VAL B N 1
ATOM 5588 C CA . VAL B 1 101 ? 10.406 -9.938 -12.18 1 96.06 101 VAL B CA 1
ATOM 5589 C C . VAL B 1 101 ? 10.297 -10.812 -13.422 1 96.06 101 VAL B C 1
ATOM 5591 O O . VAL B 1 101 ? 11.289 -11.062 -14.102 1 96.06 101 VAL B O 1
ATOM 5594 N N . GLY B 1 102 ? 9.141 -11.422 -13.594 1 96 102 GLY B N 1
ATOM 5595 C CA . GLY B 1 102 ? 8.781 -12.07 -14.844 1 96 102 GLY B CA 1
ATOM 5596 C C . GLY B 1 102 ? 7.883 -11.219 -15.727 1 96 102 GLY B C 1
ATOM 5597 O O . GLY B 1 102 ? 8.25 -10.109 -16.109 1 96 102 GLY B O 1
ATOM 5598 N N . THR B 1 103 ? 6.652 -11.672 -15.859 1 92.44 103 THR B N 1
ATOM 5599 C CA . THR B 1 103 ? 5.73 -10.977 -16.75 1 92.44 103 THR B CA 1
ATOM 5600 C C . THR B 1 103 ? 4.914 -9.945 -15.977 1 92.44 103 THR B C 1
ATOM 5602 O O . THR B 1 103 ? 4.082 -9.242 -16.562 1 92.44 103 THR B O 1
ATOM 5605 N N . GLY B 1 104 ? 5.121 -9.82 -14.711 1 91.75 104 GLY B N 1
ATOM 5606 C CA . GLY B 1 104 ? 4.41 -8.82 -13.93 1 91.75 104 GLY B CA 1
ATOM 5607 C C . GLY B 1 104 ? 2.943 -9.156 -13.727 1 91.75 104 GLY B C 1
ATOM 5608 O O . GLY B 1 104 ? 2.094 -8.266 -13.727 1 91.75 104 GLY B O 1
ATOM 5609 N N . SER B 1 105 ? 2.615 -10.398 -13.508 1 90.31 105 SER B N 1
ATOM 5610 C CA . SER B 1 105 ? 1.232 -10.859 -13.445 1 90.31 105 SER B CA 1
ATOM 5611 C C . SER B 1 105 ? 0.691 -10.781 -12.023 1 90.31 105 SER B C 1
ATOM 5613 O O . SER B 1 105 ? -0.328 -11.398 -11.703 1 90.31 105 SER B O 1
ATOM 5615 N N . SER B 1 106 ? 1.361 -10.102 -11.148 1 91.31 106 SER B N 1
ATOM 5616 C CA . SER B 1 106 ? 0.915 -9.977 -9.766 1 91.31 106 SER B CA 1
ATOM 5617 C C . SER B 1 106 ? 0.37 -8.578 -9.484 1 91.31 106 SER B C 1
ATOM 5619 O O . SER B 1 106 ? 0.809 -7.602 -10.094 1 91.31 106 SER B O 1
ATOM 5621 N N . TRP B 1 107 ? -0.603 -8.492 -8.57 1 89.88 107 TRP B N 1
ATOM 5622 C CA . TRP B 1 107 ? -1.187 -7.215 -8.172 1 89.88 107 TRP B CA 1
ATOM 5623 C C . TRP B 1 107 ? -0.745 -6.832 -6.762 1 89.88 107 TRP B C 1
ATOM 5625 O O . TRP B 1 107 ? -1.129 -5.777 -6.25 1 89.88 107 TRP B O 1
ATOM 5635 N N . SER B 1 108 ? 0.021 -7.582 -6.082 1 87.38 108 SER B N 1
ATOM 5636 C CA . SER B 1 108 ? 0.323 -7.387 -4.668 1 87.38 108 SER B CA 1
ATOM 5637 C C . SER B 1 108 ? 1.66 -6.676 -4.48 1 87.38 108 SER B C 1
ATOM 5639 O O . SER B 1 108 ? 2.254 -6.73 -3.402 1 87.38 108 SER B O 1
ATOM 5641 N N . LYS B 1 109 ? 2.232 -6.07 -5.484 1 85.88 109 LYS B N 1
ATOM 5642 C CA . LYS B 1 109 ? 3.467 -5.293 -5.453 1 85.88 109 LYS B CA 1
ATOM 5643 C C . LYS B 1 109 ? 4.672 -6.18 -5.164 1 85.88 109 LYS B C 1
ATOM 5645 O O . LYS B 1 109 ? 5.656 -5.73 -4.578 1 85.88 109 LYS B O 1
ATOM 5650 N N . LEU B 1 110 ? 4.625 -7.379 -5.555 1 89.75 110 LEU B N 1
ATOM 5651 C CA . LEU B 1 110 ? 5.719 -8.328 -5.375 1 89.75 110 LEU B CA 1
ATOM 5652 C C . LEU B 1 110 ? 6.961 -7.871 -6.133 1 89.75 110 LEU B C 1
ATOM 5654 O O . LEU B 1 110 ? 8.086 -8.195 -5.742 1 89.75 110 LEU B O 1
ATOM 5658 N N . THR B 1 111 ? 6.781 -7.027 -7.152 1 85.06 111 THR B N 1
ATOM 5659 C CA . THR B 1 111 ? 7.895 -6.715 -8.039 1 85.06 111 THR B CA 1
ATOM 5660 C C . THR B 1 111 ? 8.43 -5.312 -7.762 1 85.06 111 THR B C 1
ATOM 5662 O O . THR B 1 111 ? 9.391 -4.871 -8.398 1 85.06 111 THR B O 1
ATOM 5665 N N . SER B 1 112 ? 7.852 -4.668 -6.762 1 86.69 112 SER B N 1
ATOM 5666 C CA . SER B 1 112 ? 8.383 -3.355 -6.406 1 86.69 112 SER B CA 1
ATOM 5667 C C . SER B 1 112 ? 9.852 -3.441 -6.016 1 86.69 112 SER B C 1
ATOM 5669 O O . SER B 1 112 ? 10.297 -4.449 -5.457 1 86.69 112 SER B O 1
ATOM 5671 N N . VAL B 1 113 ? 10.648 -2.445 -6.457 1 86.75 113 VAL B N 1
ATOM 5672 C CA . VAL B 1 113 ? 12.047 -2.455 -6.047 1 86.75 113 VAL B CA 1
ATOM 5673 C C . VAL B 1 113 ? 12.555 -1.022 -5.906 1 86.75 113 VAL B C 1
ATOM 5675 O O . VAL B 1 113 ? 12.062 -0.114 -6.582 1 86.75 113 VAL B O 1
ATOM 5678 N N . ARG B 1 114 ? 13.508 -0.905 -5.117 1 84.69 114 ARG B N 1
ATOM 5679 C CA . ARG B 1 114 ? 14.133 0.391 -4.879 1 84.69 114 ARG B CA 1
ATOM 5680 C C . ARG B 1 114 ? 15.188 0.69 -5.938 1 84.69 114 ARG B C 1
ATOM 5682 O O . ARG B 1 114 ? 15.188 1.768 -6.535 1 84.69 114 ARG B O 1
ATOM 5689 N N . ASP B 1 115 ? 16.062 -0.346 -6.207 1 90.44 115 ASP B N 1
ATOM 5690 C CA . ASP B 1 115 ? 17.312 0.018 -6.883 1 90.44 115 ASP B CA 1
ATOM 5691 C C . ASP B 1 115 ? 17.453 -0.744 -8.195 1 90.44 115 ASP B C 1
ATOM 5693 O O . ASP B 1 115 ? 17.625 -0.137 -9.258 1 90.44 115 ASP B O 1
ATOM 5697 N N . ILE B 1 116 ? 17.422 -2.068 -8.141 1 94.12 116 ILE B N 1
ATOM 5698 C CA . ILE B 1 116 ? 17.75 -2.863 -9.32 1 94.12 116 ILE B CA 1
ATOM 5699 C C . ILE B 1 116 ? 16.609 -3.842 -9.609 1 94.12 116 ILE B C 1
ATOM 5701 O O . ILE B 1 116 ? 16.266 -4.676 -8.766 1 94.12 116 ILE B O 1
ATOM 5705 N N . LEU B 1 117 ? 16.016 -3.684 -10.75 1 94.56 117 LEU B N 1
ATOM 5706 C CA . LEU B 1 117 ? 15.031 -4.652 -11.234 1 94.56 117 LEU B CA 1
ATOM 5707 C C . LEU B 1 117 ? 15.664 -5.613 -12.234 1 94.56 117 LEU B C 1
ATOM 5709 O O . LEU B 1 117 ? 16.266 -5.18 -13.219 1 94.56 117 LEU B O 1
ATOM 5713 N N . ILE B 1 118 ? 15.578 -6.879 -11.945 1 96.38 118 ILE B N 1
ATOM 5714 C CA . ILE B 1 118 ? 16.125 -7.902 -12.828 1 96.38 118 ILE B CA 1
ATOM 5715 C C . ILE B 1 118 ? 14.992 -8.602 -13.57 1 96.38 118 ILE B C 1
ATOM 5717 O O . ILE B 1 118 ? 14.273 -9.422 -12.992 1 96.38 118 ILE B O 1
ATOM 5721 N N . ASP B 1 119 ? 14.828 -8.273 -14.836 1 95.5 119 ASP B N 1
ATOM 5722 C CA . ASP B 1 119 ? 13.844 -8.898 -15.711 1 95.5 119 ASP B CA 1
ATOM 5723 C C . ASP B 1 119 ? 14.352 -10.234 -16.25 1 95.5 119 ASP B C 1
ATOM 5725 O O . ASP B 1 119 ? 15.242 -10.273 -17.094 1 95.5 119 ASP B O 1
ATOM 5729 N N . MET B 1 120 ? 13.75 -11.312 -15.867 1 97.75 120 MET B N 1
ATOM 5730 C CA . MET B 1 120 ? 14.289 -12.656 -16.047 1 97.75 120 MET B CA 1
ATOM 5731 C C . MET B 1 120 ? 13.805 -13.25 -17.375 1 97.75 120 MET B C 1
ATOM 5733 O O . MET B 1 120 ? 14.211 -14.359 -17.734 1 97.75 120 MET B O 1
ATOM 5737 N N . LYS B 1 121 ? 13.07 -12.633 -18.203 1 96.88 121 LYS B N 1
ATOM 5738 C CA . LYS B 1 121 ? 12.289 -13.211 -19.281 1 96.88 121 LYS B CA 1
ATOM 5739 C C . LYS B 1 121 ? 13.195 -13.719 -20.406 1 96.88 121 LYS B C 1
ATOM 5741 O O . LYS B 1 121 ? 12.789 -14.555 -21.219 1 96.88 121 LYS B O 1
ATOM 5746 N N . ASN B 1 122 ? 14.422 -13.203 -20.469 1 97.12 122 ASN B N 1
ATOM 5747 C CA . ASN B 1 122 ? 15.336 -13.68 -21.5 1 97.12 122 ASN B CA 1
ATOM 5748 C C . ASN B 1 122 ? 15.883 -15.062 -21.172 1 97.12 122 ASN B C 1
ATOM 5750 O O . ASN B 1 122 ? 16.438 -15.742 -22.047 1 97.12 122 ASN B O 1
ATOM 5754 N N . LEU B 1 123 ? 15.844 -15.438 -19.953 1 98.5 123 LEU B N 1
ATOM 5755 C CA . LEU B 1 123 ? 16.281 -16.766 -19.531 1 98.5 123 LEU B CA 1
ATOM 5756 C C . LEU B 1 123 ? 15.141 -17.766 -19.594 1 98.5 123 LEU B C 1
ATOM 5758 O O . LEU B 1 123 ? 14.547 -18.094 -18.562 1 98.5 123 LEU B O 1
ATOM 5762 N N . ASP B 1 124 ? 14.922 -18.312 -20.781 1 98.31 124 ASP B N 1
ATOM 5763 C CA . ASP B 1 124 ? 13.703 -19.047 -21.094 1 98.31 124 ASP B CA 1
ATOM 5764 C C . ASP B 1 124 ? 14.016 -20.375 -21.75 1 98.31 124 ASP B C 1
ATOM 5766 O O . ASP B 1 124 ? 13.352 -20.781 -22.703 1 98.31 124 ASP B O 1
ATOM 5770 N N . ARG B 1 125 ? 14.953 -21.094 -21.219 1 98 125 ARG B N 1
ATOM 5771 C CA . ARG B 1 125 ? 15.352 -22.359 -21.828 1 98 125 ARG B CA 1
ATOM 5772 C C . ARG B 1 125 ? 15.102 -23.531 -20.875 1 98 125 ARG B C 1
ATOM 5774 O O . ARG B 1 125 ? 15.164 -23.375 -19.656 1 98 125 ARG B O 1
ATOM 5781 N N . ILE B 1 126 ? 14.797 -24.656 -21.453 1 98.12 126 ILE B N 1
ATOM 5782 C CA . ILE B 1 126 ? 14.883 -25.938 -20.75 1 98.12 126 ILE B CA 1
ATOM 5783 C C . ILE B 1 126 ? 16.312 -26.453 -20.797 1 98.12 126 ILE B C 1
ATOM 5785 O O . ILE B 1 126 ? 16.875 -26.656 -21.891 1 98.12 126 ILE B O 1
ATOM 5789 N N . LEU B 1 127 ? 16.922 -26.688 -19.703 1 97.56 127 LEU B N 1
ATOM 5790 C CA . LEU B 1 127 ? 18.359 -26.969 -19.641 1 97.56 127 LEU B CA 1
ATOM 5791 C C . LEU B 1 127 ? 18.609 -28.469 -19.562 1 97.56 127 LEU B C 1
ATOM 5793 O O . LEU B 1 127 ? 19.672 -28.938 -19.984 1 97.56 127 LEU B O 1
ATOM 5797 N N . ASP B 1 128 ? 17.703 -29.188 -18.922 1 96.25 128 ASP B N 1
ATOM 5798 C CA . ASP B 1 128 ? 17.922 -30.609 -18.688 1 96.25 128 ASP B CA 1
ATOM 5799 C C . ASP B 1 128 ? 16.594 -31.359 -18.562 1 96.25 128 ASP B C 1
ATOM 5801 O O . ASP B 1 128 ? 15.617 -30.812 -18.047 1 96.25 128 ASP B O 1
ATOM 5805 N N . VAL B 1 129 ? 16.484 -32.562 -19.094 1 95.5 129 VAL B N 1
ATOM 5806 C CA . VAL B 1 129 ? 15.367 -33.5 -18.953 1 95.5 129 VAL B CA 1
ATOM 5807 C C . VAL B 1 129 ? 15.898 -34.875 -18.609 1 95.5 129 VAL B C 1
ATOM 5809 O O . VAL B 1 129 ? 16.625 -35.5 -19.391 1 95.5 129 VAL B O 1
ATOM 5812 N N . ARG B 1 130 ? 15.477 -35.344 -17.453 1 91.88 130 ARG B N 1
ATOM 5813 C CA . ARG B 1 130 ? 15.977 -36.656 -17.031 1 91.88 130 ARG B CA 1
ATOM 5814 C C . ARG B 1 130 ? 14.867 -37.469 -16.391 1 91.88 130 ARG B C 1
ATOM 5816 O O . ARG B 1 130 ? 14.008 -36.938 -15.68 1 91.88 130 ARG B O 1
ATOM 5823 N N . SER B 1 131 ? 14.938 -38.719 -16.609 1 87.69 131 SER B N 1
ATOM 5824 C CA . SER B 1 131 ? 14.008 -39.625 -15.93 1 87.69 131 SER B CA 1
ATOM 5825 C C . SER B 1 131 ? 14.43 -39.875 -14.484 1 87.69 131 SER B C 1
ATOM 5827 O O . SER B 1 131 ? 15.617 -40 -14.188 1 87.69 131 SER B O 1
ATOM 5829 N N . SER B 1 132 ? 13.562 -39.656 -13.523 1 75.81 132 SER B N 1
ATOM 5830 C CA . SER B 1 132 ? 13.891 -39.781 -12.109 1 75.81 132 SER B CA 1
ATOM 5831 C C . SER B 1 132 ? 13.469 -41.125 -11.547 1 75.81 132 SER B C 1
ATOM 5833 O O . SER B 1 132 ? 13.828 -41.469 -10.422 1 75.81 132 SER B O 1
ATOM 5835 N N . SER B 1 133 ? 12.633 -41.844 -12.266 1 73.62 133 SER B N 1
ATOM 5836 C CA . SER B 1 133 ? 12.148 -43.125 -11.75 1 73.62 133 SER B CA 1
ATOM 5837 C C . SER B 1 133 ? 12.414 -44.25 -12.742 1 73.62 133 SER B C 1
ATOM 5839 O O . SER B 1 133 ? 12.484 -44.031 -13.953 1 73.62 133 SER B O 1
ATOM 5841 N N . SER B 1 134 ? 12.578 -45.344 -12.164 1 69 134 SER B N 1
ATOM 5842 C CA . SER B 1 134 ? 12.852 -46.5 -12.969 1 69 134 SER B CA 1
ATOM 5843 C C . SER B 1 134 ? 11.68 -46.844 -13.898 1 69 134 SER B C 1
ATOM 5845 O O . SER B 1 134 ? 11.875 -47.344 -14.992 1 69 134 SER B O 1
ATOM 5847 N N . ASP B 1 135 ? 10.516 -46.469 -13.398 1 69.38 135 ASP B N 1
ATOM 5848 C CA . ASP B 1 135 ? 9.336 -46.812 -14.203 1 69.38 135 ASP B CA 1
ATOM 5849 C C . ASP B 1 135 ? 9 -45.656 -15.164 1 69.38 135 ASP B C 1
ATOM 5851 O O . ASP B 1 135 ? 7.984 -45.719 -15.859 1 69.38 135 ASP B O 1
ATOM 5855 N N . HIS B 1 136 ? 9.898 -44.781 -15.211 1 73.25 136 HIS B N 1
ATOM 5856 C CA . HIS B 1 136 ? 9.789 -43.656 -16.141 1 73.25 136 HIS B CA 1
ATOM 5857 C C . HIS B 1 136 ? 8.453 -42.938 -15.984 1 73.25 136 HIS B C 1
ATOM 5859 O O . HIS B 1 136 ? 7.863 -42.5 -16.969 1 73.25 136 HIS B O 1
ATOM 5865 N N . SER B 1 137 ? 8 -42.875 -14.805 1 79.5 137 SER B N 1
ATOM 5866 C CA . SER B 1 137 ? 6.73 -42.219 -14.555 1 79.5 137 SER B CA 1
ATOM 5867 C C . SER B 1 137 ? 6.934 -40.75 -14.234 1 79.5 137 SER B C 1
ATOM 5869 O O . SER B 1 137 ? 6.027 -39.906 -14.43 1 79.5 137 SER B O 1
ATOM 5871 N N . VAL B 1 138 ? 8.055 -40.438 -13.758 1 87.25 138 VAL B N 1
ATOM 5872 C CA . VAL B 1 138 ? 8.336 -39.062 -13.383 1 87.25 138 VAL B CA 1
ATOM 5873 C C . VAL B 1 138 ? 9.641 -38.594 -14.039 1 87.25 138 VAL B C 1
ATOM 5875 O O . VAL B 1 138 ? 10.617 -39.344 -14.078 1 87.25 138 VAL B O 1
ATOM 5878 N N . TYR B 1 139 ? 9.617 -37.438 -14.57 1 93.62 139 TYR B N 1
ATOM 5879 C CA . TYR B 1 139 ? 10.781 -36.812 -15.195 1 93.62 139 TYR B CA 1
ATOM 5880 C C . TYR B 1 139 ? 11.141 -35.5 -14.492 1 93.62 139 TYR B C 1
ATOM 5882 O O . TYR B 1 139 ? 10.266 -34.719 -14.148 1 93.62 139 TYR B O 1
ATOM 5890 N N . HIS B 1 140 ? 12.359 -35.344 -14.203 1 95.44 140 HIS B N 1
ATOM 5891 C CA . HIS B 1 140 ? 12.859 -34.094 -13.719 1 95.44 140 HIS B CA 1
ATOM 5892 C C . HIS B 1 140 ? 13.273 -33.188 -14.875 1 95.44 140 HIS B C 1
ATOM 5894 O O . HIS B 1 140 ? 14.109 -33.562 -15.695 1 95.44 140 HIS B O 1
ATOM 5900 N N . VAL B 1 141 ? 12.672 -32.062 -15 1 97.75 141 VAL B N 1
ATOM 5901 C CA . VAL B 1 141 ? 12.953 -31.125 -16.062 1 97.75 141 VAL B CA 1
ATOM 5902 C C . VAL B 1 141 ? 13.43 -29.797 -15.461 1 97.75 141 VAL B C 1
ATOM 5904 O O . VAL B 1 141 ? 12.711 -29.156 -14.695 1 97.75 141 VAL B O 1
ATOM 5907 N N . THR B 1 142 ? 14.633 -29.391 -15.75 1 98.31 142 THR B N 1
ATOM 5908 C CA . THR B 1 142 ? 15.195 -28.141 -15.25 1 98.31 142 THR B CA 1
ATOM 5909 C C . THR B 1 142 ? 14.953 -27 -16.234 1 98.31 142 THR B C 1
ATOM 5911 O O . THR B 1 142 ? 15.383 -27.078 -17.391 1 98.31 142 THR B O 1
ATOM 5914 N N . VAL B 1 143 ? 14.289 -26.016 -15.781 1 98.69 143 VAL B N 1
ATOM 5915 C CA . VAL B 1 143 ? 13.844 -24.906 -16.641 1 98.69 143 VAL B CA 1
ATOM 5916 C C . VAL B 1 143 ? 14.336 -23.578 -16.062 1 98.69 143 VAL B C 1
ATOM 5918 O O . VAL B 1 143 ? 14.32 -23.375 -14.852 1 98.69 143 VAL B O 1
ATOM 5921 N N . GLN B 1 144 ? 14.836 -22.703 -16.953 1 98.81 144 GLN B N 1
ATOM 5922 C CA . GLN B 1 144 ? 15.195 -21.344 -16.516 1 98.81 144 GLN B CA 1
ATOM 5923 C C . GLN B 1 144 ? 13.969 -20.578 -16.031 1 98.81 144 GLN B C 1
ATOM 5925 O O . GLN B 1 144 ? 12.883 -20.703 -16.609 1 98.81 144 GLN B O 1
ATOM 5930 N N . GLY B 1 145 ? 14.133 -19.812 -14.984 1 98.56 145 GLY B N 1
ATOM 5931 C CA . GLY B 1 145 ? 13.031 -19.219 -14.234 1 98.56 145 GLY B CA 1
ATOM 5932 C C . GLY B 1 145 ? 12.227 -18.234 -15.055 1 98.56 145 GLY B C 1
ATOM 5933 O O . GLY B 1 145 ? 11.062 -17.969 -14.742 1 98.56 145 GLY B O 1
ATOM 5934 N N . GLY B 1 146 ? 12.75 -17.688 -16.094 1 98.38 146 GLY B N 1
ATOM 5935 C CA . GLY B 1 146 ? 12.094 -16.641 -16.859 1 98.38 146 GLY B CA 1
ATOM 5936 C C . GLY B 1 146 ? 11.195 -17.188 -17.953 1 98.38 146 GLY B C 1
ATOM 5937 O O . GLY B 1 146 ? 10.508 -16.422 -18.641 1 98.38 146 GLY B O 1
ATOM 5938 N N . MET B 1 147 ? 11.141 -18.484 -18.078 1 98.44 147 MET B N 1
ATOM 5939 C CA . MET B 1 147 ? 10.32 -19.062 -19.141 1 98.44 147 MET B CA 1
ATOM 5940 C C . MET B 1 147 ? 8.836 -18.922 -18.812 1 98.44 147 MET B C 1
ATOM 5942 O O . MET B 1 147 ? 8.414 -19.172 -17.672 1 98.44 147 MET B O 1
ATOM 5946 N N . LYS B 1 148 ? 8.094 -18.562 -19.812 1 96.94 148 LYS B N 1
ATOM 5947 C CA . LYS B 1 148 ? 6.652 -18.484 -19.625 1 96.94 148 LYS B CA 1
ATOM 5948 C C . LYS B 1 148 ? 6.031 -19.875 -19.562 1 96.94 148 LYS B C 1
ATOM 5950 O O . LYS B 1 148 ? 6.438 -20.781 -20.297 1 96.94 148 LYS B O 1
ATOM 5955 N N . VAL B 1 149 ? 5.047 -20 -18.797 1 97.06 149 VAL B N 1
ATOM 5956 C CA . VAL B 1 149 ? 4.414 -21.312 -18.578 1 97.06 149 VAL B CA 1
ATOM 5957 C C . VAL B 1 149 ? 3.838 -21.828 -19.891 1 97.06 149 VAL B C 1
ATOM 5959 O O . VAL B 1 149 ? 4 -23 -20.234 1 97.06 149 VAL B O 1
ATOM 5962 N N . HIS B 1 150 ? 3.201 -20.984 -20.641 1 93.81 150 HIS B N 1
ATOM 5963 C CA . HIS B 1 150 ? 2.596 -21.406 -21.906 1 93.81 150 HIS B CA 1
ATOM 5964 C C . HIS B 1 150 ? 3.645 -21.953 -22.875 1 93.81 150 HIS B C 1
ATOM 5966 O O . HIS B 1 150 ? 3.402 -22.953 -23.547 1 93.81 150 HIS B O 1
ATOM 5972 N N . ASP B 1 151 ? 4.781 -21.344 -22.953 1 95.31 151 ASP B N 1
ATOM 5973 C CA . ASP B 1 151 ? 5.863 -21.828 -23.797 1 95.31 151 ASP B CA 1
ATOM 5974 C C . ASP B 1 151 ? 6.445 -23.125 -23.25 1 95.31 151 ASP B C 1
ATOM 5976 O O . ASP B 1 151 ? 6.727 -24.062 -24 1 95.31 151 ASP B O 1
ATOM 5980 N N . CYS B 1 152 ? 6.594 -23.141 -21.984 1 97.5 152 CYS B N 1
ATOM 5981 C CA . CYS B 1 152 ? 7.176 -24.297 -21.328 1 97.5 152 CYS B CA 1
ATOM 5982 C C . CYS B 1 152 ? 6.355 -25.547 -21.609 1 97.5 152 CYS B C 1
ATOM 5984 O O . CYS B 1 152 ? 6.898 -26.578 -22.047 1 97.5 152 CYS B O 1
ATOM 5986 N N . VAL B 1 153 ? 5.027 -25.5 -21.422 1 96 153 VAL B N 1
ATOM 5987 C CA . VAL B 1 153 ? 4.191 -26.688 -21.547 1 96 153 VAL B CA 1
ATOM 5988 C C . VAL B 1 153 ? 4.129 -27.109 -23.016 1 96 153 VAL B C 1
ATOM 5990 O O . VAL B 1 153 ? 4.051 -28.312 -23.312 1 96 153 VAL B O 1
ATOM 5993 N N . ARG B 1 154 ? 4.195 -26.234 -23.938 1 94.31 154 ARG B N 1
ATOM 5994 C CA . ARG B 1 154 ? 4.191 -26.562 -25.359 1 94.31 154 ARG B CA 1
ATOM 5995 C C . ARG B 1 154 ? 5.488 -27.25 -25.75 1 94.31 154 ARG B C 1
ATOM 5997 O O . ARG B 1 154 ? 5.465 -28.234 -26.5 1 94.31 154 ARG B O 1
ATOM 6004 N N . ILE B 1 155 ? 6.57 -26.719 -25.266 1 96.5 155 ILE B N 1
ATOM 6005 C CA . ILE B 1 155 ? 7.859 -27.328 -25.594 1 96.5 155 ILE B CA 1
ATOM 6006 C C . ILE B 1 155 ? 7.949 -28.719 -24.953 1 96.5 155 ILE B C 1
ATOM 6008 O O . ILE B 1 155 ? 8.438 -29.656 -25.578 1 96.5 155 ILE B O 1
ATOM 6012 N N . LEU B 1 156 ? 7.504 -28.844 -23.719 1 97.31 156 LEU B N 1
ATOM 6013 C CA . LEU B 1 156 ? 7.477 -30.141 -23.062 1 97.31 156 LEU B CA 1
ATOM 6014 C C . LEU B 1 156 ? 6.688 -31.156 -23.891 1 97.31 156 LEU B C 1
ATOM 6016 O O . LEU B 1 156 ? 7.102 -32.312 -24.031 1 97.31 156 LEU B O 1
ATOM 6020 N N . ASP B 1 157 ? 5.562 -30.734 -24.391 1 94.94 157 ASP B N 1
ATOM 6021 C CA . ASP B 1 157 ? 4.699 -31.594 -25.203 1 94.94 157 ASP B CA 1
ATOM 6022 C C . ASP B 1 157 ? 5.387 -31.984 -26.516 1 94.94 157 ASP B C 1
ATOM 6024 O O . ASP B 1 157 ? 5.621 -33.156 -26.766 1 94.94 157 ASP B O 1
ATOM 6028 N N . LYS B 1 158 ? 5.82 -31.016 -27.266 1 94.75 158 LYS B N 1
ATOM 6029 C CA . LYS B 1 158 ? 6.289 -31.234 -28.625 1 94.75 158 LYS B CA 1
ATOM 6030 C C . LYS B 1 158 ? 7.645 -31.938 -28.641 1 94.75 158 LYS B C 1
ATOM 6032 O O . LYS B 1 158 ? 7.879 -32.812 -29.469 1 94.75 158 LYS B O 1
ATOM 6037 N N . ALA B 1 159 ? 8.469 -31.547 -27.75 1 95.12 159 ALA B N 1
ATOM 6038 C CA . ALA B 1 159 ? 9.844 -32.031 -27.812 1 95.12 159 ALA B CA 1
ATOM 6039 C C . ALA B 1 159 ? 10.039 -33.25 -26.938 1 95.12 159 ALA B C 1
ATOM 6041 O O . ALA B 1 159 ? 10.898 -34.094 -27.219 1 95.12 159 ALA B O 1
ATOM 6042 N N . HIS B 1 160 ? 9.227 -33.438 -25.875 1 94.75 160 HIS B N 1
ATOM 6043 C CA . HIS B 1 160 ? 9.586 -34.438 -24.891 1 94.75 160 HIS B CA 1
ATOM 6044 C C . HIS B 1 160 ? 8.391 -35.344 -24.562 1 94.75 160 HIS B C 1
ATOM 6046 O O . HIS B 1 160 ? 8.539 -36.344 -23.891 1 94.75 160 HIS B O 1
ATOM 6052 N N . GLY B 1 161 ? 7.219 -34.969 -25 1 94.94 161 GLY B N 1
ATOM 6053 C CA . GLY B 1 161 ? 6.031 -35.719 -24.656 1 94.94 161 GLY B CA 1
ATOM 6054 C C . GLY B 1 161 ? 5.719 -35.719 -23.172 1 94.94 161 GLY B C 1
ATOM 6055 O O . GLY B 1 161 ? 5.293 -36.719 -22.609 1 94.94 161 GLY B O 1
ATOM 6056 N N . LEU B 1 162 ? 6.02 -34.656 -22.516 1 96.62 162 LEU B N 1
ATOM 6057 C CA . LEU B 1 162 ? 5.844 -34.531 -21.078 1 96.62 162 LEU B CA 1
ATOM 6058 C C . LEU B 1 162 ? 4.828 -33.438 -20.734 1 96.62 162 LEU B C 1
ATOM 6060 O O . LEU B 1 162 ? 4.473 -32.625 -21.594 1 96.62 162 LEU B O 1
ATOM 6064 N N . ALA B 1 163 ? 4.332 -33.5 -19.516 1 96.25 163 ALA B N 1
ATOM 6065 C CA . ALA B 1 163 ? 3.334 -32.562 -19.016 1 96.25 163 ALA B CA 1
ATOM 6066 C C . ALA B 1 163 ? 3.559 -32.219 -17.547 1 96.25 163 ALA B C 1
ATOM 6068 O O . ALA B 1 163 ? 4.16 -33.031 -16.812 1 96.25 163 ALA B O 1
ATOM 6069 N N . PHE B 1 164 ? 3.172 -30.969 -17.109 1 95.19 164 PHE B N 1
ATOM 6070 C CA . PHE B 1 164 ? 2.943 -30.734 -15.688 1 95.19 164 PHE B CA 1
ATOM 6071 C C . PHE B 1 164 ? 1.727 -31.516 -15.211 1 95.19 164 PHE B C 1
ATOM 6073 O O . PHE B 1 164 ? 0.834 -31.844 -16 1 95.19 164 PHE B O 1
ATOM 6080 N N . PRO B 1 165 ? 1.674 -31.828 -13.938 1 91 165 PRO B N 1
ATOM 6081 C CA . PRO B 1 165 ? 0.475 -32.5 -13.422 1 91 165 PRO B CA 1
ATOM 6082 C C . PRO B 1 165 ? -0.78 -31.641 -13.555 1 91 165 PRO B C 1
ATOM 6084 O O . PRO B 1 165 ? -1.875 -32.188 -13.766 1 91 165 PRO B O 1
ATOM 6087 N N . ALA B 1 166 ? -0.698 -30.391 -13.336 1 92.12 166 ALA B N 1
ATOM 6088 C CA . ALA B 1 166 ? -1.796 -29.438 -13.406 1 92.12 166 ALA B CA 1
ATOM 6089 C C . ALA B 1 166 ? -1.278 -28.031 -13.695 1 92.12 166 ALA B C 1
ATOM 6091 O O . ALA B 1 166 ? -0.067 -27.797 -13.703 1 92.12 166 ALA B O 1
ATOM 6092 N N . MET B 1 167 ? -2.188 -27.188 -14.008 1 93.25 167 MET B N 1
ATOM 6093 C CA . MET B 1 167 ? -1.822 -25.797 -14.203 1 93.25 167 MET B CA 1
ATOM 6094 C C . MET B 1 167 ? -3.023 -24.875 -13.977 1 93.25 167 MET B C 1
ATOM 6096 O O . MET B 1 167 ? -4.16 -25.344 -13.914 1 93.25 167 MET B O 1
ATOM 6100 N N . GLY B 1 168 ? -2.707 -23.625 -13.789 1 92 168 GLY B N 1
ATOM 6101 C CA . GLY B 1 168 ? -3.777 -22.656 -13.656 1 92 168 GLY B CA 1
ATOM 6102 C C . GLY B 1 168 ? -4.465 -22.328 -14.969 1 92 168 GLY B C 1
ATOM 6103 O O . GLY B 1 168 ? -4.109 -22.891 -16.016 1 92 168 GLY B O 1
ATOM 6104 N N . ASN B 1 169 ? -5.477 -21.453 -14.883 1 89.56 169 ASN B N 1
ATOM 6105 C CA . ASN B 1 169 ? -6.273 -21.141 -16.062 1 89.56 169 ASN B CA 1
ATOM 6106 C C . ASN B 1 169 ? -5.621 -20.047 -16.906 1 89.56 169 ASN B C 1
ATOM 6108 O O . ASN B 1 169 ? -6.121 -19.703 -17.984 1 89.56 169 ASN B O 1
ATOM 6112 N N . TYR B 1 170 ? -4.625 -19.469 -16.406 1 89.69 170 TYR B N 1
ATOM 6113 C CA . TYR B 1 170 ? -3.775 -18.516 -17.125 1 89.69 170 TYR B CA 1
ATOM 6114 C C . TYR B 1 170 ? -2.322 -18.984 -17.125 1 89.69 170 TYR B C 1
ATOM 6116 O O . TYR B 1 170 ? -1.804 -19.422 -16.094 1 89.69 170 TYR B O 1
ATOM 6124 N N . ALA B 1 171 ? -1.684 -18.906 -18.266 1 92.06 171 ALA B N 1
ATOM 6125 C CA . ALA B 1 171 ? -0.336 -19.469 -18.375 1 92.06 171 ALA B CA 1
ATOM 6126 C C . ALA B 1 171 ? 0.648 -18.406 -18.875 1 92.06 171 ALA B C 1
ATOM 6128 O O . ALA B 1 171 ? 1.729 -18.75 -19.375 1 92.06 171 ALA B O 1
ATOM 6129 N N . GLY B 1 172 ? 0.281 -17.188 -18.734 1 91.88 172 GLY B N 1
ATOM 6130 C CA . GLY B 1 172 ? 1.163 -16.125 -19.203 1 91.88 172 GLY B CA 1
ATOM 6131 C C . GLY B 1 172 ? 2.254 -15.781 -18.203 1 91.88 172 GLY B C 1
ATOM 6132 O O . GLY B 1 172 ? 3.188 -15.047 -18.531 1 91.88 172 GLY B O 1
ATOM 6133 N N . GLN B 1 173 ? 2.297 -16.391 -17.062 1 95.5 173 GLN B N 1
ATOM 6134 C CA . GLN B 1 173 ? 3.299 -16.125 -16.031 1 95.5 173 GLN B CA 1
ATOM 6135 C C . GLN B 1 173 ? 4.602 -16.859 -16.328 1 95.5 173 GLN B C 1
ATOM 6137 O O . GLN B 1 173 ? 4.633 -17.75 -17.188 1 95.5 173 GLN B O 1
ATOM 6142 N N . THR B 1 174 ? 5.637 -16.484 -15.672 1 97.44 174 THR B N 1
ATOM 6143 C CA . THR B 1 174 ? 6.883 -17.25 -15.75 1 97.44 174 THR B CA 1
ATOM 6144 C C . THR B 1 174 ? 6.867 -18.406 -14.75 1 97.44 174 THR B C 1
ATOM 6146 O O . THR B 1 174 ? 6.121 -18.375 -13.766 1 97.44 174 THR B O 1
ATOM 6149 N N . VAL B 1 175 ? 7.684 -19.391 -15 1 98.12 175 VAL B N 1
ATOM 6150 C CA . VAL B 1 175 ? 7.68 -20.578 -14.172 1 98.12 175 VAL B CA 1
ATOM 6151 C C . VAL B 1 175 ? 8.156 -20.234 -12.766 1 98.12 175 VAL B C 1
ATOM 6153 O O . VAL B 1 175 ? 7.641 -20.766 -11.773 1 98.12 175 VAL B O 1
ATOM 6156 N N . ALA B 1 176 ? 9.164 -19.359 -12.609 1 98.06 176 ALA B N 1
ATOM 6157 C CA . ALA B 1 176 ? 9.602 -18.953 -11.273 1 98.06 176 ALA B CA 1
ATOM 6158 C C . ALA B 1 176 ? 8.492 -18.188 -10.547 1 98.06 176 ALA B C 1
ATOM 6160 O O . ALA B 1 176 ? 8.344 -18.312 -9.336 1 98.06 176 ALA B O 1
ATOM 6161 N N . GLY B 1 177 ? 7.762 -17.406 -11.312 1 97.06 177 GLY B N 1
ATOM 6162 C CA . GLY B 1 177 ? 6.672 -16.641 -10.727 1 97.06 177 GLY B CA 1
ATOM 6163 C C . GLY B 1 177 ? 5.57 -17.516 -10.156 1 97.06 177 GLY B C 1
ATOM 6164 O O . GLY B 1 177 ? 5.109 -17.281 -9.039 1 97.06 177 GLY B O 1
ATOM 6165 N N . ILE B 1 178 ? 5.164 -18.531 -10.867 1 97.19 178 ILE B N 1
ATOM 6166 C CA . ILE B 1 178 ? 4.043 -19.359 -10.43 1 97.19 178 ILE B CA 1
ATOM 6167 C C . ILE B 1 178 ? 4.449 -20.156 -9.188 1 97.19 178 ILE B C 1
ATOM 6169 O O . ILE B 1 178 ? 3.631 -20.391 -8.297 1 97.19 178 ILE B O 1
ATOM 6173 N N . VAL B 1 179 ? 5.684 -20.547 -9.133 1 97.25 179 VAL B N 1
ATOM 6174 C CA . VAL B 1 179 ? 6.148 -21.344 -7.992 1 97.25 179 VAL B CA 1
ATOM 6175 C C . VAL B 1 179 ? 6.293 -20.438 -6.766 1 97.25 179 VAL B C 1
ATOM 6177 O O . VAL B 1 179 ? 5.84 -20.797 -5.676 1 97.25 179 VAL B O 1
ATOM 6180 N N . SER B 1 180 ? 6.816 -19.25 -6.969 1 97.31 180 SER B N 1
ATOM 6181 C CA . SER B 1 180 ? 7.094 -18.328 -5.875 1 97.31 180 SER B CA 1
ATOM 6182 C C . SER B 1 180 ? 5.809 -17.875 -5.191 1 97.31 180 SER B C 1
ATOM 6184 O O . SER B 1 180 ? 5.836 -17.422 -4.043 1 97.31 180 SER B O 1
ATOM 6186 N N . THR B 1 181 ? 4.668 -18 -5.879 1 97.31 181 THR B N 1
ATOM 6187 C CA . THR B 1 181 ? 3.426 -17.453 -5.34 1 97.31 181 THR B CA 1
ATOM 6188 C C . THR B 1 181 ? 2.406 -18.562 -5.102 1 97.31 181 THR B C 1
ATOM 6190 O O . THR B 1 181 ? 1.228 -18.281 -4.863 1 97.31 181 THR B O 1
ATOM 6193 N N . SER B 1 182 ? 2.795 -19.781 -5.273 1 97.31 182 SER B N 1
ATOM 6194 C CA . SER B 1 182 ? 1.97 -20.938 -4.98 1 97.31 182 SER B CA 1
ATOM 6195 C C . SER B 1 182 ? 0.737 -20.984 -5.875 1 97.31 182 SER B C 1
ATOM 6197 O O . SER B 1 182 ? -0.378 -21.203 -5.398 1 97.31 182 SER B O 1
ATOM 6199 N N . THR B 1 183 ? 0.935 -20.766 -7.082 1 96.12 183 THR B N 1
ATOM 6200 C CA . THR B 1 183 ? -0.147 -20.906 -8.047 1 96.12 183 THR B CA 1
ATOM 6201 C C . THR B 1 183 ? -0.704 -22.328 -8.031 1 96.12 183 THR B C 1
ATOM 6203 O O . THR B 1 183 ? 0.029 -23.297 -7.77 1 96.12 183 THR B O 1
ATOM 6206 N N . HIS B 1 184 ? -2.02 -22.453 -8.305 1 94.81 184 HIS B N 1
ATOM 6207 C CA . HIS B 1 184 ? -2.652 -23.781 -8.281 1 94.81 184 HIS B CA 1
ATOM 6208 C C . HIS B 1 184 ? -3.58 -23.953 -9.477 1 94.81 184 HIS B C 1
ATOM 6210 O O . HIS B 1 184 ? -3.949 -22.984 -10.141 1 94.81 184 HIS B O 1
ATOM 6216 N N . GLY B 1 185 ? -3.877 -25.203 -9.734 1 92.19 185 GLY B N 1
ATOM 6217 C CA . GLY B 1 185 ? -4.801 -25.562 -10.797 1 92.19 185 GLY B CA 1
ATOM 6218 C C . GLY B 1 185 ? -6.129 -26.078 -10.281 1 92.19 185 GLY B C 1
ATOM 6219 O O . GLY B 1 185 ? -6.613 -25.641 -9.242 1 92.19 185 GLY B O 1
ATOM 6220 N N . SER B 1 186 ? -6.754 -26.984 -11.102 1 88.62 186 SER B N 1
ATOM 6221 C CA . SER B 1 186 ? -8.102 -27.438 -10.781 1 88.62 186 SER B CA 1
ATOM 6222 C C . SER B 1 186 ? -8.141 -28.953 -10.594 1 88.62 186 SER B C 1
ATOM 6224 O O . SER B 1 186 ? -9.219 -29.547 -10.492 1 88.62 186 SER B O 1
ATOM 6226 N N . LEU B 1 187 ? -7.039 -29.594 -10.578 1 83.88 187 LEU B N 1
ATOM 6227 C CA . LEU B 1 187 ? -7.012 -31.031 -10.359 1 83.88 187 LEU B CA 1
ATOM 6228 C C . LEU B 1 187 ? -7.242 -31.375 -8.891 1 83.88 187 LEU B C 1
ATOM 6230 O O . LEU B 1 187 ? -6.387 -31.094 -8.047 1 83.88 187 LEU B O 1
ATOM 6234 N N . VAL B 1 188 ? -8.312 -32.062 -8.68 1 88.75 188 VAL B N 1
ATOM 6235 C CA . VAL B 1 188 ? -8.672 -32.406 -7.309 1 88.75 188 VAL B CA 1
ATOM 6236 C C . VAL B 1 188 ? -7.684 -33.406 -6.754 1 88.75 188 VAL B C 1
ATOM 6238 O O . VAL B 1 188 ? -7.301 -34.375 -7.449 1 88.75 188 VAL B O 1
ATOM 6241 N N . GLY B 1 189 ? -7.238 -33.156 -5.605 1 89.56 189 GLY B N 1
ATOM 6242 C CA . GLY B 1 189 ? -6.297 -34.094 -4.969 1 89.56 189 GLY B CA 1
ATOM 6243 C C . GLY B 1 189 ? -4.852 -33.781 -5.305 1 89.56 189 GLY B C 1
ATOM 6244 O O . GLY B 1 189 ? -3.949 -34.531 -4.93 1 89.56 189 GLY B O 1
ATOM 6245 N N . THR B 1 190 ? -4.66 -32.75 -5.973 1 92.19 190 THR B N 1
ATOM 6246 C CA . THR B 1 190 ? -3.305 -32.344 -6.324 1 92.19 190 THR B CA 1
ATOM 6247 C C . THR B 1 190 ? -2.926 -31.062 -5.59 1 92.19 190 THR B C 1
ATOM 6249 O O . THR B 1 190 ? -3.77 -30.188 -5.379 1 92.19 190 THR B O 1
ATOM 6252 N N . GLN B 1 191 ? -1.684 -31 -5.25 1 95.38 191 GLN B N 1
ATOM 6253 C CA . GLN B 1 191 ? -1.172 -29.844 -4.535 1 95.38 191 GLN B CA 1
ATOM 6254 C C . GLN B 1 191 ? -0.894 -28.688 -5.492 1 95.38 191 GLN B C 1
ATOM 6256 O O . GLN B 1 191 ? -1.135 -28.797 -6.695 1 95.38 191 GLN B O 1
ATOM 6261 N N . THR B 1 192 ? -0.502 -27.5 -4.902 1 96.69 192 THR B N 1
ATOM 6262 C CA . THR B 1 192 ? -0.192 -26.328 -5.711 1 96.69 192 THR B CA 1
ATOM 6263 C C . THR B 1 192 ? 1.027 -26.594 -6.594 1 96.69 192 THR B C 1
ATOM 6265 O O . THR B 1 192 ? 1.763 -27.547 -6.379 1 96.69 192 THR B O 1
ATOM 6268 N N . MET B 1 193 ? 1.261 -25.766 -7.52 1 96.69 193 MET B N 1
ATOM 6269 C CA . MET B 1 193 ? 2.307 -25.984 -8.516 1 96.69 193 MET B CA 1
ATOM 6270 C C . MET B 1 193 ? 3.691 -25.828 -7.891 1 96.69 193 MET B C 1
ATOM 6272 O O . MET B 1 193 ? 4.684 -26.297 -8.453 1 96.69 193 MET B O 1
ATOM 6276 N N . SER B 1 194 ? 3.775 -25.125 -6.773 1 97.69 194 SER B N 1
ATOM 6277 C CA . SER B 1 194 ? 5.035 -25.047 -6.043 1 97.69 194 SER B CA 1
ATOM 6278 C C . SER B 1 194 ? 5.504 -26.438 -5.598 1 97.69 194 SER B C 1
ATOM 6280 O O . SER B 1 194 ? 6.699 -26.656 -5.387 1 97.69 194 SER B O 1
ATOM 6282 N N . ASN B 1 195 ? 4.562 -27.344 -5.5 1 96.5 195 ASN B N 1
ATOM 6283 C CA . ASN B 1 195 ? 4.875 -28.703 -5.047 1 96.5 195 ASN B CA 1
ATOM 6284 C C . ASN B 1 195 ? 5.301 -29.594 -6.211 1 96.5 195 ASN B C 1
ATOM 6286 O O . ASN B 1 195 ? 5.734 -30.719 -6 1 96.5 195 ASN B O 1
ATOM 6290 N N . PHE B 1 196 ? 5.215 -29.094 -7.441 1 96.12 196 PHE B N 1
ATOM 6291 C CA . PHE B 1 196 ? 5.688 -29.844 -8.594 1 96.12 196 PHE B CA 1
ATOM 6292 C C . PHE B 1 196 ? 7.199 -29.719 -8.742 1 96.12 196 PHE B C 1
ATOM 6294 O O . PHE B 1 196 ? 7.77 -30.156 -9.742 1 96.12 196 PHE B O 1
ATOM 6301 N N . THR B 1 197 ? 7.801 -29.078 -7.797 1 96.81 197 THR B N 1
ATOM 6302 C CA . THR B 1 197 ? 9.227 -28.797 -7.906 1 96.81 197 THR B CA 1
ATOM 6303 C C . THR B 1 197 ? 10.039 -29.734 -7.035 1 96.81 197 THR B C 1
ATOM 6305 O O . THR B 1 197 ? 9.625 -30.094 -5.934 1 96.81 197 THR B O 1
ATOM 6308 N N . SER B 1 198 ? 11.164 -30.125 -7.535 1 94.62 198 SER B N 1
ATOM 6309 C CA . SER B 1 198 ? 12.07 -30.984 -6.773 1 94.62 198 SER B CA 1
ATOM 6310 C C . SER B 1 198 ? 13.375 -30.266 -6.449 1 94.62 198 SER B C 1
ATOM 6312 O O . SER B 1 198 ? 14.156 -30.734 -5.617 1 94.62 198 SER B O 1
ATOM 6314 N N . GLY B 1 199 ? 13.547 -29.109 -7.09 1 96.81 199 GLY B N 1
ATOM 6315 C CA . GLY B 1 199 ? 14.773 -28.391 -6.801 1 96.81 199 GLY B CA 1
ATOM 6316 C C . GLY B 1 199 ? 14.797 -26.984 -7.363 1 96.81 199 GLY B C 1
ATOM 6317 O O . GLY B 1 199 ? 14.039 -26.672 -8.281 1 96.81 199 GLY B O 1
ATOM 6318 N N . PHE B 1 200 ? 15.711 -26.219 -6.766 1 98.44 200 PHE B N 1
ATOM 6319 C CA . PHE B 1 200 ? 15.906 -24.828 -7.168 1 98.44 200 PHE B CA 1
ATOM 6320 C C . PHE B 1 200 ? 17.391 -24.5 -7.27 1 98.44 200 PHE B C 1
ATOM 6322 O O . PHE B 1 200 ? 18.203 -25.016 -6.508 1 98.44 200 PHE B O 1
ATOM 6329 N N . HIS B 1 201 ? 17.75 -23.734 -8.242 1 98.75 201 HIS B N 1
ATOM 6330 C CA . HIS B 1 201 ? 19.031 -23.016 -8.297 1 98.75 201 HIS B CA 1
ATOM 6331 C C . HIS B 1 201 ? 18.812 -21.516 -8.133 1 98.75 201 HIS B C 1
ATOM 6333 O O . HIS B 1 201 ? 18.203 -20.875 -8.984 1 98.75 201 HIS B O 1
ATOM 6339 N N . LEU B 1 202 ? 19.281 -20.969 -7.008 1 98.31 202 LEU B N 1
ATOM 6340 C CA . LEU B 1 202 ? 19.078 -19.578 -6.672 1 98.31 202 LEU B CA 1
ATOM 6341 C C . LEU B 1 202 ? 20.406 -18.844 -6.535 1 98.31 202 LEU B C 1
ATOM 6343 O O . LEU B 1 202 ? 21.453 -19.469 -6.305 1 98.31 202 LEU B O 1
ATOM 6347 N N . VAL B 1 203 ? 20.375 -17.547 -6.688 1 98.81 203 VAL B N 1
ATOM 6348 C CA . VAL B 1 203 ? 21.422 -16.641 -6.254 1 98.81 203 VAL B CA 1
ATOM 6349 C C . VAL B 1 203 ? 20.953 -15.844 -5.043 1 98.81 203 VAL B C 1
ATOM 6351 O O . VAL B 1 203 ? 20.031 -15.039 -5.141 1 98.81 203 VAL B O 1
ATOM 6354 N N . ILE B 1 204 ? 21.531 -16.062 -3.896 1 98.75 204 ILE B N 1
ATOM 6355 C CA . ILE B 1 204 ? 21.109 -15.406 -2.666 1 98.75 204 ILE B CA 1
ATOM 6356 C C . ILE B 1 204 ? 22.031 -14.219 -2.383 1 98.75 204 ILE B C 1
ATOM 6358 O O . ILE B 1 204 ? 22.938 -13.914 -3.176 1 98.75 204 ILE B O 1
ATOM 6362 N N . SER B 1 205 ? 21.766 -13.508 -1.296 1 97.81 205 SER B N 1
ATOM 6363 C CA . SER B 1 205 ? 22.531 -12.32 -0.94 1 97.81 205 SER B CA 1
ATOM 6364 C C . SER B 1 205 ? 24.031 -12.602 -1 1 97.81 205 SER B C 1
ATOM 6366 O O . SER B 1 205 ? 24.469 -13.711 -0.698 1 97.81 205 SER B O 1
ATOM 6368 N N . GLY B 1 206 ? 24.812 -11.609 -1.398 1 96.81 206 GLY B N 1
ATOM 6369 C CA . GLY B 1 206 ? 26.25 -11.758 -1.546 1 96.81 206 GLY B CA 1
ATOM 6370 C C . GLY B 1 206 ? 26.656 -12.336 -2.889 1 96.81 206 GLY B C 1
ATOM 6371 O O . GLY B 1 206 ? 27.844 -12.422 -3.201 1 96.81 206 GLY B O 1
ATOM 6372 N N . GLY B 1 207 ? 25.656 -12.656 -3.715 1 97.75 207 GLY B N 1
ATOM 6373 C CA . GLY B 1 207 ? 25.938 -13.266 -5.004 1 97.75 207 GLY B CA 1
ATOM 6374 C C . GLY B 1 207 ? 26.25 -14.742 -4.91 1 97.75 207 GLY B C 1
ATOM 6375 O O . GLY B 1 207 ? 26.891 -15.305 -5.805 1 97.75 207 GLY B O 1
ATOM 6376 N N . ILE B 1 208 ? 25.859 -15.391 -3.828 1 98.5 208 ILE B N 1
ATOM 6377 C CA . ILE B 1 208 ? 26.156 -16.797 -3.572 1 98.5 208 ILE B CA 1
ATOM 6378 C C . ILE B 1 208 ? 25.125 -17.672 -4.293 1 98.5 208 ILE B C 1
ATOM 6380 O O . ILE B 1 208 ? 23.922 -17.453 -4.184 1 98.5 208 ILE B O 1
ATOM 6384 N N . GLN B 1 209 ? 25.641 -18.641 -5.004 1 98.62 209 GLN B N 1
ATOM 6385 C CA . GLN B 1 209 ? 24.75 -19.594 -5.676 1 98.62 209 GLN B CA 1
ATOM 6386 C C . GLN B 1 209 ? 24.438 -20.781 -4.77 1 98.62 209 GLN B C 1
ATOM 6388 O O . GLN B 1 209 ? 25.328 -21.344 -4.137 1 98.62 209 GLN B O 1
ATOM 6393 N N . VAL B 1 210 ? 23.172 -21.109 -4.672 1 98.81 210 VAL B N 1
ATOM 6394 C CA . VAL B 1 210 ? 22.75 -22.266 -3.889 1 98.81 210 VAL B CA 1
ATOM 6395 C C . VAL B 1 210 ? 21.812 -23.156 -4.719 1 98.81 210 VAL B C 1
ATOM 6397 O O . VAL B 1 210 ? 21.016 -22.641 -5.504 1 98.81 210 VAL B O 1
ATOM 6400 N N . LYS B 1 211 ? 21.938 -24.422 -4.59 1 98.69 211 LYS B N 1
ATOM 6401 C CA . LYS B 1 211 ? 21 -25.406 -5.102 1 98.69 211 LYS B CA 1
ATOM 6402 C C . LYS B 1 211 ? 20.25 -26.109 -3.963 1 98.69 211 LYS B C 1
ATOM 6404 O O . LYS B 1 211 ? 20.875 -26.766 -3.119 1 98.69 211 LYS B O 1
ATOM 6409 N N . VAL B 1 212 ? 18.984 -25.891 -3.912 1 98.69 212 VAL B N 1
ATOM 6410 C CA . VAL B 1 212 ? 18.172 -26.422 -2.828 1 98.69 212 VAL B CA 1
ATOM 6411 C C . VAL B 1 212 ? 17.281 -27.547 -3.352 1 98.69 212 VAL B C 1
ATOM 6413 O O . VAL B 1 212 ? 16.625 -27.391 -4.387 1 98.69 212 VAL B O 1
ATOM 6416 N N . ARG B 1 213 ? 17.266 -28.641 -2.709 1 97.19 213 ARG B N 1
ATOM 6417 C CA . ARG B 1 213 ? 16.359 -29.734 -3.061 1 97.19 213 ARG B CA 1
ATOM 6418 C C . ARG B 1 213 ? 15.938 -30.516 -1.821 1 97.19 213 ARG B C 1
ATOM 6420 O O . ARG B 1 213 ? 16.547 -30.375 -0.757 1 97.19 213 ARG B O 1
ATOM 6427 N N . LYS B 1 214 ? 14.898 -31.297 -1.997 1 93.94 214 LYS B N 1
ATOM 6428 C CA . LYS B 1 214 ? 14.461 -32.219 -0.958 1 93.94 214 LYS B CA 1
ATOM 6429 C C . LYS B 1 214 ? 15.352 -33.469 -0.928 1 93.94 214 LYS B C 1
ATOM 6431 O O . LYS B 1 214 ? 15.883 -33.875 -1.96 1 93.94 214 LYS B O 1
ATOM 6436 N N . PRO B 1 215 ? 15.484 -34 0.276 1 94.88 215 PRO B N 1
ATOM 6437 C CA . PRO B 1 215 ? 16.234 -35.281 0.335 1 94.88 215 PRO B CA 1
ATOM 6438 C C . PRO B 1 215 ? 15.5 -36.438 -0.347 1 94.88 215 PRO B C 1
ATOM 6440 O O . PRO B 1 215 ? 14.281 -36.531 -0.235 1 94.88 215 PRO B O 1
ATOM 6443 N N . GLU B 1 216 ? 16.25 -37.125 -1.115 1 88.38 216 GLU B N 1
ATOM 6444 C CA . GLU B 1 216 ? 15.719 -38.375 -1.657 1 88.38 216 GLU B CA 1
ATOM 6445 C C . GLU B 1 216 ? 15.742 -39.469 -0.611 1 88.38 216 GLU B C 1
ATOM 6447 O O . GLU B 1 216 ? 16.266 -39.281 0.488 1 88.38 216 GLU B O 1
ATOM 6452 N N . THR B 1 217 ? 15.086 -40.594 -1.02 1 86.25 217 THR B N 1
ATOM 6453 C CA . THR B 1 217 ? 15.078 -41.719 -0.114 1 86.25 217 THR B CA 1
ATOM 6454 C C . THR B 1 217 ? 16.5 -42.156 0.241 1 86.25 217 THR B C 1
ATOM 6456 O O . THR B 1 217 ? 17.344 -42.344 -0.645 1 86.25 217 THR B O 1
ATOM 6459 N N . GLY B 1 218 ? 16.797 -42.281 1.486 1 89.12 218 GLY B N 1
ATOM 6460 C CA . GLY B 1 218 ? 18.094 -42.75 1.941 1 89.12 218 GLY B CA 1
ATOM 6461 C C . GLY B 1 218 ? 19.062 -41.594 2.215 1 89.12 218 GLY B C 1
ATOM 6462 O O . GLY B 1 218 ? 20.109 -41.812 2.809 1 89.12 218 GLY B O 1
ATOM 6463 N N . GLU B 1 219 ? 18.703 -40.375 1.804 1 93.69 219 GLU B N 1
ATOM 6464 C CA . GLU B 1 219 ? 19.578 -39.219 2.023 1 93.69 219 GLU B CA 1
ATOM 6465 C C . GLU B 1 219 ? 19.25 -38.531 3.35 1 93.69 219 GLU B C 1
ATOM 6467 O O . GLU B 1 219 ? 18.125 -38.594 3.828 1 93.69 219 GLU B O 1
ATOM 6472 N N . THR B 1 220 ? 20.25 -37.938 3.932 1 95.31 220 THR B N 1
ATOM 6473 C CA . THR B 1 220 ? 20.078 -37.219 5.184 1 95.31 220 THR B CA 1
ATOM 6474 C C . THR B 1 220 ? 19.422 -35.844 4.934 1 95.31 220 THR B C 1
ATOM 6476 O O . THR B 1 220 ? 19.797 -35.156 3.99 1 95.31 220 THR B O 1
ATOM 6479 N N . ASP B 1 221 ? 18.469 -35.531 5.727 1 97.56 221 ASP B N 1
ATOM 6480 C CA . ASP B 1 221 ? 17.859 -34.219 5.723 1 97.56 221 ASP B CA 1
ATOM 6481 C C . ASP B 1 221 ? 18.688 -33.219 6.523 1 97.56 221 ASP B C 1
ATOM 6483 O O . ASP B 1 221 ? 18.688 -33.25 7.758 1 97.56 221 ASP B O 1
ATOM 6487 N N . GLU B 1 222 ? 19.328 -32.344 5.867 1 97.75 222 GLU B N 1
ATOM 6488 C CA . GLU B 1 222 ? 20.266 -31.422 6.496 1 97.75 222 GLU B CA 1
ATOM 6489 C C . GLU B 1 222 ? 19.562 -30.453 7.441 1 97.75 222 GLU B C 1
ATOM 6491 O O . GLU B 1 222 ? 18.562 -29.844 7.066 1 97.75 222 GLU B O 1
ATOM 6496 N N . GLU B 1 223 ? 20.125 -30.297 8.617 1 97.06 223 GLU B N 1
ATOM 6497 C CA . GLU B 1 223 ? 19.562 -29.375 9.609 1 97.06 223 GLU B CA 1
ATOM 6498 C C . GLU B 1 223 ? 19.859 -27.922 9.25 1 97.06 223 GLU B C 1
ATOM 6500 O O . GLU B 1 223 ? 20.938 -27.625 8.711 1 97.06 223 GLU B O 1
ATOM 6505 N N . PHE B 1 224 ? 19 -27.109 9.695 1 97.31 224 PHE B N 1
ATOM 6506 C CA . PHE B 1 224 ? 19.141 -25.688 9.352 1 97.31 224 PHE B CA 1
ATOM 6507 C C . PHE B 1 224 ? 20.438 -25.125 9.891 1 97.31 224 PHE B C 1
ATOM 6509 O O . PHE B 1 224 ? 21.078 -24.281 9.25 1 97.31 224 PHE B O 1
ATOM 6516 N N . SER B 1 225 ? 20.859 -25.484 11.102 1 96.94 225 SER B N 1
ATOM 6517 C CA . SER B 1 225 ? 22.094 -24.969 11.695 1 96.94 225 SER B CA 1
ATOM 6518 C C . SER B 1 225 ? 23.297 -25.266 10.812 1 96.94 225 SER B C 1
ATOM 6520 O O . SER B 1 225 ? 24.203 -24.422 10.68 1 96.94 225 SER B O 1
ATOM 6522 N N . SER B 1 226 ? 23.266 -26.406 10.242 1 97.69 226 SER B N 1
ATOM 6523 C CA . SER B 1 226 ? 24.344 -26.766 9.32 1 97.69 226 SER B CA 1
ATOM 6524 C C . SER B 1 226 ? 24.281 -25.922 8.047 1 97.69 226 SER B C 1
ATOM 6526 O O . SER B 1 226 ? 25.312 -25.453 7.562 1 97.69 226 SER B O 1
ATOM 6528 N N . VAL B 1 227 ? 23.125 -25.766 7.5 1 98.19 227 VAL B N 1
ATOM 6529 C CA . VAL B 1 227 ? 22.938 -24.938 6.316 1 98.19 227 VAL B CA 1
ATOM 6530 C C . VAL B 1 227 ? 23.438 -23.516 6.605 1 98.19 227 VAL B C 1
ATOM 6532 O O . VAL B 1 227 ? 24.141 -22.922 5.785 1 98.19 227 VAL B O 1
ATOM 6535 N N . GLU B 1 228 ? 23.031 -22.984 7.754 1 97.75 228 GLU B N 1
ATOM 6536 C CA . GLU B 1 228 ? 23.422 -21.641 8.156 1 97.75 228 GLU B CA 1
ATOM 6537 C C . GLU B 1 228 ? 24.938 -21.469 8.172 1 97.75 228 GLU B C 1
ATOM 6539 O O . GLU B 1 228 ? 25.469 -20.5 7.652 1 97.75 228 GLU B O 1
ATOM 6544 N N . GLU B 1 229 ? 25.609 -22.406 8.758 1 97.69 229 GLU B N 1
ATOM 6545 C CA . GLU B 1 229 ? 27.062 -22.359 8.836 1 97.69 229 GLU B CA 1
ATOM 6546 C C . GLU B 1 229 ? 27.688 -22.375 7.449 1 97.69 229 GLU B C 1
ATOM 6548 O O . GLU B 1 229 ? 28.609 -21.594 7.164 1 97.69 229 GLU B O 1
ATOM 6553 N N . ARG B 1 230 ? 27.234 -23.172 6.605 1 98 230 ARG B N 1
ATOM 6554 C CA . ARG B 1 230 ? 27.797 -23.328 5.273 1 98 230 ARG B CA 1
ATOM 6555 C C . ARG B 1 230 ? 27.516 -22.094 4.414 1 98 230 ARG B C 1
ATOM 6557 O O . ARG B 1 230 ? 28.391 -21.656 3.652 1 98 230 ARG B O 1
ATOM 6564 N N . VAL B 1 231 ? 26.328 -21.578 4.539 1 98 231 VAL B N 1
ATOM 6565 C CA . VAL B 1 231 ? 25.984 -20.375 3.795 1 98 231 VAL B CA 1
ATOM 6566 C C . VAL B 1 231 ? 26.844 -19.203 4.281 1 98 231 VAL B C 1
ATOM 6568 O O . VAL B 1 231 ? 27.344 -18.422 3.475 1 98 231 VAL B O 1
ATOM 6571 N N . ASN B 1 232 ? 27.078 -19.109 5.57 1 96.44 232 ASN B N 1
ATOM 6572 C CA . ASN B 1 232 ? 27.875 -18.031 6.148 1 96.44 232 ASN B CA 1
ATOM 6573 C C . ASN B 1 232 ? 29.328 -18.109 5.699 1 96.44 232 ASN B C 1
ATOM 6575 O O . ASN B 1 232 ? 30.031 -17.094 5.66 1 96.44 232 ASN B O 1
ATOM 6579 N N . ASN B 1 233 ? 29.781 -19.281 5.355 1 96.75 233 ASN B N 1
ATOM 6580 C CA . ASN B 1 233 ? 31.172 -19.469 4.949 1 96.75 233 ASN B CA 1
ATOM 6581 C C . ASN B 1 233 ? 31.297 -19.531 3.432 1 96.75 233 ASN B C 1
ATOM 6583 O O . ASN B 1 233 ? 32.406 -19.703 2.912 1 96.75 233 ASN B O 1
ATOM 6587 N N . ALA B 1 234 ? 30.172 -19.422 2.766 1 97 234 ALA B N 1
ATOM 6588 C CA . ALA B 1 234 ? 30.219 -19.5 1.309 1 97 234 ALA B CA 1
ATOM 6589 C C . ALA B 1 234 ? 30.875 -18.266 0.708 1 97 234 ALA B C 1
ATOM 6591 O O . ALA B 1 234 ? 30.828 -17.188 1.291 1 97 234 ALA B O 1
ATOM 6592 N N . THR B 1 235 ? 31.484 -18.438 -0.448 1 94.94 235 THR B N 1
ATOM 6593 C CA . THR B 1 235 ? 32.219 -17.359 -1.096 1 94.94 235 THR B CA 1
ATOM 6594 C C . THR B 1 235 ? 31.672 -17.109 -2.504 1 94.94 235 THR B C 1
ATOM 6596 O O . THR B 1 235 ? 31.312 -18.062 -3.211 1 94.94 235 THR B O 1
ATOM 6599 N N . TYR B 1 236 ? 31.656 -15.922 -2.908 1 95.25 236 TYR B N 1
ATOM 6600 C CA . TYR B 1 236 ? 31.281 -15.523 -4.258 1 95.25 236 TYR B CA 1
ATOM 6601 C C . TYR B 1 236 ? 32.219 -16.156 -5.297 1 95.25 236 TYR B C 1
ATOM 6603 O O . TYR B 1 236 ? 33.406 -16.188 -5.102 1 95.25 236 TYR B O 1
ATOM 6611 N N . GLY B 1 237 ? 31.641 -16.609 -6.348 1 92.25 237 GLY B N 1
ATOM 6612 C CA . GLY B 1 237 ? 32.438 -17.156 -7.441 1 92.25 237 GLY B CA 1
ATOM 6613 C C . GLY B 1 237 ? 32.625 -18.656 -7.328 1 92.25 237 GLY B C 1
ATOM 6614 O O . GLY B 1 237 ? 33.031 -19.297 -8.297 1 92.25 237 GLY B O 1
ATOM 6615 N N . ALA B 1 238 ? 32.344 -19.203 -6.145 1 94.56 238 ALA B N 1
ATOM 6616 C CA . ALA B 1 238 ? 32.5 -20.656 -5.953 1 94.56 238 ALA B CA 1
ATOM 6617 C C . ALA B 1 238 ? 31.344 -21.406 -6.625 1 94.56 238 ALA B C 1
ATOM 6619 O O . ALA B 1 238 ? 30.359 -20.797 -7.066 1 94.56 238 ALA B O 1
ATOM 6620 N N . ASP B 1 239 ? 31.516 -22.688 -6.73 1 95.88 239 ASP B N 1
ATOM 6621 C CA . ASP B 1 239 ? 30.422 -23.547 -7.195 1 95.88 239 ASP B CA 1
ATOM 6622 C C . ASP B 1 239 ? 29.203 -23.438 -6.277 1 95.88 239 ASP B C 1
ATOM 6624 O O . ASP B 1 239 ? 29.344 -23.125 -5.09 1 95.88 239 ASP B O 1
ATOM 6628 N N . PRO B 1 240 ? 28.047 -23.656 -6.832 1 98.06 240 PRO B N 1
ATOM 6629 C CA . PRO B 1 240 ? 26.828 -23.531 -6.016 1 98.06 240 PRO B CA 1
ATOM 6630 C C . PRO B 1 240 ? 26.859 -24.453 -4.785 1 98.06 240 PRO B C 1
ATOM 6632 O O . PRO B 1 240 ? 27.312 -25.594 -4.871 1 98.06 240 PRO B O 1
ATOM 6635 N N . LEU B 1 241 ? 26.438 -23.906 -3.688 1 98.06 241 LEU B N 1
ATOM 6636 C CA . LEU B 1 241 ? 26.281 -24.703 -2.477 1 98.06 241 LEU B CA 1
ATOM 6637 C C . LEU B 1 241 ? 25.078 -25.641 -2.588 1 98.06 241 LEU B C 1
ATOM 6639 O O . LEU B 1 241 ? 23.953 -25.188 -2.783 1 98.06 241 LEU B O 1
ATOM 6643 N N . GLU B 1 242 ? 25.297 -26.922 -2.475 1 98 242 GLU B N 1
ATOM 6644 C CA . GLU B 1 242 ? 24.203 -27.891 -2.516 1 98 242 GLU B CA 1
ATOM 6645 C C . GLU B 1 242 ? 23.547 -28.047 -1.147 1 98 242 GLU B C 1
ATOM 6647 O O . GLU B 1 242 ? 24.188 -28.5 -0.194 1 98 242 GLU B O 1
ATOM 6652 N N . ILE B 1 243 ? 22.359 -27.672 -1.054 1 98.62 243 ILE B N 1
ATOM 6653 C CA . ILE B 1 243 ? 21.609 -27.75 0.194 1 98.62 243 ILE B CA 1
ATOM 6654 C C . ILE B 1 243 ? 20.5 -28.797 0.065 1 98.62 243 ILE B C 1
ATOM 6656 O O . ILE B 1 243 ? 19.547 -28.609 -0.701 1 98.62 243 ILE B O 1
ATOM 6660 N N . VAL B 1 244 ? 20.641 -29.875 0.785 1 98.31 244 VAL B N 1
ATOM 6661 C CA . VAL B 1 244 ? 19.609 -30.922 0.845 1 98.31 244 VAL B CA 1
ATOM 6662 C C . VAL B 1 244 ? 18.891 -30.859 2.184 1 98.31 244 VAL B C 1
ATOM 6664 O O . VAL B 1 244 ? 19.281 -31.516 3.148 1 98.31 244 VAL B O 1
ATOM 6667 N N . SER B 1 245 ? 17.844 -30.094 2.221 1 98.44 245 SER B N 1
ATOM 6668 C CA . SER B 1 245 ? 17.109 -29.797 3.451 1 98.44 245 SER B CA 1
ATOM 6669 C C . SER B 1 245 ? 15.633 -29.578 3.172 1 98.44 245 SER B C 1
ATOM 6671 O O . SER B 1 245 ? 15.273 -28.688 2.395 1 98.44 245 SER B O 1
ATOM 6673 N N . SER B 1 246 ? 14.773 -30.359 3.883 1 97.56 246 SER B N 1
ATOM 6674 C CA . SER B 1 246 ? 13.328 -30.188 3.734 1 97.56 246 SER B CA 1
ATOM 6675 C C . SER B 1 246 ? 12.883 -28.828 4.234 1 97.56 246 SER B C 1
ATOM 6677 O O . SER B 1 246 ? 12.016 -28.188 3.629 1 97.56 246 SER B O 1
ATOM 6679 N N . ASP B 1 247 ? 13.5 -28.375 5.301 1 97.88 247 ASP B N 1
ATOM 6680 C CA . ASP B 1 247 ? 13.125 -27.094 5.902 1 97.88 247 ASP B CA 1
ATOM 6681 C C . ASP B 1 247 ? 13.438 -25.938 4.961 1 97.88 247 ASP B C 1
ATOM 6683 O O . ASP B 1 247 ? 12.609 -25.047 4.758 1 97.88 247 ASP B O 1
ATOM 6687 N N . VAL B 1 248 ? 14.609 -25.984 4.395 1 98.69 248 VAL B N 1
ATOM 6688 C CA . VAL B 1 248 ? 15.008 -24.906 3.492 1 98.69 248 VAL B CA 1
ATOM 6689 C C . VAL B 1 248 ? 14.164 -24.953 2.221 1 98.69 248 VAL B C 1
ATOM 6691 O O . VAL B 1 248 ? 13.75 -23.922 1.7 1 98.69 248 VAL B O 1
ATOM 6694 N N . PHE B 1 249 ? 13.906 -26.172 1.789 1 98.62 249 PHE B N 1
ATOM 6695 C CA . PHE B 1 249 ? 13.086 -26.344 0.593 1 98.62 249 PHE B CA 1
ATOM 6696 C C . PHE B 1 249 ? 11.688 -25.766 0.808 1 98.62 249 PHE B C 1
ATOM 6698 O O . PHE B 1 249 ? 11.164 -25.062 -0.05 1 98.62 249 PHE B O 1
ATOM 6705 N N . ARG B 1 250 ? 11.07 -26.078 1.984 1 98.12 250 ARG B N 1
ATOM 6706 C CA . ARG B 1 250 ? 9.719 -25.625 2.305 1 98.12 250 ARG B CA 1
ATOM 6707 C C . ARG B 1 250 ? 9.641 -24.094 2.318 1 98.12 250 ARG B C 1
ATOM 6709 O O . ARG B 1 250 ? 8.602 -23.531 1.984 1 98.12 250 ARG B O 1
ATOM 6716 N N . ALA B 1 251 ? 10.711 -23.453 2.621 1 98.56 251 ALA B N 1
ATOM 6717 C CA . ALA B 1 251 ? 10.758 -22 2.668 1 98.56 251 ALA B CA 1
ATOM 6718 C C . ALA B 1 251 ? 10.93 -21.406 1.27 1 98.56 251 ALA B C 1
ATOM 6720 O O . ALA B 1 251 ? 10.211 -20.484 0.888 1 98.56 251 ALA B O 1
ATOM 6721 N N . VAL B 1 252 ? 11.766 -21.984 0.46 1 98.38 252 VAL B N 1
ATOM 6722 C CA . VAL B 1 252 ? 12.18 -21.438 -0.829 1 98.38 252 VAL B CA 1
ATOM 6723 C C . VAL B 1 252 ? 11.062 -21.641 -1.854 1 98.38 252 VAL B C 1
ATOM 6725 O O . VAL B 1 252 ? 10.859 -20.797 -2.732 1 98.38 252 VAL B O 1
ATOM 6728 N N . ALA B 1 253 ? 10.32 -22.688 -1.702 1 98.06 253 ALA B N 1
ATOM 6729 C CA . ALA B 1 253 ? 9.305 -23.047 -2.686 1 98.06 253 ALA B CA 1
ATOM 6730 C C . ALA B 1 253 ? 8.242 -21.953 -2.811 1 98.06 253 ALA B C 1
ATOM 6732 O O . ALA B 1 253 ? 7.691 -21.75 -3.893 1 98.06 253 ALA B O 1
ATOM 6733 N N . VAL B 1 254 ? 7.934 -21.375 -1.693 1 98.38 254 VAL B N 1
ATOM 6734 C CA . VAL B 1 254 ? 7.098 -20.188 -1.694 1 98.38 254 VAL B CA 1
ATOM 6735 C C . VAL B 1 254 ? 7.848 -19.031 -1.038 1 98.38 254 VAL B C 1
ATOM 6737 O O . VAL B 1 254 ? 7.469 -18.562 0.043 1 98.38 254 VAL B O 1
ATOM 6740 N N . GLY B 1 255 ? 8.82 -18.594 -1.788 1 97.56 255 GLY B N 1
ATOM 6741 C CA . GLY B 1 255 ? 9.734 -17.594 -1.267 1 97.56 255 GLY B CA 1
ATOM 6742 C C . GLY B 1 255 ? 9.32 -16.172 -1.622 1 97.56 255 GLY B C 1
ATOM 6743 O O . GLY B 1 255 ? 9.906 -15.211 -1.117 1 97.56 255 GLY B O 1
ATOM 6744 N N . LEU B 1 256 ? 8.359 -16 -2.484 1 97.5 256 LEU B N 1
ATOM 6745 C CA . LEU B 1 256 ? 7.777 -14.719 -2.861 1 97.5 256 LEU B CA 1
ATOM 6746 C C . LEU B 1 256 ? 8.844 -13.789 -3.438 1 97.5 256 LEU B C 1
ATOM 6748 O O . LEU B 1 256 ? 8.758 -12.562 -3.277 1 97.5 256 LEU B O 1
ATOM 6752 N N . GLY B 1 257 ? 9.914 -14.359 -3.961 1 96 257 GLY B N 1
ATOM 6753 C CA . GLY B 1 257 ? 10.977 -13.562 -4.551 1 96 257 GLY B CA 1
ATOM 6754 C C . GLY B 1 257 ? 11.859 -12.891 -3.52 1 96 257 GLY B C 1
ATOM 6755 O O . GLY B 1 257 ? 12.695 -12.055 -3.863 1 96 257 GLY B O 1
ATOM 6756 N N . SER B 1 258 ? 11.766 -13.25 -2.293 1 96.31 258 SER B N 1
ATOM 6757 C CA . SER B 1 258 ? 12.422 -12.516 -1.217 1 96.31 258 SER B CA 1
ATOM 6758 C C . SER B 1 258 ? 13.633 -13.273 -0.686 1 96.31 258 SER B C 1
ATOM 6760 O O . SER B 1 258 ? 14.273 -12.844 0.274 1 96.31 258 SER B O 1
ATOM 6762 N N . MET B 1 259 ? 13.969 -14.438 -1.242 1 96.56 259 MET B N 1
ATOM 6763 C CA . MET B 1 259 ? 15.047 -15.266 -0.713 1 96.56 259 MET B CA 1
ATOM 6764 C C . MET B 1 259 ? 16.156 -15.438 -1.747 1 96.56 259 MET B C 1
ATOM 6766 O O . MET B 1 259 ? 17.047 -16.266 -1.579 1 96.56 259 MET B O 1
ATOM 6770 N N . GLY B 1 260 ? 16.047 -14.664 -2.725 1 97.88 260 GLY B N 1
ATOM 6771 C CA . GLY B 1 260 ? 17.016 -14.766 -3.805 1 97.88 260 GLY B CA 1
ATOM 6772 C C . GLY B 1 260 ? 16.375 -14.797 -5.18 1 97.88 260 GLY B C 1
ATOM 6773 O O . GLY B 1 260 ? 15.156 -14.859 -5.301 1 97.88 260 GLY B O 1
ATOM 6774 N N . ILE B 1 261 ? 17.219 -14.75 -6.152 1 98.5 261 ILE B N 1
ATOM 6775 C CA . ILE B 1 261 ? 16.766 -14.805 -7.539 1 98.5 261 ILE B CA 1
ATOM 6776 C C . ILE B 1 261 ? 16.797 -16.25 -8.039 1 98.5 261 ILE B C 1
ATOM 6778 O O . ILE B 1 261 ? 17.859 -16.875 -8.07 1 98.5 261 ILE B O 1
ATOM 6782 N N . ILE B 1 262 ? 15.656 -16.766 -8.414 1 98.75 262 ILE B N 1
ATOM 6783 C CA . ILE B 1 262 ? 15.586 -18.125 -8.938 1 98.75 262 ILE B CA 1
ATOM 6784 C C . ILE B 1 262 ? 16.109 -18.156 -10.367 1 98.75 262 ILE B C 1
ATOM 6786 O O . ILE B 1 262 ? 15.492 -17.594 -11.281 1 98.75 262 ILE B O 1
ATOM 6790 N N . TYR B 1 263 ? 17.188 -18.812 -10.555 1 98.81 263 TYR B N 1
ATOM 6791 C CA . TYR B 1 263 ? 17.75 -18.984 -11.891 1 98.81 263 TYR B CA 1
ATOM 6792 C C . TYR B 1 263 ? 17.047 -20.125 -12.625 1 98.81 263 TYR B C 1
ATOM 6794 O O . TYR B 1 263 ? 16.594 -19.953 -13.758 1 98.81 263 TYR B O 1
ATOM 6802 N N . THR B 1 264 ? 17 -21.281 -11.938 1 98.75 264 THR B N 1
ATOM 6803 C CA . THR B 1 264 ? 16.297 -22.406 -12.539 1 98.75 264 THR B CA 1
ATOM 6804 C C . THR B 1 264 ? 15.398 -23.094 -11.516 1 98.75 264 THR B C 1
ATOM 6806 O O . THR B 1 264 ? 15.648 -23.016 -10.305 1 98.75 264 THR B O 1
ATOM 6809 N N . VAL B 1 265 ? 14.398 -23.688 -12.031 1 98.56 265 VAL B N 1
ATOM 6810 C CA . VAL B 1 265 ? 13.516 -24.578 -11.281 1 98.56 265 VAL B CA 1
ATOM 6811 C C . VAL B 1 265 ? 13.523 -25.969 -11.914 1 98.56 265 VAL B C 1
ATOM 6813 O O . VAL B 1 265 ? 13.508 -26.109 -13.141 1 98.56 265 VAL B O 1
ATOM 6816 N N . THR B 1 266 ? 13.609 -26.953 -11.094 1 98.06 266 THR B N 1
ATOM 6817 C CA . THR B 1 266 ? 13.438 -28.328 -11.57 1 98.06 266 THR B CA 1
ATOM 6818 C C . THR B 1 266 ? 12.039 -28.844 -11.242 1 98.06 266 THR B C 1
ATOM 6820 O O . THR B 1 266 ? 11.68 -28.953 -10.07 1 98.06 266 THR B O 1
ATOM 6823 N N . PHE B 1 267 ? 11.305 -29.203 -12.289 1 97.62 267 PHE B N 1
ATOM 6824 C CA . PHE B 1 267 ? 9.93 -29.656 -12.133 1 97.62 267 PHE B CA 1
ATOM 6825 C C . PHE B 1 267 ? 9.852 -31.172 -12.25 1 97.62 267 PHE B C 1
ATOM 6827 O O . PHE B 1 267 ? 10.602 -31.797 -13.008 1 97.62 267 PHE B O 1
ATOM 6834 N N . ASP B 1 268 ? 8.945 -31.719 -11.484 1 95.62 268 ASP B N 1
ATOM 6835 C CA . ASP B 1 268 ? 8.516 -33.094 -11.695 1 95.62 268 ASP B CA 1
ATOM 6836 C C . ASP B 1 268 ? 7.406 -33.188 -12.742 1 95.62 268 ASP B C 1
ATOM 6838 O O . ASP B 1 268 ? 6.285 -32.75 -12.492 1 95.62 268 ASP B O 1
ATOM 6842 N N . CYS B 1 269 ? 7.688 -33.75 -13.875 1 96.38 269 CYS B N 1
ATOM 6843 C CA . CYS B 1 269 ? 6.746 -33.844 -14.984 1 96.38 269 CYS B CA 1
ATOM 6844 C C . CYS B 1 269 ? 6.285 -35.281 -15.188 1 96.38 269 CYS B C 1
ATOM 6846 O O . CYS B 1 269 ? 6.898 -36.219 -14.672 1 96.38 269 CYS B O 1
ATOM 6848 N N . ARG B 1 270 ? 5.223 -35.438 -15.852 1 94.12 270 ARG B N 1
ATOM 6849 C CA . ARG B 1 270 ? 4.668 -36.719 -16.219 1 94.12 270 ARG B CA 1
ATOM 6850 C C . ARG B 1 270 ? 4.441 -36.844 -17.719 1 94.12 270 ARG B C 1
ATOM 6852 O O . ARG B 1 270 ? 4.691 -35.875 -18.453 1 94.12 270 ARG B O 1
ATOM 6859 N N . LYS B 1 271 ? 4.027 -37.969 -18.078 1 94.25 271 LYS B N 1
ATOM 6860 C CA . LYS B 1 271 ? 3.76 -38.188 -19.5 1 94.25 271 LYS B CA 1
ATOM 6861 C C . LYS B 1 271 ? 2.578 -37.344 -19.969 1 94.25 271 LYS B C 1
ATOM 6863 O O . LYS B 1 271 ? 1.637 -37.094 -19.203 1 94.25 271 LYS B O 1
ATOM 6868 N N . MET B 1 272 ? 2.631 -37 -21.188 1 94.25 272 MET B N 1
ATOM 6869 C CA . MET B 1 272 ? 1.592 -36.188 -21.812 1 94.25 272 MET B CA 1
ATOM 6870 C C . MET B 1 272 ? 0.239 -36.875 -21.75 1 94.25 272 MET B C 1
ATOM 6872 O O . MET B 1 272 ? 0.172 -38.125 -21.734 1 94.25 272 MET B O 1
ATOM 6876 N N . PHE B 1 273 ? -0.848 -36.094 -21.688 1 93.62 273 PHE B N 1
ATOM 6877 C CA . PHE B 1 273 ? -2.209 -36.625 -21.656 1 93.62 273 PHE B CA 1
ATOM 6878 C C . PHE B 1 273 ? -3.189 -35.625 -22.234 1 93.62 273 PHE B C 1
ATOM 6880 O O . PHE B 1 273 ? -2.828 -34.469 -22.484 1 93.62 273 PHE B O 1
ATOM 6887 N N . ASN B 1 274 ? -4.359 -36.031 -22.547 1 91.5 274 ASN B N 1
ATOM 6888 C CA . ASN B 1 274 ? -5.484 -35.188 -22.938 1 91.5 274 ASN B CA 1
ATOM 6889 C C . ASN B 1 274 ? -6.574 -35.188 -21.875 1 91.5 274 ASN B C 1
ATOM 6891 O O . ASN B 1 274 ? -6.566 -36 -20.953 1 91.5 274 ASN B O 1
ATOM 6895 N N . ILE B 1 275 ? -7.395 -34.219 -21.938 1 91.81 275 ILE B N 1
ATOM 6896 C CA . ILE B 1 275 ? -8.523 -34.125 -21.031 1 91.81 275 ILE B CA 1
ATOM 6897 C C . ILE B 1 275 ? -9.836 -34.094 -21.812 1 91.81 275 ILE B C 1
ATOM 6899 O O . ILE B 1 275 ? -9.938 -33.438 -22.844 1 91.81 275 ILE B O 1
ATOM 6903 N N . LYS B 1 276 ? -10.719 -34.906 -21.422 1 90.38 276 LYS B N 1
ATOM 6904 C CA . LYS B 1 276 ? -12.117 -34.812 -21.828 1 90.38 276 LYS B CA 1
ATOM 6905 C C . LYS B 1 276 ? -12.93 -34.031 -20.812 1 90.38 276 LYS B C 1
ATOM 6907 O O . LYS B 1 276 ? -13.203 -34.5 -19.703 1 90.38 276 LYS B O 1
ATOM 6912 N N . GLU B 1 277 ? -13.352 -32.844 -21.156 1 89.88 277 GLU B N 1
ATOM 6913 C CA . GLU B 1 277 ? -14.023 -31.938 -20.234 1 89.88 277 GLU B CA 1
ATOM 6914 C C . GLU B 1 277 ? -15.508 -31.797 -20.578 1 89.88 277 GLU B C 1
ATOM 6916 O O . GLU B 1 277 ? -15.867 -31.641 -21.734 1 89.88 277 GLU B O 1
ATOM 6921 N N . ARG B 1 278 ? -16.312 -31.891 -19.547 1 86.62 278 ARG B N 1
ATOM 6922 C CA . ARG B 1 278 ? -17.734 -31.625 -19.641 1 86.62 278 ARG B CA 1
ATOM 6923 C C . ARG B 1 278 ? -18.109 -30.359 -18.859 1 86.62 278 ARG B C 1
ATOM 6925 O O . ARG B 1 278 ? -17.609 -30.156 -17.75 1 86.62 278 ARG B O 1
ATOM 6932 N N . ARG B 1 279 ? -18.875 -29.547 -19.484 1 88.25 279 ARG B N 1
ATOM 6933 C CA . ARG B 1 279 ? -19.375 -28.328 -18.859 1 88.25 279 ARG B CA 1
ATOM 6934 C C . ARG B 1 279 ? -20.891 -28.391 -18.672 1 88.25 279 ARG B C 1
ATOM 6936 O O . ARG B 1 279 ? -21.641 -28.484 -19.641 1 88.25 279 ARG B O 1
ATOM 6943 N N . THR B 1 280 ? -21.281 -28.312 -17.438 1 87.88 280 THR B N 1
ATOM 6944 C CA . THR B 1 280 ? -22.688 -28.516 -17.109 1 87.88 280 THR B CA 1
ATOM 6945 C C . THR B 1 280 ? -23.234 -27.344 -16.297 1 87.88 280 THR B C 1
ATOM 6947 O O . THR B 1 280 ? -22.625 -26.922 -15.32 1 87.88 280 THR B O 1
ATOM 6950 N N . GLU B 1 281 ? -24.391 -26.891 -16.734 1 89.38 281 GLU B N 1
ATOM 6951 C CA . GLU B 1 281 ? -25.078 -25.828 -16.016 1 89.38 281 GLU B CA 1
ATOM 6952 C C . GLU B 1 281 ? -25.906 -26.391 -14.859 1 89.38 281 GLU B C 1
ATOM 6954 O O . GLU B 1 281 ? -26.531 -27.438 -14.992 1 89.38 281 GLU B O 1
ATOM 6959 N N . VAL B 1 282 ? -25.891 -25.703 -13.758 1 88.44 282 VAL B N 1
ATOM 6960 C CA . VAL B 1 282 ? -26.703 -26.078 -12.609 1 88.44 282 VAL B CA 1
ATOM 6961 C C . VAL B 1 282 ? -27.359 -24.844 -12.016 1 88.44 282 VAL B C 1
ATOM 6963 O O . VAL B 1 282 ? -26.781 -23.75 -12.047 1 88.44 282 VAL B O 1
ATOM 6966 N N . LYS B 1 283 ? -28.562 -25.016 -11.531 1 87.75 283 LYS B N 1
ATOM 6967 C CA . LYS B 1 283 ? -29.297 -23.969 -10.828 1 87.75 283 LYS B CA 1
ATOM 6968 C C . LYS B 1 283 ? -29.391 -24.281 -9.336 1 87.75 283 LYS B C 1
ATOM 6970 O O . LYS B 1 283 ? -29.828 -25.359 -8.945 1 87.75 283 LYS B O 1
ATOM 6975 N N . ILE B 1 284 ? -28.953 -23.422 -8.555 1 88.5 284 ILE B N 1
ATOM 6976 C CA . ILE B 1 284 ? -28.938 -23.594 -7.105 1 88.5 284 ILE B CA 1
ATOM 6977 C C . ILE B 1 284 ? -29.969 -22.656 -6.465 1 88.5 284 ILE B C 1
ATOM 6979 O O . ILE B 1 284 ? -29.906 -21.438 -6.652 1 88.5 284 ILE B O 1
ATOM 6983 N N . ASP B 1 285 ? -30.812 -23.156 -5.625 1 84.88 285 ASP B N 1
ATOM 6984 C CA . ASP B 1 285 ? -31.875 -22.375 -5.012 1 84.88 285 ASP B CA 1
ATOM 6985 C C . ASP B 1 285 ? -31.297 -21.266 -4.125 1 84.88 285 ASP B C 1
ATOM 6987 O O . ASP B 1 285 ? -30.312 -21.5 -3.404 1 84.88 285 ASP B O 1
ATOM 6991 N N . TRP B 1 286 ? -32 -20.125 -4.195 1 86.56 286 TRP B N 1
ATOM 6992 C CA . TRP B 1 286 ? -31.609 -18.953 -3.412 1 86.56 286 TRP B CA 1
ATOM 6993 C C . TRP B 1 286 ? -32.812 -18.156 -2.963 1 86.56 286 TRP B C 1
ATOM 6995 O O . TRP B 1 286 ? -33.75 -17.906 -3.752 1 86.56 286 TRP B O 1
ATOM 7005 N N . PRO B 1 287 ? -32.875 -17.594 -1.644 1 80.56 287 PRO B N 1
ATOM 7006 C CA . PRO B 1 287 ? -31.938 -17.812 -0.553 1 80.56 287 PRO B CA 1
ATOM 7007 C C . PRO B 1 287 ? -31.984 -19.234 -0.01 1 80.56 287 PRO B C 1
ATOM 7009 O O . PRO B 1 287 ? -32.938 -19.969 -0.237 1 80.56 287 PRO B O 1
ATOM 7012 N N . PRO B 1 288 ? -30.844 -19.562 0.596 1 74.75 288 PRO B N 1
ATOM 7013 C CA . PRO B 1 288 ? -30.828 -20.938 1.11 1 74.75 288 PRO B CA 1
ATOM 7014 C C . PRO B 1 288 ? -31.938 -21.172 2.145 1 74.75 288 PRO B C 1
ATOM 7016 O O . PRO B 1 288 ? -32.281 -20.266 2.9 1 74.75 288 PRO B O 1
ATOM 7019 N N . ASN B 1 289 ? -32.594 -22.281 1.93 1 63.44 289 ASN B N 1
ATOM 7020 C CA . ASN B 1 289 ? -33.594 -22.672 2.914 1 63.44 289 ASN B CA 1
ATOM 7021 C C . ASN B 1 289 ? -32.969 -22.969 4.27 1 63.44 289 ASN B C 1
ATOM 7023 O O . ASN B 1 289 ? -33.625 -22.859 5.305 1 63.44 289 ASN B O 1
ATOM 7027 N N . THR B 1 290 ? -31.797 -23.375 4.129 1 63.19 290 THR B N 1
ATOM 7028 C CA . THR B 1 290 ? -31.016 -23.625 5.34 1 63.19 290 THR B CA 1
ATOM 7029 C C . THR B 1 290 ? -30.094 -22.453 5.637 1 63.19 290 THR B C 1
ATOM 7031 O O . THR B 1 290 ? -30.109 -21.438 4.934 1 63.19 290 THR B O 1
ATOM 7034 N N . GLU B 1 291 ? -29.438 -22.547 6.809 1 59.94 291 GLU B N 1
ATOM 7035 C CA . GLU B 1 291 ? -28.484 -21.516 7.242 1 59.94 291 GLU B CA 1
ATOM 7036 C C . GLU B 1 291 ? -27.453 -21.234 6.16 1 59.94 291 GLU B C 1
ATOM 7038 O O . GLU B 1 291 ? -27.094 -20.078 5.926 1 59.94 291 GLU B O 1
ATOM 7043 N N . ASN B 1 292 ? -27.141 -22.312 5.406 1 69.56 292 ASN B N 1
ATOM 7044 C CA . ASN B 1 292 ? -26.156 -22.172 4.34 1 69.56 292 ASN B CA 1
ATOM 7045 C C . ASN B 1 292 ? -26.688 -22.703 3.012 1 69.56 292 ASN B C 1
ATOM 7047 O O . ASN B 1 292 ? -27.531 -23.609 2.988 1 69.56 292 ASN B O 1
ATOM 7051 N N . PHE B 1 293 ? -26.281 -21.984 1.936 1 75.81 293 PHE B N 1
ATOM 7052 C CA . PHE B 1 293 ? -26.641 -22.562 0.647 1 75.81 293 PHE B CA 1
ATOM 7053 C C . PHE B 1 293 ? -25.922 -23.891 0.437 1 75.81 293 PHE B C 1
ATOM 7055 O O . PHE B 1 293 ? -24.859 -24.125 1.026 1 75.81 293 PHE B O 1
ATOM 7062 N N . ARG B 1 294 ? -26.516 -24.875 -0.207 1 81.88 294 ARG B N 1
ATOM 7063 C CA . ARG B 1 294 ? -25.984 -26.203 -0.433 1 81.88 294 ARG B CA 1
ATOM 7064 C C . ARG B 1 294 ? -25.781 -26.469 -1.922 1 81.88 294 ARG B C 1
ATOM 7066 O O . ARG B 1 294 ? -26.703 -26.25 -2.723 1 81.88 294 ARG B O 1
ATOM 7073 N N . LEU B 1 295 ? -24.531 -26.797 -2.215 1 87.44 295 LEU B N 1
ATOM 7074 C CA . LEU B 1 295 ? -24.266 -27.25 -3.576 1 87.44 295 LEU B CA 1
ATOM 7075 C C . LEU B 1 295 ? -24.984 -28.562 -3.867 1 87.44 295 LEU B C 1
ATOM 7077 O O . LEU B 1 295 ? -25.156 -29.391 -2.969 1 87.44 295 LEU B O 1
ATOM 7081 N N . PRO B 1 296 ? -25.406 -28.703 -5.059 1 86.81 296 PRO B N 1
ATOM 7082 C CA . PRO B 1 296 ? -26.031 -29.969 -5.426 1 86.81 296 PRO B CA 1
ATOM 7083 C C . PRO B 1 296 ? -25.141 -31.172 -5.121 1 86.81 296 PRO B C 1
ATOM 7085 O O . PRO B 1 296 ? -23.906 -31.078 -5.191 1 86.81 296 PRO B O 1
ATOM 7088 N N . GLU B 1 297 ? -25.734 -32.281 -4.859 1 86.31 297 GLU B N 1
ATOM 7089 C CA . GLU B 1 297 ? -25.047 -33.5 -4.441 1 86.31 297 GLU B CA 1
ATOM 7090 C C . GLU B 1 297 ? -24.047 -33.969 -5.508 1 86.31 297 GLU B C 1
ATOM 7092 O O . GLU B 1 297 ? -22.969 -34.469 -5.184 1 86.31 297 GLU B O 1
ATOM 7097 N N . ASP B 1 298 ? -24.422 -33.844 -6.699 1 84.12 298 ASP B N 1
ATOM 7098 C CA . ASP B 1 298 ? -23.547 -34.281 -7.785 1 84.12 298 ASP B CA 1
ATOM 7099 C C . ASP B 1 298 ? -22.266 -33.438 -7.832 1 84.12 298 ASP B C 1
ATOM 7101 O O . ASP B 1 298 ? -21.188 -33.969 -8.086 1 84.12 298 ASP B O 1
ATOM 7105 N N . VAL B 1 299 ? -22.469 -32.219 -7.594 1 87 299 VAL B N 1
ATOM 7106 C CA . VAL B 1 299 ? -21.328 -31.328 -7.578 1 87 299 VAL B CA 1
ATOM 7107 C C . VAL B 1 299 ? -20.438 -31.641 -6.391 1 87 299 VAL B C 1
ATOM 7109 O O . VAL B 1 299 ? -19.203 -31.703 -6.531 1 87 299 VAL B O 1
ATOM 7112 N N . ARG B 1 300 ? -20.953 -31.922 -5.285 1 87.69 300 ARG B N 1
ATOM 7113 C CA . ARG B 1 300 ? -20.203 -32.25 -4.086 1 87.69 300 ARG B CA 1
ATOM 7114 C C . ARG B 1 300 ? -19.422 -33.562 -4.285 1 87.69 300 ARG B C 1
ATOM 7116 O O . ARG B 1 300 ? -18.281 -33.688 -3.826 1 87.69 300 ARG B O 1
ATOM 7123 N N . ALA B 1 301 ? -20.047 -34.406 -4.914 1 85.69 301 ALA B N 1
ATOM 7124 C CA . ALA B 1 301 ? -19.422 -35.688 -5.184 1 85.69 301 ALA B CA 1
ATOM 7125 C C . ALA B 1 301 ? -18.203 -35.531 -6.105 1 85.69 301 ALA B C 1
ATOM 7127 O O . ALA B 1 301 ? -17.219 -36.25 -5.973 1 85.69 301 ALA B O 1
ATOM 7128 N N . MET B 1 302 ? -18.281 -34.656 -6.914 1 83.5 302 MET B N 1
ATOM 7129 C CA . MET B 1 302 ? -17.234 -34.469 -7.918 1 83.5 302 MET B CA 1
ATOM 7130 C C . MET B 1 302 ? -15.977 -33.906 -7.285 1 83.5 302 MET B C 1
ATOM 7132 O O . MET B 1 302 ? -14.867 -34.312 -7.625 1 83.5 302 MET B O 1
ATOM 7136 N N . TYR B 1 303 ? -16.109 -32.938 -6.422 1 82.69 303 TYR B N 1
ATOM 7137 C CA . TYR B 1 303 ? -14.883 -32.375 -5.875 1 82.69 303 TYR B CA 1
ATOM 7138 C C . TYR B 1 303 ? -14.367 -33.219 -4.715 1 82.69 303 TYR B C 1
ATOM 7140 O O . TYR B 1 303 ? -13.312 -32.906 -4.148 1 82.69 303 TYR B O 1
ATOM 7148 N N . SER B 1 304 ? -15.07 -34.25 -4.402 1 81.94 304 SER B N 1
ATOM 7149 C CA . SER B 1 304 ? -14.586 -35.188 -3.406 1 81.94 304 SER B CA 1
ATOM 7150 C C . SER B 1 304 ? -13.789 -36.312 -4.055 1 81.94 304 SER B C 1
ATOM 7152 O O . SER B 1 304 ? -13.109 -37.094 -3.367 1 81.94 304 SER B O 1
ATOM 7154 N N . GLN B 1 305 ? -13.93 -36.438 -5.359 1 77.5 305 GLN B N 1
ATOM 7155 C CA . GLN B 1 305 ? -13.219 -37.469 -6.082 1 77.5 305 GLN B CA 1
ATOM 7156 C C . GLN B 1 305 ? -11.812 -37 -6.457 1 77.5 305 GLN B C 1
ATOM 7158 O O . GLN B 1 305 ? -11.641 -36 -7.148 1 77.5 305 GLN B O 1
ATOM 7163 N N . GLN B 1 306 ? -10.883 -37.844 -6.117 1 80.69 306 GLN B N 1
ATOM 7164 C CA . GLN B 1 306 ? -9.492 -37.5 -6.398 1 80.69 306 GLN B CA 1
ATOM 7165 C C . GLN B 1 306 ? -9.125 -37.812 -7.844 1 80.69 306 GLN B C 1
ATOM 7167 O O . GLN B 1 306 ? -9.672 -38.75 -8.43 1 80.69 306 GLN B O 1
ATOM 7172 N N . GLY B 1 307 ? -8.344 -37.031 -8.43 1 81.31 307 GLY B N 1
ATOM 7173 C CA . GLY B 1 307 ? -7.781 -37.312 -9.742 1 81.31 307 GLY B CA 1
ATOM 7174 C C . GLY B 1 307 ? -8.617 -36.781 -10.883 1 81.31 307 GLY B C 1
ATOM 7175 O O . GLY B 1 307 ? -8.406 -37.156 -12.039 1 81.31 307 GLY B O 1
ATOM 7176 N N . LYS B 1 308 ? -9.594 -36.031 -10.578 1 87.88 308 LYS B N 1
ATOM 7177 C CA . LYS B 1 308 ? -10.406 -35.406 -11.625 1 87.88 308 LYS B CA 1
ATOM 7178 C C . LYS B 1 308 ? -10.234 -33.906 -11.617 1 87.88 308 LYS B C 1
ATOM 7180 O O . LYS B 1 308 ? -10.047 -33.281 -10.562 1 87.88 308 LYS B O 1
ATOM 7185 N N . PHE B 1 309 ? -10.164 -33.438 -12.875 1 93.19 309 PHE B N 1
ATOM 7186 C CA . PHE B 1 309 ? -10.188 -31.984 -12.984 1 93.19 309 PHE B CA 1
ATOM 7187 C C . PHE B 1 309 ? -11.594 -31.453 -12.711 1 93.19 309 PHE B C 1
ATOM 7189 O O . PHE B 1 309 ? -12.578 -31.984 -13.219 1 93.19 309 PHE B O 1
ATOM 7196 N N . PHE B 1 310 ? -11.672 -30.469 -11.836 1 93.94 310 PHE B N 1
ATOM 7197 C CA . PHE B 1 310 ? -12.992 -29.953 -11.477 1 93.94 310 PHE B CA 1
ATOM 7198 C C . PHE B 1 310 ? -12.906 -28.484 -11.078 1 93.94 310 PHE B C 1
ATOM 7200 O O . PHE B 1 310 ? -11.977 -28.078 -10.375 1 93.94 310 PHE B O 1
ATOM 7207 N N . SER B 1 311 ? -13.805 -27.688 -11.531 1 94.06 311 SER B N 1
ATOM 7208 C CA . SER B 1 311 ? -13.977 -26.297 -11.109 1 94.06 311 SER B CA 1
ATOM 7209 C C . SER B 1 311 ? -15.43 -25.875 -11.211 1 94.06 311 SER B C 1
ATOM 7211 O O . SER B 1 311 ? -16.234 -26.531 -11.875 1 94.06 311 SER B O 1
ATOM 7213 N N . LEU B 1 312 ? -15.742 -24.906 -10.453 1 94.06 312 LEU B N 1
ATOM 7214 C CA . LEU B 1 312 ? -17.109 -24.391 -10.383 1 94.06 312 LEU B CA 1
ATOM 7215 C C . LEU B 1 312 ? -17.141 -22.891 -10.617 1 94.06 312 LEU B C 1
ATOM 7217 O O . LEU B 1 312 ? -16.359 -22.141 -10.023 1 94.06 312 LEU B O 1
ATOM 7221 N N . LEU B 1 313 ? -17.953 -22.422 -11.547 1 93.31 313 LEU B N 1
ATOM 7222 C CA . LEU B 1 313 ? -18.234 -21.016 -11.797 1 93.31 313 LEU B CA 1
ATOM 7223 C C . LEU B 1 313 ? -19.625 -20.641 -11.312 1 93.31 313 LEU B C 1
ATOM 7225 O O . LEU B 1 313 ? -20.609 -21.344 -11.617 1 93.31 313 LEU B O 1
ATOM 7229 N N . ILE B 1 314 ? -19.75 -19.547 -10.555 1 93.5 314 ILE B N 1
ATOM 7230 C CA . ILE B 1 314 ? -21.031 -19.203 -9.953 1 93.5 314 ILE B CA 1
ATOM 7231 C C . ILE B 1 314 ? -21.359 -17.734 -10.242 1 93.5 314 ILE B C 1
ATOM 7233 O O . ILE B 1 314 ? -20.516 -16.859 -10.039 1 93.5 314 ILE B O 1
ATOM 7237 N N . ASN B 1 315 ? -22.516 -17.516 -10.766 1 92.88 315 ASN B N 1
ATOM 7238 C CA . ASN B 1 315 ? -23.078 -16.172 -10.805 1 92.88 315 ASN B CA 1
ATOM 7239 C C . ASN B 1 315 ? -23.719 -15.789 -9.477 1 92.88 315 ASN B C 1
ATOM 7241 O O . ASN B 1 315 ? -24.766 -16.344 -9.102 1 92.88 315 ASN B O 1
ATOM 7245 N N . PRO B 1 316 ? -23.172 -14.852 -8.797 1 90.88 316 PRO B N 1
ATOM 7246 C CA . PRO B 1 316 ? -23.688 -14.555 -7.457 1 90.88 316 PRO B CA 1
ATOM 7247 C C . PRO B 1 316 ? -25.031 -13.844 -7.48 1 90.88 316 PRO B C 1
ATOM 7249 O O . PRO B 1 316 ? -25.672 -13.695 -6.438 1 90.88 316 PRO B O 1
ATOM 7252 N N . PHE B 1 317 ? -25.531 -13.422 -8.578 1 89.5 317 PHE B N 1
ATOM 7253 C CA . PHE B 1 317 ? -26.766 -12.672 -8.648 1 89.5 317 PHE B CA 1
ATOM 7254 C C . PHE B 1 317 ? -27.953 -13.602 -8.922 1 89.5 317 PHE B C 1
ATOM 7256 O O . PHE B 1 317 ? -27.938 -14.352 -9.898 1 89.5 317 PHE B O 1
ATOM 7263 N N . ALA B 1 318 ? -28.938 -13.508 -8.07 1 86.75 318 ALA B N 1
ATOM 7264 C CA . ALA B 1 318 ? -30.078 -14.414 -8.125 1 86.75 318 ALA B CA 1
ATOM 7265 C C . ALA B 1 318 ? -31.031 -14.031 -9.25 1 86.75 318 ALA B C 1
ATOM 7267 O O . ALA B 1 318 ? -31.188 -12.852 -9.562 1 86.75 318 ALA B O 1
ATOM 7268 N N . ARG B 1 319 ? -31.578 -15.016 -9.82 1 84.75 319 ARG B N 1
ATOM 7269 C CA . ARG B 1 319 ? -32.594 -14.859 -10.867 1 84.75 319 ARG B CA 1
ATOM 7270 C C . ARG B 1 319 ? -33.906 -15.469 -10.438 1 84.75 319 ARG B C 1
ATOM 7272 O O . ARG B 1 319 ? -33.938 -16.391 -9.633 1 84.75 319 ARG B O 1
ATOM 7279 N N . ASN B 1 320 ? -34.875 -14.797 -11.016 1 80.25 320 ASN B N 1
ATOM 7280 C CA . ASN B 1 320 ? -36.219 -15.32 -10.758 1 80.25 320 ASN B CA 1
ATOM 7281 C C . ASN B 1 320 ? -36.531 -16.562 -11.594 1 80.25 320 ASN B C 1
ATOM 7283 O O . ASN B 1 320 ? -36.062 -16.656 -12.734 1 80.25 320 ASN B O 1
ATOM 7287 N N . ARG B 1 321 ? -37.094 -17.531 -10.898 1 73.56 321 ARG B N 1
ATOM 7288 C CA . ARG B 1 321 ? -37.594 -18.688 -11.633 1 73.56 321 ARG B CA 1
ATOM 7289 C C . ARG B 1 321 ? -38.938 -18.391 -12.281 1 73.56 321 ARG B C 1
ATOM 7291 O O . ARG B 1 321 ? -39.75 -17.672 -11.711 1 73.56 321 ARG B O 1
ATOM 7298 N N . CYS B 1 322 ? -39 -18.938 -13.5 1 65 322 CYS B N 1
ATOM 7299 C CA . CYS B 1 322 ? -40.312 -18.781 -14.141 1 65 322 CYS B CA 1
ATOM 7300 C C . CYS B 1 322 ? -41.406 -19.438 -13.32 1 65 322 CYS B C 1
ATOM 7302 O O . CYS B 1 322 ? -41.281 -20.625 -12.984 1 65 322 CYS B O 1
ATOM 7304 N N . CYS B 1 323 ? -42.469 -18.734 -12.875 1 62.91 323 CYS B N 1
ATOM 7305 C CA . CYS B 1 323 ? -43.688 -19.25 -12.281 1 62.91 323 CYS B CA 1
ATOM 7306 C C . CYS B 1 323 ? -43.469 -19.641 -10.828 1 62.91 323 CYS B C 1
ATOM 7308 O O . CYS B 1 323 ? -44.125 -20.547 -10.312 1 62.91 323 CYS B O 1
ATOM 7310 N N . SER B 1 324 ? -42.312 -19.391 -10.328 1 66.19 324 SER B N 1
ATOM 7311 C CA . SER B 1 324 ? -42.094 -19.672 -8.914 1 66.19 324 SER B CA 1
ATOM 7312 C C . SER B 1 324 ? -41.594 -18.438 -8.172 1 66.19 324 SER B C 1
ATOM 7314 O O . SER B 1 324 ? -41.062 -17.516 -8.781 1 66.19 324 SER B O 1
ATOM 7316 N N . SER B 1 325 ? -41.938 -18.359 -6.957 1 69.44 325 SER B N 1
ATOM 7317 C CA . SER B 1 325 ? -41.5 -17.25 -6.105 1 69.44 325 SER B CA 1
ATOM 7318 C C . SER B 1 325 ? -40.062 -17.422 -5.641 1 69.44 325 SER B C 1
ATOM 7320 O O . SER B 1 325 ? -39.469 -16.484 -5.121 1 69.44 325 SER B O 1
ATOM 7322 N N . ARG B 1 326 ? -39.562 -18.641 -5.973 1 76.38 326 ARG B N 1
ATOM 7323 C CA . ARG B 1 326 ? -38.188 -18.875 -5.504 1 76.38 326 ARG B CA 1
ATOM 7324 C C . ARG B 1 326 ? -37.156 -18.406 -6.539 1 76.38 326 ARG B C 1
ATOM 7326 O O . ARG B 1 326 ? -37.406 -18.484 -7.742 1 76.38 326 ARG B O 1
ATOM 7333 N N . LYS B 1 327 ? -36.062 -17.891 -6.047 1 87.69 327 LYS B N 1
ATOM 7334 C CA . LYS B 1 327 ? -34.969 -17.453 -6.902 1 87.69 327 LYS B CA 1
ATOM 7335 C C . LYS B 1 327 ? -33.844 -18.484 -6.926 1 87.69 327 LYS B C 1
ATOM 7337 O O . LYS B 1 327 ? -33.906 -19.469 -6.195 1 87.69 327 LYS B O 1
ATOM 7342 N N . TYR B 1 328 ? -33.031 -18.453 -7.918 1 88.25 328 TYR B N 1
ATOM 7343 C CA . TYR B 1 328 ? -31.875 -19.344 -7.996 1 88.25 328 TYR B CA 1
ATOM 7344 C C . TYR B 1 328 ? -30.625 -18.578 -8.422 1 88.25 328 TYR B C 1
ATOM 7346 O O . TYR B 1 328 ? -30.719 -17.5 -9 1 88.25 328 TYR B O 1
ATOM 7354 N N . VAL B 1 329 ? -29.516 -19.172 -8.031 1 90.44 329 VAL B N 1
ATOM 7355 C CA . VAL B 1 329 ? -28.219 -18.734 -8.57 1 90.44 329 VAL B CA 1
ATOM 7356 C C . VAL B 1 329 ? -27.719 -19.766 -9.586 1 90.44 329 VAL B C 1
ATOM 7358 O O . VAL B 1 329 ? -27.812 -20.969 -9.359 1 90.44 329 VAL B O 1
ATOM 7361 N N . LYS B 1 330 ? -27.297 -19.25 -10.703 1 91.19 330 LYS B N 1
ATOM 7362 C CA . LYS B 1 330 ? -26.828 -20.109 -11.781 1 91.19 330 LYS B CA 1
ATOM 7363 C C . LYS B 1 330 ? -25.344 -20.422 -11.625 1 91.19 330 LYS B C 1
ATOM 7365 O O . LYS B 1 330 ? -24.562 -19.547 -11.25 1 91.19 330 LYS B O 1
ATOM 7370 N N . ALA B 1 331 ? -24.953 -21.672 -11.852 1 92.12 331 ALA B N 1
ATOM 7371 C CA . ALA B 1 331 ? -23.562 -22.094 -11.812 1 92.12 331 ALA B CA 1
ATOM 7372 C C . ALA B 1 331 ? -23.234 -23.047 -12.953 1 92.12 331 ALA B C 1
ATOM 7374 O O . ALA B 1 331 ? -24.156 -23.625 -13.562 1 92.12 331 ALA B O 1
ATOM 7375 N N . VAL B 1 332 ? -22 -23.078 -13.344 1 90.81 332 VAL B N 1
ATOM 7376 C CA . VAL B 1 332 ? -21.5 -24.047 -14.312 1 90.81 332 VAL B CA 1
ATOM 7377 C C . VAL B 1 332 ? -20.297 -24.781 -13.727 1 90.81 332 VAL B C 1
ATOM 7379 O O . VAL B 1 332 ? -19.359 -24.156 -13.211 1 90.81 332 VAL B O 1
ATOM 7382 N N . TYR B 1 333 ? -20.359 -26.047 -13.672 1 91.69 333 TYR B N 1
ATOM 7383 C CA . TYR B 1 333 ? -19.172 -26.766 -13.258 1 91.69 333 TYR B CA 1
ATOM 7384 C C . TYR B 1 333 ? -18.469 -27.422 -14.445 1 91.69 333 TYR B C 1
ATOM 7386 O O . TYR B 1 333 ? -19.125 -27.812 -15.414 1 91.69 333 TYR B O 1
ATOM 7394 N N . LEU B 1 334 ? -17.172 -27.438 -14.391 1 90.31 334 LEU B N 1
ATOM 7395 C CA . LEU B 1 334 ? -16.297 -28.078 -15.359 1 90.31 334 LEU B CA 1
ATOM 7396 C C . LEU B 1 334 ? -15.68 -29.344 -14.781 1 90.31 334 LEU B C 1
ATOM 7398 O O . LEU B 1 334 ? -15.016 -29.297 -13.734 1 90.31 334 LEU B O 1
ATOM 7402 N N . ALA B 1 335 ? -15.969 -30.438 -15.414 1 90.94 335 ALA B N 1
ATOM 7403 C CA . ALA B 1 335 ? -15.43 -31.734 -14.992 1 90.94 335 ALA B CA 1
ATOM 7404 C C . ALA B 1 335 ? -14.617 -32.375 -16.109 1 90.94 335 ALA B C 1
ATOM 7406 O O . ALA B 1 335 ? -15.086 -32.5 -17.234 1 90.94 335 ALA B O 1
ATOM 7407 N N . GLY B 1 336 ? -13.398 -32.688 -15.789 1 91.5 336 GLY B N 1
ATOM 7408 C CA . GLY B 1 336 ? -12.508 -33.25 -16.781 1 91.5 336 GLY B CA 1
ATOM 7409 C C . GLY B 1 336 ? -11.883 -34.562 -16.359 1 91.5 336 GLY B C 1
ATOM 7410 O O . GLY B 1 336 ? -11.531 -34.75 -15.188 1 91.5 336 GLY B O 1
ATOM 7411 N N . ASP B 1 337 ? -11.766 -35.5 -17.375 1 92.06 337 ASP B N 1
ATOM 7412 C CA . ASP B 1 337 ? -11.078 -36.75 -17.203 1 92.06 337 ASP B CA 1
ATOM 7413 C C . ASP B 1 337 ? -9.852 -36.844 -18.109 1 92.06 337 ASP B C 1
ATOM 7415 O O . ASP B 1 337 ? -9.875 -36.375 -19.234 1 92.06 337 ASP B O 1
ATOM 7419 N N . GLU B 1 338 ? -8.859 -37.469 -17.516 1 92.94 338 GLU B N 1
ATOM 7420 C CA . GLU B 1 338 ? -7.711 -37.75 -18.359 1 92.94 338 GLU B CA 1
ATOM 7421 C C . GLU B 1 338 ? -8.031 -38.844 -19.391 1 92.94 338 GLU B C 1
ATOM 7423 O O . GLU B 1 338 ? -8.656 -39.844 -19.047 1 92.94 338 GLU B O 1
ATOM 7428 N N . VAL B 1 339 ? -7.66 -38.531 -20.594 1 91.75 339 VAL B N 1
ATOM 7429 C CA . VAL B 1 339 ? -7.867 -39.5 -21.656 1 91.75 339 VAL B CA 1
ATOM 7430 C C . VAL B 1 339 ? -6.602 -39.625 -22.5 1 91.75 339 VAL B C 1
ATOM 7432 O O . VAL B 1 339 ? -5.734 -38.75 -22.469 1 91.75 339 VAL B O 1
ATOM 7435 N N . ASP B 1 340 ? -6.5 -40.688 -23.219 1 87.38 340 ASP B N 1
ATOM 7436 C CA . ASP B 1 340 ? -5.316 -40.906 -24.047 1 87.38 340 ASP B CA 1
ATOM 7437 C C . ASP B 1 340 ? -5.645 -40.781 -25.531 1 87.38 340 ASP B C 1
ATOM 7439 O O . ASP B 1 340 ? -4.777 -40.969 -26.391 1 87.38 340 ASP B O 1
ATOM 7443 N N . TYR B 1 341 ? -6.922 -40.469 -25.844 1 84.38 341 TYR B N 1
ATOM 7444 C CA . TYR B 1 341 ? -7.305 -40.312 -27.234 1 84.38 341 TYR B CA 1
ATOM 7445 C C . TYR B 1 341 ? -7.535 -38.844 -27.578 1 84.38 341 TYR B C 1
ATOM 7447 O O . TYR B 1 341 ? -7.68 -38 -26.688 1 84.38 341 TYR B O 1
ATOM 7455 N N . ASN B 1 342 ? -7.434 -38.562 -28.906 1 76.38 342 ASN B N 1
ATOM 7456 C CA . ASN B 1 342 ? -7.59 -37.188 -29.406 1 76.38 342 ASN B CA 1
ATOM 7457 C C . ASN B 1 342 ? -9.055 -36.875 -29.688 1 76.38 342 ASN B C 1
ATOM 7459 O O . ASN B 1 342 ? -9.844 -37.781 -29.984 1 76.38 342 ASN B O 1
ATOM 7463 N N . GLY B 1 343 ? -9.383 -35.594 -29.375 1 71.88 343 GLY B N 1
ATOM 7464 C CA . GLY B 1 343 ? -10.703 -35.125 -29.781 1 71.88 343 GLY B CA 1
ATOM 7465 C C . GLY B 1 343 ? -10.82 -34.906 -31.281 1 71.88 343 GLY B C 1
ATOM 7466 O O . GLY B 1 343 ? -9.844 -35.094 -32 1 71.88 343 GLY B O 1
ATOM 7467 N N . CYS B 1 344 ? -12.031 -34.75 -31.797 1 58.06 344 CYS B N 1
ATOM 7468 C CA . CYS B 1 344 ? -12.258 -34.656 -33.219 1 58.06 344 CYS B CA 1
ATOM 7469 C C . CYS B 1 344 ? -11.539 -33.438 -33.812 1 58.06 344 CYS B C 1
ATOM 7471 O O . CYS B 1 344 ? -10.844 -33.531 -34.812 1 58.06 344 CYS B O 1
ATOM 7473 N N . CYS B 1 345 ? -11.961 -32.062 -33.625 1 54.16 345 CYS B N 1
ATOM 7474 C CA . CYS B 1 345 ? -11.383 -30.938 -34.312 1 54.16 345 CYS B CA 1
ATOM 7475 C C . CYS B 1 345 ? -10.234 -30.328 -33.531 1 54.16 345 CYS B C 1
ATOM 7477 O O . CYS B 1 345 ? -10.461 -29.688 -32.5 1 54.16 345 CYS B O 1
ATOM 7479 N N . GLN B 1 346 ? -9.141 -30.812 -33.594 1 51.84 346 GLN B N 1
ATOM 7480 C CA . GLN B 1 346 ? -7.898 -30.344 -32.969 1 51.84 346 GLN B CA 1
ATOM 7481 C C . GLN B 1 346 ? -7.121 -29.469 -33.969 1 51.84 346 GLN B C 1
ATOM 7483 O O . GLN B 1 346 ? -5.895 -29.578 -34.062 1 51.84 346 GLN B O 1
ATOM 7488 N N . CYS B 1 347 ? -7.836 -28.594 -34.812 1 50.62 347 CYS B N 1
ATOM 7489 C CA . CYS B 1 347 ? -7.059 -27.844 -35.781 1 50.62 347 CYS B CA 1
ATOM 7490 C C . CYS B 1 347 ? -6.258 -26.734 -35.094 1 50.62 347 CYS B C 1
ATOM 7492 O O . CYS B 1 347 ? -6.66 -26.234 -34.062 1 50.62 347 CYS B O 1
ATOM 7494 N N . ASP B 1 348 ? -5.02 -26.578 -35.562 1 48.03 348 ASP B N 1
ATOM 7495 C CA . ASP B 1 348 ? -4.059 -25.578 -35.125 1 48.03 348 ASP B CA 1
ATOM 7496 C C . ASP B 1 348 ? -4.688 -24.188 -35.094 1 48.03 348 ASP B C 1
ATOM 7498 O O . ASP B 1 348 ? -4.352 -23.375 -34.219 1 48.03 348 ASP B O 1
ATOM 7502 N N . TYR B 1 349 ? -5.422 -23.969 -36.125 1 47.38 349 TYR B N 1
ATOM 7503 C CA . TYR B 1 349 ? -6.027 -22.656 -36.25 1 47.38 349 TYR B CA 1
ATOM 7504 C C . TYR B 1 349 ? -6.922 -22.359 -35.031 1 47.38 349 TYR B C 1
ATOM 7506 O O . TYR B 1 349 ? -6.914 -21.25 -34.5 1 47.38 349 TYR B O 1
ATOM 7514 N N . CYS B 1 350 ? -7.652 -23.234 -34.719 1 51.56 350 CYS B N 1
ATOM 7515 C CA . CYS B 1 350 ? -8.516 -23.078 -33.562 1 51.56 350 CYS B CA 1
ATOM 7516 C C . CYS B 1 350 ? -7.691 -22.844 -32.281 1 51.56 350 CYS B C 1
ATOM 7518 O O . CYS B 1 350 ? -8.094 -22.078 -31.422 1 51.56 350 CYS B O 1
ATOM 7520 N N . LEU B 1 351 ? -6.617 -23.578 -32.25 1 46.41 351 LEU B N 1
ATOM 7521 C CA . LEU B 1 351 ? -5.738 -23.5 -31.094 1 46.41 351 LEU B CA 1
ATOM 7522 C C . LEU B 1 351 ? -5.207 -22.078 -30.922 1 46.41 351 LEU B C 1
ATOM 7524 O O . LEU B 1 351 ? -5.105 -21.578 -29.797 1 46.41 351 LEU B O 1
ATOM 7528 N N . ASP B 1 352 ? -4.699 -21.656 -32.188 1 45.5 352 ASP B N 1
ATOM 7529 C CA . ASP B 1 352 ? -3.99 -20.391 -32.125 1 45.5 352 ASP B CA 1
ATOM 7530 C C . ASP B 1 352 ? -4.961 -19.219 -32.156 1 45.5 352 ASP B C 1
ATOM 7532 O O . ASP B 1 352 ? -4.75 -18.203 -31.5 1 45.5 352 ASP B O 1
ATOM 7536 N N . CYS B 1 353 ? -5.891 -19.438 -33.219 1 46.31 353 CYS B N 1
ATOM 7537 C CA . CYS B 1 353 ? -6.707 -18.266 -33.5 1 46.31 353 CYS B CA 1
ATOM 7538 C C . CYS B 1 353 ? -7.965 -18.25 -32.656 1 46.31 353 CYS B C 1
ATOM 7540 O O . CYS B 1 353 ? -8.688 -17.25 -32.625 1 46.31 353 CYS B O 1
ATOM 7542 N N . GLN B 1 354 ? -8.008 -19.219 -31.609 1 48.84 354 GLN B N 1
ATOM 7543 C CA . GLN B 1 354 ? -9.227 -19.25 -30.812 1 48.84 354 GLN B CA 1
ATOM 7544 C C . GLN B 1 354 ? -10.461 -18.984 -31.672 1 48.84 354 GLN B C 1
ATOM 7546 O O . GLN B 1 354 ? -11.18 -18.016 -31.469 1 48.84 354 GLN B O 1
ATOM 7551 N N . CYS B 1 355 ? -10.789 -19.5 -32.875 1 48.56 355 CYS B N 1
ATOM 7552 C CA . CYS B 1 355 ? -11.711 -19.297 -33.969 1 48.56 355 CYS B CA 1
ATOM 7553 C C . CYS B 1 355 ? -13.156 -19.5 -33.531 1 48.56 355 CYS B C 1
ATOM 7555 O O . CYS B 1 355 ? -13.406 -20.203 -32.531 1 48.56 355 CYS B O 1
ATOM 7557 N N . GLY B 1 356 ? -13.977 -18.578 -33.469 1 50.25 356 GLY B N 1
ATOM 7558 C CA . GLY B 1 356 ? -15.422 -18.641 -33.344 1 50.25 356 GLY B CA 1
ATOM 7559 C C . GLY B 1 356 ? -16.031 -19.875 -33.969 1 50.25 356 GLY B C 1
ATOM 7560 O O . GLY B 1 356 ? -17.25 -19.922 -34.219 1 50.25 356 GLY B O 1
ATOM 7561 N N . CYS B 1 357 ? -15.211 -20.734 -34.406 1 48.88 357 CYS B N 1
ATOM 7562 C CA . CYS B 1 357 ? -15.805 -21.875 -35.062 1 48.88 357 CYS B CA 1
ATOM 7563 C C . CYS B 1 357 ? -16.344 -22.875 -34.062 1 48.88 357 CYS B C 1
ATOM 7565 O O . CYS B 1 357 ? -15.852 -22.953 -32.938 1 48.88 357 CYS B O 1
ATOM 7567 N N . CYS B 1 358 ? -17.547 -22.953 -33.781 1 45.66 358 CYS B N 1
ATOM 7568 C CA . CYS B 1 358 ? -18.281 -23.938 -32.969 1 45.66 358 CYS B CA 1
ATOM 7569 C C . CYS B 1 358 ? -17.656 -25.328 -33.125 1 45.66 358 CYS B C 1
ATOM 7571 O O . CYS B 1 358 ? -18.375 -26.328 -33.062 1 45.66 358 CYS B O 1
ATOM 7573 N N . CYS B 1 359 ? -16.453 -25.328 -33.531 1 47 359 CYS B N 1
ATOM 7574 C CA . CYS B 1 359 ? -15.93 -26.688 -33.656 1 47 359 CYS B CA 1
ATOM 7575 C C . CYS B 1 359 ? -15.586 -27.281 -32.281 1 47 359 CYS B C 1
ATOM 7577 O O . CYS B 1 359 ? -15.445 -26.547 -31.312 1 47 359 CYS B O 1
ATOM 7579 N N . SER B 1 360 ? -15.711 -28.516 -32.188 1 45.28 360 SER B N 1
ATOM 7580 C CA . SER B 1 360 ? -15.523 -29.297 -30.969 1 45.28 360 SER B CA 1
ATOM 7581 C C . SER B 1 360 ? -14.203 -28.938 -30.281 1 45.28 360 SER B C 1
ATOM 7583 O O . SER B 1 360 ? -14 -29.25 -29.109 1 45.28 360 SER B O 1
ATOM 7585 N N . GLY B 1 361 ? -13.188 -28.547 -31.016 1 48.44 361 GLY B N 1
ATOM 7586 C CA . GLY B 1 361 ? -11.891 -28.234 -30.422 1 48.44 361 GLY B CA 1
ATOM 7587 C C . GLY B 1 361 ? -11.797 -26.828 -29.891 1 48.44 361 GLY B C 1
ATOM 7588 O O . GLY B 1 361 ? -10.812 -26.469 -29.234 1 48.44 361 GLY B O 1
ATOM 7589 N N . CYS B 1 362 ? -12.812 -26.109 -30.234 1 55.59 362 CYS B N 1
ATOM 7590 C CA . CYS B 1 362 ? -12.781 -24.719 -29.797 1 55.59 362 CYS B CA 1
ATOM 7591 C C . CYS B 1 362 ? -13.445 -24.578 -28.438 1 55.59 362 CYS B C 1
ATOM 7593 O O . CYS B 1 362 ? -14.32 -25.359 -28.078 1 55.59 362 CYS B O 1
ATOM 7595 N N . ARG B 1 363 ? -12.711 -23.922 -27.562 1 61.56 363 ARG B N 1
ATOM 7596 C CA . ARG B 1 363 ? -13.289 -23.703 -26.25 1 61.56 363 ARG B CA 1
ATOM 7597 C C . ARG B 1 363 ? -14.578 -22.891 -26.344 1 61.56 363 ARG B C 1
ATOM 7599 O O . ARG B 1 363 ? -15.047 -22.328 -25.344 1 61.56 363 ARG B O 1
ATOM 7606 N N . GLY B 1 364 ? -15.094 -22.906 -27.656 1 56.97 364 GLY B N 1
ATOM 7607 C CA . GLY B 1 364 ? -16.328 -22.156 -27.828 1 56.97 364 GLY B CA 1
ATOM 7608 C C . GLY B 1 364 ? -16.156 -20.656 -27.703 1 56.97 364 GLY B C 1
ATOM 7609 O O . GLY B 1 364 ? -15.109 -20.125 -28.062 1 56.97 364 GLY B O 1
ATOM 7610 N N . LYS B 1 365 ? -17.156 -19.984 -27.312 1 54.94 365 LYS B N 1
ATOM 7611 C CA . LYS B 1 365 ? -17.25 -18.531 -27.219 1 54.94 365 LYS B CA 1
ATOM 7612 C C . LYS B 1 365 ? -16.234 -17.984 -26.219 1 54.94 365 LYS B C 1
ATOM 7614 O O . LYS B 1 365 ? -15.766 -16.859 -26.359 1 54.94 365 LYS B O 1
ATOM 7619 N N . SER B 1 366 ? -15.859 -18.891 -25.375 1 57.44 366 SER B N 1
ATOM 7620 C CA . SER B 1 366 ? -14.961 -18.406 -24.344 1 57.44 366 SER B CA 1
ATOM 7621 C C . SER B 1 366 ? -13.555 -18.188 -24.891 1 57.44 366 SER B C 1
ATOM 7623 O O . SER B 1 366 ? -12.758 -17.453 -24.297 1 57.44 366 SER B O 1
ATOM 7625 N N . ALA B 1 367 ? -13.367 -18.719 -26.062 1 58.66 367 ALA B N 1
ATOM 7626 C CA . ALA B 1 367 ? -12.023 -18.609 -26.625 1 58.66 367 ALA B CA 1
ATOM 7627 C C . ALA B 1 367 ? -11.969 -17.516 -27.688 1 58.66 367 ALA B C 1
ATOM 7629 O O . ALA B 1 367 ? -10.906 -17.25 -28.266 1 58.66 367 ALA B O 1
ATOM 7630 N N . CYS B 1 368 ? -13.094 -16.984 -27.875 1 59.75 368 CYS B N 1
ATOM 7631 C CA . CYS B 1 368 ? -13.117 -15.984 -28.938 1 59.75 368 CYS B CA 1
ATOM 7632 C C . CYS B 1 368 ? -12.305 -14.758 -28.547 1 59.75 368 CYS B C 1
ATOM 7634 O O . CYS B 1 368 ? -12.773 -13.906 -27.781 1 59.75 368 CYS B O 1
ATOM 7636 N N . GLN B 1 369 ? -11.203 -14.641 -29.078 1 59.69 369 GLN B N 1
ATOM 7637 C CA . GLN B 1 369 ? -10.227 -13.625 -28.703 1 59.69 369 GLN B CA 1
ATOM 7638 C C . GLN B 1 369 ? -10.719 -12.227 -29.094 1 59.69 369 GLN B C 1
ATOM 7640 O O . GLN B 1 369 ? -10.328 -11.234 -28.469 1 59.69 369 GLN B O 1
ATOM 7645 N N . VAL B 1 370 ? -11.531 -12.266 -30.094 1 55.44 370 VAL B N 1
ATOM 7646 C CA . VAL B 1 370 ? -12.008 -10.969 -30.547 1 55.44 370 VAL B CA 1
ATOM 7647 C C . VAL B 1 370 ? -12.859 -10.312 -29.469 1 55.44 370 VAL B C 1
ATOM 7649 O O . VAL B 1 370 ? -12.883 -9.086 -29.344 1 55.44 370 VAL B O 1
ATOM 7652 N N . VAL B 1 371 ? -13.398 -11.273 -28.75 1 60.09 371 VAL B N 1
ATOM 7653 C CA . VAL B 1 371 ? -14.281 -10.727 -27.734 1 60.09 371 VAL B CA 1
ATOM 7654 C C . VAL B 1 371 ? -13.539 -10.625 -26.406 1 60.09 371 VAL B C 1
ATOM 7656 O O . VAL B 1 371 ? -13.984 -9.93 -25.484 1 60.09 371 VAL B O 1
ATOM 7659 N N . GLN B 1 372 ? -12.422 -11.195 -26.406 1 66.81 372 GLN B N 1
ATOM 7660 C CA . GLN B 1 372 ? -11.656 -11.18 -25.172 1 66.81 372 GLN B CA 1
ATOM 7661 C C . GLN B 1 372 ? -10.617 -10.062 -25.172 1 66.81 372 GLN B C 1
ATOM 7663 O O . GLN B 1 372 ? -9.414 -10.328 -25.172 1 66.81 372 GLN B O 1
ATOM 7668 N N . THR B 1 373 ? -11.078 -8.906 -25.297 1 65.88 373 THR B N 1
ATOM 7669 C CA . THR B 1 373 ? -10.211 -7.738 -25.266 1 65.88 373 THR B CA 1
ATOM 7670 C C . THR B 1 373 ? -10.656 -6.777 -24.156 1 65.88 373 THR B C 1
ATOM 7672 O O . THR B 1 373 ? -11.797 -6.828 -23.703 1 65.88 373 THR B O 1
ATOM 7675 N N . ASP B 1 374 ? -9.711 -6 -23.875 1 69.31 374 ASP B N 1
ATOM 7676 C CA . ASP B 1 374 ? -10.047 -4.98 -22.891 1 69.31 374 ASP B CA 1
ATOM 7677 C C . ASP B 1 374 ? -11.156 -4.062 -23.391 1 69.31 374 ASP B C 1
ATOM 7679 O O . ASP B 1 374 ? -12.008 -3.625 -22.625 1 69.31 374 ASP B O 1
ATOM 7683 N N . CYS B 1 375 ? -11.117 -3.869 -24.609 1 65.38 375 CYS B N 1
ATOM 7684 C CA . CYS B 1 375 ? -12.125 -3.01 -25.219 1 65.38 375 CYS B CA 1
ATOM 7685 C C . CYS B 1 375 ? -13.516 -3.629 -25.078 1 65.38 375 CYS B C 1
ATOM 7687 O O . CYS B 1 375 ? -14.461 -2.961 -24.656 1 65.38 375 CYS B O 1
ATOM 7689 N N . SER B 1 376 ? -13.57 -4.875 -25.469 1 69.44 376 SER B N 1
ATOM 7690 C CA . SER B 1 376 ? -14.859 -5.559 -25.344 1 69.44 376 SER B CA 1
ATOM 7691 C C . SER B 1 376 ? -15.305 -5.656 -23.891 1 69.44 376 SER B C 1
ATOM 7693 O O . SER B 1 376 ? -16.484 -5.473 -23.594 1 69.44 376 SER B O 1
ATOM 7695 N N . ALA B 1 377 ? -14.391 -5.922 -23.047 1 74.62 377 ALA B N 1
ATOM 7696 C CA . ALA B 1 377 ? -14.695 -6.035 -21.625 1 74.62 377 ALA B CA 1
ATOM 7697 C C . ALA B 1 377 ? -15.203 -4.711 -21.062 1 74.62 377 ALA B C 1
ATOM 7699 O O . ALA B 1 377 ? -16.156 -4.684 -20.281 1 74.62 377 ALA B O 1
ATOM 7700 N N . MET B 1 378 ? -14.609 -3.693 -21.484 1 69.94 378 MET B N 1
ATOM 7701 C CA . MET B 1 378 ? -15.008 -2.367 -21.016 1 69.94 378 MET B CA 1
ATOM 7702 C C . MET B 1 378 ? -16.391 -2 -21.547 1 69.94 378 MET B C 1
ATOM 7704 O O . MET B 1 378 ? -17.156 -1.33 -20.859 1 69.94 378 MET B O 1
ATOM 7708 N N . CYS B 1 379 ? -16.641 -2.398 -22.734 1 69.75 379 CYS B N 1
ATOM 7709 C CA . CYS B 1 379 ? -17.953 -2.148 -23.312 1 69.75 379 CYS B CA 1
ATOM 7710 C C . CYS B 1 379 ? -19.047 -2.861 -22.516 1 69.75 379 CYS B C 1
ATOM 7712 O O . CYS B 1 379 ? -20.094 -2.289 -22.234 1 69.75 379 CYS B O 1
ATOM 7714 N N . ILE B 1 380 ? -18.734 -3.998 -22.156 1 73.88 380 ILE B N 1
ATOM 7715 C CA . ILE B 1 380 ? -19.703 -4.762 -21.375 1 73.88 380 ILE B CA 1
ATOM 7716 C C . ILE B 1 380 ? -19.875 -4.102 -20 1 73.88 380 ILE B C 1
ATOM 7718 O O . ILE B 1 380 ? -21 -4 -19.5 1 73.88 380 ILE B O 1
ATOM 7722 N N . GLN B 1 381 ? -18.797 -3.684 -19.438 1 75.31 381 GLN B N 1
ATOM 7723 C CA . GLN B 1 381 ? -18.844 -3.018 -18.141 1 75.31 381 GLN B CA 1
ATOM 7724 C C . GLN B 1 381 ? -19.656 -1.732 -18.203 1 75.31 381 GLN B C 1
ATOM 7726 O O . GLN B 1 381 ? -20.438 -1.44 -17.297 1 75.31 381 GLN B O 1
ATOM 7731 N N . ASN B 1 382 ? -19.469 -1.053 -19.266 1 69.31 382 ASN B N 1
ATOM 7732 C CA . ASN B 1 382 ? -20.203 0.195 -19.453 1 69.31 382 ASN B CA 1
ATOM 7733 C C . ASN B 1 382 ? -21.703 -0.058 -19.672 1 69.31 382 ASN B C 1
ATOM 7735 O O . ASN B 1 382 ? -22.531 0.704 -19.203 1 69.31 382 ASN B O 1
ATOM 7739 N N . CYS B 1 383 ? -21.953 -1.053 -20.359 1 69.38 383 CYS B N 1
ATOM 7740 C CA . CYS B 1 383 ? -23.344 -1.425 -20.594 1 69.38 383 CYS B CA 1
ATOM 7741 C C . CYS B 1 383 ? -24.031 -1.77 -19.281 1 69.38 383 CYS B C 1
ATOM 7743 O O . CYS B 1 383 ? -25.188 -1.388 -19.062 1 69.38 383 CYS B O 1
ATOM 7745 N N . ALA B 1 384 ? -23.328 -2.414 -18.469 1 71.69 384 ALA B N 1
ATOM 7746 C CA . ALA B 1 384 ? -23.875 -2.795 -17.172 1 71.69 384 ALA B CA 1
ATOM 7747 C C . ALA B 1 384 ? -24.188 -1.564 -16.312 1 71.69 384 ALA B C 1
ATOM 7749 O O . ALA B 1 384 ? -25.172 -1.537 -15.578 1 71.69 384 ALA B O 1
ATOM 7750 N N . HIS B 1 385 ? -23.406 -0.654 -16.484 1 67.38 385 HIS B N 1
ATOM 7751 C CA . HIS B 1 385 ? -23.578 0.567 -15.711 1 67.38 385 HIS B CA 1
ATOM 7752 C C . HIS B 1 385 ? -24.781 1.363 -16.203 1 67.38 385 HIS B C 1
ATOM 7754 O O . HIS B 1 385 ? -25.438 2.061 -15.43 1 67.38 385 HIS B O 1
ATOM 7760 N N . CYS B 1 386 ? -24.953 1.23 -17.531 1 64.19 386 CYS B N 1
ATOM 7761 C CA . CYS B 1 386 ? -26.016 2.018 -18.156 1 64.19 386 CYS B CA 1
ATOM 7762 C C . CYS B 1 386 ? -27.344 1.275 -18.094 1 64.19 386 CYS B C 1
ATOM 7764 O O . CYS B 1 386 ? -28.406 1.885 -18.234 1 64.19 386 CYS B O 1
ATOM 7766 N N . CYS B 1 387 ? -27.172 0.052 -17.984 1 63.5 387 CYS B N 1
ATOM 7767 C CA . CYS B 1 387 ? -28.391 -0.746 -18 1 63.5 387 CYS B CA 1
ATOM 7768 C C . CYS B 1 387 ? -29.031 -0.807 -16.609 1 63.5 387 CYS B C 1
ATOM 7770 O O . CYS B 1 387 ? -28.391 -0.45 -15.625 1 63.5 387 CYS B O 1
ATOM 7772 N N . CYS B 1 388 ? -30.25 -1.043 -16.672 1 60.44 388 CYS B N 1
ATOM 7773 C CA . CYS B 1 388 ? -30.984 -1.223 -15.43 1 60.44 388 CYS B CA 1
ATOM 7774 C C . CYS B 1 388 ? -30.422 -2.383 -14.617 1 60.44 388 CYS B C 1
ATOM 7776 O O . CYS B 1 388 ? -29.984 -3.383 -15.18 1 60.44 388 CYS B O 1
ATOM 7778 N N . THR B 1 389 ? -30.203 -2.162 -13.344 1 63.69 389 THR B N 1
ATOM 7779 C CA . THR B 1 389 ? -29.703 -3.119 -12.367 1 63.69 389 THR B CA 1
ATOM 7780 C C . THR B 1 389 ? -30.375 -4.473 -12.531 1 63.69 389 THR B C 1
ATOM 7782 O O . THR B 1 389 ? -29.781 -5.516 -12.25 1 63.69 389 THR B O 1
ATOM 7785 N N . GLN B 1 390 ? -31.531 -4.441 -13.148 1 64.81 390 GLN B N 1
ATOM 7786 C CA . GLN B 1 390 ? -32.312 -5.672 -13.266 1 64.81 390 GLN B CA 1
ATOM 7787 C C . GLN B 1 390 ? -31.734 -6.586 -14.344 1 64.81 390 GLN B C 1
ATOM 7789 O O . GLN B 1 390 ? -32 -7.785 -14.359 1 64.81 390 GLN B O 1
ATOM 7794 N N . CYS B 1 391 ? -30.906 -5.992 -15.156 1 72.31 391 CYS B N 1
ATOM 7795 C CA . CYS B 1 391 ? -30.375 -6.77 -16.266 1 72.31 391 CYS B CA 1
ATOM 7796 C C . CYS B 1 391 ? -29.062 -7.445 -15.891 1 72.31 391 CYS B C 1
ATOM 7798 O O . CYS B 1 391 ? -28.562 -8.297 -16.625 1 72.31 391 CYS B O 1
ATOM 7800 N N . MET B 1 392 ? -28.656 -7.188 -14.695 1 75.56 392 MET B N 1
ATOM 7801 C CA . MET B 1 392 ? -27.297 -7.582 -14.336 1 75.56 392 MET B CA 1
ATOM 7802 C C . MET B 1 392 ? -27.172 -9.102 -14.273 1 75.56 392 MET B C 1
ATOM 7804 O O . MET B 1 392 ? -26.203 -9.672 -14.789 1 75.56 392 MET B O 1
ATOM 7808 N N . PRO B 1 393 ? -28.141 -9.75 -13.609 1 75 393 PRO B N 1
ATOM 7809 C CA . PRO B 1 393 ? -28.016 -11.211 -13.594 1 75 393 PRO B CA 1
ATOM 7810 C C . PRO B 1 393 ? -27.953 -11.812 -14.992 1 75 393 PRO B C 1
ATOM 7812 O O . PRO B 1 393 ? -27.188 -12.75 -15.227 1 75 393 PRO B O 1
ATOM 7815 N N . GLY B 1 394 ? -28.656 -11.141 -15.93 1 74.69 394 GLY B N 1
ATOM 7816 C CA . GLY B 1 394 ? -28.641 -11.617 -17.312 1 74.69 394 GLY B CA 1
ATOM 7817 C C . GLY B 1 394 ? -27.312 -11.383 -18 1 74.69 394 GLY B C 1
ATOM 7818 O O . GLY B 1 394 ? -26.844 -12.242 -18.75 1 74.69 394 GLY B O 1
ATOM 7819 N N . ILE B 1 395 ? -26.781 -10.359 -17.703 1 75.94 395 ILE B N 1
ATOM 7820 C CA . ILE B 1 395 ? -25.5 -10.023 -18.312 1 75.94 395 ILE B CA 1
ATOM 7821 C C . ILE B 1 395 ? -24.422 -10.977 -17.812 1 75.94 395 ILE B C 1
ATOM 7823 O O . ILE B 1 395 ? -23.609 -11.477 -18.594 1 75.94 395 ILE B O 1
ATOM 7827 N N . THR B 1 396 ? -24.391 -11.219 -16.531 1 78.69 396 THR B N 1
ATOM 7828 C CA . THR B 1 396 ? -23.406 -12.125 -15.953 1 78.69 396 THR B CA 1
ATOM 7829 C C . THR B 1 396 ? -23.625 -13.555 -16.438 1 78.69 396 THR B C 1
ATOM 7831 O O . THR B 1 396 ? -22.672 -14.312 -16.609 1 78.69 396 THR B O 1
ATOM 7834 N N . ASP B 1 397 ? -24.875 -13.852 -16.703 1 78.25 397 ASP B N 1
ATOM 7835 C CA . ASP B 1 397 ? -25.203 -15.172 -17.234 1 78.25 397 ASP B CA 1
ATOM 7836 C C . ASP B 1 397 ? -24.594 -15.367 -18.625 1 78.25 397 ASP B C 1
ATOM 7838 O O . ASP B 1 397 ? -24.234 -16.484 -19 1 78.25 397 ASP B O 1
ATOM 7842 N N . CYS B 1 398 ? -24.562 -14.281 -19.297 1 70.81 398 CYS B N 1
ATOM 7843 C CA . CYS B 1 398 ? -23.953 -14.375 -20.625 1 70.81 398 CYS B CA 1
ATOM 7844 C C . CYS B 1 398 ? -22.5 -14.836 -20.531 1 70.81 398 CYS B C 1
ATOM 7846 O O . CYS B 1 398 ? -22.031 -15.617 -21.375 1 70.81 398 CYS B O 1
ATOM 7848 N N . GLY B 1 399 ? -21.812 -14.367 -19.5 1 70.38 399 GLY B N 1
ATOM 7849 C CA . GLY B 1 399 ? -20.469 -14.836 -19.266 1 70.38 399 GLY B CA 1
ATOM 7850 C C . GLY B 1 399 ? -20.391 -16.297 -18.891 1 70.38 399 GLY B C 1
ATOM 7851 O O . GLY B 1 399 ? -19.5 -17.031 -19.344 1 70.38 399 GLY B O 1
ATOM 7852 N N . LEU B 1 400 ? -21.406 -16.703 -18.156 1 78.62 400 LEU B N 1
ATOM 7853 C CA . LEU B 1 400 ? -21.453 -18.094 -17.719 1 78.62 400 LEU B CA 1
ATOM 7854 C C . LEU B 1 400 ? -21.828 -19.016 -18.859 1 78.62 400 LEU B C 1
ATOM 7856 O O . LEU B 1 400 ? -21.312 -20.125 -18.969 1 78.62 400 LEU B O 1
ATOM 7860 N N . ASP B 1 401 ? -22.703 -18.5 -19.703 1 73.12 401 ASP B N 1
ATOM 7861 C CA . ASP B 1 401 ? -23.203 -19.312 -20.828 1 73.12 401 ASP B CA 1
ATOM 7862 C C . ASP B 1 401 ? -22.062 -19.672 -21.781 1 73.12 401 ASP B C 1
ATOM 7864 O O . ASP B 1 401 ? -22.094 -20.734 -22.406 1 73.12 401 ASP B O 1
ATOM 7868 N N . ASN B 1 402 ? -21.125 -18.859 -21.781 1 68.31 402 ASN B N 1
ATOM 7869 C CA . ASN B 1 402 ? -19.984 -19.125 -22.641 1 68.31 402 ASN B CA 1
ATOM 7870 C C . ASN B 1 402 ? -19.156 -20.297 -22.125 1 68.31 402 ASN B C 1
ATOM 7872 O O . ASN B 1 402 ? -18.359 -20.875 -22.875 1 68.31 402 ASN B O 1
ATOM 7876 N N . PHE B 1 403 ? -19.453 -20.688 -20.906 1 72.31 403 PHE B N 1
ATOM 7877 C CA . PHE B 1 403 ? -18.734 -21.812 -20.328 1 72.31 403 PHE B CA 1
ATOM 7878 C C . PHE B 1 403 ? -19.609 -23.062 -20.312 1 72.31 403 PHE B C 1
ATOM 7880 O O . PHE B 1 403 ? -19.234 -24.078 -19.719 1 72.31 403 PHE B O 1
ATOM 7887 N N . SER B 1 404 ? -20.703 -22.984 -20.906 1 69.44 404 SER B N 1
ATOM 7888 C CA . SER B 1 404 ? -21.531 -24.172 -21 1 69.44 404 SER B CA 1
ATOM 7889 C C . SER B 1 404 ? -21.484 -24.781 -22.391 1 69.44 404 SER B C 1
ATOM 7891 O O . SER B 1 404 ? -21.422 -24.062 -23.391 1 69.44 404 SER B O 1
ATOM 7893 N N . ARG B 1 405 ? -21.297 -26.156 -22.344 1 70.81 405 ARG B N 1
ATOM 7894 C CA . ARG B 1 405 ? -21.25 -26.891 -23.594 1 70.81 405 ARG B CA 1
ATOM 7895 C C . ARG B 1 405 ? -22.109 -28.156 -23.531 1 70.81 405 ARG B C 1
ATOM 7897 O O . ARG B 1 405 ? -22.141 -28.828 -22.5 1 70.81 405 ARG B O 1
ATOM 7904 N N . PHE B 1 406 ? -22.672 -28.359 -24.734 1 67.81 406 PHE B N 1
ATOM 7905 C CA . PHE B 1 406 ? -23.5 -29.562 -24.812 1 67.81 406 PHE B CA 1
ATOM 7906 C C . PHE B 1 406 ? -22.625 -30.812 -24.969 1 67.81 406 PHE B C 1
ATOM 7908 O O . PHE B 1 406 ? -22.906 -31.859 -24.391 1 67.81 406 PHE B O 1
ATOM 7915 N N . LEU B 1 407 ? -21.562 -30.672 -25.734 1 72.81 407 LEU B N 1
ATOM 7916 C CA . LEU B 1 407 ? -20.672 -31.812 -25.984 1 72.81 407 LEU B CA 1
ATOM 7917 C C . LEU B 1 407 ? -19.344 -31.625 -25.25 1 72.81 407 LEU B C 1
ATOM 7919 O O . LEU B 1 407 ? -18.906 -30.5 -25.031 1 72.81 407 LEU B O 1
ATOM 7923 N N . PRO B 1 408 ? -18.797 -32.75 -24.891 1 79 408 PRO B N 1
ATOM 7924 C CA . PRO B 1 408 ? -17.5 -32.688 -24.219 1 79 408 PRO B CA 1
ATOM 7925 C C . PRO B 1 408 ? -16.406 -32.094 -25.109 1 79 408 PRO B C 1
ATOM 7927 O O . PRO B 1 408 ? -16.438 -32.25 -26.328 1 79 408 PRO B O 1
ATOM 7930 N N . TYR B 1 409 ? -15.523 -31.438 -24.453 1 79.06 409 TYR B N 1
ATOM 7931 C CA . TYR B 1 409 ? -14.336 -30.875 -25.094 1 79.06 409 TYR B CA 1
ATOM 7932 C C . TYR B 1 409 ? -13.102 -31.719 -24.781 1 79.06 409 TYR B C 1
ATOM 7934 O O . TYR B 1 409 ? -12.773 -31.938 -23.609 1 79.06 409 TYR B O 1
ATOM 7942 N N . ILE B 1 410 ? -12.484 -32.312 -25.859 1 83.44 410 ILE B N 1
ATOM 7943 C CA . ILE B 1 410 ? -11.305 -33.156 -25.688 1 83.44 410 ILE B CA 1
ATOM 7944 C C . ILE B 1 410 ? -10.102 -32.5 -26.375 1 83.44 410 ILE B C 1
ATOM 7946 O O . ILE B 1 410 ? -10.117 -32.281 -27.594 1 83.44 410 ILE B O 1
ATOM 7950 N N . HIS B 1 411 ? -9.086 -32.25 -25.656 1 85.19 411 HIS B N 1
ATOM 7951 C CA . HIS B 1 411 ? -7.867 -31.656 -26.188 1 85.19 411 HIS B CA 1
ATOM 7952 C C . HIS B 1 411 ? -6.684 -31.906 -25.25 1 85.19 411 HIS B C 1
ATOM 7954 O O . HIS B 1 411 ? -6.844 -32.5 -24.188 1 85.19 411 HIS B O 1
ATOM 7960 N N . LYS B 1 412 ? -5.547 -31.469 -25.734 1 87.81 412 LYS B N 1
ATOM 7961 C CA . LYS B 1 412 ? -4.383 -31.516 -24.859 1 87.81 412 LYS B CA 1
ATOM 7962 C C . LYS B 1 412 ? -4.676 -30.828 -23.531 1 87.81 412 LYS B C 1
ATOM 7964 O O . LYS B 1 412 ? -5.371 -29.812 -23.484 1 87.81 412 LYS B O 1
ATOM 7969 N N . TRP B 1 413 ? -4.16 -31.344 -22.5 1 90.75 413 TRP B N 1
ATOM 7970 C CA . TRP B 1 413 ? -4.488 -30.922 -21.141 1 90.75 413 TRP B CA 1
ATOM 7971 C C . TRP B 1 413 ? -4.316 -29.422 -20.984 1 90.75 413 TRP B C 1
ATOM 7973 O O . TRP B 1 413 ? -5.164 -28.75 -20.391 1 90.75 413 TRP B O 1
ATOM 7983 N N . TYR B 1 414 ? -3.176 -28.812 -21.469 1 89.75 414 TYR B N 1
ATOM 7984 C CA . TYR B 1 414 ? -2.891 -27.391 -21.234 1 89.75 414 TYR B CA 1
ATOM 7985 C C . TYR B 1 414 ? -3.809 -26.516 -22.062 1 89.75 414 TYR B C 1
ATOM 7987 O O . TYR B 1 414 ? -4.039 -25.344 -21.719 1 89.75 414 TYR B O 1
ATOM 7995 N N . ASN B 1 415 ? -4.355 -26.969 -23.109 1 84.25 415 ASN B N 1
ATOM 7996 C CA . ASN B 1 415 ? -5.352 -26.219 -23.859 1 84.25 415 ASN B CA 1
ATOM 7997 C C . ASN B 1 415 ? -6.703 -26.219 -23.156 1 84.25 415 ASN B C 1
ATOM 7999 O O . ASN B 1 415 ? -7.418 -25.219 -23.188 1 84.25 415 ASN B O 1
ATOM 8003 N N . VAL B 1 416 ? -7.07 -27.344 -22.594 1 84.75 416 VAL B N 1
ATOM 8004 C CA . VAL B 1 416 ? -8.344 -27.453 -21.891 1 84.75 416 VAL B CA 1
ATOM 8005 C C . VAL B 1 416 ? -8.336 -26.562 -20.656 1 84.75 416 VAL B C 1
ATOM 8007 O O . VAL B 1 416 ? -9.32 -25.891 -20.359 1 84.75 416 VAL B O 1
ATOM 8010 N N . LEU B 1 417 ? -7.238 -26.516 -19.984 1 89.25 417 LEU B N 1
ATOM 8011 C CA . LEU B 1 417 ? -7.172 -25.828 -18.688 1 89.25 417 LEU B CA 1
ATOM 8012 C C . LEU B 1 417 ? -6.969 -24.328 -18.875 1 89.25 417 LEU B C 1
ATOM 8014 O O . LEU B 1 417 ? -7.195 -23.547 -17.953 1 89.25 417 LEU B O 1
ATOM 8018 N N . THR B 1 418 ? -6.527 -23.859 -20.016 1 85.38 418 THR B N 1
ATOM 8019 C CA . THR B 1 418 ? -6.305 -22.438 -20.266 1 85.38 418 THR B CA 1
ATOM 8020 C C . THR B 1 418 ? -7.605 -21.75 -20.672 1 85.38 418 THR B C 1
ATOM 8022 O O . THR B 1 418 ? -8.188 -22.062 -21.719 1 85.38 418 THR B O 1
ATOM 8025 N N . PHE B 1 419 ? -8.016 -20.766 -19.859 1 79.19 419 PHE B N 1
ATOM 8026 C CA . PHE B 1 419 ? -9.258 -20.062 -20.141 1 79.19 419 PHE B CA 1
ATOM 8027 C C . PHE B 1 419 ? -8.984 -18.75 -20.891 1 79.19 419 PHE B C 1
ATOM 8029 O O . PHE B 1 419 ? -9.852 -18.234 -21.594 1 79.19 419 PHE B O 1
ATOM 8036 N N . THR B 1 420 ? -7.828 -18.188 -20.578 1 76.12 420 THR B N 1
ATOM 8037 C CA . THR B 1 420 ? -7.543 -16.875 -21.141 1 76.12 420 THR B CA 1
ATOM 8038 C C . THR B 1 420 ? -6.082 -16.781 -21.562 1 76.12 420 THR B C 1
ATOM 8040 O O . THR B 1 420 ? -5.207 -17.406 -20.953 1 76.12 420 THR B O 1
ATOM 8043 N N . ASN B 1 421 ? -5.906 -15.992 -22.578 1 72.75 421 ASN B N 1
ATOM 8044 C CA . ASN B 1 421 ? -4.547 -15.742 -23.047 1 72.75 421 ASN B CA 1
ATOM 8045 C C . ASN B 1 421 ? -3.994 -14.438 -22.484 1 72.75 421 ASN B C 1
ATOM 8047 O O . ASN B 1 421 ? -2.91 -14 -22.875 1 72.75 421 ASN B O 1
ATOM 8051 N N . GLY B 1 422 ? -4.734 -13.898 -21.703 1 73 422 GLY B N 1
ATOM 8052 C CA . GLY B 1 422 ? -4.254 -12.695 -21.047 1 73 422 GLY B CA 1
ATOM 8053 C C . GLY B 1 422 ? -4.562 -11.422 -21.797 1 73 422 GLY B C 1
ATOM 8054 O O . GLY B 1 422 ? -3.918 -10.391 -21.594 1 73 422 GLY B O 1
ATOM 8055 N N . ASN B 1 423 ? -5.516 -11.477 -22.656 1 70.5 423 ASN B N 1
ATOM 8056 C CA . ASN B 1 423 ? -5.883 -10.305 -23.453 1 70.5 423 ASN B CA 1
ATOM 8057 C C . ASN B 1 423 ? -6.828 -9.383 -22.672 1 70.5 423 ASN B C 1
ATOM 8059 O O . ASN B 1 423 ? -6.953 -8.203 -23 1 70.5 423 ASN B O 1
ATOM 8063 N N . ILE B 1 424 ? -7.547 -10.039 -21.766 1 76.56 424 ILE B N 1
ATOM 8064 C CA . ILE B 1 424 ? -8.375 -9.234 -20.875 1 76.56 424 ILE B CA 1
ATOM 8065 C C . ILE B 1 424 ? -7.664 -9.031 -19.547 1 76.56 424 ILE B C 1
ATOM 8067 O O . ILE B 1 424 ? -7.316 -10 -18.875 1 76.56 424 ILE B O 1
ATOM 8071 N N . HIS B 1 425 ? -7.484 -7.789 -19.25 1 80.31 425 HIS B N 1
ATOM 8072 C CA . HIS B 1 425 ? -6.758 -7.484 -18.016 1 80.31 425 HIS B CA 1
ATOM 8073 C C . HIS B 1 425 ? -7.711 -7.363 -16.828 1 80.31 425 HIS B C 1
ATOM 8075 O O . HIS B 1 425 ? -7.965 -6.262 -16.344 1 80.31 425 HIS B O 1
ATOM 8081 N N . ILE B 1 426 ? -8.086 -8.469 -16.359 1 85.75 426 ILE B N 1
ATOM 8082 C CA . ILE B 1 426 ? -8.984 -8.492 -15.211 1 85.75 426 ILE B CA 1
ATOM 8083 C C . ILE B 1 426 ? -8.195 -8.25 -13.93 1 85.75 426 ILE B C 1
ATOM 8085 O O . ILE B 1 426 ? -6.977 -8.453 -13.898 1 85.75 426 ILE B O 1
ATOM 8089 N N . LYS B 1 427 ? -8.781 -7.719 -12.977 1 89.75 427 LYS B N 1
ATOM 8090 C CA . LYS B 1 427 ? -8.25 -7.691 -11.609 1 89.75 427 LYS B CA 1
ATOM 8091 C C . LYS B 1 427 ? -9.023 -8.648 -10.703 1 89.75 427 LYS B C 1
ATOM 8093 O O . LYS B 1 427 ? -10.25 -8.617 -10.664 1 89.75 427 LYS B O 1
ATOM 8098 N N . THR B 1 428 ? -8.258 -9.508 -9.992 1 93.94 428 THR B N 1
ATOM 8099 C CA . THR B 1 428 ? -8.961 -10.539 -9.242 1 93.94 428 THR B CA 1
ATOM 8100 C C . THR B 1 428 ? -8.328 -10.742 -7.875 1 93.94 428 THR B C 1
ATOM 8102 O O . THR B 1 428 ? -7.207 -10.289 -7.629 1 93.94 428 THR B O 1
ATOM 8105 N N . ALA B 1 429 ? -9.109 -11.172 -6.945 1 96.94 429 ALA B N 1
ATOM 8106 C CA . ALA B 1 429 ? -8.695 -11.641 -5.629 1 96.94 429 ALA B CA 1
ATOM 8107 C C . ALA B 1 429 ? -9.133 -13.086 -5.398 1 96.94 429 ALA B C 1
ATOM 8109 O O . ALA B 1 429 ? -10.18 -13.508 -5.898 1 96.94 429 ALA B O 1
ATOM 8110 N N . GLU B 1 430 ? -8.336 -13.812 -4.738 1 98.19 430 GLU B N 1
ATOM 8111 C CA . GLU B 1 430 ? -8.609 -15.227 -4.5 1 98.19 430 GLU B CA 1
ATOM 8112 C C . GLU B 1 430 ? -8.242 -15.625 -3.072 1 98.19 430 GLU B C 1
ATOM 8114 O O . GLU B 1 430 ? -7.203 -15.211 -2.553 1 98.19 430 GLU B O 1
ATOM 8119 N N . TYR B 1 431 ? -9.117 -16.438 -2.455 1 98.56 431 TYR B N 1
ATOM 8120 C CA . TYR B 1 431 ? -8.945 -16.797 -1.05 1 98.56 431 TYR B CA 1
ATOM 8121 C C . TYR B 1 431 ? -9.008 -18.297 -0.853 1 98.56 431 TYR B C 1
ATOM 8123 O O . TYR B 1 431 ? -9.914 -18.969 -1.368 1 98.56 431 TYR B O 1
ATOM 8131 N N . CYS B 1 432 ? -8.023 -18.812 -0.142 1 98.5 432 CYS B N 1
ATOM 8132 C CA . CYS B 1 432 ? -7.914 -20.234 0.173 1 98.5 432 CYS B CA 1
ATOM 8133 C C . CYS B 1 432 ? -8.5 -20.531 1.549 1 98.5 432 CYS B C 1
ATOM 8135 O O . CYS B 1 432 ? -8.164 -19.859 2.529 1 98.5 432 CYS B O 1
ATOM 8137 N N . LEU B 1 433 ? -9.375 -21.469 1.668 1 97.44 433 LEU B N 1
ATOM 8138 C CA . LEU B 1 433 ? -9.953 -21.891 2.939 1 97.44 433 LEU B CA 1
ATOM 8139 C C . LEU B 1 433 ? -10.281 -23.375 2.922 1 97.44 433 LEU B C 1
ATOM 8141 O O . LEU B 1 433 ? -10.336 -24 1.854 1 97.44 433 LEU B O 1
ATOM 8145 N N . PRO B 1 434 ? -10.422 -23.984 4.09 1 96.56 434 PRO B N 1
ATOM 8146 C CA . PRO B 1 434 ? -10.742 -25.406 4.145 1 96.56 434 PRO B CA 1
ATOM 8147 C C . PRO B 1 434 ? -12.031 -25.75 3.396 1 96.56 434 PRO B C 1
ATOM 8149 O O . PRO B 1 434 ? -13.008 -25 3.453 1 96.56 434 PRO B O 1
ATOM 8152 N N . VAL B 1 435 ? -12.039 -26.922 2.742 1 95 435 VAL B N 1
ATOM 8153 C CA . VAL B 1 435 ? -13.156 -27.344 1.907 1 95 435 VAL B CA 1
ATOM 8154 C C . VAL B 1 435 ? -14.422 -27.438 2.756 1 95 435 VAL B C 1
ATOM 8156 O O . VAL B 1 435 ? -15.523 -27.141 2.277 1 95 435 VAL B O 1
ATOM 8159 N N . CYS B 1 436 ? -14.305 -27.781 4.051 1 93.25 436 CYS B N 1
ATOM 8160 C CA . CYS B 1 436 ? -15.461 -27.953 4.926 1 93.25 436 CYS B CA 1
ATOM 8161 C C . CYS B 1 436 ? -16.172 -26.625 5.16 1 93.25 436 CYS B C 1
ATOM 8163 O O . CYS B 1 436 ? -17.328 -26.609 5.59 1 93.25 436 CYS B O 1
ATOM 8165 N N . GLN B 1 437 ? -15.523 -25.547 4.84 1 95 437 GLN B N 1
ATOM 8166 C CA . GLN B 1 437 ? -16.109 -24.234 5.062 1 95 437 GLN B CA 1
ATOM 8167 C C . GLN B 1 437 ? -16.594 -23.625 3.75 1 95 437 GLN B C 1
ATOM 8169 O O . GLN B 1 437 ? -17.094 -22.484 3.73 1 95 437 GLN B O 1
ATOM 8174 N N . LEU B 1 438 ? -16.516 -24.328 2.65 1 95.44 438 LEU B N 1
ATOM 8175 C CA . LEU B 1 438 ? -16.766 -23.797 1.315 1 95.44 438 LEU B CA 1
ATOM 8176 C C . LEU B 1 438 ? -18.188 -23.266 1.204 1 95.44 438 LEU B C 1
ATOM 8178 O O . LEU B 1 438 ? -18.391 -22.109 0.801 1 95.44 438 LEU B O 1
ATOM 8182 N N . GLU B 1 439 ? -19.172 -24.062 1.576 1 94 439 GLU B N 1
ATOM 8183 C CA . GLU B 1 439 ? -20.578 -23.688 1.369 1 94 439 GLU B CA 1
ATOM 8184 C C . GLU B 1 439 ? -20.953 -22.484 2.238 1 94 439 GLU B C 1
ATOM 8186 O O . GLU B 1 439 ? -21.688 -21.609 1.796 1 94 439 GLU B O 1
ATOM 8191 N N . SER B 1 440 ? -20.438 -22.438 3.451 1 94.69 440 SER B N 1
ATOM 8192 C CA . SER B 1 440 ? -20.672 -21.281 4.309 1 94.69 440 SER B CA 1
ATOM 8193 C C . SER B 1 440 ? -20.031 -20.031 3.732 1 94.69 440 SER B C 1
ATOM 8195 O O . SER B 1 440 ? -20.641 -18.953 3.738 1 94.69 440 SER B O 1
ATOM 8197 N N . ALA B 1 441 ? -18.812 -20.156 3.291 1 96.62 441 ALA B N 1
ATOM 8198 C CA . ALA B 1 441 ? -18.094 -19.031 2.715 1 96.62 441 ALA B CA 1
ATOM 8199 C C . ALA B 1 441 ? -18.781 -18.531 1.447 1 96.62 441 ALA B C 1
ATOM 8201 O O . ALA B 1 441 ? -18.922 -17.328 1.242 1 96.62 441 ALA B O 1
ATOM 8202 N N . LEU B 1 442 ? -19.266 -19.469 0.617 1 95.62 442 LEU B N 1
ATOM 8203 C CA . LEU B 1 442 ? -19.953 -19.094 -0.607 1 95.62 442 LEU B CA 1
ATOM 8204 C C . LEU B 1 442 ? -21.234 -18.328 -0.291 1 95.62 442 LEU B C 1
ATOM 8206 O O . LEU B 1 442 ? -21.578 -17.359 -0.981 1 95.62 442 LEU B O 1
ATOM 8210 N N . THR B 1 443 ? -21.922 -18.781 0.727 1 94.69 443 THR B N 1
ATOM 8211 C CA . THR B 1 443 ? -23.141 -18.094 1.152 1 94.69 443 THR B CA 1
ATOM 8212 C C . THR B 1 443 ? -22.844 -16.641 1.489 1 94.69 443 THR B C 1
ATOM 8214 O O . THR B 1 443 ? -23.531 -15.727 1.018 1 94.69 443 THR B O 1
ATOM 8217 N N . ASP B 1 444 ? -21.797 -16.453 2.232 1 94.75 444 ASP B N 1
ATOM 8218 C CA . ASP B 1 444 ? -21.438 -15.094 2.666 1 94.75 444 ASP B CA 1
ATOM 8219 C C . ASP B 1 444 ? -20.984 -14.242 1.487 1 94.75 444 ASP B C 1
ATOM 8221 O O . ASP B 1 444 ? -21.312 -13.055 1.409 1 94.75 444 ASP B O 1
ATOM 8225 N N . VAL B 1 445 ? -20.219 -14.812 0.571 1 95.62 445 VAL B N 1
ATOM 8226 C CA . VAL B 1 445 ? -19.703 -14.078 -0.583 1 95.62 445 VAL B CA 1
ATOM 8227 C C . VAL B 1 445 ? -20.859 -13.68 -1.497 1 95.62 445 VAL B C 1
ATOM 8229 O O . VAL B 1 445 ? -20.891 -12.562 -2.021 1 95.62 445 VAL B O 1
ATOM 8232 N N . ILE B 1 446 ? -21.828 -14.586 -1.688 1 93.5 446 ILE B N 1
ATOM 8233 C CA . ILE B 1 446 ? -22.984 -14.312 -2.529 1 93.5 446 ILE B CA 1
ATOM 8234 C C . ILE B 1 446 ? -23.828 -13.211 -1.897 1 93.5 446 ILE B C 1
ATOM 8236 O O . ILE B 1 446 ? -24.234 -12.266 -2.576 1 93.5 446 ILE B O 1
ATOM 8240 N N . LYS B 1 447 ? -24.031 -13.289 -0.601 1 92.25 447 LYS B N 1
ATOM 8241 C CA . LYS B 1 447 ? -24.797 -12.266 0.103 1 92.25 447 LYS B CA 1
ATOM 8242 C C . LYS B 1 447 ? -24.125 -10.898 -0.01 1 92.25 447 LYS B C 1
ATOM 8244 O O . LYS B 1 447 ? -24.797 -9.891 -0.21 1 92.25 447 LYS B O 1
ATOM 8249 N N . LEU B 1 448 ? -22.859 -10.93 0.145 1 92.19 448 LEU B N 1
ATOM 8250 C CA . LEU B 1 448 ? -22.125 -9.68 0.045 1 92.19 448 LEU B CA 1
ATOM 8251 C C . LEU B 1 448 ? -22.266 -9.07 -1.347 1 92.19 448 LEU B C 1
ATOM 8253 O O . LEU B 1 448 ? -22.469 -7.863 -1.482 1 92.19 448 LEU B O 1
ATOM 8257 N N . SER B 1 449 ? -22.094 -9.906 -2.369 1 91.12 449 SER B N 1
ATOM 8258 C CA . SER B 1 449 ? -22.219 -9.438 -3.746 1 91.12 449 SER B CA 1
ATOM 8259 C C . SER B 1 449 ? -23.609 -8.867 -4.012 1 91.12 449 SER B C 1
ATOM 8261 O O . SER B 1 449 ? -23.734 -7.828 -4.668 1 91.12 449 SER B O 1
ATOM 8263 N N . GLN B 1 450 ? -24.578 -9.484 -3.5 1 88.88 450 GLN B N 1
ATOM 8264 C CA . GLN B 1 450 ? -25.953 -9.047 -3.73 1 88.88 450 GLN B CA 1
ATOM 8265 C C . GLN B 1 450 ? -26.266 -7.766 -2.953 1 88.88 450 GLN B C 1
ATOM 8267 O O . GLN B 1 450 ? -27.031 -6.922 -3.42 1 88.88 450 GLN B O 1
ATOM 8272 N N . PHE B 1 451 ? -25.672 -7.629 -1.854 1 86.56 451 PHE B N 1
ATOM 8273 C CA . PHE B 1 451 ? -25.859 -6.414 -1.066 1 86.56 451 PHE B CA 1
ATOM 8274 C C . PHE B 1 451 ? -25.344 -5.199 -1.821 1 86.56 451 PHE B C 1
ATOM 8276 O O . PHE B 1 451 ? -26.062 -4.211 -1.984 1 86.56 451 PHE B O 1
ATOM 8283 N N . TYR B 1 452 ? -24.156 -5.258 -2.279 1 85.88 452 TYR B N 1
ATOM 8284 C CA . TYR B 1 452 ? -23.547 -4.098 -2.922 1 85.88 452 TYR B CA 1
ATOM 8285 C C . TYR B 1 452 ? -24.141 -3.869 -4.309 1 85.88 452 TYR B C 1
ATOM 8287 O O . TYR B 1 452 ? -24.25 -2.729 -4.762 1 85.88 452 TYR B O 1
ATOM 8295 N N . SER B 1 453 ? -24.5 -4.945 -4.945 1 80.06 453 SER B N 1
ATOM 8296 C CA . SER B 1 453 ? -25.125 -4.766 -6.25 1 80.06 453 SER B CA 1
ATOM 8297 C C . SER B 1 453 ? -26.531 -4.176 -6.113 1 80.06 453 SER B C 1
ATOM 8299 O O . SER B 1 453 ? -26.906 -3.285 -6.875 1 80.06 453 SER B O 1
ATOM 8301 N N . GLY B 1 454 ? -27.359 -4.633 -5.227 1 74.75 454 GLY B N 1
ATOM 8302 C CA . GLY B 1 454 ? -28.734 -4.215 -5.074 1 74.75 454 GLY B CA 1
ATOM 8303 C C . GLY B 1 454 ? -28.875 -2.807 -4.523 1 74.75 454 GLY B C 1
ATOM 8304 O O . GLY B 1 454 ? -29.719 -2.031 -5 1 74.75 454 GLY B O 1
ATOM 8305 N N . THR B 1 455 ? -28.016 -2.545 -3.576 1 71.06 455 THR B N 1
ATOM 8306 C CA . THR B 1 455 ? -28.219 -1.287 -2.865 1 71.06 455 THR B CA 1
ATOM 8307 C C . THR B 1 455 ? -27.281 -0.206 -3.4 1 71.06 455 THR B C 1
ATOM 8309 O O . THR B 1 455 ? -27.625 0.979 -3.387 1 71.06 455 THR B O 1
ATOM 8312 N N . HIS B 1 456 ? -26.203 -0.654 -3.982 1 73.25 456 HIS B N 1
ATOM 8313 C CA . HIS B 1 456 ? -25.203 0.364 -4.27 1 73.25 456 HIS B CA 1
ATOM 8314 C C . HIS B 1 456 ? -24.688 0.24 -5.699 1 73.25 456 HIS B C 1
ATOM 8316 O O . HIS B 1 456 ? -23.75 0.943 -6.09 1 73.25 456 HIS B O 1
ATOM 8322 N N . ASN B 1 457 ? -25.172 -0.645 -6.496 1 75.88 457 ASN B N 1
ATOM 8323 C CA . ASN B 1 457 ? -24.891 -0.813 -7.918 1 75.88 457 ASN B CA 1
ATOM 8324 C C . ASN B 1 457 ? -23.422 -1.128 -8.164 1 75.88 457 ASN B C 1
ATOM 8326 O O . ASN B 1 457 ? -22.797 -0.543 -9.055 1 75.88 457 ASN B O 1
ATOM 8330 N N . VAL B 1 458 ? -22.844 -1.836 -7.324 1 76.56 458 VAL B N 1
ATOM 8331 C CA . VAL B 1 458 ? -21.5 -2.371 -7.512 1 76.56 458 VAL B CA 1
ATOM 8332 C C . VAL B 1 458 ? -21.578 -3.85 -7.887 1 76.56 458 VAL B C 1
ATOM 8334 O O . VAL B 1 458 ? -22.062 -4.672 -7.098 1 76.56 458 VAL B O 1
ATOM 8337 N N . TYR B 1 459 ? -21.047 -4.188 -9.18 1 77.88 459 TYR B N 1
ATOM 8338 C CA . TYR B 1 459 ? -21.25 -5.535 -9.695 1 77.88 459 TYR B CA 1
ATOM 8339 C C . TYR B 1 459 ? -19.938 -6.137 -10.172 1 77.88 459 TYR B C 1
ATOM 8341 O O . TYR B 1 459 ? -19.094 -5.438 -10.766 1 77.88 459 TYR B O 1
ATOM 8349 N N . THR B 1 460 ? -19.844 -7.391 -9.844 1 82.31 460 THR B N 1
ATOM 8350 C CA . THR B 1 460 ? -18.844 -8.203 -10.539 1 82.31 460 THR B CA 1
ATOM 8351 C C . THR B 1 460 ? -19.469 -8.891 -11.758 1 82.31 460 THR B C 1
ATOM 8353 O O . THR B 1 460 ? -20.344 -9.734 -11.617 1 82.31 460 THR B O 1
ATOM 8356 N N . LEU B 1 461 ? -19.094 -8.547 -12.938 1 81.69 461 LEU B N 1
ATOM 8357 C CA . LEU B 1 461 ? -19.734 -9.07 -14.141 1 81.69 461 LEU B CA 1
ATOM 8358 C C . LEU B 1 461 ? -19.141 -10.422 -14.516 1 81.69 461 LEU B C 1
ATOM 8360 O O . LEU B 1 461 ? -19.672 -11.125 -15.383 1 81.69 461 LEU B O 1
ATOM 8364 N N . LEU B 1 462 ? -18.094 -10.812 -13.891 1 86.62 462 LEU B N 1
ATOM 8365 C CA . LEU B 1 462 ? -17.531 -12.141 -14.094 1 86.62 462 LEU B CA 1
ATOM 8366 C C . LEU B 1 462 ? -17.953 -13.086 -12.977 1 86.62 462 LEU B C 1
ATOM 8368 O O . LEU B 1 462 ? -18.094 -12.672 -11.828 1 86.62 462 LEU B O 1
ATOM 8372 N N . PRO B 1 463 ? -18.172 -14.328 -13.367 1 89.94 463 PRO B N 1
ATOM 8373 C CA . PRO B 1 463 ? -18.547 -15.281 -12.328 1 89.94 463 PRO B CA 1
ATOM 8374 C C . PRO B 1 463 ? -17.422 -15.547 -11.328 1 89.94 463 PRO B C 1
ATOM 8376 O O . PRO B 1 463 ? -16.25 -15.461 -11.68 1 89.94 463 PRO B O 1
ATOM 8379 N N . MET B 1 464 ? -17.859 -15.844 -10.148 1 93.94 464 MET B N 1
ATOM 8380 C CA . MET B 1 464 ? -16.891 -16.344 -9.172 1 93.94 464 MET B CA 1
ATOM 8381 C C . MET B 1 464 ? -16.344 -17.703 -9.602 1 93.94 464 MET B C 1
ATOM 8383 O O . MET B 1 464 ? -17.062 -18.5 -10.203 1 93.94 464 MET B O 1
ATOM 8387 N N . TYR B 1 465 ? -15.164 -17.969 -9.32 1 94.94 465 TYR B N 1
ATOM 8388 C CA . TYR B 1 465 ? -14.469 -19.172 -9.742 1 94.94 465 TYR B CA 1
ATOM 8389 C C . TYR B 1 465 ? -13.969 -19.969 -8.547 1 94.94 465 TYR B C 1
ATOM 8391 O O . TYR B 1 465 ? -13.227 -19.453 -7.711 1 94.94 465 TYR B O 1
ATOM 8399 N N . VAL B 1 466 ? -14.445 -21.219 -8.406 1 96.31 466 VAL B N 1
ATOM 8400 C CA . VAL B 1 466 ? -14.078 -22.062 -7.277 1 96.31 466 VAL B CA 1
ATOM 8401 C C . VAL B 1 466 ? -13.234 -23.234 -7.77 1 96.31 466 VAL B C 1
ATOM 8403 O O . VAL B 1 466 ? -13.641 -23.953 -8.68 1 96.31 466 VAL B O 1
ATOM 8406 N N . ARG B 1 467 ? -12.102 -23.438 -7.141 1 95.88 467 ARG B N 1
ATOM 8407 C CA . ARG B 1 467 ? -11.203 -24.562 -7.426 1 95.88 467 ARG B CA 1
ATOM 8408 C C . ARG B 1 467 ? -10.758 -25.25 -6.141 1 95.88 467 ARG B C 1
ATOM 8410 O O . ARG B 1 467 ? -11.086 -24.797 -5.043 1 95.88 467 ARG B O 1
ATOM 8417 N N . PHE B 1 468 ? -10.07 -26.391 -6.344 1 94.75 468 PHE B N 1
ATOM 8418 C CA . PHE B 1 468 ? -9.703 -27.203 -5.188 1 94.75 468 PHE B CA 1
ATOM 8419 C C . PHE B 1 468 ? -8.234 -27.594 -5.25 1 94.75 468 PHE B C 1
ATOM 8421 O O . PHE B 1 468 ? -7.652 -27.703 -6.332 1 94.75 468 PHE B O 1
ATOM 8428 N N . ALA B 1 469 ? -7.621 -27.75 -4.094 1 94.75 469 ALA B N 1
ATOM 8429 C CA . ALA B 1 469 ? -6.223 -28.172 -3.996 1 94.75 469 ALA B CA 1
ATOM 8430 C C . ALA B 1 469 ? -5.988 -29.031 -2.752 1 94.75 469 ALA B C 1
ATOM 8432 O O . ALA B 1 469 ? -6.586 -28.781 -1.701 1 94.75 469 ALA B O 1
ATOM 8433 N N . LYS B 1 470 ? -5.172 -30.016 -2.924 1 95.69 470 LYS B N 1
ATOM 8434 C CA . LYS B 1 470 ? -4.715 -30.797 -1.776 1 95.69 470 LYS B CA 1
ATOM 8435 C C . LYS B 1 470 ? -3.779 -29.984 -0.893 1 95.69 470 LYS B C 1
ATOM 8437 O O . LYS B 1 470 ? -3.025 -29.141 -1.389 1 95.69 470 LYS B O 1
ATOM 8442 N N . ALA B 1 471 ? -3.832 -30.25 0.372 1 97.12 471 ALA B N 1
ATOM 8443 C CA . ALA B 1 471 ? -2.98 -29.531 1.321 1 97.12 471 ALA B CA 1
ATOM 8444 C C . ALA B 1 471 ? -1.51 -29.891 1.108 1 97.12 471 ALA B C 1
ATOM 8446 O O . ALA B 1 471 ? -1.189 -30.953 0.587 1 97.12 471 ALA B O 1
ATOM 8447 N N . ASP B 1 472 ? -0.637 -28.984 1.471 1 97.69 472 ASP B N 1
ATOM 8448 C CA . ASP B 1 472 ? 0.808 -29.203 1.449 1 97.69 472 ASP B CA 1
ATOM 8449 C C . ASP B 1 472 ? 1.449 -28.734 2.754 1 97.69 472 ASP B C 1
ATOM 8451 O O . ASP B 1 472 ? 0.767 -28.594 3.77 1 97.69 472 ASP B O 1
ATOM 8455 N N . ASP B 1 473 ? 2.785 -28.641 2.746 1 96.81 473 ASP B N 1
ATOM 8456 C CA . ASP B 1 473 ? 3.445 -28.219 3.98 1 96.81 473 ASP B CA 1
ATOM 8457 C C . ASP B 1 473 ? 4.48 -27.141 3.713 1 96.81 473 ASP B C 1
ATOM 8459 O O . ASP B 1 473 ? 5.441 -26.984 4.473 1 96.81 473 ASP B O 1
ATOM 8463 N N . LEU B 1 474 ? 4.355 -26.547 2.588 1 98.31 474 LEU B N 1
ATOM 8464 C CA . LEU B 1 474 ? 5.203 -25.391 2.354 1 98.31 474 LEU B CA 1
ATOM 8465 C C . LEU B 1 474 ? 4.824 -24.25 3.293 1 98.31 474 LEU B C 1
ATOM 8467 O O . LEU B 1 474 ? 3.643 -23.938 3.465 1 98.31 474 LEU B O 1
ATOM 8471 N N . TYR B 1 475 ? 5.754 -23.562 3.873 1 98.44 475 TYR B N 1
ATOM 8472 C CA . TYR B 1 475 ? 5.527 -22.688 5.02 1 98.44 475 TYR B CA 1
ATOM 8473 C C . TYR B 1 475 ? 4.543 -21.578 4.676 1 98.44 475 TYR B C 1
ATOM 8475 O O . TYR B 1 475 ? 3.631 -21.281 5.457 1 98.44 475 TYR B O 1
ATOM 8483 N N . LEU B 1 476 ? 4.68 -20.938 3.506 1 98.31 476 LEU B N 1
ATOM 8484 C CA . LEU B 1 476 ? 3.838 -19.797 3.182 1 98.31 476 LEU B CA 1
ATOM 8485 C C . LEU B 1 476 ? 2.871 -20.141 2.053 1 98.31 476 LEU B C 1
ATOM 8487 O O . LEU B 1 476 ? 2.379 -19.234 1.362 1 98.31 476 LEU B O 1
ATOM 8491 N N . SER B 1 477 ? 2.639 -21.438 1.822 1 98.44 477 SER B N 1
ATOM 8492 C CA . SER B 1 477 ? 1.575 -21.828 0.906 1 98.44 477 SER B CA 1
ATOM 8493 C C . SER B 1 477 ? 0.2 -21.531 1.492 1 98.44 477 SER B C 1
ATOM 8495 O O . SER B 1 477 ? -0.068 -21.844 2.654 1 98.44 477 SER B O 1
ATOM 8497 N N . PRO B 1 478 ? -0.656 -20.922 0.719 1 98.12 478 PRO B N 1
ATOM 8498 C CA . PRO B 1 478 ? -2.021 -20.766 1.227 1 98.12 478 PRO B CA 1
ATOM 8499 C C . PRO B 1 478 ? -2.695 -22.094 1.536 1 98.12 478 PRO B C 1
ATOM 8501 O O . PRO B 1 478 ? -3.619 -22.156 2.352 1 98.12 478 PRO B O 1
ATOM 8504 N N . ALA B 1 479 ? -2.199 -23.172 0.928 1 98 479 ALA B N 1
ATOM 8505 C CA . ALA B 1 479 ? -2.777 -24.5 1.15 1 98 479 ALA B CA 1
ATOM 8506 C C . ALA B 1 479 ? -1.967 -25.281 2.178 1 98 479 ALA B C 1
ATOM 8508 O O . ALA B 1 479 ? -1.986 -26.516 2.182 1 98 479 ALA B O 1
ATOM 8509 N N . ASN B 1 480 ? -1.178 -24.594 2.938 1 98.12 480 ASN B N 1
ATOM 8510 C CA . ASN B 1 480 ? -0.455 -25.266 4.012 1 98.12 480 ASN B CA 1
ATOM 8511 C C . ASN B 1 480 ? -1.407 -25.953 4.98 1 98.12 480 ASN B C 1
ATOM 8513 O O . ASN B 1 480 ? -2.367 -25.344 5.457 1 98.12 480 ASN B O 1
ATOM 8517 N N . ARG B 1 481 ? -1.155 -27.141 5.316 1 97.94 481 ARG B N 1
ATOM 8518 C CA . ARG B 1 481 ? -2.061 -27.984 6.086 1 97.94 481 ARG B CA 1
ATOM 8519 C C . ARG B 1 481 ? -2.211 -27.469 7.512 1 97.94 481 ARG B C 1
ATOM 8521 O O . ARG B 1 481 ? -3.195 -27.781 8.188 1 97.94 481 ARG B O 1
ATOM 8528 N N . HIS B 1 482 ? -1.229 -26.75 8.031 1 97.12 482 HIS B N 1
ATOM 8529 C CA . HIS B 1 482 ? -1.309 -26.203 9.383 1 97.12 482 HIS B CA 1
ATOM 8530 C C . HIS B 1 482 ? -2.162 -24.953 9.414 1 97.12 482 HIS B C 1
ATOM 8532 O O . HIS B 1 482 ? -1.742 -23.891 8.93 1 97.12 482 HIS B O 1
ATOM 8538 N N . CYS B 1 483 ? -3.266 -25.016 10.008 1 94.88 483 CYS B N 1
ATOM 8539 C CA . CYS B 1 483 ? -4.223 -23.906 10.031 1 94.88 483 CYS B CA 1
ATOM 8540 C C . CYS B 1 483 ? -3.93 -22.953 11.188 1 94.88 483 CYS B C 1
ATOM 8542 O O . CYS B 1 483 ? -3.258 -23.328 12.148 1 94.88 483 CYS B O 1
ATOM 8544 N N . PRO B 1 484 ? -4.414 -21.75 11.109 1 91.94 484 PRO B N 1
ATOM 8545 C CA . PRO B 1 484 ? -4.168 -20.75 12.148 1 91.94 484 PRO B CA 1
ATOM 8546 C C . PRO B 1 484 ? -4.727 -21.156 13.508 1 91.94 484 PRO B C 1
ATOM 8548 O O . PRO B 1 484 ? -4.199 -20.766 14.547 1 91.94 484 PRO B O 1
ATOM 8551 N N . ASP B 1 485 ? -5.73 -21.938 13.555 1 90.75 485 ASP B N 1
ATOM 8552 C CA . ASP B 1 485 ? -6.348 -22.328 14.812 1 90.75 485 ASP B CA 1
ATOM 8553 C C . ASP B 1 485 ? -5.656 -23.562 15.398 1 90.75 485 ASP B C 1
ATOM 8555 O O . ASP B 1 485 ? -6.094 -24.094 16.422 1 90.75 485 ASP B O 1
ATOM 8559 N N . GLY B 1 486 ? -4.621 -23.969 14.75 1 92.19 486 GLY B N 1
ATOM 8560 C CA . GLY B 1 486 ? -3.855 -25.109 15.25 1 92.19 486 GLY B CA 1
ATOM 8561 C C . GLY B 1 486 ? -4.305 -26.438 14.672 1 92.19 486 GLY B C 1
ATOM 8562 O O . GLY B 1 486 ? -3.623 -27.453 14.828 1 92.19 486 GLY B O 1
ATOM 8563 N N . SER B 1 487 ? -5.422 -26.406 13.945 1 94.62 487 SER B N 1
ATOM 8564 C CA . SER B 1 487 ? -5.922 -27.641 13.344 1 94.62 487 SER B CA 1
ATOM 8565 C C . SER B 1 487 ? -5.164 -27.984 12.07 1 94.62 487 SER B C 1
ATOM 8567 O O . SER B 1 487 ? -4.379 -27.172 11.57 1 94.62 487 SER B O 1
ATOM 8569 N N . ILE B 1 488 ? -5.379 -29.25 11.617 1 96.69 488 ILE B N 1
ATOM 8570 C CA . ILE B 1 488 ? -4.797 -29.719 10.367 1 96.69 488 ILE B CA 1
ATOM 8571 C C . ILE B 1 488 ? -5.898 -29.922 9.328 1 96.69 488 ILE B C 1
ATOM 8573 O O . ILE B 1 488 ? -6.961 -30.484 9.641 1 96.69 488 ILE B O 1
ATOM 8577 N N . CYS B 1 489 ? -5.672 -29.359 8.172 1 96 489 CYS B N 1
ATOM 8578 C CA . CYS B 1 489 ? -6.602 -29.516 7.062 1 96 489 CYS B CA 1
ATOM 8579 C C . CYS B 1 489 ? -5.938 -30.219 5.883 1 96 489 CYS B C 1
ATOM 8581 O O . CYS B 1 489 ? -4.773 -29.953 5.574 1 96 489 CYS B O 1
ATOM 8583 N N . GLU B 1 490 ? -6.715 -31.109 5.207 1 95.31 490 GLU B N 1
ATOM 8584 C CA . GLU B 1 490 ? -6.109 -31.906 4.152 1 95.31 490 GLU B CA 1
ATOM 8585 C C . GLU B 1 490 ? -6.559 -31.438 2.771 1 95.31 490 GLU B C 1
ATOM 8587 O O . GLU B 1 490 ? -5.941 -31.781 1.761 1 95.31 490 GLU B O 1
ATOM 8592 N N . GLU B 1 491 ? -7.656 -30.75 2.803 1 94.62 491 GLU B N 1
ATOM 8593 C CA . GLU B 1 491 ? -8.188 -30.281 1.525 1 94.62 491 GLU B CA 1
ATOM 8594 C C . GLU B 1 491 ? -8.633 -28.828 1.611 1 94.62 491 GLU B C 1
ATOM 8596 O O . GLU B 1 491 ? -9.328 -28.438 2.555 1 94.62 491 GLU B O 1
ATOM 8601 N N . PHE B 1 492 ? -8.211 -28.125 0.596 1 96.56 492 PHE B N 1
ATOM 8602 C CA . PHE B 1 492 ? -8.555 -26.703 0.549 1 96.56 492 PHE B CA 1
ATOM 8603 C C . PHE B 1 492 ? -9.312 -26.375 -0.729 1 96.56 492 PHE B C 1
ATOM 8605 O O . PHE B 1 492 ? -9.32 -27.156 -1.676 1 96.56 492 PHE B O 1
ATOM 8612 N N . CYS B 1 493 ? -10.047 -25.328 -0.676 1 96.81 493 CYS B N 1
ATOM 8613 C CA . CYS B 1 493 ? -10.672 -24.734 -1.854 1 96.81 493 CYS B CA 1
ATOM 8614 C C . CYS B 1 493 ? -10.289 -23.266 -1.996 1 96.81 493 CYS B C 1
ATOM 8616 O O . CYS B 1 493 ? -9.797 -22.656 -1.044 1 96.81 493 CYS B O 1
ATOM 8618 N N . TYR B 1 494 ? -10.398 -22.781 -3.186 1 97.94 494 TYR B N 1
ATOM 8619 C CA . TYR B 1 494 ? -10.109 -21.391 -3.518 1 97.94 494 TYR B CA 1
ATOM 8620 C C . TYR B 1 494 ? -11.344 -20.703 -4.109 1 97.94 494 TYR B C 1
ATOM 8622 O O . TYR B 1 494 ? -11.977 -21.25 -5.016 1 97.94 494 TYR B O 1
ATOM 8630 N N . ILE B 1 495 ? -11.703 -19.547 -3.604 1 98 495 ILE B N 1
ATOM 8631 C CA . ILE B 1 495 ? -12.766 -18.719 -4.16 1 98 495 ILE B CA 1
ATOM 8632 C C . ILE B 1 495 ? -12.164 -17.453 -4.793 1 98 495 ILE B C 1
ATOM 8634 O O . ILE B 1 495 ? -11.578 -16.625 -4.094 1 98 495 ILE B O 1
ATOM 8638 N N . GLU B 1 496 ? -12.273 -17.391 -6.078 1 97.5 496 GLU B N 1
ATOM 8639 C CA . GLU B 1 496 ? -11.773 -16.25 -6.828 1 97.5 496 GLU B CA 1
ATOM 8640 C C . GLU B 1 496 ? -12.914 -15.32 -7.25 1 97.5 496 GLU B C 1
ATOM 8642 O O . GLU B 1 496 ? -13.969 -15.789 -7.691 1 97.5 496 GLU B O 1
ATOM 8647 N N . VAL B 1 497 ? -12.742 -14.016 -7.062 1 96.5 497 VAL B N 1
ATOM 8648 C CA . VAL B 1 497 ? -13.742 -13.016 -7.426 1 96.5 497 VAL B CA 1
ATOM 8649 C C . VAL B 1 497 ? -13.133 -11.984 -8.375 1 96.5 497 VAL B C 1
ATOM 8651 O O . VAL B 1 497 ? -12.609 -10.961 -7.934 1 96.5 497 VAL B O 1
ATOM 8654 N N . PRO B 1 498 ? -13.305 -12.164 -9.672 1 92.94 498 PRO B N 1
ATOM 8655 C CA . PRO B 1 498 ? -12.68 -11.289 -10.664 1 92.94 498 PRO B CA 1
ATOM 8656 C C . PRO B 1 498 ? -13.586 -10.117 -11.062 1 92.94 498 PRO B C 1
ATOM 8658 O O . PRO B 1 498 ? -14.812 -10.234 -11 1 92.94 498 PRO B O 1
ATOM 8661 N N . PHE B 1 499 ? -12.984 -9.031 -11.453 1 89.44 499 PHE B N 1
ATOM 8662 C CA . PHE B 1 499 ? -13.641 -7.867 -12.023 1 89.44 499 PHE B CA 1
ATOM 8663 C C . PHE B 1 499 ? -13.086 -7.562 -13.414 1 89.44 499 PHE B C 1
ATOM 8665 O O . PHE B 1 499 ? -11.883 -7.691 -13.648 1 89.44 499 PHE B O 1
ATOM 8672 N N . LEU B 1 500 ? -13.953 -7.184 -14.297 1 83.12 500 LEU B N 1
ATOM 8673 C CA . LEU B 1 500 ? -13.523 -6.707 -15.609 1 83.12 500 LEU B CA 1
ATOM 8674 C C . LEU B 1 500 ? -12.797 -5.375 -15.484 1 83.12 500 LEU B C 1
ATOM 8676 O O . LEU B 1 500 ? -13.016 -4.625 -14.539 1 83.12 500 LEU B O 1
ATOM 8680 N N . PRO B 1 501 ? -11.93 -5.16 -16.453 1 76.56 501 PRO B N 1
ATOM 8681 C CA . PRO B 1 501 ? -11.289 -3.84 -16.438 1 76.56 501 PRO B CA 1
ATOM 8682 C C . PRO B 1 501 ? -12.297 -2.697 -16.531 1 76.56 501 PRO B C 1
ATOM 8684 O O . PRO B 1 501 ? -13.289 -2.799 -17.25 1 76.56 501 PRO B O 1
ATOM 8687 N N . GLY B 1 502 ? -12.078 -1.669 -15.734 1 70.88 502 GLY B N 1
ATOM 8688 C CA . GLY B 1 502 ? -12.945 -0.5 -15.773 1 70.88 502 GLY B CA 1
ATOM 8689 C C . GLY B 1 502 ? -14.039 -0.533 -14.719 1 70.88 502 GLY B C 1
ATOM 8690 O O . GLY B 1 502 ? -14.789 0.434 -14.57 1 70.88 502 GLY B O 1
ATOM 8691 N N . ALA B 1 503 ? -14.133 -1.639 -14.023 1 78.12 503 ALA B N 1
ATOM 8692 C CA . ALA B 1 503 ? -15.125 -1.715 -12.945 1 78.12 503 ALA B CA 1
ATOM 8693 C C . ALA B 1 503 ? -14.82 -0.702 -11.852 1 78.12 503 ALA B C 1
ATOM 8695 O O . ALA B 1 503 ? -13.664 -0.354 -11.617 1 78.12 503 ALA B O 1
ATOM 8696 N N . PHE B 1 504 ? -15.891 -0.251 -11.25 1 77.75 504 PHE B N 1
ATOM 8697 C CA . PHE B 1 504 ? -15.773 0.752 -10.195 1 77.75 504 PHE B CA 1
ATOM 8698 C C . PHE B 1 504 ? -15.492 0.095 -8.852 1 77.75 504 PHE B C 1
ATOM 8700 O O . PHE B 1 504 ? -16.047 -0.958 -8.539 1 77.75 504 PHE B O 1
ATOM 8707 N N . ALA B 1 505 ? -14.586 0.641 -8.016 1 83.94 505 ALA B N 1
ATOM 8708 C CA . ALA B 1 505 ? -14.352 0.345 -6.605 1 83.94 505 ALA B CA 1
ATOM 8709 C C . ALA B 1 505 ? -13.922 -1.106 -6.414 1 83.94 505 ALA B C 1
ATOM 8711 O O . ALA B 1 505 ? -14.461 -1.813 -5.562 1 83.94 505 ALA B O 1
ATOM 8712 N N . ILE B 1 506 ? -13.055 -1.591 -7.309 1 86.75 506 ILE B N 1
ATOM 8713 C CA . ILE B 1 506 ? -12.578 -2.967 -7.242 1 86.75 506 ILE B CA 1
ATOM 8714 C C . ILE B 1 506 ? -11.836 -3.193 -5.926 1 86.75 506 ILE B C 1
ATOM 8716 O O . ILE B 1 506 ? -12.117 -4.152 -5.203 1 86.75 506 ILE B O 1
ATOM 8720 N N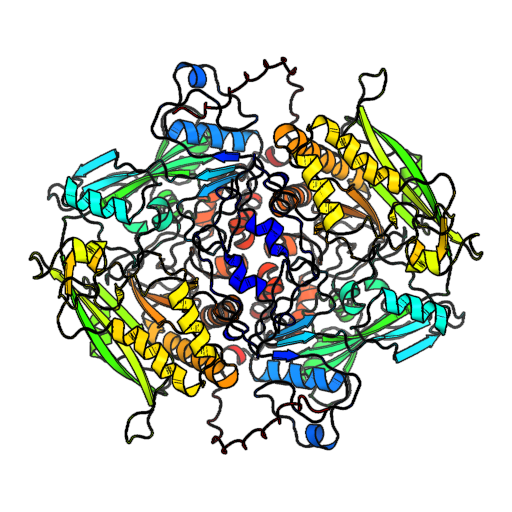 . ASP B 1 507 ? -10.922 -2.27 -5.617 1 87.81 507 ASP B N 1
ATOM 8721 C CA . ASP B 1 507 ? -10.102 -2.428 -4.422 1 87.81 507 ASP B CA 1
ATOM 8722 C C . ASP B 1 507 ? -10.953 -2.373 -3.158 1 87.81 507 ASP B C 1
ATOM 8724 O O . ASP B 1 507 ? -10.742 -3.148 -2.223 1 87.81 507 ASP B O 1
ATOM 8728 N N . GLU B 1 508 ? -11.906 -1.482 -3.156 1 87.62 508 GLU B N 1
ATOM 8729 C CA . GLU B 1 508 ? -12.797 -1.344 -2.006 1 87.62 508 GLU B CA 1
ATOM 8730 C C . GLU B 1 508 ? -13.617 -2.611 -1.787 1 87.62 508 GLU B C 1
ATOM 8732 O O . GLU B 1 508 ? -13.766 -3.076 -0.655 1 87.62 508 GLU B O 1
ATOM 8737 N N . TYR B 1 509 ? -14.117 -3.148 -2.854 1 91.75 509 TYR B N 1
ATOM 8738 C CA . TYR B 1 509 ? -14.898 -4.375 -2.768 1 91.75 509 TYR B CA 1
ATOM 8739 C C . TYR B 1 509 ? -14.039 -5.539 -2.285 1 91.75 509 TYR B C 1
ATOM 8741 O O . TYR B 1 509 ? -14.438 -6.285 -1.388 1 91.75 509 TYR B O 1
ATOM 8749 N N . HIS B 1 510 ? -12.875 -5.691 -2.885 1 94.38 510 HIS B N 1
ATOM 8750 C CA . HIS B 1 510 ? -11.984 -6.777 -2.494 1 94.38 510 HIS B CA 1
ATOM 8751 C C . HIS B 1 510 ? -11.562 -6.645 -1.035 1 94.38 510 HIS B C 1
ATOM 8753 O O . HIS B 1 510 ? -11.383 -7.652 -0.341 1 94.38 510 HIS B O 1
ATOM 8759 N N . ARG B 1 511 ? -11.344 -5.469 -0.614 1 91.62 511 ARG B N 1
ATOM 8760 C CA . ARG B 1 511 ? -11.016 -5.254 0.791 1 91.62 511 ARG B CA 1
ATOM 8761 C C . ARG B 1 511 ? -12.141 -5.723 1.7 1 91.62 511 ARG B C 1
ATOM 8763 O O . ARG B 1 511 ? -11.898 -6.348 2.732 1 91.62 511 ARG B O 1
ATOM 8770 N N . THR B 1 512 ? -13.391 -5.359 1.362 1 92.19 512 THR B N 1
ATOM 8771 C CA . THR B 1 512 ? -14.562 -5.781 2.125 1 92.19 512 THR B CA 1
ATOM 8772 C C . THR B 1 512 ? -14.664 -7.305 2.164 1 92.19 512 THR B C 1
ATOM 8774 O O . THR B 1 512 ? -14.922 -7.887 3.219 1 92.19 512 THR B O 1
ATOM 8777 N N . LEU B 1 513 ? -14.43 -7.82 1.026 1 95.44 513 LEU B N 1
ATOM 8778 C CA . LEU B 1 513 ? -14.484 -9.273 0.909 1 95.44 513 LEU B CA 1
ATOM 8779 C C . LEU B 1 513 ? -13.398 -9.922 1.761 1 95.44 513 LEU B C 1
ATOM 8781 O O . LEU B 1 513 ? -13.664 -10.883 2.486 1 95.44 513 LEU B O 1
ATOM 8785 N N . GLU B 1 514 ? -12.195 -9.445 1.67 1 96 514 GLU B N 1
ATOM 8786 C CA . GLU B 1 514 ? -11.078 -10.016 2.414 1 96 514 GLU B CA 1
ATOM 8787 C C . GLU B 1 514 ? -11.297 -9.898 3.918 1 96 514 GLU B C 1
ATOM 8789 O O . GLU B 1 514 ? -10.992 -10.828 4.668 1 96 514 GLU B O 1
ATOM 8794 N N . ASN B 1 515 ? -11.836 -8.75 4.371 1 92.62 515 ASN B N 1
ATOM 8795 C CA . ASN B 1 515 ? -12.141 -8.578 5.785 1 92.62 515 ASN B CA 1
ATOM 8796 C C . ASN B 1 515 ? -13.148 -9.617 6.27 1 92.62 515 ASN B C 1
ATOM 8798 O O . ASN B 1 515 ? -12.969 -10.219 7.332 1 92.62 515 ASN B O 1
ATOM 8802 N N . LEU B 1 516 ? -14.148 -9.828 5.492 1 94.88 516 LEU B N 1
ATOM 8803 C CA . LEU B 1 516 ? -15.18 -10.805 5.832 1 94.88 516 LEU B CA 1
ATOM 8804 C C . LEU B 1 516 ? -14.586 -12.203 5.938 1 94.88 516 LEU B C 1
ATOM 8806 O O . LEU B 1 516 ? -14.805 -12.906 6.934 1 94.88 516 LEU B O 1
ATOM 8810 N N . LEU B 1 517 ? -13.82 -12.57 4.988 1 97.62 517 LEU B N 1
ATOM 8811 C CA . LEU B 1 517 ? -13.297 -13.938 4.918 1 97.62 517 LEU B CA 1
ATOM 8812 C C . LEU B 1 517 ? -12.195 -14.148 5.945 1 97.62 517 LEU B C 1
ATOM 8814 O O . LEU B 1 517 ? -12.008 -15.258 6.449 1 97.62 517 LEU B O 1
ATOM 8818 N N . PHE B 1 518 ? -11.414 -13.117 6.199 1 95.81 518 PHE B N 1
ATOM 8819 C CA . PHE B 1 518 ? -10.406 -13.195 7.25 1 95.81 518 PHE B CA 1
ATOM 8820 C C . PHE B 1 518 ? -11.055 -13.359 8.617 1 95.81 518 PHE B C 1
ATOM 8822 O O . PHE B 1 518 ? -10.664 -14.227 9.398 1 95.81 518 PHE B O 1
ATOM 8829 N N . ASP B 1 519 ? -12.086 -12.578 8.906 1 93.69 519 ASP B N 1
ATOM 8830 C CA . ASP B 1 519 ? -12.703 -12.539 10.227 1 93.69 519 ASP B CA 1
ATOM 8831 C C . ASP B 1 519 ? -13.438 -13.844 10.531 1 93.69 519 ASP B C 1
ATOM 8833 O O . ASP B 1 519 ? -13.32 -14.391 11.633 1 93.69 519 ASP B O 1
ATOM 8837 N N . LYS B 1 520 ? -14.117 -14.383 9.562 1 95.19 520 LYS B N 1
ATOM 8838 C CA . LYS B 1 520 ? -15.016 -15.5 9.828 1 95.19 520 LYS B CA 1
ATOM 8839 C C . LYS B 1 520 ? -14.32 -16.828 9.562 1 95.19 520 LYS B C 1
ATOM 8841 O O . LYS B 1 520 ? -14.602 -17.828 10.234 1 95.19 520 LYS B O 1
ATOM 8846 N N . TYR B 1 521 ? -13.391 -16.828 8.578 1 96.69 521 TYR B N 1
ATOM 8847 C CA . TYR B 1 521 ? -12.914 -18.125 8.117 1 96.69 521 TYR B CA 1
ATOM 8848 C C . TYR B 1 521 ? -11.398 -18.219 8.188 1 96.69 521 TYR B C 1
ATOM 8850 O O . TYR B 1 521 ? -10.812 -19.266 7.949 1 96.69 521 TYR B O 1
ATOM 8858 N N . ARG B 1 522 ? -10.703 -17.094 8.469 1 96.38 522 ARG B N 1
ATOM 8859 C CA . ARG B 1 522 ? -9.242 -17.016 8.422 1 96.38 522 ARG B CA 1
ATOM 8860 C C . ARG B 1 522 ? -8.719 -17.484 7.07 1 96.38 522 ARG B C 1
ATOM 8862 O O . ARG B 1 522 ? -7.805 -18.312 7.012 1 96.38 522 ARG B O 1
ATOM 8869 N N . ALA B 1 523 ? -9.406 -17.047 6.035 1 98.12 523 ALA B N 1
ATOM 8870 C CA . ALA B 1 523 ? -9.016 -17.422 4.68 1 98.12 523 ALA B CA 1
ATOM 8871 C C . ALA B 1 523 ? -7.68 -16.797 4.297 1 98.12 523 ALA B C 1
ATOM 8873 O O . ALA B 1 523 ? -7.375 -15.672 4.691 1 98.12 523 ALA B O 1
ATOM 8874 N N . ARG B 1 524 ? -6.879 -17.516 3.598 1 98.5 524 ARG B N 1
ATOM 8875 C CA . ARG B 1 524 ? -5.566 -17.047 3.152 1 98.5 524 ARG B CA 1
ATOM 8876 C C . ARG B 1 524 ? -5.629 -16.531 1.722 1 98.5 524 ARG B C 1
ATOM 8878 O O . ARG B 1 524 ? -5.961 -17.281 0.796 1 98.5 524 ARG B O 1
ATOM 8885 N N . PRO B 1 525 ? -5.348 -15.25 1.537 1 98 525 PRO B N 1
ATOM 8886 C CA . PRO B 1 525 ? -5.348 -14.711 0.177 1 98 525 PRO B CA 1
ATOM 8887 C C . PRO B 1 525 ? -4.215 -15.258 -0.681 1 98 525 PRO B C 1
ATOM 8889 O O . PRO B 1 525 ? -3.137 -15.57 -0.162 1 98 525 PRO B O 1
ATOM 8892 N N . HIS B 1 526 ? -4.48 -15.461 -1.968 1 97.94 526 HIS B N 1
ATOM 8893 C CA . HIS B 1 526 ? -3.414 -15.789 -2.908 1 97.94 526 HIS B CA 1
ATOM 8894 C C . HIS B 1 526 ? -2.371 -14.68 -2.973 1 97.94 526 HIS B C 1
ATOM 8896 O O . HIS B 1 526 ? -2.713 -13.516 -3.162 1 97.94 526 HIS B O 1
ATOM 8902 N N . TRP B 1 527 ? -1.132 -14.984 -2.969 1 97.19 527 TRP B N 1
ATOM 8903 C CA . TRP B 1 527 ? -0.04 -14.039 -2.793 1 97.19 527 TRP B CA 1
ATOM 8904 C C . TRP B 1 527 ? 0.075 -13.109 -3.998 1 97.19 527 TRP B C 1
ATOM 8906 O O . TRP B 1 527 ? 0.481 -11.953 -3.865 1 97.19 527 TRP B O 1
ATOM 8916 N N . ALA B 1 528 ? -0.216 -13.609 -5.18 1 95.38 528 ALA B N 1
ATOM 8917 C CA . ALA B 1 528 ? 0.032 -12.844 -6.398 1 95.38 528 ALA B CA 1
ATOM 8918 C C . ALA B 1 528 ? -1.188 -12.008 -6.777 1 95.38 528 ALA B C 1
ATOM 8920 O O . ALA B 1 528 ? -1.087 -11.086 -7.594 1 95.38 528 ALA B O 1
ATOM 8921 N N . LYS B 1 529 ? -2.322 -12.336 -6.262 1 96.12 529 LYS B N 1
ATOM 8922 C CA . LYS B 1 529 ? -3.547 -11.625 -6.613 1 96.12 529 LYS B CA 1
ATOM 8923 C C . LYS B 1 529 ? -3.787 -10.445 -5.672 1 96.12 529 LYS B C 1
ATOM 8925 O O . LYS B 1 529 ? -2.965 -10.172 -4.797 1 96.12 529 LYS B O 1
ATOM 8930 N N . ASN B 1 530 ? -4.848 -9.68 -6 1 94.81 530 ASN B N 1
ATOM 8931 C CA . ASN B 1 530 ? -5.137 -8.516 -5.176 1 94.81 530 ASN B CA 1
ATOM 8932 C C . ASN B 1 530 ? -5.426 -8.906 -3.729 1 94.81 530 ASN B C 1
ATOM 8934 O O . ASN B 1 530 ? -6.277 -9.758 -3.471 1 94.81 530 ASN B O 1
ATOM 8938 N N . ASN B 1 531 ? -4.637 -8.406 -2.82 1 95.06 531 ASN B N 1
ATOM 8939 C CA . ASN B 1 531 ? -4.859 -8.672 -1.402 1 95.06 531 ASN B CA 1
ATOM 8940 C C . ASN B 1 531 ? -4.414 -7.5 -0.534 1 95.06 531 ASN B C 1
ATOM 8942 O O . ASN B 1 531 ? -3.816 -6.543 -1.033 1 95.06 531 ASN B O 1
ATOM 8946 N N . PHE B 1 532 ? -4.742 -7.52 0.681 1 92.38 532 PHE B N 1
ATOM 8947 C CA . PHE B 1 532 ? -4.504 -6.43 1.62 1 92.38 532 PHE B CA 1
ATOM 8948 C C . PHE B 1 532 ? -3.887 -6.957 2.912 1 92.38 532 PHE B C 1
ATOM 8950 O O . PHE B 1 532 ? -4.262 -6.527 4.004 1 92.38 532 PHE B O 1
ATOM 8957 N N . LEU B 1 533 ? -2.984 -7.871 2.703 1 92.75 533 LEU B N 1
ATOM 8958 C CA . LEU B 1 533 ? -2.27 -8.469 3.828 1 92.75 533 LEU B CA 1
ATOM 8959 C C . LEU B 1 533 ? -1.358 -7.441 4.496 1 92.75 533 LEU B C 1
ATOM 8961 O O . LEU B 1 533 ? -0.869 -6.52 3.84 1 92.75 533 LEU B O 1
ATOM 8965 N N . ASN B 1 534 ? -1.24 -7.551 5.738 1 91.69 534 ASN B N 1
ATOM 8966 C CA . ASN B 1 534 ? -0.299 -6.773 6.539 1 91.69 534 ASN B CA 1
ATOM 8967 C C . ASN B 1 534 ? 0.435 -7.652 7.547 1 91.69 534 ASN B C 1
ATOM 8969 O O . ASN B 1 534 ? 0.271 -8.875 7.547 1 91.69 534 ASN B O 1
ATOM 8973 N N . CYS B 1 535 ? 1.211 -7.012 8.352 1 93.06 535 CYS B N 1
ATOM 8974 C CA . CYS B 1 535 ? 2.045 -7.742 9.297 1 93.06 535 CYS B CA 1
ATOM 8975 C C . CYS B 1 535 ? 1.195 -8.609 10.219 1 93.06 535 CYS B C 1
ATOM 8977 O O . CYS B 1 535 ? 1.5 -9.781 10.43 1 93.06 535 CYS B O 1
ATOM 8979 N N . TYR B 1 536 ? 0.128 -8.078 10.688 1 90.69 536 TYR B N 1
ATOM 8980 C CA . TYR B 1 536 ? -0.718 -8.773 11.656 1 90.69 536 TYR B CA 1
ATOM 8981 C C . TYR B 1 536 ? -1.418 -9.961 11.008 1 90.69 536 TYR B C 1
ATOM 8983 O O . TYR B 1 536 ? -1.397 -11.07 11.547 1 90.69 536 TYR B O 1
ATOM 8991 N N . ARG B 1 537 ? -2.008 -9.734 9.867 1 93.62 537 ARG B N 1
ATOM 8992 C CA . ARG B 1 537 ? -2.771 -10.789 9.203 1 93.62 537 ARG B CA 1
ATOM 8993 C C . ARG B 1 537 ? -1.866 -11.945 8.789 1 93.62 537 ARG B C 1
ATOM 8995 O O . ARG B 1 537 ? -2.238 -13.109 8.922 1 93.62 537 ARG B O 1
ATOM 9002 N N . VAL B 1 538 ? -0.664 -11.625 8.297 1 96.5 538 VAL B N 1
ATOM 9003 C CA . VAL B 1 538 ? 0.262 -12.68 7.883 1 96.5 538 VAL B CA 1
ATOM 9004 C C . VAL B 1 538 ? 0.651 -13.531 9.086 1 96.5 538 VAL B C 1
ATOM 9006 O O . VAL B 1 538 ? 0.671 -14.758 9.008 1 96.5 538 VAL B O 1
ATOM 9009 N N . SER B 1 539 ? 0.935 -12.844 10.188 1 94.38 539 SER B N 1
ATOM 9010 C CA . SER B 1 539 ? 1.324 -13.562 11.398 1 94.38 539 SER B CA 1
ATOM 9011 C C . SER B 1 539 ? 0.19 -14.445 11.906 1 94.38 539 SER B C 1
ATOM 9013 O O . SER B 1 539 ? 0.433 -15.523 12.438 1 94.38 539 SER B O 1
ATOM 9015 N N . GLU B 1 540 ? -1.045 -14.031 11.711 1 94.31 540 GLU B N 1
ATOM 9016 C CA . GLU B 1 540 ? -2.209 -14.781 12.172 1 94.31 540 GLU B CA 1
ATOM 9017 C C . GLU B 1 540 ? -2.496 -15.969 11.258 1 94.31 540 GLU B C 1
ATOM 9019 O O . GLU B 1 540 ? -2.938 -17.016 11.719 1 94.31 540 GLU B O 1
ATOM 9024 N N . LEU B 1 541 ? -2.195 -15.836 10.039 1 97.5 541 LEU B N 1
ATOM 9025 C CA . LEU B 1 541 ? -2.652 -16.797 9.055 1 97.5 541 LEU B CA 1
ATOM 9026 C C . LEU B 1 541 ? -1.637 -17.922 8.883 1 97.5 541 LEU B C 1
ATOM 9028 O O . LEU B 1 541 ? -1.987 -19.031 8.438 1 97.5 541 LEU B O 1
ATOM 9032 N N . TYR B 1 542 ? -0.365 -17.641 9.203 1 97.94 542 TYR B N 1
ATOM 9033 C CA . TYR B 1 542 ? 0.665 -18.641 8.914 1 97.94 542 TYR B CA 1
ATOM 9034 C C . TYR B 1 542 ? 1.43 -19.016 10.18 1 97.94 542 TYR B C 1
ATOM 9036 O O . TYR B 1 542 ? 2.42 -18.375 10.523 1 97.94 542 TYR B O 1
ATOM 9044 N N . PRO B 1 543 ? 1.098 -20.125 10.75 1 96.44 543 PRO B N 1
ATOM 9045 C CA . PRO B 1 543 ? 1.683 -20.547 12.031 1 96.44 543 PRO B CA 1
ATOM 9046 C C . PRO B 1 543 ? 3.176 -20.844 11.922 1 96.44 543 PRO B C 1
ATOM 9048 O O . PRO B 1 543 ? 3.895 -20.781 12.922 1 96.44 543 PRO B O 1
ATOM 9051 N N . GLN B 1 544 ? 3.66 -21.172 10.75 1 97.06 544 GLN B N 1
ATOM 9052 C CA . GLN B 1 544 ? 5.07 -21.531 10.602 1 97.06 544 GLN B CA 1
ATOM 9053 C C . GLN B 1 544 ? 5.855 -20.391 9.961 1 97.06 544 GLN B C 1
ATOM 9055 O O . GLN B 1 544 ? 6.859 -20.625 9.289 1 97.06 544 GLN B O 1
ATOM 9060 N N . LEU B 1 545 ? 5.379 -19.188 10.133 1 97.69 545 LEU B N 1
ATOM 9061 C CA . LEU B 1 545 ? 6.012 -18 9.594 1 97.69 545 LEU B CA 1
ATOM 9062 C C . LEU B 1 545 ? 7.441 -17.859 10.102 1 97.69 545 LEU B C 1
ATOM 9064 O O . LEU B 1 545 ? 8.336 -17.453 9.359 1 97.69 545 LEU B O 1
ATOM 9068 N N . ASN B 1 546 ? 7.738 -18.188 11.336 1 96.56 546 ASN B N 1
ATOM 9069 C CA . ASN B 1 546 ? 9.07 -18.047 11.922 1 96.56 546 ASN B CA 1
ATOM 9070 C C . ASN B 1 546 ? 10.07 -19 11.266 1 96.56 546 ASN B C 1
ATOM 9072 O O . ASN B 1 546 ? 11.242 -18.656 11.117 1 96.56 546 ASN B O 1
ATOM 9076 N N . GLU B 1 547 ? 9.617 -20.219 10.961 1 97.5 547 GLU B N 1
ATOM 9077 C CA . GLU B 1 547 ? 10.492 -21.156 10.258 1 97.5 547 GLU B CA 1
ATOM 9078 C C . GLU B 1 547 ? 10.875 -20.625 8.875 1 97.5 547 GLU B C 1
ATOM 9080 O O . GLU B 1 547 ? 12.023 -20.75 8.453 1 97.5 547 GLU B O 1
ATOM 9085 N N . TRP B 1 548 ? 9.891 -20.078 8.242 1 98.31 548 TRP B N 1
ATOM 9086 C CA . TRP B 1 548 ? 10.141 -19.438 6.957 1 98.31 548 TRP B CA 1
ATOM 9087 C C . TRP B 1 548 ? 11.133 -18.281 7.109 1 98.31 548 TRP B C 1
ATOM 9089 O O . TRP B 1 548 ? 12.055 -18.141 6.305 1 98.31 548 TRP B O 1
ATOM 9099 N N . ALA B 1 549 ? 10.984 -17.516 8.156 1 98 549 ALA B N 1
ATOM 9100 C CA . ALA B 1 549 ? 11.758 -16.297 8.391 1 98 549 ALA B CA 1
ATOM 9101 C C . ALA B 1 549 ? 13.234 -16.625 8.617 1 98 549 ALA B C 1
ATOM 9103 O O . ALA B 1 549 ? 14.117 -15.859 8.219 1 98 549 ALA B O 1
ATOM 9104 N N . LYS B 1 550 ? 13.516 -17.75 9.219 1 97.62 550 LYS B N 1
ATOM 9105 C CA . LYS B 1 550 ? 14.906 -18.141 9.438 1 97.62 550 LYS B CA 1
ATOM 9106 C C . LYS B 1 550 ? 15.664 -18.234 8.109 1 97.62 550 LYS B C 1
ATOM 9108 O O . LYS B 1 550 ? 16.781 -17.734 8 1 97.62 550 LYS B O 1
ATOM 9113 N N . VAL B 1 551 ? 15.062 -18.844 7.188 1 98.44 551 VAL B N 1
ATOM 9114 C CA . VAL B 1 551 ? 15.703 -18.984 5.883 1 98.44 551 VAL B CA 1
ATOM 9115 C C . VAL B 1 551 ? 15.742 -17.641 5.168 1 98.44 551 VAL B C 1
ATOM 9117 O O . VAL B 1 551 ? 16.734 -17.297 4.535 1 98.44 551 VAL B O 1
ATOM 9120 N N . PHE B 1 552 ? 14.672 -16.875 5.328 1 98.25 552 PHE B N 1
ATOM 9121 C CA . PHE B 1 552 ? 14.562 -15.547 4.738 1 98.25 552 PHE B CA 1
ATOM 9122 C C . PHE B 1 552 ? 15.703 -14.648 5.199 1 98.25 552 PHE B C 1
ATOM 9124 O O . PHE B 1 552 ? 16.359 -14.008 4.383 1 98.25 552 PHE B O 1
ATOM 9131 N N . VAL B 1 553 ? 15.938 -14.633 6.43 1 97.62 553 VAL B N 1
ATOM 9132 C CA . VAL B 1 553 ? 16.969 -13.773 6.992 1 97.62 553 VAL B CA 1
ATOM 9133 C C . VAL B 1 553 ? 18.344 -14.25 6.527 1 97.62 553 VAL B C 1
ATOM 9135 O O . VAL B 1 553 ? 19.203 -13.438 6.191 1 97.62 553 VAL B O 1
ATOM 9138 N N . LEU B 1 554 ? 18.547 -15.539 6.5 1 98 554 LEU B N 1
ATOM 9139 C CA . LEU B 1 554 ? 19.828 -16.109 6.102 1 98 554 LEU B CA 1
ATOM 9140 C C . LEU B 1 554 ? 20.125 -15.812 4.637 1 98 554 LEU B C 1
ATOM 9142 O O . LEU B 1 554 ? 21.234 -15.414 4.289 1 98 554 LEU B O 1
ATOM 9146 N N . PHE B 1 555 ? 19.141 -16.031 3.752 1 98.62 555 PHE B N 1
ATOM 9147 C CA . PHE B 1 555 ? 19.344 -15.906 2.311 1 98.62 555 PHE B CA 1
ATOM 9148 C C . PHE B 1 555 ? 19.281 -14.453 1.876 1 98.62 555 PHE B C 1
ATOM 9150 O O . PHE B 1 555 ? 19.688 -14.109 0.767 1 98.62 555 PHE B O 1
ATOM 9157 N N . ASN B 1 556 ? 18.734 -13.578 2.691 1 98.12 556 ASN B N 1
ATOM 9158 C CA . ASN B 1 556 ? 18.531 -12.172 2.369 1 98.12 556 ASN B CA 1
ATOM 9159 C C . ASN B 1 556 ? 19.344 -11.258 3.275 1 98.12 556 ASN B C 1
ATOM 9161 O O . ASN B 1 556 ? 18.891 -10.18 3.66 1 98.12 556 ASN B O 1
ATOM 9165 N N . LYS B 1 557 ? 20.516 -11.758 3.58 1 95.06 557 LYS B N 1
ATOM 9166 C CA . LYS B 1 557 ? 21.406 -10.922 4.375 1 95.06 557 LYS B CA 1
ATOM 9167 C C . LYS B 1 557 ? 21.609 -9.555 3.721 1 95.06 557 LYS B C 1
ATOM 9169 O O . LYS B 1 557 ? 21.75 -9.469 2.498 1 95.06 557 LYS B O 1
ATOM 9174 N N . GLY B 1 558 ? 21.625 -8.523 4.594 1 93.62 558 GLY B N 1
ATOM 9175 C CA . GLY B 1 558 ? 21.781 -7.176 4.059 1 93.62 558 GLY B CA 1
ATOM 9176 C C . GLY B 1 558 ? 20.5 -6.633 3.439 1 93.62 558 GLY B C 1
ATOM 9177 O O . GLY B 1 558 ? 20.5 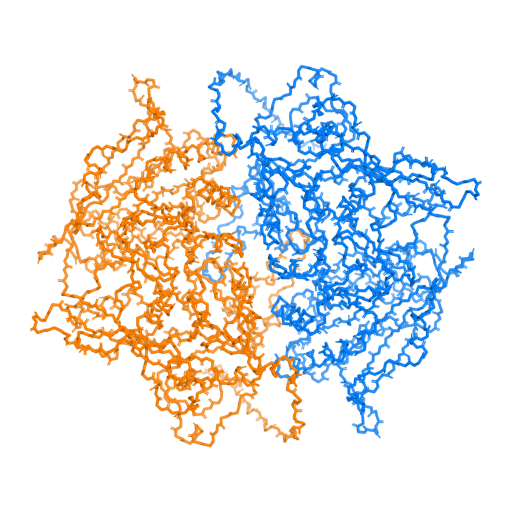-5.535 2.877 1 93.62 558 GLY B O 1
ATOM 9178 N N . ARG B 1 559 ? 19.438 -7.367 3.408 1 94.44 559 ARG B N 1
ATOM 9179 C CA . ARG B 1 559 ? 18.094 -6.965 2.959 1 94.44 559 ARG B CA 1
ATOM 9180 C C . ARG B 1 559 ? 18.094 -6.676 1.461 1 94.44 559 ARG B C 1
ATOM 9182 O O . ARG B 1 559 ? 17.406 -5.758 1.003 1 94.44 559 ARG B O 1
ATOM 9189 N N . VAL B 1 560 ? 18.844 -7.441 0.783 1 96.75 560 VAL B N 1
ATOM 9190 C CA . VAL B 1 560 ? 19.031 -7.227 -0.648 1 96.75 560 VAL B CA 1
ATOM 9191 C C . VAL B 1 560 ? 17.688 -7.375 -1.37 1 96.75 560 VAL B C 1
ATOM 9193 O O . VAL B 1 560 ? 17.422 -6.66 -2.336 1 96.75 560 VAL B O 1
ATOM 9196 N N . PHE B 1 561 ? 16.844 -8.242 -0.852 1 97.31 561 PHE B N 1
ATOM 9197 C CA . PHE B 1 561 ? 15.648 -8.578 -1.613 1 97.31 561 PHE B CA 1
ATOM 9198 C C . PHE B 1 561 ? 14.406 -7.992 -0.955 1 97.31 561 PHE B C 1
ATOM 9200 O O . PHE B 1 561 ? 13.281 -8.375 -1.282 1 97.31 561 PHE B O 1
ATOM 9207 N N . ASP B 1 562 ? 14.562 -7.094 0.005 1 94.31 562 ASP B N 1
ATOM 9208 C CA . ASP B 1 562 ? 13.43 -6.41 0.625 1 94.31 562 ASP B CA 1
ATOM 9209 C C . ASP B 1 562 ? 12.805 -5.402 -0.337 1 94.31 562 ASP B C 1
ATOM 9211 O O . ASP B 1 562 ? 13.492 -4.852 -1.2 1 94.31 562 ASP B O 1
ATOM 9215 N N . ASN B 1 563 ? 11.578 -5.312 -0.259 1 93.56 563 ASN B N 1
ATOM 9216 C CA . ASN B 1 563 ? 10.852 -4.316 -1.04 1 93.56 563 ASN B CA 1
ATOM 9217 C C . ASN B 1 563 ? 9.57 -3.875 -0.333 1 93.56 563 ASN B C 1
ATOM 9219 O O . ASN B 1 563 ? 9.422 -4.086 0.872 1 93.56 563 ASN B O 1
ATOM 9223 N N . GLN B 1 564 ? 8.711 -3.127 -1.025 1 89.62 564 GLN B N 1
ATOM 9224 C CA . GLN B 1 564 ? 7.48 -2.613 -0.433 1 89.62 564 GLN B CA 1
ATOM 9225 C C . GLN B 1 564 ? 6.59 -3.75 0.058 1 89.62 564 GLN B C 1
ATOM 9227 O O . GLN B 1 564 ? 5.965 -3.645 1.115 1 89.62 564 GLN B O 1
ATOM 9232 N N . PHE B 1 565 ? 6.523 -4.82 -0.694 1 93.06 565 PHE B N 1
ATOM 9233 C CA . PHE B 1 565 ? 5.711 -5.973 -0.329 1 93.06 565 PHE B CA 1
ATOM 9234 C C . PHE B 1 565 ? 6.184 -6.574 0.99 1 93.06 565 PHE B C 1
ATOM 9236 O O . PHE B 1 565 ? 5.375 -6.852 1.877 1 93.06 565 PHE B O 1
ATOM 9243 N N . THR B 1 566 ? 7.496 -6.812 1.112 1 94.44 566 THR B N 1
ATOM 9244 C CA . THR B 1 566 ? 8.023 -7.395 2.342 1 94.44 566 THR B CA 1
ATOM 9245 C C . THR B 1 566 ? 7.777 -6.469 3.527 1 94.44 566 THR B C 1
ATOM 9247 O O . THR B 1 566 ? 7.531 -6.93 4.645 1 94.44 566 THR B O 1
ATOM 9250 N N . ASN B 1 567 ? 7.84 -5.184 3.256 1 90.75 567 ASN B N 1
ATOM 9251 C CA . ASN B 1 567 ? 7.559 -4.211 4.305 1 90.75 567 ASN B CA 1
ATOM 9252 C C . ASN B 1 567 ? 6.109 -4.301 4.777 1 90.75 567 ASN B C 1
ATOM 9254 O O . ASN B 1 567 ? 5.848 -4.371 5.98 1 90.75 567 ASN B O 1
ATOM 9258 N N . TYR B 1 568 ? 5.211 -4.363 3.906 1 89.38 568 TYR B N 1
ATOM 9259 C CA . TYR B 1 568 ? 3.789 -4.395 4.238 1 89.38 568 TYR B CA 1
ATOM 9260 C C . TYR B 1 568 ? 3.434 -5.676 4.984 1 89.38 568 TYR B C 1
ATOM 9262 O O . TYR B 1 568 ? 2.596 -5.664 5.891 1 89.38 568 TYR B O 1
ATOM 9270 N N . CYS B 1 569 ? 4.074 -6.777 4.527 1 93.81 569 CYS B N 1
ATOM 9271 C CA . CYS B 1 569 ? 3.795 -8.062 5.152 1 93.81 569 CYS B CA 1
ATOM 9272 C C . CYS B 1 569 ? 4.535 -8.195 6.48 1 93.81 569 CYS B C 1
ATOM 9274 O O . CYS B 1 569 ? 4.293 -9.141 7.234 1 93.81 569 CYS B O 1
ATOM 9276 N N . GLY B 1 570 ? 5.461 -7.281 6.777 1 91.88 570 GLY B N 1
ATOM 9277 C CA . GLY B 1 570 ? 6.18 -7.281 8.039 1 91.88 570 GLY B CA 1
ATOM 9278 C C . GLY B 1 570 ? 7.371 -8.219 8.055 1 91.88 570 GLY B C 1
ATOM 9279 O O . GLY B 1 570 ? 7.84 -8.617 9.125 1 91.88 570 GLY B O 1
ATOM 9280 N N . PHE B 1 571 ? 7.84 -8.625 6.887 1 95.25 571 PHE B N 1
ATOM 9281 C CA . PHE B 1 571 ? 8.969 -9.547 6.852 1 95.25 571 PHE B CA 1
ATOM 9282 C C . PHE B 1 571 ? 10.25 -8.844 7.301 1 95.25 571 PHE B C 1
ATOM 9284 O O . PHE B 1 571 ? 11.141 -9.484 7.867 1 95.25 571 PHE B O 1
ATOM 9291 N N . ASP B 1 572 ? 10.312 -7.543 7.094 1 90.44 572 ASP B N 1
ATOM 9292 C CA . ASP B 1 572 ? 11.508 -6.773 7.41 1 90.44 572 ASP B CA 1
ATOM 9293 C C . ASP B 1 572 ? 11.828 -6.84 8.906 1 90.44 572 ASP B C 1
ATOM 9295 O O . ASP B 1 572 ? 12.977 -6.66 9.312 1 90.44 572 ASP B O 1
ATOM 9299 N N . GLN B 1 573 ? 10.836 -7.039 9.68 1 90.56 573 GLN B N 1
ATOM 9300 C CA . GLN B 1 573 ? 11.023 -7.07 11.125 1 90.56 573 GLN B CA 1
ATOM 9301 C C . GLN B 1 573 ? 11.938 -8.227 11.531 1 90.56 573 GLN B C 1
ATOM 9303 O O . GLN B 1 573 ? 12.594 -8.164 12.578 1 90.56 573 GLN B O 1
ATOM 9308 N N . PHE B 1 574 ? 12.008 -9.219 10.727 1 94 574 PHE B N 1
ATOM 9309 C CA . PHE B 1 574 ? 12.766 -10.414 11.078 1 94 574 PHE B CA 1
ATOM 9310 C C . PHE B 1 574 ? 14.258 -10.148 11 1 94 574 PHE B C 1
ATOM 9312 O O . PHE B 1 574 ? 15.062 -10.898 11.562 1 94 574 PHE B O 1
ATOM 9319 N N . HIS B 1 575 ? 14.602 -9.094 10.258 1 91.12 575 HIS B N 1
ATOM 9320 C CA . HIS B 1 575 ? 16 -8.703 10.219 1 91.12 575 HIS B CA 1
ATOM 9321 C C . HIS B 1 575 ? 16.469 -8.172 11.57 1 91.12 575 HIS B C 1
ATOM 9323 O O . HIS B 1 575 ? 17.672 -8.156 11.859 1 91.12 575 HIS B O 1
ATOM 9329 N N . TYR B 1 576 ? 15.508 -7.688 12.375 1 83.62 576 TYR B N 1
ATOM 9330 C CA . TYR B 1 576 ? 15.844 -7.062 13.648 1 83.62 576 TYR B CA 1
ATOM 9331 C C . TYR B 1 576 ? 15.812 -8.078 14.789 1 83.62 576 TYR B C 1
ATOM 9333 O O . TYR B 1 576 ? 16.375 -7.844 15.859 1 83.62 576 TYR B O 1
ATOM 9341 N N . GLN B 1 577 ? 15.023 -9.109 14.828 1 74.06 577 GLN B N 1
ATOM 9342 C CA . GLN B 1 577 ? 14.82 -10.07 15.906 1 74.06 577 GLN B CA 1
ATOM 9343 C C . GLN B 1 577 ? 15.969 -11.062 15.992 1 74.06 577 GLN B C 1
ATOM 9345 O O . GLN B 1 577 ? 16.203 -11.672 17.031 1 74.06 577 GLN B O 1
ATOM 9350 N N . GLN B 1 578 ? 16.609 -11.461 14.969 1 57.91 578 GLN B N 1
ATOM 9351 C CA . GLN B 1 578 ? 17.641 -12.5 15.094 1 57.91 578 GLN B CA 1
ATOM 9352 C C . GLN B 1 578 ? 18.953 -11.922 15.609 1 57.91 578 GLN B C 1
ATOM 9354 O O . GLN B 1 578 ? 19.375 -10.844 15.188 1 57.91 578 GLN B O 1
ATOM 9359 N N . PRO B 1 579 ? 19.391 -12.328 16.828 1 46.38 579 PRO B N 1
ATOM 9360 C CA . PRO B 1 579 ? 20.656 -11.945 17.453 1 46.38 579 PRO B CA 1
ATOM 9361 C C . PRO B 1 579 ? 21.812 -11.938 16.453 1 46.38 579 PRO B C 1
ATOM 9363 O O . PRO B 1 579 ? 22.391 -12.992 16.172 1 46.38 579 PRO B O 1
ATOM 9366 N N . SER B 1 580 ? 21.719 -11.633 15.266 1 39.81 580 SER B N 1
ATOM 9367 C CA . SER B 1 580 ? 22.984 -11.859 14.578 1 39.81 580 SER B CA 1
ATOM 9368 C C . SER B 1 580 ? 24.125 -11.148 15.297 1 39.81 580 SER B C 1
ATOM 9370 O O . SER B 1 580 ? 23.922 -10.117 15.938 1 39.81 580 SER B O 1
ATOM 9372 N N . GLY B 1 581 ? 25.188 -11.828 15.664 1 34.16 581 GLY B N 1
ATOM 9373 C CA . GLY B 1 581 ? 26.5 -11.289 15.969 1 34.16 581 GLY B CA 1
ATOM 9374 C C . GLY B 1 581 ? 26.797 -9.992 15.234 1 34.16 581 GLY B C 1
ATOM 9375 O O . GLY B 1 581 ? 27.719 -9.266 15.602 1 34.16 581 GLY B O 1
ATOM 9376 N N . THR B 1 582 ? 26.781 -9.945 13.852 1 33.47 582 THR B N 1
ATOM 9377 C CA . THR B 1 582 ? 27.375 -8.852 13.086 1 33.47 582 THR B CA 1
ATOM 9378 C C . THR B 1 582 ? 26.438 -7.66 13.023 1 33.47 582 THR B C 1
ATOM 9380 O O . THR B 1 582 ? 25.547 -7.617 12.172 1 33.47 582 THR B O 1
ATOM 9383 N N . SER B 1 583 ? 25.953 -7.168 13.984 1 34.44 583 SER B N 1
ATOM 9384 C CA . SER B 1 583 ? 25.359 -5.84 14.125 1 34.44 583 SER B CA 1
ATOM 9385 C C . SER B 1 583 ? 26.062 -4.828 13.219 1 34.44 583 SER B C 1
ATOM 9387 O O . SER B 1 583 ? 25.797 -3.627 13.297 1 34.44 583 SER B O 1
ATOM 9389 N N . ASP B 1 584 ? 27.141 -5.133 12.562 1 32 584 ASP B N 1
ATOM 9390 C CA . ASP B 1 584 ? 28.016 -4.188 11.898 1 32 584 ASP B CA 1
ATOM 9391 C C . ASP B 1 584 ? 27.328 -3.516 10.719 1 32 584 ASP B C 1
ATOM 9393 O O . ASP B 1 584 ? 27.859 -2.576 10.125 1 32 584 ASP B O 1
ATOM 9397 N N . TYR B 1 585 ? 26.344 -4.195 10.148 1 31.7 585 TYR B N 1
ATOM 9398 C CA . TYR B 1 585 ? 25.953 -3.629 8.859 1 31.7 585 TYR B CA 1
ATOM 9399 C C . TYR B 1 585 ? 25.219 -2.307 9.047 1 31.7 585 TYR B C 1
ATOM 9401 O O . TYR B 1 585 ? 24.844 -1.652 8.07 1 31.7 585 TYR B O 1
ATOM 9409 N N . ILE B 1 586 ? 24.469 -2.182 10.078 1 33.28 586 ILE B N 1
ATOM 9410 C CA . ILE B 1 586 ? 23.75 -0.911 10.055 1 33.28 586 ILE B CA 1
ATOM 9411 C C . ILE B 1 586 ? 24.75 0.243 10.023 1 33.28 586 ILE B C 1
ATOM 9413 O O . ILE B 1 586 ? 24.359 1.412 10.023 1 33.28 586 ILE B O 1
ATOM 9417 N N . ARG B 1 587 ? 25.969 0.129 10.539 1 28.66 587 ARG B N 1
ATOM 9418 C CA . ARG B 1 587 ? 26.859 1.262 10.781 1 28.66 587 ARG B CA 1
ATOM 9419 C C . ARG B 1 587 ? 27.391 1.818 9.469 1 28.66 587 ARG B C 1
ATOM 9421 O O . ARG B 1 587 ? 27.812 2.975 9.398 1 28.66 587 ARG B O 1
ATOM 9428 N N . GLY B 1 588 ? 28.078 0.983 8.539 1 26.77 588 GLY B N 1
ATOM 9429 C CA . GLY B 1 588 ? 28.984 1.58 7.566 1 26.77 588 GLY B CA 1
ATOM 9430 C C . GLY B 1 588 ? 28.266 2.107 6.336 1 26.77 588 GLY B C 1
ATOM 9431 O O . GLY B 1 588 ? 27.672 1.338 5.582 1 26.77 588 GLY B O 1
ATOM 9432 N N . CYS B 1 589 ? 27.547 3.074 6.418 1 29.8 589 CYS B N 1
ATOM 9433 C CA . CYS B 1 589 ? 27.344 3.723 5.129 1 29.8 589 CYS B CA 1
ATOM 9434 C C . CYS B 1 589 ? 28.594 3.652 4.277 1 29.8 589 CYS B C 1
ATOM 9436 O O . CYS B 1 589 ? 29.703 3.928 4.766 1 29.8 589 CYS B O 1
ATOM 9438 N N . PRO B 1 590 ? 28.734 2.805 3.285 1 29.36 590 PRO B N 1
ATOM 9439 C CA . PRO B 1 590 ? 30.031 2.762 2.594 1 29.36 590 PRO B CA 1
ATOM 9440 C C . PRO B 1 590 ? 30.641 4.145 2.408 1 29.36 590 PRO B C 1
ATOM 9442 O O . PRO B 1 590 ? 29.938 5.098 2.061 1 29.36 590 PRO B O 1
ATOM 9445 N N . PRO B 1 591 ? 31.672 4.496 3.219 1 28.61 591 PRO B N 1
ATOM 9446 C CA . PRO B 1 591 ? 32.531 5.578 2.742 1 28.61 591 PRO B CA 1
ATOM 9447 C C . PRO B 1 591 ? 33.031 5.355 1.313 1 28.61 591 PRO B C 1
ATOM 9449 O O . PRO B 1 591 ? 33.719 4.359 1.035 1 28.61 591 PRO B O 1
ATOM 9452 N N . GLY B 1 592 ? 32.281 5.457 0.267 1 28.11 592 GLY B N 1
ATOM 9453 C CA . GLY B 1 592 ? 33 5.406 -0.995 1 28.11 592 GLY B CA 1
ATOM 9454 C C . GLY B 1 592 ? 34.344 6.074 -0.931 1 28.11 592 GLY B C 1
ATOM 9455 O O . GLY B 1 592 ? 34.5 7.172 -0.386 1 28.11 592 GLY B O 1
ATOM 9456 N N . ASP B 1 593 ? 35.5 5.367 -0.769 1 25.92 593 ASP B N 1
ATOM 9457 C CA . ASP B 1 593 ? 36.75 5.965 -1.163 1 25.92 593 ASP B CA 1
ATOM 9458 C C . ASP B 1 593 ? 36.594 6.812 -2.422 1 25.92 593 ASP B C 1
ATOM 9460 O O . ASP B 1 593 ? 35.906 6.422 -3.355 1 25.92 593 ASP B O 1
ATOM 9464 N N . ALA B 1 594 ? 36.969 8.055 -2.461 1 25.44 594 ALA B N 1
ATOM 9465 C CA . ALA B 1 594 ? 37.188 8.984 -3.568 1 25.44 594 ALA B CA 1
ATOM 9466 C C . ALA B 1 594 ? 37.906 8.305 -4.723 1 25.44 594 ALA B C 1
ATOM 9468 O O . ALA B 1 594 ? 39.125 8.109 -4.664 1 25.44 594 ALA B O 1
ATOM 9469 N N . VAL B 1 595 ? 37.5 7.293 -5.426 1 24.53 595 VAL B N 1
ATOM 9470 C CA . VAL B 1 595 ? 38.25 6.977 -6.648 1 24.53 595 VAL B CA 1
ATOM 9471 C C . VAL B 1 595 ? 38.375 8.234 -7.508 1 24.53 595 VAL B C 1
ATOM 9473 O O . VAL B 1 595 ? 37.406 8.969 -7.707 1 24.53 595 VAL B O 1
ATOM 9476 N N . THR B 1 596 ? 39.562 8.695 -7.812 1 23.11 596 THR B N 1
ATOM 9477 C CA . THR B 1 596 ? 40 9.688 -8.781 1 23.11 596 THR B CA 1
ATOM 9478 C C . THR B 1 596 ? 39.344 9.445 -10.141 1 23.11 596 THR B C 1
ATOM 9480 O O . THR B 1 596 ? 39.344 8.32 -10.641 1 23.11 596 THR B O 1
ATOM 9483 N N . SER B 1 597 ? 38.469 10.25 -10.555 1 24.47 597 SER B N 1
ATOM 9484 C CA . SER B 1 597 ? 37.75 10.398 -11.82 1 24.47 597 SER B CA 1
ATOM 9485 C C . SER B 1 597 ? 38.719 10.305 -13 1 24.47 597 SER B C 1
ATOM 9487 O O . SER B 1 597 ? 39.562 11.18 -13.195 1 24.47 597 SER B O 1
ATOM 9489 N N . GLN B 1 598 ? 39.344 9.141 -13.375 1 22.41 598 GLN B N 1
ATOM 9490 C CA . GLN B 1 598 ? 39.969 9.312 -14.695 1 22.41 598 GLN B CA 1
ATOM 9491 C C . GLN B 1 598 ? 38.938 9.773 -15.719 1 22.41 598 GLN B C 1
ATOM 9493 O O . GLN B 1 598 ? 37.75 9.398 -15.648 1 22.41 598 GLN B O 1
ATOM 9498 N N . PRO B 1 599 ? 39.219 10.719 -16.656 1 24.89 599 PRO B N 1
ATOM 9499 C CA . PRO B 1 599 ? 38.438 11.352 -17.703 1 24.89 599 PRO B CA 1
ATOM 9500 C C . PRO B 1 599 ? 37.75 10.336 -18.625 1 24.89 599 PRO B C 1
ATOM 9502 O O . PRO B 1 599 ? 38.438 9.469 -19.188 1 24.89 599 PRO B O 1
ATOM 9505 N N . THR B 1 600 ? 36.719 9.727 -18.281 1 24.55 600 THR B N 1
ATOM 9506 C CA . THR B 1 600 ? 36.094 8.734 -19.156 1 24.55 600 THR B CA 1
ATOM 9507 C C . THR B 1 600 ? 35.969 9.281 -20.562 1 24.55 600 THR B C 1
ATOM 9509 O O . THR B 1 600 ? 35.594 10.438 -20.766 1 24.55 600 THR B O 1
ATOM 9512 N N . ALA B 1 601 ? 36.531 8.562 -21.594 1 26.06 601 ALA B N 1
ATOM 9513 C CA . ALA B 1 601 ? 36.562 8.719 -23.047 1 26.06 601 ALA B CA 1
ATOM 9514 C C . ALA B 1 601 ? 35.156 9.023 -23.609 1 26.06 601 ALA B C 1
ATOM 9516 O O . ALA B 1 601 ? 34.156 8.586 -23.047 1 26.06 601 ALA B O 1
ATOM 9517 N N . ALA B 1 602 ? 35.062 9.961 -24.594 1 25.62 602 ALA B N 1
ATOM 9518 C CA . ALA B 1 602 ? 34.031 10.539 -25.469 1 25.62 602 ALA B CA 1
ATOM 9519 C C . ALA B 1 602 ? 33.25 9.445 -26.188 1 25.62 602 ALA B C 1
ATOM 9521 O O . ALA B 1 602 ? 33.844 8.531 -26.766 1 25.62 602 ALA B O 1
ATOM 9522 N N . TYR B 1 603 ? 32.094 9.047 -25.75 1 22.83 603 TYR B N 1
ATOM 9523 C CA . TYR B 1 603 ? 31.281 8.125 -26.531 1 22.83 603 TYR B CA 1
ATOM 9524 C C . TYR B 1 603 ? 31.219 8.562 -27.984 1 22.83 603 TYR B C 1
ATOM 9526 O O . TYR B 1 603 ? 31.094 9.758 -28.281 1 22.83 603 TYR B O 1
ATOM 9534 N N . PRO B 1 604 ? 31.781 7.809 -28.922 1 23.94 604 PRO B N 1
ATOM 9535 C CA . PRO B 1 604 ? 31.781 8.141 -30.344 1 23.94 604 PRO B CA 1
ATOM 9536 C C . PRO B 1 604 ? 30.422 8.602 -30.859 1 23.94 604 PRO B C 1
ATOM 9538 O O . PRO B 1 604 ? 29.391 8.32 -30.234 1 23.94 604 PRO B O 1
ATOM 9541 N N . ASP B 1 605 ? 30.422 9.461 -31.922 1 21.55 605 ASP B N 1
ATOM 9542 C CA . ASP B 1 605 ? 29.5 10.164 -32.812 1 21.55 605 ASP B CA 1
ATOM 9543 C C . ASP B 1 605 ? 28.5 9.195 -33.438 1 21.55 605 ASP B C 1
ATOM 9545 O O . ASP B 1 605 ? 28.891 8.336 -34.25 1 21.55 605 ASP B O 1
ATOM 9549 N N . ILE B 1 606 ? 27.625 8.547 -32.75 1 22.53 606 ILE B N 1
ATOM 9550 C CA . ILE B 1 606 ? 26.734 7.715 -33.531 1 22.53 606 ILE B CA 1
ATOM 9551 C C . ILE B 1 606 ? 26.141 8.531 -34.688 1 22.53 606 ILE B C 1
ATOM 9553 O O . ILE B 1 606 ? 25.531 9.586 -34.469 1 22.53 606 ILE B O 1
ATOM 9557 N N . HIS B 1 607 ? 26.734 8.453 -35.875 1 20.69 607 HIS B N 1
ATOM 9558 C CA . HIS B 1 607 ? 26.375 8.945 -37.219 1 20.69 607 HIS B CA 1
ATOM 9559 C C . HIS B 1 607 ? 24.906 8.719 -37.5 1 20.69 607 HIS B C 1
ATOM 9561 O O . HIS B 1 607 ? 24.328 7.707 -37.094 1 20.69 607 HIS B O 1
ATOM 9567 N N . PRO B 1 608 ? 24.234 9.797 -37.875 1 22.73 608 PRO B N 1
ATOM 9568 C CA . PRO B 1 608 ? 22.875 9.953 -38.375 1 22.73 608 PRO B CA 1
ATOM 9569 C C . PRO B 1 608 ? 22.531 8.992 -39.531 1 22.73 608 PRO B C 1
ATOM 9571 O O . PRO B 1 608 ? 23.375 8.742 -40.375 1 22.73 608 PRO B O 1
ATOM 9574 N N . PHE B 1 609 ? 21.922 7.766 -39.312 1 21.11 609 PHE B N 1
ATOM 9575 C CA . PHE B 1 609 ? 21.5 6.98 -40.469 1 21.11 609 PHE B CA 1
ATOM 9576 C C . PHE B 1 609 ? 20.969 7.891 -41.562 1 21.11 609 PHE B C 1
ATOM 9578 O O . PHE B 1 609 ? 20.312 8.898 -41.281 1 21.11 609 PHE B O 1
ATOM 9585 N N . GLY B 1 610 ? 21.688 8.008 -42.656 1 18.22 610 GLY B N 1
ATOM 9586 C CA . GLY B 1 610 ? 21.5 8.555 -44 1 18.22 610 GLY B CA 1
ATOM 9587 C C . GLY B 1 610 ? 20.125 8.227 -44.562 1 18.22 610 GLY B C 1
ATOM 9588 O O . GLY B 1 610 ? 19.609 7.129 -44.375 1 18.22 610 GLY B O 1
ATOM 9589 N N . VAL B 1 611 ? 19.266 9.242 -44.938 1 20.12 611 VAL B N 1
ATOM 9590 C CA . VAL B 1 611 ? 18.156 9.359 -45.875 1 20.12 611 VAL B CA 1
ATOM 9591 C C . VAL B 1 611 ? 18.562 8.805 -47.25 1 20.12 611 VAL B C 1
ATOM 9593 O O . VAL B 1 611 ? 17.828 8.922 -48.219 1 20.12 611 VAL B O 1
ATOM 9596 N N . GLY B 1 612 ? 19.875 8.211 -47.281 1 18.02 612 GLY B N 1
ATOM 9597 C CA . GLY B 1 612 ? 20.203 8.039 -48.688 1 18.02 612 GLY B CA 1
ATOM 9598 C C . GLY B 1 612 ? 19.188 7.195 -49.438 1 18.02 612 GLY B C 1
ATOM 9599 O O . GLY B 1 612 ? 18.422 6.449 -48.844 1 18.02 612 GLY B O 1
ATOM 9600 N N . GLU B 1 613 ? 19.328 7.055 -50.875 1 19.97 613 GLU B N 1
ATOM 9601 C CA . GLU B 1 613 ? 18.828 6.523 -52.125 1 19.97 613 GLU B CA 1
ATOM 9602 C C . GLU B 1 613 ? 18.641 5.012 -52.062 1 19.97 613 GLU B C 1
ATOM 9604 O O . GLU B 1 613 ? 19.453 4.305 -51.469 1 19.97 613 GLU B O 1
#

Organism: Saccoglossus kowalevskii (NCBI:txid10224)

Solvent-accessible surface area (backbone atoms only — not comparable to full-atom values): 63887 Å² total; per-residue (Å²): 134,81,75,77,57,67,42,48,63,66,47,44,53,34,41,84,85,64,47,67,55,67,76,84,50,74,59,68,40,57,76,90,58,63,71,47,59,28,65,75,51,86,43,77,30,40,34,49,58,30,76,40,65,54,42,81,54,75,42,52,70,72,85,42,79,90,53,77,72,52,70,64,40,45,70,75,32,25,45,40,67,48,47,51,18,52,52,38,22,47,26,38,76,68,67,30,25,40,28,57,37,58,56,32,80,49,64,41,45,69,59,36,32,40,20,28,36,36,37,34,54,62,34,54,47,77,78,45,78,41,72,73,38,94,80,60,60,36,28,40,36,31,29,27,18,16,21,34,36,53,58,50,52,51,47,32,38,75,76,67,44,27,27,67,91,63,52,40,43,57,38,73,42,11,48,43,54,39,21,22,39,44,36,48,31,30,36,19,69,34,53,36,51,31,68,37,46,56,32,37,34,31,31,20,43,53,15,30,39,35,33,39,21,56,51,52,92,92,50,72,65,49,51,65,70,57,52,52,54,51,60,72,68,55,55,64,86,52,78,57,45,78,40,41,13,52,69,57,35,26,26,58,38,36,31,58,53,34,43,33,46,61,47,30,38,23,33,52,27,29,68,54,55,19,27,41,30,40,26,43,76,47,77,35,69,36,77,42,92,48,100,42,39,70,76,55,68,70,59,55,52,51,73,68,36,69,74,28,36,35,37,36,34,33,39,58,46,64,37,79,38,89,95,44,93,53,28,26,26,48,30,38,37,40,41,29,39,81,34,90,66,83,40,88,44,72,53,63,57,34,68,73,59,23,40,81,48,82,42,57,42,27,67,31,68,53,32,22,49,84,58,41,24,49,64,47,38,33,50,51,49,30,46,55,70,71,38,61,77,81,48,44,45,58,55,29,42,53,59,50,51,34,59,48,40,93,62,62,35,32,38,50,41,72,63,67,45,40,64,48,87,66,53,47,55,57,51,41,31,33,32,24,35,52,47,92,46,43,44,55,49,49,38,52,52,30,51,51,47,41,48,38,30,74,67,40,69,42,76,61,59,43,50,30,40,37,32,29,30,21,36,44,73,34,39,68,35,59,44,26,20,61,37,58,89,71,48,79,46,64,46,28,26,33,49,31,53,35,30,49,43,86,57,74,39,55,67,33,50,51,50,54,49,48,52,52,38,37,74,75,64,58,36,32,59,42,61,37,30,47,62,85,70,16,29,65,55,46,60,54,53,27,73,42,46,64,67,32,44,56,51,34,45,66,26,18,40,81,47,18,32,52,32,63,35,37,46,40,42,42,56,60,56,54,68,69,70,54,81,59,88,74,70,60,69,82,69,62,65,80,72,74,73,83,72,79,77,70,82,76,80,80,79,76,82,82,72,77,83,74,87,70,132,135,81,74,78,56,69,41,49,66,65,43,46,47,37,37,86,84,63,46,66,52,68,77,84,50,76,59,68,40,57,76,90,57,62,70,47,60,27,65,76,56,86,42,78,30,39,35,48,58,28,77,40,66,57,42,78,56,74,42,51,70,75,86,40,77,90,55,78,73,53,71,63,40,45,69,76,32,23,46,41,67,47,49,51,17,53,51,37,23,46,24,37,77,68,67,31,27,40,29,57,37,58,55,32,79,47,64,40,45,69,59,37,32,40,21,27,36,35,37,34,53,61,33,54,47,77,79,45,78,42,70,75,39,94,80,61,59,36,29,41,36,32,29,27,17,17,21,34,37,53,58,50,53,50,48,31,38,76,76,66,44,27,26,66,89,63,50,38,44,57,40,73,40,13,49,43,55,38,20,22,40,42,38,49,32,30,36,20,69,33,52,36,52,30,68,37,48,58,32,37,34,30,30,21,42,53,16,30,39,35,32,37,21,57,50,55,93,92,51,70,64,48,52,66,70,58,52,51,53,51,59,73,68,55,56,64,86,53,78,59,46,78,41,41,13,54,68,58,34,25,27,56,39,36,29,58,54,35,42,32,44,62,48,30,38,25,33,52,27,29,67,53,56,18,27,42,29,39,26,44,77,45,77,36,68,35,77,43,91,48,101,42,38,72,77,55,67,69,60,55,53,52,70,69,37,68,73,28,34,36,38,37,36,34,39,61,47,63,38,80,38,88,97,46,93,52,27,26,26,47,31,34,37,40,42,29,39,79,35,90,66,82,40,88,44,74,53,63,58,36,70,73,59,24,37,78,49,82,44,58,46,28,68,29,67,53,32,21,49,84,59,41,25,50,65,47,38,33,50,52,51,31,47,55,70,71,39,61,76,82,47,46,45,56,55,29,41,55,58,50,53,35,58,49,42,93,61,63,36,31,38,50,41,73,64,69,44,40,63,47,88,66,53,47,56,59,52,42,30,34,34,26,36,51,48,92,46,43,45,55,50,49,39,52,52,30,51,50,48,43,48,38,31,73,67,40,71,41,75,60,57,42,50,31,39,35,31,29,30,21,37,45,75,33,40,70,35,62,43,27,19,62,37,57,87,71,47,79,46,66,44,27,27,33,50,30,54,35,30,50,43,87,58,75,39,56,68,33,49,50,48,54,51,49,52,52,38,38,73,77,62,59,36,30,56,44,62,37,29,45,64,83,70,17,32,66,56,46,59,54,52,28,73,44,46,65,67,31,44,55,52,33,44,66,28,18,41,80,48,18,32,52,32,63,36,38,46,41,41,40,53,60,56,55,68,69,69,56,80,60,88,73,69,59,69,82,68,64,66,78,73,73,73,83,74,80,79,70,83,77,80,79,78,78,81,80,72,76,84,74,87,70,134

Foldseek 3Di:
DPPDCPCCVVQVCCPPVNPRDDDPPVVPRPVVWDWDAALVRPDIATAAWDEFEFAQDFAQDDGTPPQDDDPCCNVVGAGRLRNQLSVLLVCLVQLAAEFEDERRLFDLCLQHGHHYYYYHQNQFDWDDWAQPDPVSFKIKIKTFQRHFQVVVQVCCCPPPQKHALFAAQEGRTTNNQQQQQQDAFFAFPAATQLVQFAWFWFQFHNSATAIEGEDDPPDDADDPVVVLVCLVPTHHPDDHHYHHHPLLSLLSRNVSRLLGGTGITIGIIGGWWKKWKAKDKDKFWPDDPDPFGDDDPVLVVQSVDHGKGKKKWWDLDWDDDPPDPIIITMMMMMIMDTDHDADDPCDPCCLVCLDCPPDLQRLHPLSHVVCQALVNLVVLQVCLVVDDLNCLSVLLVVQRVRNHDPGIRMDTNSSVNHRDHSRFPKAKKKWKFAPVCVRVLSSVLSVLQCVCCVPPNQHASYTKMKHKHFADCRQQNLRHQQFLVRHGGGIMMMIMGIHTPPGPCPLVSQAVSQVVCCVPTVIHMRSRHDDQAAQVSSCSGGVCVVSSLSSSCSRCPSVNHDRPSCHRNVSVVSVVPDPPPCPPPVPPNPPPDPPDPDPPDDDDDPDDPDPDD/DPPQCPCCVVQVCCPVVNPRDDDPPVVPRPVVWDWDAALVRPDIATAAWDEAEFAQDFAQDDRTPPQDDDPCCNVVGAGRLRNQLSVLLVCLVQLAAEFEDERRLFDLCLQHGHHYYYYHQNQFDWDDWAQPDPVSFKIKIKTFQRHFQVVVQVCCCPPPQKHALFAAQEGRTTNNQQQQQQDAFFAFPAATQLVQFAWFWFQFHNSATAIEGEDDPPDDADDPVVVLVCLVPTHHPDDHHYHHHPLLSLLSRNVSRLLGGTGITIGIIGGWWKKWKAKDKDKFWPDDPDPFGDDDPVLVVQSVDHGKGKKKWWDLDWDDDDPDPIIITMMMMMIMDTDHDADDPPDPCCLVQLDCPPDLQRLHPLSHVVCQALVNLVVLQVCLVVDDLNCLSVLLVVQRVSNHDPGIRMDTNSSVNHRDHSRFPKAKKKWKFAPVCVRVLSSVLSVLQCVCCVPPNAHASYTKMKHKHFADCRQQNLRHQQFLVRHGGGIMMMIMGIHTPPGPCPLVSVAVSQVVCCVPTVIDMRSRHDDQAAQVSSCRGGVCVVSSLSSSCSRCPSSNHDRPSCVRNVSVVSVVPDPPPCPPVVPPSPPPDPPDPDPPDDDDDPDDPDPDD

Secondary structure (DSSP, 8-state):
--SS--THHHHS---TTT----S--GGGS-TTSPPEE-TTSS-EE--SSEEE---SS-B-S-SSTT----HHHHHT-B-HHHHHHHHHHHHHHTT--EEEESS---SS-TT--SSEEEEGGG---EEEEEE-STTS--EEEEEETT-BHHHHHHHIIIII-EE-S---SB--SBHHHHHHTT---SBTT---GGGGEEEEEEEEGGGEEEEEEPPPTT-----HHHHHHHHHT--TTSPPEEEE-HHHHHHHTT-TT-S-EEEEEEEEEEE--EEEEEEEEEEEEES-SSSS----HHHHHHHHSTT-EEEEEE--S-EEPTTSS-EEEEEEEEEEEEESS--S---HHHHHH--S---TTS-GGGG-TTTSSHHHHHHHHHHHHHS-GGGHHHHHHHHHHTT--SS-EEEEHHHHH--B-S-S--EEEEEEEEGGGHHHHHHHHHHHHHHHHHHH-----SPEEEEEEE-B--TT-TTBSB-TTS-B-SEEEEEEEEE-TT-SSHHHHHHHHHHHHHHHH-PEEPTTSS----HHHHHHH-TTHHHHHHHHHHHTGGGTT--HHHHHHTGGGHHHHS--S-GGGGT--------------------------/--SS--THHHHS---TTT----S--GGGS-TTSPPEE-TTSS-EE--SSEEE---SS-B-S--STT----HHHHHT-B-HHHHHHHHHHHHHHTT--EEEESS---SS-TT--SSEEEEGGG---EEEEEE-STTS--EEEEEETT-BHHHHHHHIIIII-EE-S---SB--SBHHHHHHTT---SBTT---GGGGEEEEEEEEGGGEEEEEEPPPTT-----HHHHHHHHHT--TTSPPEEEE-HHHHHHHTT-TT-S-EEEEEEEEEEE--EEEEEEEEEEEEES-SSSS----HHHHHHHHSTT-EEEEEE--S-EEPTT-S-EEEEEEEEEEEEESS--S---HHHHHH--S---TTS-GGGG-TTTSSHHHHHHHHHHHHHS-GGGHHHHHHHHHHTT--SS-EEEEHHHHH--B-S-S--EEEEEEEEGGGHHHHHHHHHHHHHHHHHHH-----SPEEEEEEE-B--TT-TTBSB-TTS-B-SEEEEEEEEE-TT-SSHHHHHHHHHHHHHHHH-PEEPTTSS----HHHHHHH-TTHHHHHHHHHHHTGGGTT--HHHHHHTGGGHHHHS--S-GGGGT--------------------------

Sequence (1226 aa):
MGNSCSCVDCCFGLRKYGQCWWPCIQSCSYGHKRSFYNYDGTEIVNPMVAYLQPVNRIVRKTAIPGMVLDMGESEVGMDAVEQIAAVVRHAYRTKLHARAVGTGSSWSKLTSVRDILIDMKNLDRILDVRSSSSDHSVYHVTVQGGMKVHDCVRILDKAHGLAFPAMGNYAGQTVAGIVSTSTHGSLVGTQTMSNFTSGFHLVISGGIQVKVRKPETGETDEEFSSVEERVNNATYGADPLEIVSSDVFRAVAVGLGSMGIIYTVTFDCRKMFNIKERRTEVKIDWPPNTENFRLPEDVRAMYSQQGKFFSLLINPFARNRCCSSRKYVKAVYLAGDEVDYNGCCQCDYCLDCQCGCCCSGCRGKSACQVVQTDCSAMCIQNCAHCCCTQCMPGITDCGLDNFSRFLPYIHKWYNVLTFTNGNIHIKTAEYCLPVCQLESALTDVIKLSQFYSGTHNVYTLLPMYVRFAKADDLYLSPANRHCPDGSICEEFCYIEVPFLPGAFAIDEYHRTLENLLFDKYRARPHWAKNNFLNCYRVSELYPQLNEWAKVFVLFNKGRVFDNQFTNYCGFDQFHYQQPSGTSDYIRGCPPGDAVTSQPTAAYPDIHPFGVGEMGNSCSCVDCCFGLRKYGQCWWPCIQSCSYGHKRSFYNYDGTEIVNPMVAYLQPVNRIVRKTAIPGMVLDMGESEVGMDAVEQIAAVVRHAYRTKLHARAVGTGSSWSKLTSVRDILIDMKNLDRILDVRSSSSDHSVYHVTVQGGMKVHDCVRILDKAHGLAFPAMGNYAGQTVAGIVSTSTHGSLVGTQTMSNFTSGFHLVISGGIQVKVRKPETGETDEEFSSVEERVNNATYGADPLEIVSSDVFRAVAVGLGSMGIIYTVTFDCRKMFNIKERRTEVKIDWPPNTENFRLPEDVRAMYSQQGKFFSLLINPFARNRCCSSRKYVKAVYLAGDEVDYNGCCQCDYCLDCQCGCCCSGCRGKSACQVVQTDCSAMCIQNCAHCCCTQCMPGITDCGLDNFSRFLPYIHKWYNVLTFTNGNIHIKTAEYCLPVCQLESALTDVIKLSQFYSGTHNVYTLLPMYVRFAKADDLYLSPANRHCPDGSICEEFCYIEVPFLPGAFAIDEYHRTLENLLFDKYRARPHWAKNNFLNCYRVSELYPQLNEWAKVFVLFNKGRVFDNQFTNYCGFDQFHYQQPSGTSDYIRGCPPGDAVTSQPTAAYPDIHPFGVGE

InterPro domains:
  IPR006094 FAD linked oxidase, N-terminal [PF01565] (81-211)
  IPR007173 D-arabinono-1,4-lactone oxidase, C-terminal domain [PF04030] (411-566)
  IPR010031 L-gulonolactone/D-arabinono-1,4-lactone oxidase-like [PTHR43762] (80-567)
  IPR016166 FAD-binding domain, PCMH-type [PS51387] (61-272)
  IPR016169 FAD-binding, type PCMH, subdomain 2 [G3DSA:3.30.465.10] (133-285)
  IPR036318 FAD-binding, type PCMH-like superfamily [SSF56176] (81-269)

Nearest PDB structures (foldseek):
  6yao-assembly1_A  TM=7.284E-01  e=1.594E-17  Zea mays
  6c80-assembly1_A  TM=6.816E-01  e=7.118E-18  Linum usitatissimum
  8clw-assembly1_A  TM=7.174E-01  e=1.129E-16  Zea mays
  8cm2-assembly1_A  TM=7.278E-01  e=5.995E-16  Zea mays
  5hqx-assembly1_A  TM=6.851E-01  e=1.129E-15  Zea mays